Protein AF-0000000073954126 (afdb_homodimer)

Radius of gyration: 35.41 Å; Cα contacts (8 Å, |Δi|>4): 1748; chains: 2; bounding box: 82×103×88 Å

Secondary structure (DSSP, 8-state):
-------EEEEE--SSHHHHHHHHHHHHHHHHTT-EEEEEEEHHHHHTSPPPPGGGTTTEEEEEE----SS-TTS-TT--SGGGSPTT-HHHHHHHHHTTHHHHHHHHHHH--SEEEE-TT-THHHHHHHHHT--EEEEESS-HHHHHHH-SGGGTSHHHHHHHSSSGGGGSS--TT--S-------HHHHHHHGGGGS--TTSS-HHHHHHHHHHH-SEEEESB-HHHHHHHHHHHHHHHTTSEEEE-B--PPPPP--SSGGGG--THHHHHHHHHHTSPTT-EEEEE-TTTPPPPHHHHHHHHHHHHHHT--EEEEEPPPTT-SSGGGGS-HHHHHHHTTTEEEEES---HHHHHHSTTEEEEEE---HHHHHHHHHTT-EEEE---STTHHHHHHHHHHTT-EEEPP--TTS---HHHHHHHHHHHHTSGGGHHHHHHHHHHHHHHT-HHHHHHHHHHHHHHHHHTTTGGGS--THHHHHHHHHHHTSGGGHHHHHHHHHHHHHHT-HHHHHHHHHHHHHHHHS--/-------EEEEE--SSHHHHHHHHHHHHHHHHTT-EEEEEEEHHHHHTSPPPPGGGTTTEEEEEE----SS-TTS-TT--SGGGSPTT-HHHHHHHHHTTHHHHHHHHHHH--SEEEE-TT-THHHHHHHHHT--EEEEESS-HHHHHHH-SHHHHSHHHHHHHSSSGGGGSS--TT--S-------HHHHHHHGGGGS--TTSS-HHHHHHHHHHH-SEEEESB-HHHHHHHHHHHHHHHTTSEEEE-B--PPPPP--SSGGGG--THHHHHHHHHHTSPTT-EEEEE-TTTPPPPHHHHHHHHHHHHHHT--EEEEEPPPTT-SSGGGGS-HHHHHHHTTTEEEEES---HHHHHHSTTEEEEEE---HHHHHHHHHTT-EEEE---STTHHHHHHHHHHTT-EEEPP--TTS---HHHHHHHHHHHHTSGGGHHHHHHHHHHHHHHT-HHHHHHHHHHHHHHHHHTTTGGGS--THHHHHHHHHHHTSGGGHHHHHHHHHHHHHHT-HHHHHHHHHHHHHHHHS--

Sequence (1058 aa):
MERDKDIHAALVPFVGFGHLIPFYELSIALAKAGIHVSFISTRNYIQRLPQLPPHLSSLITFVPLSWSTVGSNLLPEGIEATVDIPDGNGEHLMAAFDLLKHPFKQFVIEQSPDWIISDCISYWTVDVAKECHIPLVIFSAFSAATHVFFGPPEYLSGNGQRRLRSSPEDLTSPPWWVSFRSLVHHRRYEAIGAIGIYTANASGISFAERIARTLDGCRAVAIRGCRELEGEYFDLFGKFMGNKRVIPTGVLLPEKPNKTPIAAAHNGEWSKIFEWLDEQKPKSVVFVGFGSECKLSRDQVYEIASGLESSELPFLWALRKPSWASNDLDTMSPDFGRRTSGRGKVCIGWAPQIEILAHPSIGGSLFHGGWGSAIETLQFGHCMVVLPLIFDQPLNARLLVEKGLAIEVERGEDGSFCGNNIALCLRKAMAWKEGDEMRTRVEKAAAIFNDQKLHHQYVDEFVEFLKNGKGEDGSFCGNNIALCLRKAMAWKEGAEMRTRVEKAAAIFKDQKLHHQYVDEFVEFLKNGKMERDKDIHAALVPFVGFGHLIPFYELSIALAKAGIHVSFISTRNYIQRLPQLPPHLSSLITFVPLSWSTVGSNLLPEGIEATVDIPDGNGEHLMAAFDLLKHPFKQFVIEQSPDWIISDCISYWTVDVAKECHIPLVIFSAFSAATHVFFGPPEYLSGNGQRRLRSSPEDLTSPPWWVSFRSLVHHRRYEAIGAIGIYTANASGISFAERIARTLDGCRAVAIRGCRELEGEYFDLFGKFMGNKRVIPTGVLLPEKPNKTPIAAAHNGEWSKIFEWLDEQKPKSVVFVGFGSECKLSRDQVYEIASGLESSELPFLWALRKPSWASNDLDTMSPDFGRRTSGRGKVCIGWAPQIEILAHPSIGGSLFHGGWGSAIETLQFGHCMVVLPLIFDQPLNARLLVEKGLAIEVERGEDGSFCGNNIALCLRKAMAWKEGDEMRTRVEKAAAIFNDQKLHHQYVDEFVEFLKNGKGEDGSFCGNNIALCLRKAMAWKEGAEMRTRVEKAAAIFKDQKLHHQYVDEFVEFLKNGK

Nearest PDB structures (foldseek):
  8hjh-assembly2_B  TM=9.043E-01  e=5.215E-35  Siraitia grosvenorii
  8j66-assembly1_A  TM=9.005E-01  e=1.038E-34  Siraitia grosvenorii
  8hjo-assembly1_A  TM=9.076E-01  e=2.622E-33  Siraitia grosvenorii
  9j9c-assembly7_G  TM=7.967E-01  e=1.068E-25  Nicotiana benthamiana
  7va8-assembly1_B  TM=7.973E-01  e=2.128E-23  Mangifera indica

Solvent-accessible surface area (backbone atoms only — not comparable to full-atom values): 56255 Å² total; per-residue (Å²): 129,82,72,79,72,79,45,34,33,37,35,37,46,46,74,39,67,78,33,35,51,54,48,51,40,48,48,52,54,41,32,76,71,61,29,33,32,38,42,40,42,39,54,70,54,58,70,69,48,79,81,72,59,74,92,47,51,87,32,47,40,80,44,67,50,70,48,79,61,79,84,55,83,58,56,64,88,89,55,75,43,62,73,62,48,61,90,87,45,65,40,36,50,53,39,47,58,57,46,36,47,60,61,47,43,52,49,43,71,74,64,57,45,64,30,38,39,26,25,41,67,50,33,62,54,38,56,44,23,61,77,68,71,30,56,33,32,30,42,32,63,55,46,50,57,54,47,46,58,57,44,43,50,54,40,31,32,65,69,47,10,59,40,55,57,68,49,36,75,56,36,48,45,57,48,84,82,57,80,62,94,67,62,40,35,30,51,63,55,50,11,62,62,42,52,52,38,66,41,59,44,75,57,69,52,18,60,29,38,22,33,22,48,28,65,69,58,34,60,31,38,34,30,46,31,44,58,92,80,41,38,72,32,47,53,53,42,29,58,61,45,38,79,30,53,64,41,49,40,15,73,62,74,76,82,74,82,83,67,82,62,62,28,76,76,39,69,69,72,52,20,55,49,41,50,53,45,69,71,46,58,70,44,49,25,31,39,32,44,54,63,79,79,57,82,69,49,70,70,53,48,50,24,52,50,46,6,48,60,69,41,71,49,34,32,42,33,41,38,59,76,46,88,87,31,89,44,79,70,58,65,47,63,77,60,51,59,66,75,32,56,93,43,42,47,78,42,75,44,91,67,68,57,69,60,53,58,66,35,65,22,43,28,29,34,41,29,28,27,45,59,66,58,48,54,60,42,33,49,66,35,30,32,37,36,28,53,50,78,58,77,63,11,39,33,42,38,26,47,34,39,65,71,39,41,38,46,71,51,66,57,48,80,80,59,48,67,50,19,66,44,44,14,50,46,50,36,33,52,71,69,40,74,86,18,48,64,35,50,52,45,20,43,53,49,10,52,58,67,60,32,58,69,62,38,49,48,24,41,46,53,52,52,50,45,63,66,50,59,70,57,67,62,60,71,69,58,75,60,55,58,53,48,49,44,48,59,48,39,70,37,86,80,24,59,62,56,47,53,50,49,49,48,48,50,50,50,71,64,32,70,68,53,58,52,43,50,53,46,45,48,50,43,42,70,68,41,86,118,130,80,72,79,73,81,46,33,34,36,36,38,47,46,75,40,67,79,34,34,50,54,48,50,38,46,48,52,54,41,32,76,72,60,30,32,31,38,41,41,42,39,53,72,55,58,71,69,47,80,81,72,59,75,93,48,50,87,31,48,42,80,42,67,49,70,50,78,62,82,84,56,84,58,57,66,88,87,53,75,42,63,73,63,49,61,91,87,45,65,38,36,51,53,38,47,58,58,48,36,46,59,61,49,42,52,46,43,70,75,66,56,47,64,30,37,38,28,24,43,66,51,34,61,52,39,57,44,24,61,75,66,71,30,55,33,32,31,42,33,63,53,46,51,56,53,49,45,58,58,45,43,50,54,39,30,32,66,69,47,11,57,39,55,56,68,49,36,76,55,36,48,45,57,48,86,84,55,80,62,95,68,61,38,36,33,51,64,52,51,11,61,62,42,52,51,38,65,43,60,44,76,58,70,54,18,61,29,39,23,34,22,49,28,66,69,58,34,59,32,37,34,30,46,32,46,56,92,81,41,38,70,32,47,52,52,43,30,59,62,44,39,79,30,54,64,40,50,40,15,73,60,75,76,82,74,81,84,66,80,60,62,30,77,76,39,70,70,72,54,21,54,50,40,50,54,44,69,71,46,57,72,43,51,26,31,40,32,42,51,64,78,78,56,80,67,50,70,69,53,48,51,24,52,48,46,7,49,60,68,40,72,50,34,33,40,33,42,37,59,75,45,88,88,30,89,44,80,70,59,66,48,63,78,60,51,59,69,75,32,56,91,41,43,48,78,42,76,45,90,67,68,58,69,61,54,58,66,36,65,22,43,26,28,35,41,30,28,27,44,61,67,58,49,53,60,42,34,50,66,34,31,32,35,35,28,54,50,79,55,76,63,11,40,33,42,39,26,46,34,38,66,72,39,42,38,46,70,52,67,58,47,83,80,59,50,68,50,18,66,45,43,13,49,47,51,35,34,51,71,69,42,75,85,19,47,65,34,48,52,45,20,42,55,48,11,52,60,66,62,32,60,68,62,38,49,49,25,41,48,53,51,50,50,47,63,67,50,58,68,58,66,63,59,70,70,57,75,62,55,58,51,48,49,43,47,61,48,39,71,37,86,80,28,60,62,56,48,52,50,49,52,48,49,50,50,51,71,65,34,68,67,55,58,55,46,51,54,48,46,47,54,44,40,71,68,42,88,117

InterPro domains:
  IPR002213 UDP-glucuronosyl/UDP-glucosyltransferase [PF00201] (281-411)
  IPR002213 UDP-glucuronosyl/UDP-glucosyltransferase [cd03784] (8-447)
  IPR050481 UDP-glycosyltransferase, plant-type [PTHR48049] (7-465)

Organism: Camellia sinensis var. sinensis (NCBI:txid542762)

Foldseek 3Di:
DPPLPAAEEEEAFDQAPLTLVVSVLLQLLLLVVRHAYEYEFAPVSVVVDDDDDPVSPVRYHYDHDAQPPPPDPLDPPPPQHLLPDDPPSNLSNLQSRLSSLVVVLVVCQVVVGQEYEYELQNLSVLVSCVLSVHAYEYEYSADLLLDPQCAALQCLDDPNVCVQPVALVSFCDRHPLLPDDFQQGDASLQSNFQSQQSPAGPNRGGSSNSNSSRLVRHQAYEYQADCVQCVSSQVSVCVSSPPHYYAYLYNSEDDADPDPPPLVVDDDPVVVVSVLLVPADFLQEEEEDADSNDADDLVRLAQQLLLVLLLQTAYEYEAEDHPPAPDPCRSYDVCSCVSCVNRYHYDYDDDPVLSVLQRRRHAAYEYQQSSNVVLSNLLSLHEYEHLHDHHCRSSSQRSCVVQLQYHYQDADSNSHHGSNSSSVRVCCCRPDPVNVVNSVSSVVSNCVSPPPVSSSVSNVVVSVCSSPVSPVVPPPPVCVVVVVLVVVCVPPVVVVVVVVVVVVVVVVPPPVVVVVVVVVVVVVVVVPD/DPPLPAAEEEEAFDQAPLTLVVSVLLQLLLLVVRHAYEYEFAPVSVVVDDDDDPVSPVRYHYDHDAQPPPPPPLDPPPPQHLLPDDPPSNLSNLQSRLSCLVVVLVVCQVVVGQEYEYELQNLSVLVSCVLSVHAYEYEYSADLLLDPQCAALQCLDDPNVCVQPVALVSFCDRHPLLPDDFLQGDASLQSNFQSQQSPAGPNRGGSSNSNSSRLVRHQAYEYQADCVQCVSSQVSVCVSSPPHYYAYLYNSDDDADPDPPPLVVDDDPVVVVSVLLVVADFLQEEEEDADSNDADDLQRLAQQLLLVLLLQTAYEYEAEDHPPAPDPCRSYDVCSCVSCVNRYHYDYDDDPVLSVLQRRRHAAYEYQQSSNVVLSNLLSLHEYEHLHDHHCRSSSVRSCVVQLQYHYQDADSNSHHGSNSSSVRVCCCRPDPVNVVNSVSSVVSNCVSPPPVSSSVSNVVVSVCSSPVSPVVPPDDVCVVVVVLVVVCVPPVNVVVVVVVVVVVVVVPPPVVVVVVVVVVVVVVVVPD

pLDDT: mean 83.67, std 21.3, range [23.12, 98.81]

Structure (mmCIF, N/CA/C/O backbone):
data_AF-0000000073954126-model_v1
#
loop_
_entity.id
_entity.type
_entity.pdbx_description
1 polymer UDP-glycosyltransferase
#
loop_
_atom_site.group_PDB
_atom_site.id
_atom_site.type_symbol
_atom_site.label_atom_id
_atom_site.label_alt_id
_atom_site.label_comp_id
_atom_site.label_asym_id
_atom_site.label_entity_id
_atom_site.label_seq_id
_atom_site.pdbx_PDB_ins_code
_atom_site.Cartn_x
_atom_site.Cartn_y
_atom_site.Cartn_z
_atom_site.occupancy
_atom_site.B_iso_or_equiv
_atom_site.auth_seq_id
_atom_site.auth_comp_id
_atom_site.auth_asym_id
_atom_site.auth_atom_id
_atom_site.pdbx_PDB_model_num
ATOM 1 N N . MET A 1 1 ? -42.688 17.422 6.641 1 25.86 1 MET A N 1
ATOM 2 C CA . MET A 1 1 ? -41.562 18.359 6.77 1 25.86 1 MET A CA 1
ATOM 3 C C . MET A 1 1 ? -40.438 17.75 7.602 1 25.86 1 MET A C 1
ATOM 5 O O . MET A 1 1 ? -40.625 17.469 8.789 1 25.86 1 MET A O 1
ATOM 9 N N . GLU A 1 2 ? -39.594 16.906 7.109 1 35.56 2 GLU A N 1
ATOM 10 C CA . GLU A 1 2 ? -38.656 15.977 7.734 1 35.56 2 GLU A CA 1
ATOM 11 C C . GLU A 1 2 ? -37.781 16.688 8.758 1 35.56 2 GLU A C 1
ATOM 13 O O . GLU A 1 2 ? -37.25 17.766 8.492 1 35.56 2 GLU A O 1
ATOM 18 N N . ARG A 1 3 ? -38.062 16.656 10 1 38.34 3 ARG A N 1
ATOM 19 C CA . ARG A 1 3 ? -37.469 17.312 11.164 1 38.34 3 ARG A CA 1
ATOM 20 C C . ARG A 1 3 ? -35.938 17.438 11 1 38.34 3 ARG A C 1
ATOM 22 O O . ARG A 1 3 ? -35.25 16.438 10.836 1 38.34 3 ARG A O 1
ATOM 29 N N . ASP A 1 4 ? -35.531 18.453 10.352 1 47.66 4 ASP A N 1
ATOM 30 C CA . ASP A 1 4 ? -34.125 18.781 10.258 1 47.66 4 ASP A CA 1
ATOM 31 C C . ASP A 1 4 ? -33.375 18.391 11.531 1 47.66 4 ASP A C 1
ATOM 33 O O . ASP A 1 4 ? -33.562 19.031 12.57 1 47.66 4 ASP A O 1
ATOM 37 N N . LYS A 1 5 ? -33.344 17.109 11.859 1 59.25 5 LYS A N 1
ATOM 38 C CA . LYS A 1 5 ? -32.719 16.5 13.047 1 59.25 5 LYS A CA 1
ATOM 39 C C . LYS A 1 5 ? -31.453 17.25 13.453 1 59.25 5 LYS A C 1
ATOM 41 O O . LYS A 1 5 ? -30.578 17.5 12.617 1 59.25 5 LYS A O 1
ATOM 46 N N . ASP A 1 6 ? -31.531 17.953 14.586 1 84.5 6 ASP A N 1
ATOM 47 C CA . ASP A 1 6 ? -30.469 18.656 15.297 1 84.5 6 ASP A CA 1
ATOM 48 C C . ASP A 1 6 ? -29.297 17.719 15.578 1 84.5 6 ASP A C 1
ATOM 50 O O . ASP A 1 6 ? -29.453 16.703 16.234 1 84.5 6 ASP A O 1
ATOM 54 N N . ILE A 1 7 ? -28.188 17.875 14.922 1 94.94 7 ILE A N 1
ATOM 55 C CA . ILE A 1 7 ? -27 17.047 15.062 1 94.94 7 ILE A CA 1
ATOM 56 C C . ILE A 1 7 ? -26.078 17.656 16.109 1 94.94 7 ILE A C 1
ATOM 58 O O . ILE A 1 7 ? -25.844 18.875 16.125 1 94.94 7 ILE A O 1
ATOM 62 N N . HIS A 1 8 ? -25.672 16.891 17.031 1 97.69 8 HIS A N 1
ATOM 63 C CA . HIS A 1 8 ? -24.703 17.25 18.062 1 97.69 8 HIS A CA 1
ATOM 64 C C . HIS A 1 8 ? -23.375 16.531 17.828 1 97.69 8 HIS A C 1
ATOM 66 O O . HIS A 1 8 ? -23.328 15.297 17.812 1 97.69 8 HIS A O 1
ATOM 72 N N . ALA A 1 9 ? -22.344 17.281 17.641 1 98.44 9 ALA A N 1
ATOM 73 C CA . ALA A 1 9 ? -21.016 16.703 17.422 1 98.44 9 ALA A CA 1
ATOM 74 C C . ALA A 1 9 ? -20.062 17.094 18.531 1 98.44 9 ALA A C 1
ATOM 76 O O . ALA A 1 9 ? -19.969 18.266 18.906 1 98.44 9 ALA A O 1
ATOM 77 N N . ALA A 1 10 ? -19.359 16.125 19.094 1 98.75 10 ALA A N 1
ATOM 78 C CA . ALA A 1 10 ? -18.266 16.375 20.031 1 98.75 10 ALA A CA 1
ATOM 79 C C . ALA A 1 10 ? -16.922 16.438 19.328 1 98.75 10 ALA A C 1
ATOM 81 O O . ALA A 1 10 ? -16.484 15.453 18.734 1 98.75 10 ALA A O 1
ATOM 82 N N . LEU A 1 11 ? -16.281 17.562 19.359 1 98.75 11 LEU A N 1
ATOM 83 C CA . LEU A 1 11 ? -14.984 17.75 18.719 1 98.75 11 LEU A CA 1
ATOM 84 C C . LEU A 1 11 ? -13.852 17.594 19.734 1 98.75 11 LEU A C 1
ATOM 86 O O . LEU A 1 11 ? -13.883 18.203 20.797 1 98.75 11 LEU A O 1
ATOM 90 N N . VAL A 1 12 ? -12.828 16.766 19.375 1 98.31 12 VAL A N 1
ATOM 91 C CA . VAL A 1 12 ? -11.727 16.438 20.281 1 98.31 12 VAL A CA 1
ATOM 92 C C . VAL A 1 12 ? -10.398 16.75 19.594 1 98.31 12 VAL A C 1
ATOM 94 O O . VAL A 1 12 ? -9.711 15.844 19.125 1 98.31 12 VAL A O 1
ATOM 97 N N . PRO A 1 13 ? -9.898 18 19.734 1 97.06 13 PRO A N 1
ATOM 98 C CA . PRO A 1 13 ? -8.586 18.328 19.188 1 97.06 13 PRO A CA 1
ATOM 99 C C . PRO A 1 13 ? -7.434 17.812 20.047 1 97.06 13 PRO A C 1
ATOM 101 O O . PRO A 1 13 ? -7.617 17.578 21.25 1 97.06 13 PRO A O 1
ATOM 104 N N . PHE A 1 14 ? -6.32 17.625 19.422 1 93.81 14 PHE A N 1
ATOM 105 C CA . PHE A 1 14 ? -5.074 17.422 20.141 1 93.81 14 PHE A CA 1
ATOM 106 C C . PHE A 1 14 ? -4.652 18.719 20.844 1 93.81 14 PHE A C 1
ATOM 108 O O . PHE A 1 14 ? -5.055 19.812 20.438 1 93.81 14 PHE A O 1
ATOM 115 N N . VAL A 1 15 ? -3.867 18.578 21.828 1 86.88 15 VAL A N 1
ATOM 116 C CA . VAL A 1 15 ? -3.523 19.703 22.703 1 86.88 15 VAL A CA 1
ATOM 117 C C . VAL A 1 15 ? -2.289 20.406 22.141 1 86.88 15 VAL A C 1
ATOM 119 O O . VAL A 1 15 ? -1.262 20.5 22.828 1 86.88 15 VAL A O 1
ATOM 122 N N . GLY A 1 16 ? -2.332 20.969 21.047 1 85.19 16 GLY A N 1
ATOM 123 C CA . GLY A 1 16 ? -1.416 21.859 20.344 1 85.19 16 GLY A CA 1
ATOM 124 C C . GLY A 1 16 ? -2.125 22.891 19.5 1 85.19 16 GLY A C 1
ATOM 125 O O . GLY A 1 16 ? -3.111 22.578 18.828 1 85.19 16 GLY A O 1
ATOM 126 N N . PHE A 1 17 ? -1.663 24.047 19.531 1 83.62 17 PHE A N 1
ATOM 127 C CA . PHE A 1 17 ? -2.387 25.125 18.891 1 83.62 17 PHE A CA 1
ATOM 128 C C . PHE A 1 17 ? -2.51 24.875 17.391 1 83.62 17 PHE A C 1
ATOM 130 O O . PHE A 1 17 ? -3.502 25.266 16.766 1 83.62 17 PHE A O 1
ATOM 137 N N . GLY A 1 18 ? -1.549 24.203 16.859 1 87.88 18 GLY A N 1
ATOM 138 C CA . GLY A 1 18 ? -1.642 23.859 15.445 1 87.88 18 GLY A CA 1
ATOM 139 C C . GLY A 1 18 ? -2.795 22.922 15.141 1 87.88 18 GLY A C 1
ATOM 140 O O . GLY A 1 18 ? -3.221 22.812 13.992 1 87.88 18 GLY A O 1
ATOM 141 N N . HIS A 1 19 ? -3.33 22.297 16.125 1 92.31 19 HIS A N 1
ATOM 142 C CA . HIS A 1 19 ? -4.469 21.391 15.984 1 92.31 19 HIS A CA 1
ATOM 143 C C . HIS A 1 19 ? -5.738 22.016 16.562 1 92.31 19 HIS A C 1
ATOM 145 O O . HIS A 1 19 ? -6.832 21.812 16.031 1 92.31 19 HIS A O 1
ATOM 151 N N . LEU A 1 20 ? -5.551 22.828 17.531 1 92.19 20 LEU A N 1
ATOM 152 C CA . LEU A 1 20 ? -6.688 23.406 18.25 1 92.19 20 LEU A CA 1
ATOM 153 C C . LEU A 1 20 ? -7.398 24.438 17.359 1 92.19 20 LEU A C 1
ATOM 155 O O . LEU A 1 20 ? -8.633 24.453 17.297 1 92.19 20 LEU A O 1
ATOM 159 N N . ILE A 1 21 ? -6.637 25.234 16.734 1 91.75 21 ILE A N 1
ATOM 160 C CA . ILE A 1 21 ? -7.211 26.328 15.969 1 91.75 21 ILE A CA 1
ATOM 161 C C . ILE A 1 21 ? -8 25.781 14.781 1 91.75 21 ILE A C 1
ATOM 163 O O . ILE A 1 21 ? -9.133 26.203 14.531 1 91.75 21 ILE A O 1
ATOM 167 N N . PRO A 1 22 ? -7.469 24.828 14.094 1 95.94 22 PRO A N 1
ATOM 168 C CA . PRO A 1 22 ? -8.273 24.219 13.023 1 95.94 22 PRO A CA 1
ATOM 169 C C . PRO A 1 22 ? -9.594 23.641 13.531 1 95.94 22 PRO A C 1
ATOM 171 O O . PRO A 1 22 ? -10.625 23.781 12.875 1 95.94 22 PRO A O 1
ATOM 174 N N . PHE A 1 23 ? -9.562 23.062 14.633 1 97.88 23 PHE A N 1
ATOM 175 C CA . PHE A 1 23 ? -10.789 22.516 15.211 1 97.88 23 PHE A CA 1
ATOM 176 C C . PHE A 1 23 ? -11.742 23.625 15.609 1 97.88 23 PHE A C 1
ATOM 178 O O . PHE A 1 23 ? -12.961 23.469 15.484 1 97.88 23 PHE A O 1
ATOM 185 N N . TYR A 1 24 ? -11.164 24.672 16.109 1 96.31 24 TYR A N 1
ATOM 186 C CA . TYR A 1 24 ? -11.977 25.844 16.438 1 96.31 24 TYR A CA 1
ATOM 187 C C . TYR A 1 24 ? -12.68 26.375 15.203 1 96.31 24 TYR A C 1
ATOM 189 O O . TYR A 1 24 ? -13.891 26.625 15.219 1 96.31 24 TYR A O 1
ATOM 197 N N . GLU A 1 25 ? -11.953 26.516 14.141 1 95.94 25 GLU A N 1
ATOM 198 C CA . GLU A 1 25 ? -12.516 27.016 12.891 1 95.94 25 GLU A CA 1
ATOM 199 C C . GLU A 1 25 ? -13.57 26.062 12.336 1 95.94 25 GLU A C 1
ATOM 201 O O . GLU A 1 25 ? -14.578 26.5 11.766 1 95.94 25 GLU A O 1
ATOM 206 N N . LEU A 1 26 ? -13.281 24.781 12.461 1 98 26 LEU A N 1
ATOM 207 C CA . LEU A 1 26 ? -14.273 23.797 12.039 1 98 26 LEU A CA 1
ATOM 208 C C . LEU A 1 26 ? -15.555 23.938 12.852 1 98 26 LEU A C 1
ATOM 210 O O . LEU A 1 26 ? -16.656 23.844 12.305 1 98 26 LEU A O 1
ATOM 214 N N . SER A 1 27 ? -15.422 24.141 14.156 1 97.81 27 SER A N 1
ATOM 215 C CA . SER A 1 27 ? -16.578 24.312 15.031 1 97.81 27 SER A CA 1
ATOM 216 C C . SER A 1 27 ? -17.438 25.484 14.586 1 97.81 27 SER A C 1
ATOM 218 O O . SER A 1 27 ? -18.672 25.391 14.578 1 97.81 27 SER A O 1
ATOM 220 N N . ILE A 1 28 ? -16.781 26.547 14.25 1 96.12 28 ILE A N 1
ATOM 221 C CA . ILE A 1 28 ? -17.5 27.734 13.773 1 96.12 28 ILE A CA 1
ATOM 222 C C . ILE A 1 28 ? -18.25 27.406 12.492 1 96.12 28 ILE A C 1
ATOM 224 O O . ILE A 1 28 ? -19.438 27.734 12.367 1 96.12 28 ILE A O 1
ATOM 228 N N . ALA A 1 29 ? -17.641 26.734 11.594 1 96.38 29 ALA A N 1
ATOM 229 C CA . ALA A 1 29 ? -18.25 26.375 10.312 1 96.38 29 ALA A CA 1
ATOM 230 C C . ALA A 1 29 ? -19.453 25.469 10.516 1 96.38 29 ALA A C 1
ATOM 232 O O . ALA A 1 29 ? -20.5 25.656 9.883 1 96.38 29 ALA A O 1
ATOM 233 N N . LEU A 1 30 ? -19.297 24.5 11.398 1 97.31 30 LEU A N 1
ATOM 234 C CA . LEU A 1 30 ? -20.375 23.562 11.672 1 97.31 30 LEU A CA 1
ATOM 235 C C . LEU A 1 30 ? -21.547 24.266 12.336 1 97.31 30 LEU A C 1
ATOM 237 O O . LEU A 1 30 ? -22.703 24.031 11.977 1 97.31 30 LEU A O 1
ATOM 241 N N . ALA A 1 31 ? -21.234 25.141 13.258 1 96.75 31 ALA A N 1
ATOM 242 C CA . ALA A 1 31 ? -22.281 25.891 13.945 1 96.75 31 ALA A CA 1
ATOM 243 C C . ALA A 1 31 ? -23.062 26.766 12.977 1 96.75 31 ALA A C 1
ATOM 245 O O . ALA A 1 31 ? -24.281 26.875 13.07 1 96.75 31 ALA A O 1
ATOM 246 N N . LYS A 1 32 ? -22.375 27.391 12.062 1 94.31 32 LYS A N 1
ATOM 247 C CA . LYS A 1 32 ? -23.016 28.203 11.047 1 94.31 32 LYS A CA 1
ATOM 248 C C . LYS A 1 32 ? -23.984 27.391 10.203 1 94.31 32 LYS A C 1
ATOM 250 O O . LYS A 1 32 ? -24.984 27.906 9.688 1 94.31 32 LYS A O 1
ATOM 255 N N . ALA A 1 33 ? -23.719 26.156 10.125 1 93.94 33 ALA A N 1
ATOM 256 C CA . ALA A 1 33 ? -24.562 25.266 9.344 1 93.94 33 ALA A CA 1
ATOM 257 C C . ALA A 1 33 ? -25.656 24.641 10.211 1 93.94 33 ALA A C 1
ATOM 259 O O . ALA A 1 33 ? -26.406 23.781 9.758 1 93.94 33 ALA A O 1
ATOM 260 N N . GLY A 1 34 ? -25.656 24.938 11.477 1 93.5 34 GLY A N 1
ATOM 261 C CA . GLY A 1 34 ? -26.734 24.516 12.352 1 93.5 34 GLY A CA 1
ATOM 262 C C . GLY A 1 34 ? -26.406 23.312 13.203 1 93.5 34 GLY A C 1
ATOM 263 O O . GLY A 1 34 ? -27.281 22.734 13.852 1 93.5 34 GLY A O 1
ATOM 264 N N . ILE A 1 35 ? -25.203 22.906 13.242 1 96.62 35 ILE A N 1
ATOM 265 C CA . ILE A 1 35 ? -24.781 21.766 14.039 1 96.62 35 ILE A CA 1
ATOM 266 C C . ILE A 1 35 ? -24.375 22.234 15.438 1 96.62 35 ILE A C 1
ATOM 268 O O . ILE A 1 35 ? -23.656 23.219 15.578 1 96.62 35 ILE A O 1
ATOM 272 N N . HIS A 1 36 ? -24.844 21.578 16.438 1 97.5 36 HIS A N 1
ATOM 273 C CA . HIS A 1 36 ? -24.406 21.844 17.797 1 97.5 36 HIS A CA 1
ATOM 274 C C . HIS A 1 36 ? -23.062 21.203 18.078 1 97.5 36 HIS A C 1
ATOM 276 O O . HIS A 1 36 ? -22.859 20.016 17.797 1 97.5 36 HIS A O 1
ATOM 282 N N . VAL A 1 37 ? -22.188 22.031 18.688 1 98.38 37 VAL A N 1
ATOM 283 C CA . VAL A 1 37 ? -20.828 21.547 18.859 1 98.38 37 VAL A CA 1
ATOM 284 C C . VAL A 1 37 ? -20.453 21.578 20.344 1 98.38 37 VAL A C 1
ATOM 286 O O . VAL A 1 37 ? -20.672 22.594 21.016 1 98.38 37 VAL A O 1
ATOM 289 N N . SER A 1 38 ? -20.031 20.5 20.875 1 98.5 38 SER A N 1
ATOM 290 C CA . SER A 1 38 ? -19.266 20.469 22.109 1 98.5 38 SER A CA 1
ATOM 291 C C . SER A 1 38 ? -17.781 20.406 21.844 1 98.5 38 SER A C 1
ATOM 293 O O . SER A 1 38 ? -17.266 19.406 21.328 1 98.5 38 SER A O 1
ATOM 295 N N . PHE A 1 39 ? -17.078 21.453 22.156 1 98.31 39 PHE A N 1
ATOM 296 C CA . PHE A 1 39 ? -15.633 21.531 21.953 1 98.31 39 PHE A CA 1
ATOM 297 C C . PHE A 1 39 ? -14.883 21.062 23.188 1 98.31 39 PHE A C 1
ATOM 299 O O . PHE A 1 39 ? -14.852 21.75 24.219 1 98.31 39 PHE A O 1
ATOM 306 N N . ILE A 1 40 ? -14.195 19.922 23.016 1 97.75 40 ILE A N 1
ATOM 307 C CA . ILE A 1 40 ? -13.578 19.25 24.156 1 97.75 40 ILE A CA 1
ATOM 308 C C . ILE A 1 40 ? -12.094 19.609 24.219 1 97.75 40 ILE A C 1
ATOM 310 O O . ILE A 1 40 ? -11.352 19.344 23.266 1 97.75 40 ILE A O 1
ATOM 314 N N . SER A 1 41 ? -11.602 20.172 25.328 1 94.88 41 SER A N 1
ATOM 315 C CA . SER A 1 41 ? -10.188 20.406 25.578 1 94.88 41 SER A CA 1
ATOM 316 C C . SER A 1 41 ? -9.922 20.703 27.047 1 94.88 41 SER A C 1
ATOM 318 O O . SER A 1 41 ? -10.82 20.562 27.891 1 94.88 41 SER A O 1
ATOM 320 N N . THR A 1 42 ? -8.719 20.938 27.375 1 89.81 42 THR A N 1
ATOM 321 C CA . THR A 1 42 ? -8.406 21.328 28.75 1 89.81 42 THR A CA 1
ATOM 322 C C . THR A 1 42 ? -8.758 22.797 28.984 1 89.81 42 THR A C 1
ATOM 324 O O . THR A 1 42 ? -8.906 23.562 28.047 1 89.81 42 THR A O 1
ATOM 327 N N . ARG A 1 43 ? -8.883 23.094 30.234 1 88.31 43 ARG A N 1
ATOM 328 C CA . ARG A 1 43 ? -9.273 24.453 30.625 1 88.31 43 ARG A CA 1
ATOM 329 C C . ARG A 1 43 ? -8.281 25.484 30.109 1 88.31 43 ARG A C 1
ATOM 331 O O . ARG A 1 43 ? -8.672 26.531 29.578 1 88.31 43 ARG A O 1
ATOM 338 N N . ASN A 1 44 ? -7.027 25.188 30.234 1 83.69 44 ASN A N 1
ATOM 339 C CA . ASN A 1 44 ? -5.984 26.125 29.828 1 83.69 44 ASN A CA 1
ATOM 340 C C . ASN A 1 44 ? -6.055 26.422 28.328 1 83.69 44 ASN A C 1
ATOM 342 O O . ASN A 1 44 ? -5.895 27.562 27.906 1 83.69 44 ASN A O 1
ATOM 346 N N . TYR A 1 45 ? -6.32 25.469 27.578 1 87.38 45 TYR A N 1
ATOM 347 C CA . TYR A 1 45 ? -6.383 25.656 26.141 1 87.38 45 TYR A CA 1
ATOM 348 C C . TYR A 1 45 ? -7.668 26.375 25.75 1 87.38 45 TYR A C 1
ATOM 350 O O . TYR A 1 45 ? -7.66 27.234 24.859 1 87.38 45 TYR A O 1
ATOM 358 N N . ILE A 1 46 ? -8.727 26.062 26.375 1 91.5 46 ILE A N 1
ATOM 359 C CA . ILE A 1 46 ? -10.008 26.703 26.078 1 91.5 46 ILE A CA 1
ATOM 360 C C . ILE A 1 46 ? -9.922 28.188 26.359 1 91.5 46 ILE A C 1
ATOM 362 O O . ILE A 1 46 ? -10.422 29.016 25.594 1 91.5 46 ILE A O 1
ATOM 366 N N . GLN A 1 47 ? -9.188 28.516 27.391 1 87.69 47 GLN A N 1
ATOM 367 C CA . GLN A 1 47 ? -9.062 29.906 27.781 1 87.69 47 GLN A CA 1
ATOM 368 C C . GLN A 1 47 ? -8.242 30.703 26.781 1 87.69 47 GLN A C 1
ATOM 370 O O . GLN A 1 47 ? -8.352 31.922 26.688 1 87.69 47 GLN A O 1
ATOM 375 N N . ARG A 1 48 ? -7.508 30.047 25.984 1 83.56 48 ARG A N 1
ATOM 376 C CA . ARG A 1 48 ? -6.605 30.703 25.062 1 83.56 48 ARG A CA 1
ATOM 377 C C . ARG A 1 48 ? -7.207 30.766 23.656 1 83.56 48 ARG A C 1
ATOM 379 O O . ARG A 1 48 ? -6.609 31.344 22.75 1 83.56 48 ARG A O 1
ATOM 386 N N . LEU A 1 49 ? -8.359 30.203 23.547 1 88.88 49 LEU A N 1
ATOM 387 C CA . LEU A 1 49 ? -9.047 30.266 22.266 1 88.88 49 LEU A CA 1
ATOM 388 C C . LEU A 1 49 ? -9.648 31.641 22.047 1 88.88 49 LEU A C 1
ATOM 390 O O . LEU A 1 49 ? -9.961 32.344 23 1 88.88 49 LEU A O 1
ATOM 394 N N . PRO A 1 50 ? -9.789 32 20.75 1 83.56 50 PRO A N 1
ATOM 395 C CA . PRO A 1 50 ? -10.5 33.25 20.469 1 83.56 50 PRO A CA 1
ATOM 396 C C . PRO A 1 50 ? -11.945 33.219 20.969 1 83.56 50 PRO A C 1
ATOM 398 O O . PRO A 1 50 ? -12.523 32.156 21.156 1 83.56 50 PRO A O 1
ATOM 401 N N . GLN A 1 51 ? -12.453 34.406 21.141 1 85.44 51 GLN A N 1
ATOM 402 C CA . GLN A 1 51 ? -13.844 34.5 21.562 1 85.44 51 GLN A CA 1
ATOM 403 C C . GLN A 1 51 ? -14.789 34.094 20.438 1 85.44 51 GLN A C 1
ATOM 405 O O . GLN A 1 51 ? -14.539 34.406 19.266 1 85.44 51 GLN A O 1
ATOM 410 N N . LEU A 1 52 ? -15.812 33.438 20.875 1 89.88 52 LEU A N 1
ATOM 411 C CA . LEU A 1 52 ? -16.797 33.031 19.891 1 89.88 52 LEU A CA 1
ATOM 412 C C . LEU A 1 52 ? -17.641 34.219 19.422 1 89.88 52 LEU A C 1
ATOM 414 O O . LEU A 1 52 ? -17.953 35.094 20.219 1 89.88 52 LEU A O 1
ATOM 418 N N . PRO A 1 53 ? -17.953 34.25 18.172 1 86.44 53 PRO A N 1
ATOM 419 C CA . PRO A 1 53 ? -18.984 35.188 17.781 1 86.44 53 PRO A CA 1
ATOM 420 C C . PRO A 1 53 ? -20.266 35.031 18.578 1 86.44 53 PRO A C 1
ATOM 422 O O . PRO A 1 53 ? -20.75 33.938 18.766 1 86.44 53 PRO A O 1
ATOM 425 N N . PRO A 1 54 ? -20.828 36.062 18.984 1 89.12 54 PRO A N 1
ATOM 426 C CA . PRO A 1 54 ? -21.984 36 19.875 1 89.12 54 PRO A CA 1
ATOM 427 C C . PRO A 1 54 ? -23.141 35.219 19.266 1 89.12 54 PRO A C 1
ATOM 429 O O . PRO A 1 54 ? -23.844 34.469 19.984 1 89.12 54 PRO A O 1
ATOM 432 N N . HIS A 1 55 ? -23.375 35.344 18.047 1 90.75 55 HIS A N 1
ATOM 433 C CA . HIS A 1 55 ? -24.531 34.688 17.406 1 90.75 55 HIS A CA 1
ATOM 434 C C . HIS A 1 55 ? -24.344 33.188 17.328 1 90.75 55 HIS A C 1
ATOM 436 O O . HIS A 1 55 ? -25.312 32.469 17.062 1 90.75 55 HIS A O 1
ATOM 442 N N . LEU A 1 56 ? -23.156 32.719 17.641 1 92.5 56 LEU A N 1
ATOM 443 C CA . LEU A 1 56 ? -22.891 31.281 17.562 1 92.5 56 LEU A CA 1
ATOM 444 C C . LEU A 1 56 ? -22.719 30.688 18.969 1 92.5 56 LEU A C 1
ATOM 446 O O . LEU A 1 56 ? -22.531 29.469 19.109 1 92.5 56 LEU A O 1
ATOM 450 N N . SER A 1 57 ? -22.812 31.438 19.969 1 91.81 57 SER A N 1
ATOM 451 C CA . SER A 1 57 ? -22.531 31.031 21.344 1 91.81 57 SER A CA 1
ATOM 452 C C . SER A 1 57 ? -23.531 29.984 21.828 1 91.81 57 SER A C 1
ATOM 454 O O . SER A 1 57 ? -23.219 29.188 22.719 1 91.81 57 SER A O 1
ATOM 456 N N . SER A 1 58 ? -24.688 29.984 21.219 1 93.19 58 SER A N 1
ATOM 457 C CA . SER A 1 58 ? -25.703 29.016 21.625 1 93.19 58 SER A CA 1
ATOM 458 C C . SER A 1 58 ? -25.438 27.641 21 1 93.19 58 SER A C 1
ATOM 460 O O . SER A 1 58 ? -25.953 26.625 21.484 1 93.19 58 SER A O 1
ATOM 462 N N . LEU A 1 59 ? -24.656 27.625 19.969 1 95.88 59 LEU A N 1
ATOM 463 C CA . LEU A 1 59 ? -24.469 26.375 19.234 1 95.88 59 LEU A CA 1
ATOM 464 C C . LEU A 1 59 ? -23.109 25.75 19.562 1 95.88 59 LEU A C 1
ATOM 466 O O . LEU A 1 59 ? -22.844 24.594 19.203 1 95.88 59 LEU A O 1
ATOM 470 N N . ILE A 1 60 ? -22.203 26.438 20.219 1 97.75 60 ILE A N 1
ATOM 471 C CA . ILE A 1 60 ? -20.891 25.906 20.578 1 97.75 60 ILE A CA 1
ATOM 472 C C . ILE A 1 60 ? -20.719 25.953 22.094 1 97.75 60 ILE A C 1
ATOM 474 O O . ILE A 1 60 ? -20.812 27.031 22.703 1 97.75 60 ILE A O 1
ATOM 478 N N . THR A 1 61 ? -20.5 24.859 22.656 1 96.94 61 THR A N 1
ATOM 479 C CA . THR A 1 61 ? -20.219 24.766 24.078 1 96.94 61 THR A CA 1
ATOM 480 C C . THR A 1 61 ? -18.797 24.266 24.328 1 96.94 61 THR A C 1
ATOM 482 O O . THR A 1 61 ? -18.406 23.203 23.844 1 96.94 61 THR A O 1
ATOM 485 N N . PHE A 1 62 ? -18.016 25.062 25.016 1 97.25 62 PHE A N 1
ATOM 486 C CA . PHE A 1 62 ? -16.688 24.625 25.438 1 97.25 62 PHE A CA 1
ATOM 487 C C . PHE A 1 62 ? -16.781 23.719 26.672 1 97.25 62 PHE A C 1
ATOM 489 O O . PHE A 1 62 ? -17.422 24.078 27.656 1 97.25 62 PHE A O 1
ATOM 496 N N . VAL A 1 63 ? -16.172 22.562 26.562 1 97.12 63 VAL A N 1
ATOM 497 C CA . VAL A 1 63 ? -16.219 21.578 27.625 1 97.12 63 VAL A CA 1
ATOM 498 C C . VAL A 1 63 ? -14.82 21.297 28.156 1 97.12 63 VAL A C 1
ATOM 500 O O . VAL A 1 63 ? -14.102 20.438 27.641 1 97.12 63 VAL A O 1
ATOM 503 N N . PRO A 1 64 ? -14.438 21.984 29.25 1 95 64 PRO A N 1
ATOM 504 C CA . PRO A 1 64 ? -13.117 21.734 29.844 1 95 64 PRO A CA 1
ATOM 505 C C . PRO A 1 64 ? -13.055 20.391 30.578 1 95 64 PRO A C 1
ATOM 507 O O . PRO A 1 64 ? -13.922 20.094 31.391 1 95 64 PRO A O 1
ATOM 510 N N . LEU A 1 65 ? -12.141 19.609 30.156 1 92.81 65 LEU A N 1
ATOM 511 C CA . LEU A 1 65 ? -11.852 18.359 30.859 1 92.81 65 LEU A CA 1
ATOM 512 C C . LEU A 1 65 ? -10.484 18.438 31.547 1 92.81 65 LEU A C 1
ATOM 514 O O . LEU A 1 65 ? -9.625 19.219 31.141 1 92.81 65 LEU A O 1
ATOM 518 N N . SER A 1 66 ? -10.359 17.719 32.625 1 85.75 66 SER A N 1
ATOM 519 C CA . SER A 1 66 ? -9.094 17.703 33.344 1 85.75 66 SER A CA 1
ATOM 520 C C . SER A 1 66 ? -8.484 16.312 33.344 1 85.75 66 SER A C 1
ATOM 522 O O . SER A 1 66 ? -9.203 15.312 33.469 1 85.75 66 SER A O 1
ATOM 524 N N . TRP A 1 67 ? -7.215 16.328 33.031 1 78.81 67 TRP A N 1
ATOM 525 C CA . TRP A 1 67 ? -6.527 15.062 33.219 1 78.81 67 TRP A CA 1
ATOM 526 C C . TRP A 1 67 ? -5.957 14.93 34.625 1 78.81 67 TRP A C 1
ATOM 528 O O . TRP A 1 67 ? -5.613 15.938 35.25 1 78.81 67 TRP A O 1
ATOM 538 N N . SER A 1 68 ? -6.586 13.906 35.406 1 61.22 68 SER A N 1
ATOM 539 C CA . SER A 1 68 ? -6.289 13.703 36.812 1 61.22 68 SER A CA 1
ATOM 540 C C . SER A 1 68 ? -4.789 13.781 37.094 1 61.22 68 SER A C 1
ATOM 542 O O . SER A 1 68 ? -3.998 13.109 36.406 1 61.22 68 SER A O 1
ATOM 544 N N . THR A 1 69 ? -4.266 14.891 37.375 1 54.16 69 THR A N 1
ATOM 545 C CA . THR A 1 69 ? -2.879 15.031 37.812 1 54.16 69 THR A CA 1
ATOM 546 C C . THR A 1 69 ? -2.596 14.148 39 1 54.16 69 THR A C 1
ATOM 548 O O . THR A 1 69 ? -1.49 14.164 39.562 1 54.16 69 THR A O 1
ATOM 551 N N . VAL A 1 70 ? -3.545 13.531 39.594 1 43.28 70 VAL A N 1
ATOM 552 C CA . VAL A 1 70 ? -3.27 12.82 40.844 1 43.28 70 VAL A CA 1
ATOM 553 C C . VAL A 1 70 ? -2.367 11.625 40.562 1 43.28 70 VAL A C 1
ATOM 555 O O . VAL A 1 70 ? -2.719 10.742 39.781 1 43.28 70 VAL A O 1
ATOM 558 N N . GLY A 1 71 ? -0.995 11.758 41.062 1 46.19 71 GLY A N 1
ATOM 559 C CA . GLY A 1 71 ? 0.103 10.812 41.156 1 46.19 71 GLY A CA 1
ATOM 560 C C . GLY A 1 71 ? 1.087 10.898 40 1 46.19 71 GLY A C 1
ATOM 561 O O . GLY A 1 71 ? 2.143 10.266 40.031 1 46.19 71 GLY A O 1
ATOM 562 N N . SER A 1 72 ? 0.567 11.227 38.812 1 51.28 72 SER A N 1
ATOM 563 C CA . SER A 1 72 ? 1.524 11.078 37.719 1 51.28 72 SER A CA 1
ATOM 564 C C . SER A 1 72 ? 2.389 12.328 37.562 1 51.28 72 SER A C 1
ATOM 566 O O . SER A 1 72 ? 1.869 13.438 37.438 1 51.28 72 SER A O 1
ATOM 568 N N . ASN A 1 73 ? 3.365 12.477 38.312 1 56.16 73 ASN A N 1
ATOM 569 C CA . ASN A 1 73 ? 4.48 13.414 38.219 1 56.16 73 ASN A CA 1
ATOM 570 C C . ASN A 1 73 ? 4.902 13.625 36.75 1 56.16 73 ASN A C 1
ATOM 572 O O . ASN A 1 73 ? 6.09 13.781 36.469 1 56.16 73 ASN A O 1
ATOM 576 N N . LEU A 1 74 ? 3.994 13.555 35.906 1 61.97 74 LEU A N 1
ATOM 577 C CA . LEU A 1 74 ? 4.438 13.594 34.531 1 61.97 74 LEU A CA 1
ATOM 578 C C . LEU A 1 74 ? 4.727 15.023 34.094 1 61.97 74 LEU A C 1
ATOM 580 O O . LEU A 1 74 ? 5.695 15.273 33.375 1 61.97 74 LEU A O 1
ATOM 584 N N . LEU A 1 75 ? 3.756 15.93 34.562 1 65.06 75 LEU A N 1
ATOM 585 C CA . LEU A 1 75 ? 3.949 17.328 34.156 1 65.06 75 LEU A CA 1
ATOM 586 C C . LEU A 1 75 ? 3.871 18.25 35.375 1 65.06 75 LEU A C 1
ATOM 588 O O . LEU A 1 75 ? 3.17 17.938 36.344 1 65.06 75 LEU A O 1
ATOM 592 N N . PRO A 1 76 ? 4.828 19.188 35.406 1 64.06 76 PRO A N 1
ATOM 593 C CA . PRO A 1 76 ? 4.676 20.188 36.469 1 64.06 76 PRO A CA 1
ATOM 594 C C . PRO A 1 76 ? 3.26 20.75 36.531 1 64.06 76 PRO A C 1
ATOM 596 O O . PRO A 1 76 ? 2.527 20.734 35.531 1 64.06 76 PRO A O 1
ATOM 599 N N . GLU A 1 77 ? 2.943 21.062 37.688 1 59.38 77 GLU A N 1
ATOM 600 C CA . GLU A 1 77 ? 1.622 21.641 37.938 1 59.38 77 GLU A CA 1
ATOM 601 C C . GLU A 1 77 ? 1.357 22.828 37.031 1 59.38 77 GLU A C 1
ATOM 603 O O . GLU A 1 77 ? 2.24 23.656 36.812 1 59.38 77 GLU A O 1
ATOM 608 N N . GLY A 1 78 ? 0.233 22.844 36.344 1 60.41 78 GLY A N 1
ATOM 609 C CA . GLY A 1 78 ? -0.163 23.984 35.531 1 60.41 78 GLY A CA 1
ATOM 610 C C . GLY A 1 78 ? 0.163 23.812 34.062 1 60.41 78 GLY A C 1
ATOM 611 O O . GLY A 1 78 ? -0.282 24.609 33.219 1 60.41 78 GLY A O 1
ATOM 612 N N . ILE A 1 79 ? 0.972 22.828 33.75 1 62.5 79 ILE A N 1
ATOM 613 C CA . ILE A 1 79 ? 1.355 22.656 32.344 1 62.5 79 ILE A CA 1
ATOM 614 C C . ILE A 1 79 ? 0.304 21.812 31.625 1 62.5 79 ILE A C 1
ATOM 616 O O . ILE A 1 79 ? 0.164 20.609 31.906 1 62.5 79 ILE A O 1
ATOM 620 N N . GLU A 1 80 ? -0.461 22.438 30.953 1 61.06 80 GLU A N 1
ATOM 621 C CA . GLU A 1 80 ? -1.516 21.719 30.234 1 61.06 80 GLU A CA 1
ATOM 622 C C . GLU A 1 80 ? -1.403 21.938 28.734 1 61.06 80 GLU A C 1
ATOM 624 O O . GLU A 1 80 ? -2.328 21.625 27.984 1 61.06 80 GLU A O 1
ATOM 629 N N . ALA A 1 81 ? -0.248 22.641 28.328 1 62.97 81 ALA A N 1
ATOM 630 C CA . ALA A 1 81 ? -0.092 22.906 26.906 1 62.97 81 ALA A CA 1
ATOM 631 C C . ALA A 1 81 ? 1.334 22.609 26.438 1 62.97 81 ALA A C 1
ATOM 633 O O . ALA A 1 81 ? 2.283 22.766 27.219 1 62.97 81 ALA A O 1
ATOM 634 N N . THR A 1 82 ? 1.432 22.125 25.203 1 63.38 82 THR A N 1
ATOM 635 C CA . THR A 1 82 ? 2.732 21.781 24.641 1 63.38 82 THR A CA 1
ATOM 636 C C . THR A 1 82 ? 3.682 22.969 24.719 1 63.38 82 THR A C 1
ATOM 638 O O . THR A 1 82 ? 4.879 22.812 24.953 1 63.38 82 THR A O 1
ATOM 641 N N . VAL A 1 83 ? 3.109 24.125 24.656 1 62.84 83 VAL A N 1
ATOM 642 C CA . VAL A 1 83 ? 3.904 25.359 24.578 1 62.84 83 VAL A CA 1
ATOM 643 C C . VAL A 1 83 ? 4.547 25.641 25.938 1 62.84 83 VAL A C 1
ATOM 645 O O . VAL A 1 83 ? 5.562 26.328 26.016 1 62.84 83 VAL A O 1
ATOM 648 N N . ASP A 1 84 ? 3.932 25.031 26.953 1 65.56 84 ASP A N 1
ATOM 649 C CA . ASP A 1 84 ? 4.391 25.344 28.312 1 65.56 84 ASP A CA 1
ATOM 650 C C . ASP A 1 84 ? 5.453 24.344 28.766 1 65.56 84 ASP A C 1
ATOM 652 O O . ASP A 1 84 ? 6.043 24.5 29.844 1 65.56 84 ASP A O 1
ATOM 656 N N . ILE A 1 85 ? 5.637 23.375 27.906 1 64.31 85 ILE A N 1
ATOM 657 C CA . ILE A 1 85 ? 6.516 22.297 28.328 1 64.31 85 ILE A CA 1
ATOM 658 C C . ILE A 1 85 ? 7.965 22.656 28.016 1 64.31 85 ILE A C 1
ATOM 660 O O . ILE A 1 85 ? 8.289 22.984 26.859 1 64.31 85 ILE A O 1
ATOM 664 N N . PRO A 1 86 ? 8.656 22.656 29.172 1 59.72 86 PRO A N 1
ATOM 665 C CA . PRO A 1 86 ? 10.078 22.828 28.875 1 59.72 86 PRO A CA 1
ATOM 666 C C . PRO A 1 86 ? 10.609 21.766 27.922 1 59.72 86 PRO A C 1
ATOM 668 O O . PRO A 1 86 ? 10 20.688 27.781 1 59.72 86 PRO A O 1
ATOM 671 N N . ASP A 1 87 ? 11.734 21.984 27.219 1 57.38 87 ASP A N 1
ATOM 672 C CA . ASP A 1 87 ? 12.383 21.109 26.25 1 57.38 87 ASP A CA 1
ATOM 673 C C . ASP A 1 87 ? 12.602 19.703 26.828 1 57.38 87 ASP A C 1
ATOM 675 O O . ASP A 1 87 ? 13.008 19.578 27.984 1 57.38 87 ASP A O 1
ATOM 679 N N . GLY A 1 88 ? 12.188 18.641 26.266 1 56.38 88 GLY A N 1
ATOM 680 C CA . GLY A 1 88 ? 12.469 17.266 26.656 1 56.38 88 GLY A CA 1
ATOM 681 C C . GLY A 1 88 ? 11.273 16.562 27.266 1 56.38 88 GLY A C 1
ATOM 682 O O . GLY A 1 88 ? 11.266 15.336 27.406 1 56.38 88 GLY A O 1
ATOM 683 N N . ASN A 1 89 ? 10.305 17.375 27.578 1 56.22 89 ASN A N 1
ATOM 684 C CA . ASN A 1 89 ? 9.219 16.734 28.312 1 56.22 89 ASN A CA 1
ATOM 685 C C . ASN A 1 89 ? 8.008 16.484 27.422 1 56.22 89 ASN A C 1
ATOM 687 O O . ASN A 1 89 ? 6.895 16.297 27.906 1 56.22 89 ASN A O 1
ATOM 691 N N . GLY A 1 90 ? 8.156 16.562 26.156 1 64.62 90 GLY A N 1
ATOM 692 C CA . GLY A 1 90 ? 7.066 16.344 25.203 1 64.62 90 GLY A CA 1
ATOM 693 C C . GLY A 1 90 ? 6.406 14.992 25.359 1 64.62 90 GLY A C 1
ATOM 694 O O . GLY A 1 90 ? 5.184 14.875 25.234 1 64.62 90 GLY A O 1
ATOM 695 N N . GLU A 1 91 ? 7.066 14.055 25.766 1 70.81 91 GLU A N 1
ATOM 696 C CA . GLU A 1 91 ? 6.547 12.695 25.891 1 70.81 91 GLU A CA 1
ATOM 697 C C . GLU A 1 91 ? 5.586 12.57 27.062 1 70.81 91 GLU A C 1
ATOM 699 O O . GLU A 1 91 ? 4.621 11.805 27.016 1 70.81 91 GLU A O 1
ATOM 704 N N . HIS A 1 92 ? 5.824 13.383 27.969 1 76.81 92 HIS A N 1
ATOM 705 C CA . HIS A 1 92 ? 4.949 13.336 29.141 1 76.81 92 HIS A CA 1
ATOM 706 C C . HIS A 1 92 ? 3.594 13.977 28.844 1 76.81 92 HIS A C 1
ATOM 708 O O . HIS A 1 92 ? 2.582 13.602 29.438 1 76.81 92 HIS A O 1
ATOM 714 N N . LEU A 1 93 ? 3.652 14.836 27.938 1 79.56 93 LEU A N 1
ATOM 715 C CA . LEU A 1 93 ? 2.404 15.469 27.531 1 79.56 93 LEU A CA 1
ATOM 716 C C . LEU A 1 93 ? 1.482 14.469 26.844 1 79.56 93 LEU A C 1
ATOM 718 O O . LEU A 1 93 ? 0.266 14.492 27.047 1 79.56 93 LEU A O 1
ATOM 722 N N . MET A 1 94 ? 2.041 13.578 26.141 1 85.25 94 MET A N 1
ATOM 723 C CA . MET A 1 94 ? 1.243 12.57 25.438 1 85.25 94 MET A CA 1
ATOM 724 C C . MET A 1 94 ? 0.576 11.625 26.438 1 85.25 94 MET A C 1
ATOM 726 O O . MET A 1 94 ? -0.59 11.266 26.266 1 85.25 94 MET A O 1
ATOM 730 N N . ALA A 1 95 ? 1.333 11.266 27.422 1 85.88 95 ALA A N 1
ATOM 731 C CA . ALA A 1 95 ? 0.785 10.406 28.453 1 85.88 95 ALA A CA 1
ATOM 732 C C . ALA A 1 95 ? -0.343 11.102 29.219 1 85.88 95 ALA A C 1
ATOM 734 O O . ALA A 1 95 ? -1.367 10.484 29.516 1 85.88 95 ALA A O 1
ATOM 735 N N . ALA A 1 96 ? -0.122 12.367 29.484 1 84.75 96 ALA A N 1
ATOM 736 C CA . ALA A 1 96 ? -1.151 13.148 30.156 1 84.75 96 ALA A CA 1
ATOM 737 C C . ALA A 1 96 ? -2.395 13.297 29.297 1 84.75 96 ALA A C 1
ATOM 739 O O . ALA A 1 96 ? -3.521 13.172 29.781 1 84.75 96 ALA A O 1
ATOM 740 N N . PHE A 1 97 ? -2.133 13.562 28.078 1 89.12 97 PHE A N 1
ATOM 741 C CA . PHE A 1 97 ? -3.215 13.719 27.109 1 89.12 97 PHE A CA 1
ATOM 742 C C . PHE A 1 97 ? -4.086 12.477 27.078 1 89.12 97 PHE A C 1
ATOM 744 O O . PHE A 1 97 ? -5.309 12.57 26.938 1 89.12 97 PHE A O 1
ATOM 751 N N . ASP A 1 98 ? -3.551 11.32 27.234 1 91.69 98 ASP A N 1
ATOM 752 C CA . ASP A 1 98 ? -4.273 10.055 27.141 1 91.69 98 ASP A CA 1
ATOM 753 C C . ASP A 1 98 ? -5.176 9.844 28.359 1 91.69 98 ASP A C 1
ATOM 755 O O . ASP A 1 98 ? -6.117 9.055 28.312 1 91.69 98 ASP A O 1
ATOM 759 N N . LEU A 1 99 ? -4.879 10.555 29.391 1 89.44 99 LEU A N 1
ATOM 760 C CA . LEU A 1 99 ? -5.699 10.445 30.578 1 89.44 99 LEU A CA 1
ATOM 761 C C . LEU A 1 99 ? -7.051 11.117 30.375 1 89.44 99 LEU A C 1
ATOM 763 O O . LEU A 1 99 ? -7.969 10.93 31.188 1 89.44 99 LEU A O 1
ATOM 767 N N . LEU A 1 100 ? -7.207 11.805 29.359 1 93.31 100 LEU A N 1
ATOM 768 C CA . LEU A 1 100 ? -8.484 12.438 29.047 1 93.31 100 LEU A CA 1
ATOM 769 C C . LEU A 1 100 ? -9.508 11.398 28.578 1 93.31 100 LEU A C 1
ATOM 771 O O . LEU A 1 100 ? -10.695 11.695 28.484 1 93.31 100 LEU A O 1
ATOM 775 N N . LYS A 1 101 ? -9.086 10.211 28.281 1 95.38 101 LYS A N 1
ATOM 776 C CA . LYS A 1 101 ? -9.969 9.156 27.781 1 95.38 101 LYS A CA 1
ATOM 777 C C . LYS A 1 101 ? -11.156 8.945 28.719 1 95.38 101 LYS A C 1
ATOM 779 O O . LYS A 1 101 ? -12.312 8.961 28.266 1 95.38 101 LYS A O 1
ATOM 784 N N . HIS A 1 102 ? -10.93 8.852 30 1 94.38 102 HIS A N 1
ATOM 785 C CA . HIS A 1 102 ? -11.984 8.508 30.938 1 94.38 102 HIS A CA 1
ATOM 786 C C . HIS A 1 102 ? -12.984 9.656 31.094 1 94.38 102 HIS A C 1
ATOM 788 O O . HIS A 1 102 ? -14.195 9.453 30.953 1 94.38 102 HIS A O 1
ATOM 794 N N . PRO A 1 103 ? -12.453 10.859 31.406 1 95.62 103 PRO A N 1
ATOM 795 C CA . PRO A 1 103 ? -13.43 11.945 31.5 1 95.62 103 PRO A CA 1
ATOM 796 C C . PRO A 1 103 ? -14.195 12.172 30.188 1 95.62 103 PRO A C 1
ATOM 798 O O . PRO A 1 103 ? -15.367 12.555 30.219 1 95.62 103 PRO A O 1
ATOM 801 N N . PHE A 1 104 ? -13.594 11.992 29.109 1 97.31 104 PHE A N 1
ATOM 802 C CA . PHE A 1 104 ? -14.281 12.148 27.844 1 97.31 104 PHE A CA 1
ATOM 803 C C . PHE A 1 104 ? -15.359 11.078 27.672 1 97.31 104 PHE A C 1
ATOM 805 O O . PHE A 1 104 ? -16.469 11.367 27.203 1 97.31 104 PHE A O 1
ATOM 812 N N . LYS A 1 105 ? -14.969 9.859 27.969 1 97.5 105 LYS A N 1
ATOM 813 C CA . LYS A 1 105 ? -15.953 8.781 27.922 1 97.5 105 LYS A CA 1
ATOM 814 C C . LYS A 1 105 ? -17.172 9.109 28.766 1 97.5 105 LYS A C 1
ATOM 816 O O . LYS A 1 105 ? -18.312 8.898 28.328 1 97.5 105 LYS A O 1
ATOM 821 N N . GLN A 1 106 ? -16.969 9.609 29.953 1 96.38 106 GLN A N 1
ATOM 822 C CA . GLN A 1 106 ? -18.078 10.008 30.812 1 96.38 106 GLN A CA 1
ATOM 823 C C . GLN A 1 106 ? -18.938 11.078 30.156 1 96.38 106 GLN A C 1
ATOM 825 O O . GLN A 1 106 ? -20.156 11.023 30.219 1 96.38 106 GLN A O 1
ATOM 830 N N . PHE A 1 107 ? -18.281 12.008 29.578 1 97.38 107 PHE A N 1
ATOM 831 C CA . PHE A 1 107 ? -19 13.055 28.859 1 97.38 107 PHE A CA 1
ATOM 832 C C . PHE A 1 107 ? -19.891 12.453 27.781 1 97.38 107 PHE A C 1
ATOM 834 O O . PHE A 1 107 ? -21.047 12.836 27.625 1 97.38 107 PHE A O 1
ATOM 841 N N . VAL A 1 108 ? -19.328 11.539 26.984 1 97.94 108 VAL A N 1
ATOM 842 C CA . VAL A 1 108 ? -20.031 10.945 25.859 1 97.94 108 VAL A CA 1
ATOM 843 C C . VAL A 1 108 ? -21.234 10.156 26.359 1 97.94 108 VAL A C 1
ATOM 845 O O . VAL A 1 108 ? -22.312 10.195 25.766 1 97.94 108 VAL A O 1
ATOM 848 N N . ILE A 1 109 ? -21.047 9.445 27.453 1 96.69 109 ILE A N 1
ATOM 849 C CA . ILE A 1 109 ? -22.125 8.68 28.047 1 96.69 109 ILE A CA 1
ATOM 850 C C . ILE A 1 109 ? -23.25 9.617 28.469 1 96.69 109 ILE A C 1
ATOM 852 O O . ILE A 1 109 ? -24.438 9.336 28.234 1 96.69 109 ILE A O 1
ATOM 856 N N . GLU A 1 110 ? -22.906 10.711 29.016 1 96.25 110 GLU A N 1
ATOM 857 C CA . GLU A 1 110 ? -23.875 11.648 29.578 1 96.25 110 GLU A CA 1
ATOM 858 C C . GLU A 1 110 ? -24.562 12.438 28.469 1 96.25 110 GLU A C 1
ATOM 860 O O . GLU A 1 110 ? -25.781 12.656 28.531 1 96.25 110 GLU A O 1
ATOM 865 N N . GLN A 1 111 ? -23.812 12.812 27.5 1 96.56 111 GLN A N 1
ATOM 866 C CA . GLN A 1 111 ? -24.344 13.758 26.516 1 96.56 111 GLN A CA 1
ATOM 867 C C . GLN A 1 111 ? -24.797 13.047 25.25 1 96.56 111 GLN A C 1
ATOM 869 O O . GLN A 1 111 ? -25.594 13.594 24.484 1 96.56 111 GLN A O 1
ATOM 874 N N . SER A 1 112 ? -24.297 11.922 24.984 1 95.25 112 SER A N 1
ATOM 875 C CA . SER A 1 112 ? -24.672 11.07 23.844 1 95.25 112 SER A CA 1
ATOM 876 C C . SER A 1 112 ? -24.672 11.867 22.547 1 95.25 112 SER A C 1
ATOM 878 O O . SER A 1 112 ? -25.688 11.906 21.844 1 95.25 112 SER A O 1
ATOM 880 N N . PRO A 1 113 ? -23.578 12.461 22.188 1 97.69 113 PRO A N 1
ATOM 881 C CA . PRO A 1 113 ? -23.531 13.148 20.891 1 97.69 113 PRO A CA 1
ATOM 882 C C . PRO A 1 113 ? -23.812 12.219 19.719 1 97.69 113 PRO A C 1
ATOM 884 O O . PRO A 1 113 ? -23.719 11 19.844 1 97.69 113 PRO A O 1
ATOM 887 N N . ASP A 1 114 ? -24.203 12.805 18.594 1 96.88 114 ASP A N 1
ATOM 888 C CA . ASP A 1 114 ? -24.469 12.023 17.391 1 96.88 114 ASP A CA 1
ATOM 889 C C . ASP A 1 114 ? -23.188 11.609 16.688 1 96.88 114 ASP A C 1
ATOM 891 O O . ASP A 1 114 ? -23.141 10.578 16.016 1 96.88 114 ASP A O 1
ATOM 895 N N . TRP A 1 115 ? -22.172 12.461 16.844 1 98.06 115 TRP A N 1
ATOM 896 C CA . TRP A 1 115 ? -20.875 12.219 16.219 1 98.06 115 TRP A CA 1
ATOM 897 C C . TRP A 1 115 ? -19.734 12.586 17.172 1 98.06 115 TRP A C 1
ATOM 899 O O . TRP A 1 115 ? -19.859 13.516 17.969 1 98.06 115 TRP A O 1
ATOM 909 N N . ILE A 1 116 ? -18.688 11.844 17.047 1 98.69 116 ILE A N 1
ATOM 910 C CA . ILE A 1 116 ? -17.391 12.266 17.562 1 98.69 116 ILE A CA 1
ATOM 911 C C . ILE A 1 116 ? -16.484 12.664 16.406 1 98.69 116 ILE A C 1
ATOM 913 O O . ILE A 1 116 ? -16.312 11.906 15.445 1 98.69 116 ILE A O 1
ATOM 917 N N . ILE A 1 117 ? -15.984 13.852 16.406 1 98.81 117 ILE A N 1
ATOM 918 C CA . ILE A 1 117 ? -14.992 14.336 15.461 1 98.81 117 ILE A CA 1
ATOM 919 C C . ILE A 1 117 ? -13.656 14.539 16.172 1 98.81 117 ILE A C 1
ATOM 921 O O . ILE A 1 117 ? -13.516 15.469 16.969 1 98.81 117 ILE A O 1
ATOM 925 N N . SER A 1 118 ? -12.695 13.719 15.82 1 98.69 118 SER A N 1
ATOM 926 C CA . SER A 1 118 ? -11.477 13.664 16.625 1 98.69 118 SER A CA 1
ATOM 927 C C . SER A 1 118 ? -10.242 13.945 15.766 1 98.69 118 SER A C 1
ATOM 929 O O . SER A 1 118 ? -10.234 13.664 14.562 1 98.69 118 SER A O 1
ATOM 931 N N . ASP A 1 119 ? -9.266 14.516 16.438 1 98.25 119 ASP A N 1
ATOM 932 C CA . ASP A 1 119 ? -7.93 14.617 15.859 1 98.25 119 ASP A CA 1
ATOM 933 C C . ASP A 1 119 ? -7.316 13.234 15.656 1 98.25 119 ASP A C 1
ATOM 935 O O . ASP A 1 119 ? -7.648 12.289 16.375 1 98.25 119 ASP A O 1
ATOM 939 N N . CYS A 1 120 ? -6.383 13.117 14.766 1 97.25 120 CYS A N 1
ATOM 940 C CA . CYS A 1 120 ? -5.809 11.82 14.414 1 97.25 120 CYS A CA 1
ATOM 941 C C . CYS A 1 120 ? -4.844 11.352 15.5 1 97.25 120 CYS A C 1
ATOM 943 O O . CYS A 1 120 ? -4.418 10.195 15.492 1 97.25 120 CYS A O 1
ATOM 945 N N . ILE A 1 121 ? -4.539 12.164 16.469 1 95.38 121 ILE A N 1
ATOM 946 C CA . ILE A 1 121 ? -3.58 11.812 17.516 1 95.38 121 ILE A CA 1
ATOM 947 C C . ILE A 1 121 ? -4.312 11.188 18.703 1 95.38 121 ILE A C 1
ATOM 949 O O . ILE A 1 121 ? -3.73 10.414 19.453 1 95.38 121 ILE A O 1
ATOM 953 N N . SER A 1 122 ? -5.582 11.469 18.812 1 96.19 122 SER A N 1
ATOM 954 C CA . SER A 1 122 ? -6.379 11 19.938 1 96.19 122 SER A CA 1
ATOM 955 C C . SER A 1 122 ? -6.91 9.586 19.688 1 96.19 122 SER A C 1
ATOM 957 O O . SER A 1 122 ? -8.125 9.383 19.625 1 96.19 122 SER A O 1
ATOM 959 N N . TYR A 1 123 ? -6.055 8.633 19.719 1 96.31 123 TYR A N 1
ATOM 960 C CA . TYR A 1 123 ? -6.371 7.27 19.297 1 96.31 123 TYR A CA 1
ATOM 961 C C . TYR A 1 123 ? -7.418 6.645 20.219 1 96.31 123 TYR A C 1
ATOM 963 O O . TYR A 1 123 ? -8.18 5.777 19.781 1 96.31 123 TYR A O 1
ATOM 971 N N . TRP A 1 124 ? -7.492 7.07 21.484 1 96.94 124 TRP A N 1
ATOM 972 C CA . TRP A 1 124 ? -8.398 6.488 22.469 1 96.94 124 TRP A CA 1
ATOM 973 C C . TRP A 1 124 ? -9.852 6.855 22.156 1 96.94 124 TRP A C 1
ATOM 975 O O . TRP A 1 124 ? -10.773 6.258 22.703 1 96.94 124 TRP A O 1
ATOM 985 N N . THR A 1 125 ? -10.094 7.812 21.312 1 98.44 125 THR A N 1
ATOM 986 C CA . THR A 1 125 ? -11.453 8.141 20.891 1 98.44 125 THR A CA 1
ATOM 987 C C . THR A 1 125 ? -12.078 6.977 20.125 1 98.44 125 THR A C 1
ATOM 989 O O . THR A 1 125 ? -13.305 6.836 20.094 1 98.44 125 THR A O 1
ATOM 992 N N . VAL A 1 126 ? -11.258 6.133 19.484 1 98.25 126 VAL A N 1
ATOM 993 C CA . VAL A 1 126 ? -11.734 4.961 18.75 1 98.25 126 VAL A CA 1
ATOM 994 C C . VAL A 1 126 ? -12.438 4.012 19.719 1 98.25 126 VAL A C 1
ATOM 996 O O . VAL A 1 126 ? -13.547 3.545 19.453 1 98.25 126 VAL A O 1
ATOM 999 N N . ASP A 1 127 ? -11.82 3.801 20.844 1 97.62 127 ASP A N 1
ATOM 1000 C CA . ASP A 1 127 ? -12.383 2.916 21.859 1 97.62 127 ASP A CA 1
ATOM 1001 C C . ASP A 1 127 ? -13.68 3.488 22.422 1 97.62 127 ASP A C 1
ATOM 1003 O O . ASP A 1 127 ? -14.664 2.764 22.594 1 97.62 127 ASP A O 1
ATOM 1007 N N . VAL A 1 128 ? -13.641 4.73 22.719 1 98.31 128 VAL A N 1
ATOM 1008 C CA . VAL A 1 128 ? -14.812 5.387 23.281 1 98.31 128 VAL A CA 1
ATOM 1009 C C . VAL A 1 128 ? -15.969 5.32 22.281 1 98.31 128 VAL A C 1
ATOM 1011 O O . VAL A 1 128 ? -17.109 5.004 22.656 1 98.31 128 VAL A O 1
ATOM 1014 N N . ALA A 1 129 ? -15.695 5.648 21.062 1 98.19 129 ALA A N 1
ATOM 1015 C CA . ALA A 1 129 ? -16.703 5.605 20.016 1 98.19 129 ALA A CA 1
ATOM 1016 C C . ALA A 1 129 ? -17.328 4.215 19.906 1 98.19 129 ALA A C 1
ATOM 1018 O O . ALA A 1 129 ? -18.547 4.074 19.812 1 98.19 129 ALA A O 1
ATOM 1019 N N . LYS A 1 130 ? -16.484 3.199 19.922 1 96.5 130 LYS A N 1
ATOM 1020 C CA . LYS A 1 130 ? -16.938 1.816 19.812 1 96.5 130 LYS A CA 1
ATOM 1021 C C . LYS A 1 130 ? -17.781 1.41 21.016 1 96.5 130 LYS A C 1
ATOM 1023 O O . LYS A 1 130 ? -18.875 0.851 20.859 1 96.5 130 LYS A O 1
ATOM 1028 N N . GLU A 1 131 ? -17.266 1.729 22.172 1 96.19 131 GLU A N 1
ATOM 1029 C CA . GLU A 1 131 ? -17.938 1.347 23.422 1 96.19 131 GLU A CA 1
ATOM 1030 C C . GLU A 1 131 ? -19.281 2.041 23.562 1 96.19 131 GLU A C 1
ATOM 1032 O O . GLU A 1 131 ? -20.234 1.453 24.078 1 96.19 131 GLU A O 1
ATOM 1037 N N . CYS A 1 132 ? -19.359 3.26 23.109 1 96.81 132 CYS A N 1
ATOM 1038 C CA . CYS A 1 132 ? -20.578 4.051 23.297 1 96.81 132 CYS A CA 1
ATOM 1039 C C . CYS A 1 132 ? -21.453 4.004 22.047 1 96.81 132 CYS A C 1
ATOM 1041 O O . CYS A 1 132 ? -22.516 4.625 22 1 96.81 132 CYS A O 1
ATOM 1043 N N . HIS A 1 133 ? -20.984 3.314 21.016 1 94.69 133 HIS A N 1
ATOM 1044 C CA . HIS A 1 133 ? -21.703 3.139 19.766 1 94.69 133 HIS A CA 1
ATOM 1045 C C . HIS A 1 133 ? -22.031 4.484 19.125 1 94.69 133 HIS A C 1
ATOM 1047 O O . HIS A 1 133 ? -23.172 4.738 18.734 1 94.69 133 HIS A O 1
ATOM 1053 N N . ILE A 1 134 ? -21.062 5.324 19.109 1 96.75 134 ILE A N 1
ATOM 1054 C CA . ILE A 1 134 ? -21.141 6.617 18.438 1 96.75 134 ILE A CA 1
ATOM 1055 C C . ILE A 1 134 ? -20.203 6.637 17.234 1 96.75 134 ILE A C 1
ATOM 1057 O O . ILE A 1 134 ? -19.047 6.223 17.344 1 96.75 134 ILE A O 1
ATOM 1061 N N . PRO A 1 135 ? -20.656 7.012 16.031 1 97.38 135 PRO A N 1
ATOM 1062 C CA . PRO A 1 135 ? -19.75 7.051 14.883 1 97.38 135 PRO A CA 1
ATOM 1063 C C . PRO A 1 135 ? -18.641 8.086 15.047 1 97.38 135 PRO A C 1
ATOM 1065 O O . PRO A 1 135 ? -18.859 9.141 15.641 1 97.38 135 PRO A O 1
ATOM 1068 N N . LEU A 1 136 ? -17.516 7.738 14.5 1 98.31 136 LEU A N 1
ATOM 1069 C CA . LEU A 1 136 ? -16.312 8.539 14.656 1 98.31 136 LEU A CA 1
ATOM 1070 C C . LEU A 1 136 ? -15.828 9.055 13.305 1 98.31 136 LEU A C 1
ATOM 1072 O O . LEU A 1 136 ? -15.727 8.289 12.344 1 98.31 136 LEU A O 1
ATOM 1076 N N . VAL A 1 137 ? -15.547 10.336 13.219 1 98.62 137 VAL A N 1
ATOM 1077 C CA . VAL A 1 137 ? -14.867 10.953 12.086 1 98.62 137 VAL A CA 1
ATOM 1078 C C . VAL A 1 137 ? -13.531 11.539 12.531 1 98.62 137 VAL A C 1
ATOM 1080 O O . VAL A 1 137 ? -13.438 12.125 13.609 1 98.62 137 VAL A O 1
ATOM 1083 N N . ILE A 1 138 ? -12.547 11.344 11.711 1 98.75 138 ILE A N 1
ATOM 1084 C CA . ILE A 1 138 ? -11.266 11.977 11.984 1 98.75 138 ILE A CA 1
ATOM 1085 C C . ILE A 1 138 ? -11.133 13.258 11.172 1 98.75 138 ILE A C 1
ATOM 1087 O O . ILE A 1 138 ? -11.375 13.266 9.961 1 98.75 138 ILE A O 1
ATOM 1091 N N . PHE A 1 139 ? -10.844 14.312 11.867 1 98.75 139 PHE A N 1
ATOM 1092 C CA . PHE A 1 139 ? -10.5 15.57 11.219 1 98.75 139 PHE A CA 1
ATOM 1093 C C . PHE A 1 139 ? -9 15.844 11.32 1 98.75 139 PHE A C 1
ATOM 1095 O O . PHE A 1 139 ? -8.453 15.898 12.422 1 98.75 139 PHE A O 1
ATOM 1102 N N . SER A 1 140 ? -8.398 16.016 10.164 1 98.25 140 SER A N 1
ATOM 1103 C CA . SER A 1 140 ? -6.949 16.172 10.148 1 98.25 140 SER A CA 1
ATOM 1104 C C . SER A 1 140 ? -6.555 17.625 9.922 1 98.25 140 SER A C 1
ATOM 1106 O O . SER A 1 140 ? -6.988 18.25 8.953 1 98.25 140 SER A O 1
ATOM 1108 N N . ALA A 1 141 ? -5.699 18.078 10.828 1 96.38 141 ALA A N 1
ATOM 1109 C CA . ALA A 1 141 ? -5.086 19.391 10.664 1 96.38 141 ALA A CA 1
ATOM 1110 C C . ALA A 1 141 ? -3.859 19.328 9.758 1 96.38 141 ALA A C 1
ATOM 1112 O O . ALA A 1 141 ? -3.348 20.344 9.305 1 96.38 141 ALA A O 1
ATOM 1113 N N . PHE A 1 142 ? -3.395 18.109 9.398 1 97.56 142 PHE A N 1
ATOM 1114 C CA . PHE A 1 142 ? -2.299 17.906 8.453 1 97.56 142 PHE A CA 1
ATOM 1115 C C . PHE A 1 142 ? -2.799 17.969 7.02 1 97.56 142 PHE A C 1
ATOM 1117 O O . PHE A 1 142 ? -3.963 17.672 6.746 1 97.56 142 PHE A O 1
ATOM 1124 N N . SER A 1 143 ? -1.905 18.344 6.152 1 97.94 143 SER A N 1
ATOM 1125 C CA . SER A 1 143 ? -2.246 18.359 4.734 1 97.94 143 SER A CA 1
ATOM 1126 C C . SER A 1 143 ? -2.457 16.953 4.191 1 97.94 143 SER A C 1
ATOM 1128 O O . SER A 1 143 ? -1.99 15.984 4.785 1 97.94 143 SER A O 1
ATOM 1130 N N . ALA A 1 144 ? -3.256 16.875 3.111 1 98.5 144 ALA A N 1
ATOM 1131 C CA . ALA A 1 144 ? -3.414 15.594 2.43 1 98.5 144 ALA A CA 1
ATOM 1132 C C . ALA A 1 144 ? -2.064 15.047 1.978 1 98.5 144 ALA A C 1
ATOM 1134 O O . ALA A 1 144 ? -1.826 13.836 2.047 1 98.5 144 ALA A O 1
ATOM 1135 N N . ALA A 1 145 ? -1.178 15.922 1.547 1 98.62 145 ALA A N 1
ATOM 1136 C CA . ALA A 1 145 ? 0.152 15.523 1.093 1 98.62 145 ALA A CA 1
ATOM 1137 C C . ALA A 1 145 ? 0.932 14.844 2.211 1 98.62 145 ALA A C 1
ATOM 1139 O O . ALA A 1 145 ? 1.643 13.859 1.971 1 98.62 145 ALA A O 1
ATOM 1140 N N . THR A 1 146 ? 0.8 15.367 3.398 1 98.38 146 THR A N 1
ATOM 1141 C CA . THR A 1 146 ? 1.473 14.766 4.547 1 98.38 146 THR A CA 1
ATOM 1142 C C . THR A 1 146 ? 0.959 13.352 4.793 1 98.38 146 THR A C 1
ATOM 1144 O O . THR A 1 146 ? 1.746 12.43 5.023 1 98.38 146 THR A O 1
ATOM 1147 N N . HIS A 1 147 ? -0.326 13.164 4.758 1 98.38 147 HIS A N 1
ATOM 1148 C CA . HIS A 1 147 ? -0.914 11.844 4.941 1 98.38 147 HIS A CA 1
ATOM 1149 C C . HIS A 1 147 ? -0.434 10.875 3.865 1 98.38 147 HIS A C 1
ATOM 1151 O O . HIS A 1 147 ? -0.118 9.719 4.16 1 98.38 147 HIS A O 1
ATOM 1157 N N . VAL A 1 148 ? -0.411 11.375 2.656 1 98.38 148 VAL A N 1
ATOM 1158 C CA . VAL A 1 148 ? -0 10.531 1.536 1 98.38 148 VAL A CA 1
ATOM 1159 C C . VAL A 1 148 ? 1.462 10.125 1.703 1 98.38 148 VAL A C 1
ATOM 1161 O O . VAL A 1 148 ? 1.824 8.969 1.454 1 98.38 148 VAL A O 1
ATOM 1164 N N . PHE A 1 149 ? 2.326 11.055 2.125 1 98.5 149 PHE A N 1
ATOM 1165 C CA . PHE A 1 149 ? 3.75 10.773 2.271 1 98.5 149 PHE A CA 1
ATOM 1166 C C . PHE A 1 149 ? 3.984 9.648 3.27 1 98.5 149 PHE A C 1
ATOM 1168 O O . PHE A 1 149 ? 4.77 8.734 3.008 1 98.5 149 PHE A O 1
ATOM 1175 N N . PHE A 1 150 ? 3.285 9.711 4.348 1 97.62 150 PHE A N 1
ATOM 1176 C CA . PHE A 1 150 ? 3.516 8.711 5.383 1 97.62 150 PHE A CA 1
ATOM 1177 C C . PHE A 1 150 ? 2.805 7.41 5.043 1 97.62 150 PHE A C 1
ATOM 1179 O O . PHE A 1 150 ? 3.125 6.355 5.602 1 97.62 150 PHE A O 1
ATOM 1186 N N . GLY A 1 151 ? 1.789 7.473 4.188 1 96.81 151 GLY A N 1
ATOM 1187 C CA . GLY A 1 151 ? 1.206 6.258 3.641 1 96.81 151 GLY A CA 1
ATOM 1188 C C . GLY A 1 151 ? -0.046 5.816 4.375 1 96.81 151 GLY A C 1
ATOM 1189 O O . GLY A 1 151 ? -0.538 6.523 5.258 1 96.81 151 GLY A O 1
ATOM 1190 N N . PRO A 1 152 ? -0.632 4.66 3.979 1 97 152 PRO A N 1
ATOM 1191 C CA . PRO A 1 152 ? -1.82 4.102 4.625 1 97 152 PRO A CA 1
ATOM 1192 C C . PRO A 1 152 ? -1.547 3.623 6.051 1 97 152 PRO A C 1
ATOM 1194 O O . PRO A 1 152 ? -0.39 3.562 6.473 1 97 152 PRO A O 1
ATOM 1197 N N . PRO A 1 153 ? -2.572 3.332 6.793 1 97.19 153 PRO A N 1
ATOM 1198 C CA . PRO A 1 153 ? -2.402 2.918 8.188 1 97.19 153 PRO A CA 1
ATOM 1199 C C . PRO A 1 153 ? -1.416 1.762 8.344 1 97.19 153 PRO A C 1
ATOM 1201 O O . PRO A 1 153 ? -0.672 1.71 9.328 1 97.19 153 PRO A O 1
ATOM 1204 N N . GLU A 1 154 ? -1.325 0.858 7.348 1 96.56 154 GLU A N 1
ATOM 1205 C CA . GLU A 1 154 ? -0.5 -0.344 7.406 1 96.56 154 GLU A CA 1
ATOM 1206 C C . GLU A 1 154 ? 0.985 0.003 7.379 1 96.56 154 GLU A C 1
ATOM 1208 O O . GLU A 1 154 ? 1.825 -0.809 7.773 1 96.56 154 GLU A O 1
ATOM 1213 N N . TYR A 1 155 ? 1.317 1.174 6.918 1 97.06 155 TYR A N 1
ATOM 1214 C CA . TYR A 1 155 ? 2.719 1.568 6.828 1 97.06 155 TYR A CA 1
ATOM 1215 C C . TYR A 1 155 ? 3.082 2.541 7.945 1 97.06 155 TYR A C 1
ATOM 1217 O O . TYR A 1 155 ? 4.227 2.986 8.039 1 97.06 155 TYR A O 1
ATOM 1225 N N . LEU A 1 156 ? 2.111 2.867 8.781 1 97.69 156 LEU A N 1
ATOM 1226 C CA . LEU A 1 156 ? 2.332 3.723 9.945 1 97.69 156 LEU A CA 1
ATOM 1227 C C . LEU A 1 156 ? 2.709 2.895 11.164 1 97.69 156 LEU A C 1
ATOM 1229 O O . LEU A 1 156 ? 3.371 3.393 12.078 1 97.69 156 LEU A O 1
ATOM 1233 N N . SER A 1 157 ? 2.32 1.662 11.141 1 95.12 157 SER A N 1
ATOM 1234 C CA . SER A 1 157 ? 2.619 0.776 12.258 1 95.12 157 SER A CA 1
ATOM 1235 C C . SER A 1 157 ? 2.617 -0.686 11.82 1 95.12 157 SER A C 1
ATOM 1237 O O . SER A 1 157 ? 2.156 -1.011 10.727 1 95.12 157 SER A O 1
ATOM 1239 N N . GLY A 1 158 ? 3.227 -1.542 12.648 1 93.25 158 GLY A N 1
ATOM 1240 C CA . GLY A 1 158 ? 3.195 -2.973 12.391 1 93.25 158 GLY A CA 1
ATOM 1241 C C . GLY A 1 158 ? 4.254 -3.422 11.398 1 93.25 158 GLY A C 1
ATOM 1242 O O . GLY A 1 158 ? 5.297 -2.779 11.258 1 93.25 158 GLY A O 1
ATOM 1243 N N . ASN A 1 159 ? 4.008 -4.566 10.75 1 92.69 159 ASN A N 1
ATOM 1244 C CA . ASN A 1 159 ? 4.996 -5.195 9.883 1 92.69 159 ASN A CA 1
ATOM 1245 C C . ASN A 1 159 ? 5.285 -4.344 8.648 1 92.69 159 ASN A C 1
ATOM 1247 O O . ASN A 1 159 ? 6.43 -4.258 8.203 1 92.69 159 ASN A O 1
ATOM 1251 N N . GLY A 1 160 ? 4.215 -3.74 8.172 1 94.94 160 GLY A N 1
ATOM 1252 C CA . GLY A 1 160 ? 4.406 -2.896 7.004 1 94.94 160 GLY A CA 1
ATOM 1253 C C . GLY A 1 160 ? 5.32 -1.715 7.266 1 94.94 160 GLY A C 1
ATOM 1254 O O . GLY A 1 160 ? 6.168 -1.383 6.434 1 94.94 160 GLY A O 1
ATOM 1255 N N . GLN A 1 161 ? 5.113 -1.144 8.445 1 95.75 161 GLN A N 1
ATOM 1256 C CA 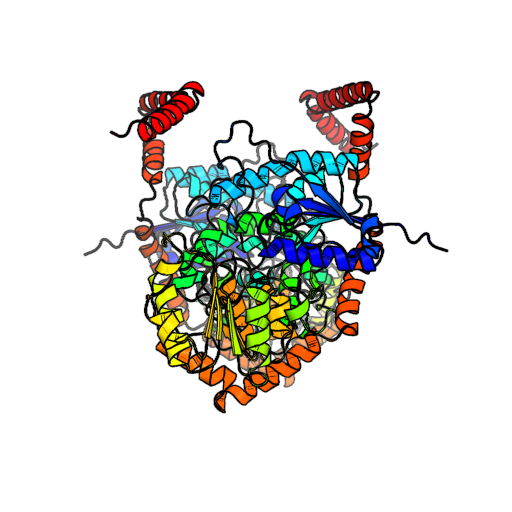. GLN A 1 161 ? 5.973 -0.032 8.836 1 95.75 161 GLN A CA 1
ATOM 1257 C C . GLN A 1 161 ? 7.422 -0.483 8.984 1 95.75 161 GLN A C 1
ATOM 1259 O O . GLN A 1 161 ? 8.336 0.166 8.469 1 95.75 161 GLN A O 1
ATOM 1264 N N . ARG A 1 162 ? 7.656 -1.571 9.625 1 93.88 162 ARG A N 1
ATOM 1265 C CA . ARG A 1 162 ? 9.008 -2.07 9.867 1 93.88 162 ARG A CA 1
ATOM 1266 C C . ARG A 1 162 ? 9.703 -2.434 8.562 1 93.88 162 ARG A C 1
ATOM 1268 O O . ARG A 1 162 ? 10.914 -2.273 8.43 1 93.88 162 ARG A O 1
ATOM 1275 N N . ARG A 1 163 ? 8.906 -2.844 7.699 1 93.94 163 ARG A N 1
ATOM 1276 C CA . ARG A 1 163 ? 9.438 -3.301 6.422 1 93.94 163 ARG A CA 1
ATOM 1277 C C . ARG A 1 163 ? 9.758 -2.121 5.508 1 93.94 163 ARG A C 1
ATOM 1279 O O . ARG A 1 163 ? 10.758 -2.137 4.793 1 93.94 163 ARG A O 1
ATOM 1286 N N . LEU A 1 164 ? 8.93 -1.059 5.566 1 95.38 164 LEU A N 1
ATOM 1287 C CA . LEU A 1 164 ? 8.992 -0.034 4.531 1 95.38 164 LEU A CA 1
ATOM 1288 C C . LEU A 1 164 ? 9.547 1.272 5.09 1 95.38 164 LEU A C 1
ATOM 1290 O O . LEU A 1 164 ? 10 2.135 4.336 1 95.38 164 LEU A O 1
ATOM 1294 N N . ARG A 1 165 ? 9.383 1.489 6.387 1 95.31 165 ARG A N 1
ATOM 1295 C CA . ARG A 1 165 ? 9.742 2.754 7.02 1 95.31 165 ARG A CA 1
ATOM 1296 C C . ARG A 1 165 ? 10.625 2.525 8.242 1 95.31 165 ARG A C 1
ATOM 1298 O O . ARG A 1 165 ? 10.344 3.057 9.32 1 95.31 165 ARG A O 1
ATOM 1305 N N . SER A 1 166 ? 11.727 1.817 8.078 1 91.5 166 SER A N 1
ATOM 1306 C CA . SER A 1 166 ? 12.531 1.356 9.203 1 91.5 166 SER A CA 1
ATOM 1307 C C . SER A 1 166 ? 13.695 2.301 9.477 1 91.5 166 SER A C 1
ATOM 1309 O O . SER A 1 166 ? 14.266 2.299 10.57 1 91.5 166 SER A O 1
ATOM 1311 N N . SER A 1 167 ? 14.047 3.148 8.477 1 94.81 167 SER A N 1
ATOM 1312 C CA . SER A 1 167 ? 15.211 4.012 8.633 1 94.81 167 SER A CA 1
ATOM 1313 C C . SER A 1 167 ? 14.945 5.402 8.07 1 94.81 167 SER A C 1
ATOM 1315 O O . SER A 1 167 ? 14.023 5.59 7.27 1 94.81 167 SER A O 1
ATOM 1317 N N . PRO A 1 168 ? 15.758 6.398 8.477 1 96 168 PRO A N 1
ATOM 1318 C CA . PRO A 1 168 ? 15.602 7.75 7.934 1 96 168 PRO A CA 1
ATOM 1319 C C . PRO A 1 168 ? 15.688 7.785 6.41 1 96 168 PRO A C 1
ATOM 1321 O O . PRO A 1 168 ? 15.008 8.594 5.77 1 96 168 PRO A O 1
ATOM 1324 N N . GLU A 1 169 ? 16.5 6.898 5.84 1 95.81 169 GLU A N 1
ATOM 1325 C CA . GLU A 1 169 ? 16.688 6.867 4.395 1 95.81 169 GLU A CA 1
ATOM 1326 C C . GLU A 1 169 ? 15.367 6.598 3.67 1 95.81 169 GLU A C 1
ATOM 1328 O O . GLU A 1 169 ? 15.156 7.078 2.557 1 95.81 169 GLU A O 1
ATOM 1333 N N . ASP A 1 170 ? 14.461 5.918 4.352 1 95.94 170 ASP A N 1
ATOM 1334 C CA . ASP A 1 170 ? 13.164 5.582 3.76 1 95.94 170 ASP A CA 1
ATOM 1335 C C . ASP A 1 170 ? 12.297 6.824 3.596 1 95.94 170 ASP A C 1
ATOM 1337 O O . ASP A 1 170 ? 11.281 6.789 2.9 1 95.94 170 ASP A O 1
ATOM 1341 N N . LEU A 1 171 ? 12.703 7.977 4.176 1 97.5 171 LEU A N 1
ATOM 1342 C CA . LEU A 1 171 ? 11.891 9.188 4.168 1 97.5 171 LEU A CA 1
ATOM 1343 C C . LEU A 1 171 ? 12.484 10.234 3.236 1 97.5 171 LEU A C 1
ATOM 1345 O O . LEU A 1 171 ? 11.953 11.344 3.127 1 97.5 171 LEU A O 1
ATOM 1349 N N . THR A 1 172 ? 13.586 9.945 2.52 1 97.44 172 THR A N 1
ATOM 1350 C CA . THR A 1 172 ? 14.359 10.969 1.831 1 97.44 172 THR A CA 1
ATOM 1351 C C . THR A 1 172 ? 14.008 11.016 0.348 1 97.44 172 THR A C 1
ATOM 1353 O O . THR A 1 172 ? 14.703 11.656 -0.445 1 97.44 172 THR A O 1
ATOM 1356 N N . SER A 1 173 ? 12.961 10.344 -0.068 1 96.44 173 SER A N 1
ATOM 1357 C CA . SER A 1 173 ? 12.422 10.391 -1.422 1 96.44 173 SER A CA 1
ATOM 1358 C C . SER A 1 173 ? 10.898 10.234 -1.416 1 96.44 173 SER A C 1
ATOM 1360 O O . SER A 1 173 ? 10.328 9.719 -0.453 1 96.44 173 SER A O 1
ATOM 1362 N N . PRO A 1 174 ? 10.289 10.812 -2.428 1 96.62 174 PRO A N 1
ATOM 1363 C CA . PRO A 1 174 ? 8.859 10.484 -2.512 1 96.62 174 PRO A CA 1
ATOM 1364 C C . PRO A 1 174 ? 8.609 8.977 -2.486 1 96.62 174 PRO A C 1
ATOM 1366 O O . PRO A 1 174 ? 9.328 8.211 -3.135 1 96.62 174 PRO A O 1
ATOM 1369 N N . PRO A 1 175 ? 7.648 8.57 -1.735 1 96.31 175 PRO A N 1
ATOM 1370 C CA . PRO A 1 175 ? 7.402 7.125 -1.639 1 96.31 175 PRO A CA 1
ATOM 1371 C C . PRO A 1 175 ? 6.953 6.512 -2.963 1 96.31 175 PRO A C 1
ATOM 1373 O O . PRO A 1 175 ? 6.41 7.219 -3.82 1 96.31 175 PRO A O 1
ATOM 1376 N N . TRP A 1 176 ? 7.109 5.152 -3.109 1 92.94 176 TRP A N 1
ATOM 1377 C CA . TRP A 1 176 ? 6.855 4.469 -4.375 1 92.94 176 TRP A CA 1
ATOM 1378 C C . TRP A 1 176 ? 5.367 4.445 -4.691 1 92.94 176 TRP A C 1
ATOM 1380 O O . TRP A 1 176 ? 4.973 4.277 -5.848 1 92.94 176 TRP A O 1
ATOM 1390 N N . TRP A 1 177 ? 4.512 4.582 -3.697 1 95.25 177 TRP A N 1
ATOM 1391 C CA . TRP A 1 177 ? 3.076 4.516 -3.947 1 95.25 177 TRP A CA 1
ATOM 1392 C C . TRP A 1 177 ? 2.564 5.824 -4.539 1 95.25 177 TRP A C 1
ATOM 1394 O O . TRP A 1 177 ? 1.397 5.922 -4.922 1 95.25 177 TRP A O 1
ATOM 1404 N N . VAL A 1 178 ? 3.389 6.84 -4.492 1 96.56 178 VAL A N 1
ATOM 1405 C CA . VAL A 1 178 ? 3.045 8.078 -5.176 1 96.56 178 VAL A CA 1
ATOM 1406 C C . VAL A 1 178 ? 3.377 7.961 -6.66 1 96.56 178 VAL A C 1
ATOM 1408 O O . VAL A 1 178 ? 4.547 7.965 -7.043 1 96.56 178 VAL A O 1
ATOM 1411 N N . SER A 1 179 ? 2.361 7.918 -7.504 1 91.5 179 SER A N 1
ATOM 1412 C CA . SER A 1 179 ? 2.539 7.59 -8.914 1 91.5 179 SER A CA 1
ATOM 1413 C C . SER A 1 179 ? 2.635 8.852 -9.766 1 91.5 179 SER A C 1
ATOM 1415 O O . SER A 1 179 ? 2.699 8.773 -10.992 1 91.5 179 SER A O 1
ATOM 1417 N N . PHE A 1 180 ? 2.549 10 -9.219 1 94.69 180 PHE A N 1
ATOM 1418 C CA . PHE A 1 180 ? 2.674 11.273 -9.922 1 94.69 180 PHE A CA 1
ATOM 1419 C C . PHE A 1 180 ? 3.928 12.016 -9.477 1 94.69 180 PHE A C 1
ATOM 1421 O O . PHE A 1 180 ? 4.594 11.609 -8.523 1 94.69 180 PHE A O 1
ATOM 1428 N N . ARG A 1 181 ? 4.297 12.992 -10.188 1 94.44 181 ARG A N 1
ATOM 1429 C CA . ARG A 1 181 ? 5.477 13.773 -9.828 1 94.44 181 ARG A CA 1
ATOM 1430 C C . ARG A 1 181 ? 5.258 14.531 -8.523 1 94.44 181 ARG A C 1
ATOM 1432 O O . ARG A 1 181 ? 4.277 15.266 -8.383 1 94.44 181 ARG A O 1
ATOM 1439 N N . SER A 1 182 ? 6.094 14.328 -7.527 1 97.44 182 SER A N 1
ATOM 1440 C CA . SER A 1 182 ? 5.969 14.961 -6.215 1 97.44 182 SER A CA 1
ATOM 1441 C C . SER A 1 182 ? 7.332 15.352 -5.66 1 97.44 182 SER A C 1
ATOM 1443 O O . SER A 1 182 ? 8.312 14.625 -5.836 1 97.44 182 SER A O 1
ATOM 1445 N N . LEU A 1 183 ? 7.418 16.469 -5.008 1 97.75 183 LEU A N 1
ATOM 1446 C CA . LEU A 1 183 ? 8.617 16.906 -4.297 1 97.75 183 LEU A CA 1
ATOM 1447 C C . LEU A 1 183 ? 8.484 16.656 -2.801 1 97.75 183 LEU A C 1
ATOM 1449 O O . LEU A 1 183 ? 9.406 16.938 -2.035 1 97.75 183 LEU A O 1
ATOM 1453 N N . VAL A 1 184 ? 7.434 16.078 -2.387 1 98.44 184 VAL A N 1
ATOM 1454 C CA . VAL A 1 184 ? 7.102 15.969 -0.968 1 98.44 184 VAL A CA 1
ATOM 1455 C C . VAL A 1 184 ? 7.875 14.812 -0.342 1 98.44 184 VAL A C 1
ATOM 1457 O O . VAL A 1 184 ? 7.5 13.648 -0.509 1 98.44 184 VAL A O 1
ATOM 1460 N N . HIS A 1 185 ? 8.922 15.125 0.332 1 98.19 185 HIS A N 1
ATOM 1461 C CA . HIS A 1 185 ? 9.734 14.195 1.107 1 98.19 185 HIS A CA 1
ATOM 1462 C C . HIS A 1 185 ? 10.688 14.945 2.039 1 98.19 185 HIS A C 1
ATOM 1464 O O . HIS A 1 185 ? 10.852 16.156 1.922 1 98.19 185 HIS A O 1
ATOM 1470 N N . HIS A 1 186 ? 11.266 14.266 2.947 1 97.81 186 HIS A N 1
ATOM 1471 C CA . HIS A 1 186 ? 12.242 14.844 3.857 1 97.81 186 HIS A CA 1
ATOM 1472 C C . HIS A 1 186 ? 13.641 14.82 3.254 1 97.81 186 HIS A C 1
ATOM 1474 O O . HIS A 1 186 ? 13.961 13.93 2.457 1 97.81 186 HIS A O 1
ATOM 1480 N N . ARG A 1 187 ? 14.383 15.797 3.582 1 96.56 187 ARG A N 1
ATOM 1481 C CA . ARG A 1 187 ? 15.828 15.672 3.414 1 96.56 187 ARG A CA 1
ATOM 1482 C C . ARG A 1 187 ? 16.438 14.812 4.52 1 96.56 187 ARG A C 1
ATOM 1484 O O . ARG A 1 187 ? 15.797 14.578 5.551 1 96.56 187 ARG A O 1
ATOM 1491 N N . ARG A 1 188 ? 17.609 14.367 4.32 1 95.44 188 ARG A N 1
ATOM 1492 C CA . ARG A 1 188 ? 18.203 13.414 5.254 1 95.44 188 ARG A CA 1
ATOM 1493 C C . ARG A 1 188 ? 18.25 13.984 6.668 1 95.44 188 ARG A C 1
ATOM 1495 O O . ARG A 1 188 ? 17.891 13.297 7.633 1 95.44 188 ARG A O 1
ATOM 1502 N N . TYR A 1 189 ? 18.703 15.242 6.832 1 94.5 189 TYR A N 1
ATOM 1503 C CA . TYR A 1 189 ? 18.812 15.844 8.156 1 94.5 189 TYR A CA 1
ATOM 1504 C C . TYR A 1 189 ? 17.438 15.992 8.797 1 94.5 189 TYR A C 1
ATOM 1506 O O . TYR A 1 189 ? 17.312 15.969 10.023 1 94.5 189 TYR A O 1
ATOM 1514 N N . GLU A 1 190 ? 16.422 16.188 8.008 1 95.88 190 GLU A N 1
ATOM 1515 C CA . GLU A 1 190 ? 15.047 16.234 8.5 1 95.88 190 GLU A CA 1
ATOM 1516 C C . GLU A 1 190 ? 14.531 14.852 8.867 1 95.88 190 GLU A C 1
ATOM 1518 O O . GLU A 1 190 ? 13.859 14.68 9.891 1 95.88 190 GLU A O 1
ATOM 1523 N N . ALA A 1 191 ? 14.883 13.875 8.047 1 96.56 191 ALA A N 1
ATOM 1524 C CA . ALA A 1 191 ? 14.422 12.5 8.195 1 96.56 191 ALA A CA 1
ATOM 1525 C C . ALA A 1 191 ? 14.922 11.898 9.508 1 96.56 191 ALA A C 1
ATOM 1527 O O . ALA A 1 191 ? 14.227 11.086 10.125 1 96.56 191 ALA A O 1
ATOM 1528 N N . ILE A 1 192 ? 16.062 12.227 9.922 1 94.69 192 ILE A N 1
ATOM 1529 C CA . ILE A 1 192 ? 16.672 11.727 11.156 1 94.69 192 ILE A CA 1
ATOM 1530 C C . ILE A 1 192 ? 15.773 12.078 12.344 1 94.69 192 ILE A C 1
ATOM 1532 O O . ILE A 1 192 ? 15.57 11.25 13.234 1 94.69 192 ILE A O 1
ATOM 1536 N N . GLY A 1 193 ? 15.219 13.305 12.32 1 91.62 193 GLY A N 1
ATOM 1537 C CA . GLY A 1 193 ? 14.273 13.688 13.359 1 91.62 193 GLY A CA 1
ATOM 1538 C C . GLY A 1 193 ? 12.898 13.078 13.164 1 91.62 193 GLY A C 1
ATOM 1539 O O . GLY A 1 193 ? 12.281 12.602 14.117 1 91.62 193 GLY A O 1
ATOM 1540 N N . ALA A 1 194 ? 12.523 13.023 11.969 1 94.62 194 ALA A N 1
ATOM 1541 C CA . ALA A 1 194 ? 11.156 12.617 11.633 1 94.62 194 ALA A CA 1
ATOM 1542 C C . ALA A 1 194 ? 10.938 11.133 11.906 1 94.62 194 ALA A C 1
ATOM 1544 O O . ALA A 1 194 ? 9.828 10.711 12.234 1 94.62 194 ALA A O 1
ATOM 1545 N N . ILE A 1 195 ? 11.961 10.297 11.805 1 95.12 195 ILE A N 1
ATOM 1546 C CA . ILE A 1 195 ? 11.828 8.852 11.945 1 95.12 195 ILE A CA 1
ATOM 1547 C C . ILE A 1 195 ? 11.344 8.508 13.352 1 95.12 195 ILE A C 1
ATOM 1549 O O . ILE A 1 195 ? 10.812 7.422 13.586 1 95.12 195 ILE A O 1
ATOM 1553 N N . GLY A 1 196 ? 11.469 9.453 14.281 1 92.75 196 GLY A N 1
ATOM 1554 C CA . GLY A 1 196 ? 11.047 9.266 15.664 1 92.75 196 GLY A CA 1
ATOM 1555 C C . GLY A 1 196 ? 9.547 9.086 15.805 1 92.75 196 GLY A C 1
ATOM 1556 O O . GLY A 1 196 ? 9.078 8.586 16.828 1 92.75 196 GLY A O 1
ATOM 1557 N N . ILE A 1 197 ? 8.812 9.375 14.82 1 94.31 197 ILE A N 1
ATOM 1558 C CA . ILE A 1 197 ? 7.359 9.273 14.914 1 94.31 197 ILE A CA 1
ATOM 1559 C C . ILE A 1 197 ? 6.949 7.812 15.039 1 94.31 197 ILE A C 1
ATOM 1561 O O . ILE A 1 197 ? 5.82 7.508 15.43 1 94.31 197 ILE A O 1
ATOM 1565 N N . TYR A 1 198 ? 7.852 6.902 14.648 1 95.88 198 TYR A N 1
ATOM 1566 C CA . TYR A 1 198 ? 7.539 5.477 14.656 1 95.88 198 TYR A CA 1
ATOM 1567 C C . TYR A 1 198 ? 7.992 4.824 15.953 1 95.88 198 TYR A C 1
ATOM 1569 O O . TYR A 1 198 ? 7.824 3.615 16.141 1 95.88 198 TYR A O 1
ATOM 1577 N N . THR A 1 199 ? 8.523 5.539 16.828 1 93.31 199 THR A N 1
ATOM 1578 C CA . THR A 1 199 ? 9.016 5.012 18.094 1 93.31 199 THR A CA 1
ATOM 1579 C C . THR A 1 199 ? 8.07 5.359 19.234 1 93.31 199 THR A C 1
ATOM 1581 O O . THR A 1 199 ? 7.617 6.5 19.344 1 93.31 199 THR A O 1
ATOM 1584 N N . ALA A 1 200 ? 7.832 4.375 20.031 1 91.5 200 ALA A N 1
ATOM 1585 C CA . ALA A 1 200 ? 6.941 4.594 21.172 1 91.5 200 ALA A CA 1
ATOM 1586 C C . ALA A 1 200 ? 7.516 5.641 22.109 1 91.5 200 ALA A C 1
ATOM 1588 O O . ALA A 1 200 ? 8.727 5.672 22.359 1 91.5 200 ALA A O 1
ATOM 1589 N N . ASN A 1 201 ? 6.668 6.48 22.594 1 86.25 201 ASN A N 1
ATOM 1590 C CA . ASN A 1 201 ? 7.066 7.473 23.594 1 86.25 201 ASN A CA 1
ATOM 1591 C C . ASN A 1 201 ? 6.629 7.066 25 1 86.25 201 ASN A C 1
ATOM 1593 O O . ASN A 1 201 ? 6.375 5.891 25.25 1 86.25 201 ASN A O 1
ATOM 1597 N N . ALA A 1 202 ? 6.609 7.977 25.906 1 80.81 202 ALA A N 1
ATOM 1598 C CA . ALA A 1 202 ? 6.324 7.688 27.312 1 80.81 202 ALA A CA 1
ATOM 1599 C C . ALA A 1 202 ? 4.922 7.109 27.469 1 80.81 202 ALA A C 1
ATOM 1601 O O . ALA A 1 202 ? 4.633 6.445 28.469 1 80.81 202 ALA A O 1
ATOM 1602 N N . SER A 1 203 ? 4.117 7.312 26.5 1 85.62 203 SER A N 1
ATOM 1603 C CA . SER A 1 203 ? 2.76 6.785 26.562 1 85.62 203 SER A CA 1
ATOM 1604 C C . SER A 1 203 ? 2.711 5.324 26.125 1 85.62 203 SER A C 1
ATOM 1606 O O . SER A 1 203 ? 1.675 4.668 26.25 1 85.62 203 SER A O 1
ATOM 1608 N N . GLY A 1 204 ? 3.818 4.852 25.594 1 90.81 204 GLY A N 1
ATOM 1609 C CA . GLY A 1 204 ? 3.896 3.457 25.188 1 90.81 204 GLY A CA 1
ATOM 1610 C C . GLY A 1 204 ? 3.439 3.229 23.75 1 90.81 204 GLY A C 1
ATOM 1611 O O . GLY A 1 204 ? 3.432 2.094 23.266 1 90.81 204 GLY A O 1
ATOM 1612 N N . ILE A 1 205 ? 2.998 4.262 23.141 1 94.56 205 ILE A N 1
ATOM 1613 C CA . ILE A 1 205 ? 2.541 4.16 21.75 1 94.56 205 ILE A CA 1
ATOM 1614 C C . ILE A 1 205 ? 3.189 5.262 20.922 1 94.56 205 ILE A C 1
ATOM 1616 O O . ILE A 1 205 ? 3.424 6.367 21.406 1 94.56 205 ILE A O 1
ATOM 1620 N N . SER A 1 206 ? 3.551 4.957 19.703 1 94.75 206 SER A N 1
ATOM 1621 C CA . SER A 1 206 ? 4.191 5.945 18.828 1 94.75 206 SER A CA 1
ATOM 1622 C C . SER A 1 206 ? 3.164 6.898 18.234 1 94.75 206 SER A C 1
ATOM 1624 O O . SER A 1 206 ? 1.969 6.602 18.219 1 94.75 206 SER A O 1
ATOM 1626 N N . PHE A 1 207 ? 3.631 8.055 17.812 1 94.38 207 PHE A N 1
ATOM 1627 C CA . PHE A 1 207 ? 2.781 9.016 17.109 1 94.38 207 PHE A CA 1
ATOM 1628 C C . PHE A 1 207 ? 2.133 8.375 15.891 1 94.38 207 PHE A C 1
ATOM 1630 O O . PHE A 1 207 ? 0.932 8.531 15.664 1 94.38 207 PHE A O 1
ATOM 1637 N N . ALA A 1 208 ? 2.875 7.652 15.109 1 97.38 208 ALA A N 1
ATOM 1638 C CA . ALA A 1 208 ? 2.398 7.016 13.891 1 97.38 208 ALA A CA 1
ATOM 1639 C C . ALA A 1 208 ? 1.348 5.953 14.195 1 97.38 208 ALA A C 1
ATOM 1641 O O . ALA A 1 208 ? 0.362 5.82 13.469 1 97.38 208 ALA A O 1
ATOM 1642 N N . GLU A 1 209 ? 1.553 5.207 15.211 1 97.69 209 GLU A N 1
ATOM 1643 C CA . GLU A 1 209 ? 0.585 4.18 15.586 1 97.69 209 GLU A CA 1
ATOM 1644 C C . GLU A 1 209 ? -0.738 4.805 16.016 1 97.69 209 GLU A C 1
ATOM 1646 O O . GLU A 1 209 ? -1.808 4.246 15.766 1 97.69 209 GLU A O 1
ATOM 1651 N N . ARG A 1 210 ? -0.678 5.938 16.734 1 97.19 210 ARG A N 1
ATOM 1652 C CA . ARG A 1 210 ? -1.894 6.664 17.078 1 97.19 210 ARG A CA 1
ATOM 1653 C C . ARG A 1 210 ? -2.719 6.984 15.844 1 97.19 210 ARG A C 1
ATOM 1655 O O . ARG A 1 210 ? -3.926 6.734 15.812 1 97.19 210 ARG A O 1
ATOM 1662 N N . ILE A 1 211 ? -2.041 7.48 14.891 1 98.12 211 ILE A N 1
ATOM 1663 C CA . ILE A 1 211 ? -2.699 7.871 13.648 1 98.12 211 ILE A CA 1
ATOM 1664 C C . ILE A 1 211 ? -3.268 6.637 12.953 1 98.12 211 ILE A C 1
ATOM 1666 O O . ILE A 1 211 ? -4.41 6.648 12.492 1 98.12 211 ILE A O 1
ATOM 1670 N N . ALA A 1 212 ? -2.486 5.59 12.875 1 98.12 212 ALA A N 1
ATOM 1671 C CA . ALA A 1 212 ? -2.941 4.348 12.25 1 98.12 212 ALA A CA 1
ATOM 1672 C C . ALA A 1 212 ? -4.234 3.855 12.891 1 98.12 212 ALA A C 1
ATOM 1674 O O . ALA A 1 212 ? -5.188 3.502 12.188 1 98.12 212 ALA A O 1
ATOM 1675 N N . ARG A 1 213 ? -4.301 3.873 14.164 1 97.5 213 ARG A N 1
ATOM 1676 C CA . ARG A 1 213 ? -5.457 3.371 14.898 1 97.5 213 ARG A CA 1
ATOM 1677 C C . ARG A 1 213 ? -6.691 4.223 14.625 1 97.5 213 ARG A C 1
ATOM 1679 O O . ARG A 1 213 ? -7.793 3.693 14.461 1 97.5 213 ARG A O 1
ATOM 1686 N N . THR A 1 214 ? -6.488 5.484 14.633 1 98.12 214 THR A N 1
ATOM 1687 C CA . THR A 1 214 ? -7.629 6.359 14.398 1 98.12 214 THR A CA 1
ATOM 1688 C C . THR A 1 214 ? -8.148 6.199 12.969 1 98.12 214 THR A C 1
ATOM 1690 O O . THR A 1 214 ? -9.359 6.164 12.742 1 98.12 214 THR A O 1
ATOM 1693 N N . LEU A 1 215 ? -7.277 6.082 12.039 1 97.88 215 LEU A N 1
ATOM 1694 C CA . LEU A 1 215 ? -7.68 5.91 10.648 1 97.88 215 LEU A CA 1
ATOM 1695 C C . LEU A 1 215 ? -8.391 4.578 10.445 1 97.88 215 LEU A C 1
ATOM 1697 O O . LEU A 1 215 ? -9.328 4.48 9.648 1 97.88 215 LEU A O 1
ATOM 1701 N N . ASP A 1 216 ? -7.945 3.594 11.148 1 96.5 216 ASP A N 1
ATOM 1702 C CA . ASP A 1 216 ? -8.57 2.277 11.055 1 96.5 216 ASP A CA 1
ATOM 1703 C C . ASP A 1 216 ? -9.961 2.281 11.68 1 96.5 216 ASP A C 1
ATOM 1705 O O . ASP A 1 216 ? -10.875 1.617 11.188 1 96.5 216 ASP A O 1
ATOM 1709 N N . GLY A 1 217 ? -10.117 3.055 12.742 1 96.5 217 GLY A N 1
ATOM 1710 C CA . GLY A 1 217 ? -11.312 2.947 13.555 1 96.5 217 GLY A CA 1
ATOM 1711 C C . GLY A 1 217 ? -12.375 3.969 13.188 1 96.5 217 GLY A C 1
ATOM 1712 O O . GLY A 1 217 ? -13.469 3.967 13.758 1 96.5 217 GLY A O 1
ATOM 1713 N N . CYS A 1 218 ? -12.141 4.785 12.219 1 97.5 218 CYS A N 1
ATOM 1714 C CA . CYS A 1 218 ? -13.078 5.859 11.906 1 97.5 218 CYS A CA 1
ATOM 1715 C C . CYS A 1 218 ? -14.016 5.457 10.773 1 97.5 218 CYS A C 1
ATOM 1717 O O . CYS A 1 218 ? -13.758 4.469 10.078 1 97.5 218 CYS A O 1
ATOM 1719 N N . ARG A 1 219 ? -15.023 6.23 10.641 1 96.31 219 ARG A N 1
ATOM 1720 C CA . ARG A 1 219 ? -15.977 6.043 9.547 1 96.31 219 ARG A CA 1
ATOM 1721 C C . ARG A 1 219 ? -15.547 6.824 8.312 1 96.31 219 ARG A C 1
ATOM 1723 O O . ARG A 1 219 ? -15.828 6.414 7.18 1 96.31 219 ARG A O 1
ATOM 1730 N N . ALA A 1 220 ? -14.992 7.949 8.547 1 97.81 220 ALA A N 1
ATOM 1731 C CA . ALA A 1 220 ? -14.547 8.852 7.488 1 97.81 220 ALA A CA 1
ATOM 1732 C C . ALA A 1 220 ? -13.422 9.75 7.973 1 97.81 220 ALA A C 1
ATOM 1734 O O . ALA A 1 220 ? -13.164 9.852 9.172 1 97.81 220 ALA A O 1
ATOM 1735 N N . VAL A 1 221 ? -12.758 10.328 7.004 1 98.69 221 VAL A N 1
ATOM 1736 C CA . VAL A 1 221 ? -11.68 11.258 7.32 1 98.69 221 VAL A CA 1
ATOM 1737 C C . VAL A 1 221 ? -11.945 12.602 6.648 1 98.69 221 VAL A C 1
ATOM 1739 O O . VAL A 1 221 ? -12.133 12.672 5.43 1 98.69 221 VAL A O 1
ATOM 1742 N N . ALA A 1 222 ? -12.023 13.602 7.445 1 98.75 222 ALA A N 1
ATOM 1743 C CA . ALA A 1 222 ? -12.055 14.977 6.941 1 98.75 222 ALA A CA 1
ATOM 1744 C C . ALA A 1 222 ? -10.68 15.625 7.035 1 98.75 222 ALA A C 1
ATOM 1746 O O . ALA A 1 222 ? -9.961 15.422 8.016 1 98.75 222 ALA A O 1
ATOM 1747 N N . ILE A 1 223 ? -10.305 16.391 6.004 1 98.62 223 ILE A N 1
ATOM 1748 C CA . ILE A 1 223 ? -8.977 16.984 5.992 1 98.62 223 ILE A CA 1
ATOM 1749 C C . ILE A 1 223 ? -9.086 18.484 5.695 1 98.62 223 ILE A C 1
ATOM 1751 O O . ILE A 1 223 ? -9.789 18.891 4.766 1 98.62 223 ILE A O 1
ATOM 1755 N N . ARG A 1 224 ? -8.414 19.25 6.512 1 98.31 224 ARG A N 1
ATOM 1756 C CA . ARG A 1 224 ? -8.336 20.672 6.234 1 98.31 224 ARG A CA 1
ATOM 1757 C C . ARG A 1 224 ? -7.512 20.953 4.98 1 98.31 224 ARG A C 1
ATOM 1759 O O . ARG A 1 224 ? -6.281 20.875 5.012 1 98.31 224 ARG A O 1
ATOM 1766 N N . GLY A 1 225 ? -8.117 21.25 3.902 1 97.38 225 GLY A N 1
ATOM 1767 C CA . GLY A 1 225 ? -7.496 21.484 2.605 1 97.38 225 GLY A CA 1
ATOM 1768 C C . GLY A 1 225 ? -8.492 21.5 1.464 1 97.38 225 GLY A C 1
ATOM 1769 O O . GLY A 1 225 ? -9.695 21.328 1.683 1 97.38 225 GLY A O 1
ATOM 1770 N N . CYS A 1 226 ? -8.094 21.766 0.314 1 97.31 226 CYS A N 1
ATOM 1771 C CA . CYS A 1 226 ? -8.984 21.828 -0.838 1 97.31 226 CYS A CA 1
ATOM 1772 C C . CYS A 1 226 ? -8.375 21.109 -2.037 1 97.31 226 CYS A C 1
ATOM 1774 O O . CYS A 1 226 ? -7.148 21.031 -2.152 1 97.31 226 CYS A O 1
ATOM 1776 N N . ARG A 1 227 ? -9.18 20.672 -2.895 1 97.56 227 ARG A N 1
ATOM 1777 C CA . ARG A 1 227 ? -8.758 19.875 -4.047 1 97.56 227 ARG A CA 1
ATOM 1778 C C . ARG A 1 227 ? -8.023 20.75 -5.07 1 97.56 227 ARG A C 1
ATOM 1780 O O . ARG A 1 227 ? -7.191 20.25 -5.828 1 97.56 227 ARG A O 1
ATOM 1787 N N . GLU A 1 228 ? -8.344 22.016 -5.098 1 96.38 228 GLU A N 1
ATOM 1788 C CA . GLU A 1 228 ? -7.727 22.938 -6.051 1 96.38 228 GLU A CA 1
ATOM 1789 C C . GLU A 1 228 ? -6.215 23.016 -5.848 1 96.38 228 GLU A C 1
ATOM 1791 O O . GLU A 1 228 ? -5.473 23.297 -6.789 1 96.38 228 GLU A O 1
ATOM 1796 N N . LEU A 1 229 ? -5.801 22.734 -4.625 1 96.44 229 LEU A N 1
ATOM 1797 C CA . LEU A 1 229 ? -4.371 22.75 -4.336 1 96.44 229 LEU A CA 1
ATOM 1798 C C . LEU A 1 229 ? -3.805 21.344 -4.27 1 96.44 229 LEU A C 1
ATOM 1800 O O . LEU A 1 229 ? -2.715 21.078 -4.781 1 96.44 229 LEU A O 1
ATOM 1804 N N . GLU A 1 230 ? -4.578 20.406 -3.629 1 97.44 230 GLU A N 1
ATOM 1805 C CA . GLU A 1 230 ? -4.035 19.094 -3.297 1 97.44 230 GLU A CA 1
ATOM 1806 C C . GLU A 1 230 ? -4.832 17.984 -3.973 1 97.44 230 GLU A C 1
ATOM 1808 O O . GLU A 1 230 ? -4.957 16.875 -3.428 1 97.44 230 GLU A O 1
ATOM 1813 N N . GLY A 1 231 ? -5.379 18.172 -5.098 1 97.38 231 GLY A N 1
ATOM 1814 C CA . GLY A 1 231 ? -6.293 17.234 -5.73 1 97.38 231 GLY A CA 1
ATOM 1815 C C . GLY A 1 231 ? -5.727 15.828 -5.844 1 97.38 231 GLY A C 1
ATOM 1816 O O . GLY A 1 231 ? -6.359 14.867 -5.41 1 97.38 231 GLY A O 1
ATOM 1817 N N . GLU A 1 232 ? -4.52 15.703 -6.418 1 97.12 232 GLU A N 1
ATOM 1818 C CA . GLU A 1 232 ? -3.914 14.391 -6.629 1 97.12 232 GLU A CA 1
ATOM 1819 C C . GLU A 1 232 ? -3.631 13.695 -5.301 1 97.12 232 GLU A C 1
ATOM 1821 O O . GLU A 1 232 ? -3.762 12.477 -5.191 1 97.12 232 GLU A O 1
ATOM 1826 N N . TYR A 1 233 ? -3.314 14.469 -4.293 1 98.44 233 TYR A N 1
ATOM 1827 C CA . TYR A 1 233 ? -3.043 13.914 -2.971 1 98.44 233 TYR A CA 1
ATOM 1828 C C . TYR A 1 233 ? -4.328 13.43 -2.309 1 98.44 233 TYR A C 1
ATOM 1830 O O . TYR A 1 233 ? -4.352 12.375 -1.677 1 98.44 233 TYR A O 1
ATOM 1838 N N . PHE A 1 234 ? -5.449 14.188 -2.455 1 98.38 234 PHE A N 1
ATOM 1839 C CA . PHE A 1 234 ? -6.746 13.742 -1.962 1 98.38 234 PHE A CA 1
ATOM 1840 C C . PHE A 1 234 ? -7.172 12.445 -2.646 1 98.38 234 PHE A C 1
ATOM 1842 O O . PHE A 1 234 ? -7.684 11.531 -1.994 1 98.38 234 PHE A O 1
ATOM 1849 N N . ASP A 1 235 ? -6.934 12.375 -3.941 1 97.44 235 ASP A N 1
ATOM 1850 C CA . ASP A 1 235 ? -7.301 11.18 -4.699 1 97.44 235 ASP A CA 1
ATOM 1851 C C . ASP A 1 235 ? -6.559 9.953 -4.18 1 97.44 235 ASP A C 1
ATOM 1853 O O . ASP A 1 235 ? -7.168 8.906 -3.93 1 97.44 235 ASP A O 1
ATOM 1857 N N . LEU A 1 236 ? -5.27 10.07 -4.059 1 97.88 236 LEU A N 1
ATOM 1858 C CA . LEU A 1 236 ? -4.461 8.945 -3.615 1 97.88 236 LEU A CA 1
ATOM 1859 C C . LEU A 1 236 ? -4.809 8.555 -2.182 1 97.88 236 LEU A C 1
ATOM 1861 O O . LEU A 1 236 ? -4.902 7.367 -1.862 1 97.88 236 LEU A O 1
ATOM 1865 N N . PHE A 1 237 ? -5.004 9.531 -1.31 1 98.25 237 PHE A N 1
ATOM 1866 C CA . PHE A 1 237 ? -5.387 9.219 0.062 1 98.25 237 PHE A CA 1
ATOM 1867 C C . PHE A 1 237 ? -6.738 8.516 0.1 1 98.25 237 PHE A C 1
ATOM 1869 O O . PHE A 1 237 ? -6.961 7.637 0.938 1 98.25 237 PHE A O 1
ATOM 1876 N N . GLY A 1 238 ? -7.66 8.977 -0.719 1 97.44 238 GLY A N 1
ATOM 1877 C CA . GLY A 1 238 ? -8.922 8.273 -0.858 1 97.44 238 GLY A CA 1
ATOM 1878 C C . GLY A 1 238 ? -8.758 6.805 -1.206 1 97.44 238 GLY A C 1
ATOM 1879 O O . GLY A 1 238 ? -9.484 5.953 -0.693 1 97.44 238 GLY A O 1
ATOM 1880 N N . LYS A 1 239 ? -7.785 6.523 -2.062 1 95.12 239 LYS A N 1
ATOM 1881 C CA . LYS A 1 239 ? -7.5 5.137 -2.422 1 95.12 239 LYS A CA 1
ATOM 1882 C C . LYS A 1 239 ? -6.969 4.359 -1.224 1 95.12 239 LYS A C 1
ATOM 1884 O O . LYS A 1 239 ? -7.324 3.195 -1.025 1 95.12 239 LYS A O 1
ATOM 1889 N N . PHE A 1 240 ? -6.066 4.992 -0.389 1 96.06 240 PHE A N 1
ATOM 1890 C CA . PHE A 1 240 ? -5.57 4.371 0.833 1 96.06 240 PHE A CA 1
ATOM 1891 C C . PHE A 1 240 ? -6.723 3.922 1.722 1 96.06 240 PHE A C 1
ATOM 1893 O O . PHE A 1 240 ? -6.668 2.85 2.326 1 96.06 240 PHE A O 1
ATOM 1900 N N . MET A 1 241 ? -7.762 4.809 1.767 1 96.12 241 MET A N 1
ATOM 1901 C CA . MET A 1 241 ? -8.82 4.633 2.756 1 96.12 241 MET A CA 1
ATOM 1902 C C . MET A 1 241 ? -9.922 3.721 2.217 1 96.12 241 MET A C 1
ATOM 1904 O O . MET A 1 241 ? -10.789 3.275 2.969 1 96.12 241 MET A O 1
ATOM 1908 N N . GLY A 1 242 ? -9.875 3.418 0.917 1 91.44 242 GLY A N 1
ATOM 1909 C CA . GLY A 1 242 ? -10.758 2.416 0.343 1 91.44 242 GLY A CA 1
ATOM 1910 C C . GLY A 1 242 ? -12.227 2.791 0.437 1 91.44 242 GLY A C 1
ATOM 1911 O O . GLY A 1 242 ? -12.648 3.791 -0.142 1 91.44 242 GLY A O 1
ATOM 1912 N N . ASN A 1 243 ? -12.906 2.062 1.311 1 88.75 243 ASN A N 1
ATOM 1913 C CA . ASN A 1 243 ? -14.352 2.23 1.411 1 88.75 243 ASN A CA 1
ATOM 1914 C C . ASN A 1 243 ? -14.719 3.355 2.375 1 88.75 243 ASN A C 1
ATOM 1916 O O . ASN A 1 243 ? -15.898 3.652 2.566 1 88.75 243 ASN A O 1
ATOM 1920 N N . LYS A 1 244 ? -13.789 4.055 2.967 1 94.06 244 LYS A N 1
ATOM 1921 C CA . LYS A 1 244 ? -14.031 5.199 3.842 1 94.06 244 LYS A CA 1
ATOM 1922 C C . LYS A 1 244 ? -13.93 6.512 3.07 1 94.06 244 LYS A C 1
ATOM 1924 O O . LYS A 1 244 ? -12.984 6.715 2.307 1 94.06 244 LYS A O 1
ATOM 1929 N N . ARG A 1 245 ? -14.828 7.367 3.338 1 95.88 245 ARG A N 1
ATOM 1930 C CA . ARG A 1 245 ? -14.859 8.633 2.617 1 95.88 245 ARG A CA 1
ATOM 1931 C C . ARG A 1 245 ? -13.758 9.57 3.113 1 95.88 245 ARG A C 1
ATOM 1933 O O . ARG A 1 245 ? -13.5 9.648 4.316 1 95.88 245 ARG A O 1
ATOM 1940 N N . VAL A 1 246 ? -13.086 10.18 2.215 1 98.12 246 VAL A N 1
ATOM 1941 C CA . VAL A 1 246 ? -12.164 11.273 2.494 1 98.12 246 VAL A CA 1
ATOM 1942 C C . VAL A 1 246 ? -12.766 12.594 2.035 1 98.12 246 VAL A C 1
ATOM 1944 O O . VAL A 1 246 ? -13.055 12.781 0.85 1 98.12 246 VAL A O 1
ATOM 1947 N N . ILE A 1 247 ? -12.961 13.523 2.973 1 98.12 247 ILE A N 1
ATOM 1948 C CA . ILE A 1 247 ? -13.742 14.719 2.689 1 98.12 247 ILE A CA 1
ATOM 1949 C C . ILE A 1 247 ? -12.891 15.961 2.928 1 98.12 247 ILE A C 1
ATOM 1951 O O . ILE A 1 247 ? -12.516 16.266 4.066 1 98.12 247 ILE A O 1
ATOM 1955 N N . PRO A 1 248 ? -12.555 16.688 1.845 1 98.38 248 PRO A N 1
ATOM 1956 C CA . PRO A 1 248 ? -11.961 18.016 2.092 1 98.38 248 PRO A CA 1
ATOM 1957 C C . PRO A 1 248 ? -12.922 18.984 2.77 1 98.38 248 PRO A C 1
ATOM 1959 O O . PRO A 1 248 ? -14.086 19.078 2.365 1 98.38 248 PRO A O 1
ATOM 1962 N N . THR A 1 249 ? -12.508 19.688 3.746 1 98.19 249 THR A N 1
ATOM 1963 C CA . THR A 1 249 ? -13.375 20.609 4.469 1 98.19 249 THR A CA 1
ATOM 1964 C C . THR A 1 249 ? -13.148 22.047 4 1 98.19 249 THR A C 1
ATOM 1966 O O . THR A 1 249 ? -13.719 22.984 4.566 1 98.19 249 THR A O 1
ATOM 1969 N N . GLY A 1 250 ? -12.312 22.203 2.984 1 97.56 250 GLY A N 1
ATOM 1970 C CA . GLY A 1 250 ? -11.828 23.547 2.701 1 97.56 250 GLY A CA 1
ATOM 1971 C C . GLY A 1 250 ? -10.742 24 3.656 1 97.56 250 GLY A C 1
ATOM 1972 O O . GLY A 1 250 ? -10.312 23.25 4.527 1 97.56 250 GLY A O 1
ATOM 1973 N N . VAL A 1 251 ? -10.328 25.203 3.471 1 96.38 251 VAL A N 1
ATOM 1974 C CA . VAL A 1 251 ? -9.156 25.672 4.207 1 96.38 251 VAL A CA 1
ATOM 1975 C C . VAL A 1 251 ? -9.586 26.297 5.531 1 96.38 251 VAL A C 1
ATOM 1977 O O . VAL A 1 251 ? -8.758 26.531 6.418 1 96.38 251 VAL A O 1
ATOM 1980 N N . LEU A 1 252 ? -10.844 26.531 5.805 1 96.25 252 LEU A N 1
ATOM 1981 C CA . LEU A 1 252 ? -11.375 27 7.074 1 96.25 252 LEU A CA 1
ATOM 1982 C C . LEU A 1 252 ? -10.625 28.25 7.559 1 96.25 252 LEU A C 1
ATOM 1984 O O . LEU A 1 252 ? -10.062 28.25 8.656 1 96.25 252 LEU A O 1
ATOM 1988 N N . LEU A 1 253 ? -10.75 29.312 6.867 1 92.62 253 LEU A N 1
ATOM 1989 C CA . LEU A 1 253 ? -10.039 30.547 7.156 1 92.62 253 LEU A CA 1
ATOM 1990 C C . LEU A 1 253 ? -10.625 31.234 8.383 1 92.62 253 LEU A C 1
ATOM 1992 O O . LEU A 1 253 ? -11.844 31.234 8.578 1 92.62 253 LEU A O 1
ATOM 1996 N N . PRO A 1 254 ? -9.727 31.766 9.18 1 84.81 254 PRO A N 1
ATOM 1997 C CA . PRO A 1 254 ? -10.234 32.594 10.266 1 84.81 254 PRO A CA 1
ATOM 1998 C C . PRO A 1 254 ? -10.938 33.844 9.758 1 84.81 254 PRO A C 1
ATOM 2000 O O . PRO A 1 254 ? -10.695 34.281 8.625 1 84.81 254 PRO A O 1
ATOM 2003 N N . GLU A 1 255 ? -11.82 34.312 10.578 1 76.88 255 GLU A N 1
ATOM 2004 C CA . GLU A 1 255 ? -12.516 35.531 10.211 1 76.88 255 GLU A CA 1
ATOM 2005 C C . GLU A 1 255 ? -11.555 36.719 10.109 1 76.88 255 GLU A C 1
ATOM 2007 O O . GLU A 1 255 ? -10.648 36.844 10.938 1 76.88 255 GLU A O 1
ATOM 2012 N N . LYS A 1 256 ? -11.703 37.469 8.992 1 76.88 256 LYS A N 1
ATOM 2013 C CA . LYS A 1 256 ? -10.891 38.688 8.82 1 76.88 256 LYS A CA 1
ATOM 2014 C C . LYS A 1 256 ? -11.258 39.75 9.844 1 76.88 256 LYS A C 1
ATOM 2016 O O . LYS A 1 256 ? -12.43 39.906 10.203 1 76.88 256 LYS A O 1
ATOM 2021 N N . PRO A 1 257 ? -10.227 40.375 10.367 1 67.25 257 PRO A N 1
ATOM 2022 C CA . PRO A 1 257 ? -10.516 41.438 11.336 1 67.25 257 PRO A CA 1
ATOM 2023 C C . PRO A 1 257 ? -11.32 42.594 10.734 1 67.25 257 PRO A C 1
ATOM 2025 O O . PRO A 1 257 ? -11.148 42.906 9.562 1 67.25 257 PRO A O 1
ATOM 2028 N N . ASN A 1 258 ? -12.633 42.938 11.234 1 60.25 258 ASN A N 1
ATOM 2029 C CA . ASN A 1 258 ? -13.5 44 10.742 1 60.25 258 ASN A CA 1
ATOM 2030 C C . ASN A 1 258 ? -12.969 45.375 11.109 1 60.25 258 ASN A C 1
ATOM 2032 O O . ASN A 1 258 ? -13.469 46.406 10.625 1 60.25 258 ASN A O 1
ATOM 2036 N N . LYS A 1 259 ? -12.102 45.625 12.133 1 60.41 259 LYS A N 1
ATOM 2037 C CA . LYS A 1 259 ? -11.898 46.969 12.656 1 60.41 259 LYS A CA 1
ATOM 2038 C C . LYS A 1 259 ? -10.828 47.719 11.852 1 60.41 259 LYS A C 1
ATOM 2040 O O . LYS A 1 259 ? -9.727 47.188 11.648 1 60.41 259 LYS A O 1
ATOM 2045 N N . THR A 1 260 ? -11.164 48.688 10.984 1 59.34 260 THR A N 1
ATOM 2046 C CA . THR A 1 260 ? -10.289 49.656 10.367 1 59.34 260 THR A CA 1
ATOM 2047 C C . THR A 1 260 ? -10.32 50.969 11.141 1 59.34 260 THR A C 1
ATOM 2049 O O . THR A 1 260 ? -11.391 51.5 11.453 1 59.34 260 THR A O 1
ATOM 2052 N N . PRO A 1 261 ? -9.07 51.562 11.461 1 58.69 261 PRO A N 1
ATOM 2053 C CA . PRO A 1 261 ? -7.695 51.094 11.305 1 58.69 261 PRO A CA 1
ATOM 2054 C C . PRO A 1 261 ? -7.301 50.062 12.352 1 58.69 261 PRO A C 1
ATOM 2056 O O . PRO A 1 261 ? -7.645 50.188 13.531 1 58.69 261 PRO A O 1
ATOM 2059 N N . ILE A 1 262 ? -6.516 49 12.086 1 66.69 262 ILE A N 1
ATOM 2060 C CA . ILE A 1 262 ? -6.109 47.938 12.969 1 66.69 262 ILE A CA 1
ATOM 2061 C C . ILE A 1 262 ? -5.375 48.5 14.18 1 66.69 262 ILE A C 1
ATOM 2063 O O . ILE A 1 262 ? -5.543 48 15.305 1 66.69 262 ILE A O 1
ATOM 2067 N N . ALA A 1 263 ? -4.668 49.625 13.938 1 66 263 ALA A N 1
ATOM 2068 C CA . ALA A 1 263 ? -3.879 50.25 14.992 1 66 263 ALA A CA 1
ATOM 2069 C C . ALA A 1 263 ? -4.766 50.688 16.156 1 66 263 ALA A C 1
ATOM 2071 O O . ALA A 1 263 ? -4.387 50.562 17.312 1 66 263 ALA A O 1
ATOM 2072 N N . ALA A 1 264 ? -5.859 51.219 15.773 1 60.06 264 ALA A N 1
ATOM 2073 C CA . ALA A 1 264 ? -6.777 51.75 16.766 1 60.06 264 ALA A CA 1
ATOM 2074 C C . ALA A 1 264 ? -7.375 50.656 17.625 1 60.06 264 ALA A C 1
ATOM 2076 O O . ALA A 1 264 ? -7.855 50.906 18.734 1 60.06 264 ALA A O 1
ATOM 2077 N N . ALA A 1 265 ? -7.277 49.531 17.156 1 69.94 265 ALA A N 1
ATOM 2078 C CA . ALA A 1 265 ? -7.875 48.406 17.859 1 69.94 265 ALA A CA 1
ATOM 2079 C C . ALA A 1 265 ? -6.902 47.812 18.891 1 69.94 265 ALA A C 1
ATOM 2081 O O . ALA A 1 265 ? -7.273 46.969 19.672 1 69.94 265 ALA A O 1
ATOM 2082 N N . HIS A 1 266 ? -5.684 48.344 18.812 1 72.81 266 HIS A N 1
ATOM 2083 C CA . HIS A 1 266 ? -4.656 47.812 19.703 1 72.81 266 HIS A CA 1
ATOM 2084 C C . HIS A 1 266 ? -4.117 48.906 20.625 1 72.81 266 HIS A C 1
ATOM 2086 O O . HIS A 1 266 ? -4.25 50.094 20.359 1 72.81 266 HIS A O 1
ATOM 2092 N N . ASN A 1 267 ? -3.748 48.5 21.797 1 70.62 267 ASN A N 1
ATOM 2093 C CA . ASN A 1 267 ? -3.131 49.406 22.75 1 70.62 267 ASN A CA 1
ATOM 2094 C C . ASN A 1 267 ? -1.668 49.062 23 1 70.62 267 ASN A C 1
ATOM 2096 O O . ASN A 1 267 ? -1.211 47.969 22.609 1 70.62 267 ASN A O 1
ATOM 2100 N N . GLY A 1 268 ? -0.985 50.094 23.297 1 80.81 268 GLY A N 1
ATOM 2101 C CA . GLY A 1 268 ? 0.379 49.875 23.734 1 80.81 268 GLY A CA 1
ATOM 2102 C C . GLY A 1 268 ? 1.35 49.625 22.594 1 80.81 268 GLY A C 1
ATOM 2103 O O . GLY A 1 268 ? 1.394 50.406 21.641 1 80.81 268 GLY A O 1
ATOM 2104 N N . GLU A 1 269 ? 2.143 48.625 22.703 1 83.69 269 GLU A N 1
ATOM 2105 C CA . GLU A 1 269 ? 3.238 48.344 21.781 1 83.69 269 GLU A CA 1
ATOM 2106 C C . GLU A 1 269 ? 2.715 48.031 20.375 1 83.69 269 GLU A C 1
ATOM 2108 O O . GLU A 1 269 ? 3.289 48.469 19.375 1 83.69 269 GLU A O 1
ATOM 2113 N N . TRP A 1 270 ? 1.604 47.438 20.25 1 88.75 270 TRP A N 1
ATOM 2114 C CA . TRP A 1 270 ? 1.09 47.031 18.953 1 88.75 270 TRP A CA 1
ATOM 2115 C C . TRP A 1 270 ? 0.472 48.188 18.203 1 88.75 270 TRP A C 1
ATOM 2117 O O . TRP A 1 270 ? 0.501 48.219 16.969 1 88.75 270 TRP A O 1
ATOM 2127 N N . SER A 1 271 ? -0.071 49.125 18.953 1 88.62 271 SER A N 1
ATOM 2128 C CA . SER A 1 271 ? -0.533 50.344 18.281 1 88.62 271 SER A CA 1
ATOM 2129 C C . SER A 1 271 ? 0.605 51.031 17.516 1 88.62 271 SER A C 1
ATOM 2131 O O . SER A 1 271 ? 0.434 51.469 16.375 1 88.62 271 SER A O 1
ATOM 2133 N N . LYS A 1 272 ? 1.711 51.094 18.141 1 89.56 272 LYS A N 1
ATOM 2134 C CA . LYS A 1 272 ? 2.879 51.719 17.531 1 89.56 272 LYS A CA 1
ATOM 2135 C C . LYS A 1 272 ? 3.371 50.938 16.328 1 89.56 272 LYS A C 1
ATOM 2137 O O . LYS A 1 272 ? 3.787 51.5 15.32 1 89.56 272 LYS A O 1
ATOM 2142 N N . ILE A 1 273 ? 3.299 49.688 16.453 1 92.31 273 ILE A N 1
ATOM 2143 C CA . ILE A 1 273 ? 3.764 48.812 15.375 1 92.31 273 ILE A CA 1
ATOM 2144 C C . ILE A 1 273 ? 2.846 48.969 14.164 1 92.31 273 ILE A C 1
ATOM 2146 O O . ILE A 1 273 ? 3.318 49.062 13.031 1 92.31 273 ILE A O 1
ATOM 2150 N N . PHE A 1 274 ? 1.573 49 14.359 1 93.12 274 PHE A N 1
ATOM 2151 C CA . PHE A 1 274 ? 0.645 49.125 13.25 1 93.12 274 PHE A CA 1
ATOM 2152 C C . PHE A 1 274 ? 0.761 50.531 12.625 1 93.12 274 PHE A C 1
ATOM 2154 O O . PHE A 1 274 ? 0.592 50.688 11.414 1 93.12 274 PHE A O 1
ATOM 2161 N N . GLU A 1 275 ? 1.052 51.5 13.5 1 91.81 275 GLU A N 1
ATOM 2162 C CA . GLU A 1 275 ? 1.332 52.812 12.953 1 91.81 275 GLU A CA 1
ATOM 2163 C C . GLU A 1 275 ? 2.557 52.812 12.047 1 91.81 275 GLU A C 1
ATOM 2165 O O . GLU A 1 275 ? 2.564 53.438 10.984 1 91.81 275 GLU A O 1
ATOM 2170 N N . TRP A 1 276 ? 3.531 52.125 12.516 1 93.38 276 TRP A N 1
ATOM 2171 C CA . TRP A 1 276 ? 4.727 51.969 11.695 1 93.38 276 TRP A CA 1
ATOM 2172 C C . TRP A 1 276 ? 4.398 51.281 10.375 1 93.38 276 TRP A C 1
ATOM 2174 O O . TRP A 1 276 ? 4.902 51.656 9.32 1 93.38 276 TRP A O 1
ATOM 2184 N N . LEU A 1 277 ? 3.596 50.25 10.391 1 95.12 277 LEU A N 1
ATOM 2185 C CA . LEU A 1 277 ? 3.174 49.562 9.188 1 95.12 277 LEU A CA 1
ATOM 2186 C C . LEU A 1 277 ? 2.434 50.469 8.234 1 95.12 277 LEU A C 1
ATOM 2188 O O . LEU A 1 277 ? 2.602 50.406 7.016 1 95.12 277 LEU A O 1
ATOM 2192 N N . ASP A 1 278 ? 1.662 51.375 8.773 1 93.44 278 ASP A N 1
ATOM 2193 C CA . ASP A 1 278 ? 0.897 52.344 7.973 1 93.44 278 ASP A CA 1
ATOM 2194 C C . ASP A 1 278 ? 1.823 53.219 7.145 1 93.44 278 ASP A C 1
ATOM 2196 O O . ASP A 1 278 ? 1.431 53.719 6.09 1 93.44 278 ASP A O 1
ATOM 2200 N N . GLU A 1 279 ? 2.979 53.375 7.613 1 94.38 279 GLU A N 1
ATOM 2201 C CA . GLU A 1 279 ? 3.926 54.281 6.961 1 94.38 279 GLU A CA 1
ATOM 2202 C C . GLU A 1 279 ? 4.707 53.562 5.867 1 94.38 279 GLU A C 1
ATOM 2204 O O . GLU A 1 279 ? 5.414 54.188 5.082 1 94.38 279 GLU A O 1
ATOM 2209 N N . GLN A 1 280 ? 4.586 52.281 5.816 1 95.56 280 GLN A N 1
ATOM 2210 C CA . GLN A 1 280 ? 5.359 51.531 4.844 1 95.56 280 GLN A CA 1
ATOM 2211 C C . GLN A 1 280 ? 4.637 51.438 3.504 1 95.56 280 GLN A C 1
ATOM 2213 O O . GLN A 1 280 ? 3.414 51.594 3.441 1 95.56 280 GLN A O 1
ATOM 2218 N N . LYS A 1 281 ? 5.391 51.219 2.398 1 95.06 281 LYS A N 1
ATOM 2219 C CA . LYS A 1 281 ? 4.805 51.031 1.076 1 95.06 281 LYS A CA 1
ATOM 2220 C C . LYS A 1 281 ? 4.016 49.719 1.013 1 95.06 281 LYS A C 1
ATOM 2222 O O . LYS A 1 281 ? 4.359 48.75 1.688 1 95.06 281 LYS A O 1
ATOM 2227 N N . PRO A 1 282 ? 3.02 49.719 0.18 1 94.88 282 PRO A N 1
ATOM 2228 C CA . PRO A 1 282 ? 2.236 48.5 0.054 1 94.88 282 PRO A CA 1
ATOM 2229 C C . PRO A 1 282 ? 3.084 47.312 -0.364 1 94.88 282 PRO A C 1
ATOM 2231 O O . PRO A 1 282 ? 3.969 47.438 -1.215 1 94.88 282 PRO A O 1
ATOM 2234 N N . LYS A 1 283 ? 2.846 46.188 0.296 1 94.56 283 LYS A N 1
ATOM 2235 C CA . LYS A 1 283 ? 3.441 44.906 -0.028 1 94.56 283 LYS A CA 1
ATOM 2236 C C . LYS A 1 283 ? 4.965 44.969 0.052 1 94.56 283 LYS A C 1
ATOM 2238 O O . LYS A 1 283 ? 5.656 44.281 -0.727 1 94.56 283 LYS A O 1
ATOM 2243 N N . SER A 1 284 ? 5.434 45.719 0.985 1 95.06 284 SER A N 1
ATOM 2244 C CA . SER A 1 284 ? 6.879 45.906 1.062 1 95.06 284 SER A CA 1
ATOM 2245 C C . SER A 1 284 ? 7.461 45.188 2.283 1 95.06 284 SER A C 1
ATOM 2247 O O . SER A 1 284 ? 8.648 44.875 2.309 1 95.06 284 SER A O 1
ATOM 2249 N N . VAL A 1 285 ? 6.668 44.938 3.254 1 97.12 285 VAL A N 1
ATOM 2250 C CA . VAL A 1 285 ? 7.152 44.438 4.539 1 97.12 285 VAL A CA 1
ATOM 2251 C C . VAL A 1 285 ? 7.109 42.906 4.562 1 97.12 285 VAL A C 1
ATOM 2253 O O . VAL A 1 285 ? 6.145 42.312 4.098 1 97.12 285 VAL A O 1
ATOM 2256 N N . VAL A 1 286 ? 8.156 42.312 5.09 1 97.38 286 VAL A N 1
ATOM 2257 C CA . VAL A 1 286 ? 8.195 40.875 5.328 1 97.38 286 VAL A CA 1
ATOM 2258 C C . VAL A 1 286 ? 7.773 40.594 6.766 1 97.38 286 VAL A C 1
ATOM 2260 O O . VAL A 1 286 ? 8.328 41.156 7.711 1 97.38 286 VAL A O 1
ATOM 2263 N N . PHE A 1 287 ? 6.805 39.75 6.922 1 97.12 287 PHE A N 1
ATOM 2264 C CA . PHE A 1 287 ? 6.438 39.281 8.25 1 97.12 287 PHE A CA 1
ATOM 2265 C C . PHE A 1 287 ? 7.188 38 8.586 1 97.12 287 PHE A C 1
ATOM 2267 O O . PHE A 1 287 ? 7.176 37.031 7.805 1 97.12 287 PHE A O 1
ATOM 2274 N N . VAL A 1 288 ? 7.84 37.938 9.711 1 96.19 288 VAL A N 1
ATOM 2275 C CA . VAL A 1 288 ? 8.648 36.812 10.141 1 96.19 288 VAL A CA 1
ATOM 2276 C C . VAL A 1 288 ? 8.055 36.219 11.414 1 96.19 288 VAL A C 1
ATOM 2278 O O . VAL A 1 288 ? 7.902 36.906 12.422 1 96.19 288 VAL A O 1
ATOM 2281 N N . GLY A 1 289 ? 7.684 34.938 11.32 1 92.69 289 GLY A N 1
ATOM 2282 C CA . GLY A 1 289 ? 7.148 34.25 12.477 1 92.69 289 GLY A CA 1
ATOM 2283 C C . GLY A 1 289 ? 7.391 32.75 12.445 1 92.69 289 GLY A C 1
ATOM 2284 O O . GLY A 1 289 ? 7.066 32.094 11.453 1 92.69 289 GLY A O 1
ATOM 2285 N N . PHE A 1 290 ? 7.898 32.156 13.469 1 88.5 290 PHE A N 1
ATOM 2286 C CA . PHE A 1 290 ? 8.211 30.719 13.5 1 88.5 290 PHE A CA 1
ATOM 2287 C C . PHE A 1 290 ? 7.355 30 14.531 1 88.5 290 PHE A C 1
ATOM 2289 O O . PHE A 1 290 ? 7.746 28.953 15.047 1 88.5 290 PHE A O 1
ATOM 2296 N N . GLY A 1 291 ? 6.207 30.516 14.781 1 75.31 291 GLY A N 1
ATOM 2297 C CA . GLY A 1 291 ? 5.191 29.844 15.578 1 75.31 291 GLY A CA 1
ATOM 2298 C C . GLY A 1 291 ? 5.586 29.672 17.031 1 75.31 291 GLY A C 1
ATOM 2299 O O . GLY A 1 291 ? 6.684 30.062 17.438 1 75.31 291 GLY A O 1
ATOM 2300 N N . SER A 1 292 ? 4.676 29.031 17.734 1 66.06 292 SER A N 1
ATOM 2301 C CA . SER A 1 292 ? 4.844 28.906 19.172 1 66.06 292 SER A CA 1
ATOM 2302 C C . SER A 1 292 ? 5.496 27.562 19.531 1 66.06 292 SER A C 1
ATOM 2304 O O . SER A 1 292 ? 6.062 27.422 20.625 1 66.06 292 SER A O 1
ATOM 2306 N N . GLU A 1 293 ? 5.512 26.672 18.594 1 67.62 293 GLU A N 1
ATOM 2307 C CA . GLU A 1 293 ? 5.949 25.328 18.938 1 67.62 293 GLU A CA 1
ATOM 2308 C C . GLU A 1 293 ? 7.441 25.156 18.672 1 67.62 293 GLU A C 1
ATOM 2310 O O . GLU A 1 293 ? 8.102 24.359 19.359 1 67.62 293 GLU A O 1
ATOM 2315 N N . CYS A 1 294 ? 7.93 25.859 17.766 1 71.12 294 CYS A N 1
ATOM 2316 C CA . CYS A 1 294 ? 9.328 25.688 17.391 1 71.12 294 CYS A CA 1
ATOM 2317 C C . CYS A 1 294 ? 10.234 26.578 18.25 1 71.12 294 CYS A C 1
ATOM 2319 O O . CYS A 1 294 ? 10.016 27.781 18.328 1 71.12 294 CYS A O 1
ATOM 2321 N N . LYS A 1 295 ? 11.172 25.953 18.875 1 77.56 295 LYS A N 1
ATOM 2322 C CA . LYS A 1 295 ? 12.18 26.672 19.641 1 77.56 295 LYS A CA 1
ATOM 2323 C C . LYS A 1 295 ? 13.461 26.844 18.828 1 77.56 295 LYS A C 1
ATOM 2325 O O . LYS A 1 295 ? 14.148 25.875 18.531 1 77.56 295 LYS A O 1
ATOM 2330 N N . LEU A 1 296 ? 13.75 28.094 18.594 1 86.94 296 LEU A N 1
ATOM 2331 C CA . LEU A 1 296 ? 14.938 28.391 17.797 1 86.94 296 LEU A CA 1
ATOM 2332 C C . LEU A 1 296 ? 16.172 28.453 18.672 1 86.94 296 LEU A C 1
ATOM 2334 O O . LEU A 1 296 ? 16.125 29 19.781 1 86.94 296 LEU A O 1
ATOM 2338 N N . SER A 1 297 ? 17.219 27.875 18.219 1 87 297 SER A N 1
ATOM 2339 C CA . SER A 1 297 ? 18.5 28.016 18.891 1 87 297 SER A CA 1
ATOM 2340 C C . SER A 1 297 ? 19.062 29.422 18.719 1 87 297 SER A C 1
ATOM 2342 O O . SER A 1 297 ? 18.594 30.188 17.875 1 87 297 SER A O 1
ATOM 2344 N N . ARG A 1 298 ? 20 29.703 19.5 1 89.56 298 ARG A N 1
ATOM 2345 C CA . ARG A 1 298 ? 20.656 31 19.406 1 89.56 298 ARG A CA 1
ATOM 2346 C C . ARG A 1 298 ? 21.234 31.234 18.016 1 89.56 298 ARG A C 1
ATOM 2348 O O . ARG A 1 298 ? 21.047 32.281 17.422 1 89.56 298 ARG A O 1
ATOM 2355 N N . ASP A 1 299 ? 21.906 30.219 17.547 1 89.81 299 ASP A N 1
ATOM 2356 C CA . ASP A 1 299 ? 22.531 30.328 16.234 1 89.81 299 ASP A CA 1
ATOM 2357 C C . ASP A 1 299 ? 21.469 30.578 15.156 1 89.81 299 ASP A C 1
ATOM 2359 O O . ASP A 1 299 ? 21.688 31.359 14.234 1 89.81 299 ASP A O 1
ATOM 2363 N N . GLN A 1 300 ? 20.391 29.969 15.234 1 91.56 300 GLN A N 1
ATOM 2364 C CA . GLN A 1 300 ? 19.312 30.125 14.258 1 91.56 300 GLN A CA 1
ATOM 2365 C C . GLN A 1 300 ? 18.719 31.531 14.297 1 91.56 300 GLN A C 1
ATOM 2367 O O . GLN A 1 300 ? 18.484 32.125 13.25 1 91.56 300 GLN A O 1
ATOM 2372 N N . VAL A 1 301 ? 18.5 32.031 15.508 1 92.12 301 VAL A N 1
ATOM 2373 C CA . VAL A 1 301 ? 17.969 33.375 15.664 1 92.12 301 VAL A CA 1
ATOM 2374 C C . VAL A 1 301 ? 18.922 34.375 15.047 1 92.12 301 VAL A C 1
ATOM 2376 O O . VAL A 1 301 ? 18.5 35.281 14.328 1 92.12 301 VAL A O 1
ATOM 2379 N N . TYR A 1 302 ? 20.188 34.188 15.25 1 92.12 302 TYR A N 1
ATOM 2380 C CA . TYR A 1 302 ? 21.203 35.125 14.75 1 92.12 302 TYR A CA 1
ATOM 2381 C C . TYR A 1 302 ? 21.281 35.062 13.234 1 92.12 302 TYR A C 1
ATOM 2383 O O . TYR A 1 302 ? 21.453 36.094 12.578 1 92.12 302 TYR A O 1
ATOM 2391 N N . GLU A 1 303 ? 21.188 33.906 12.711 1 94 303 GLU A N 1
ATOM 2392 C CA . GLU A 1 303 ? 21.234 33.781 11.258 1 94 303 GLU A CA 1
ATOM 2393 C C . GLU A 1 303 ? 20 34.406 10.617 1 94 303 GLU A C 1
ATOM 2395 O O . GLU A 1 303 ? 20.094 35.031 9.562 1 94 303 GLU A O 1
ATOM 2400 N N . ILE A 1 304 ? 18.859 34.219 11.219 1 94.69 304 ILE A N 1
ATOM 2401 C CA . ILE A 1 304 ? 17.641 34.844 10.711 1 94.69 304 ILE A CA 1
ATOM 2402 C C . ILE A 1 304 ? 17.766 36.344 10.773 1 94.69 304 ILE A C 1
ATOM 2404 O O . ILE A 1 304 ? 17.453 37.062 9.805 1 94.69 304 ILE A O 1
ATOM 2408 N N . ALA A 1 305 ? 18.312 36.844 11.891 1 94.06 305 ALA A N 1
ATOM 2409 C CA . ALA A 1 305 ? 18.531 38.281 12.039 1 94.06 305 ALA A CA 1
ATOM 2410 C C . ALA A 1 305 ? 19.469 38.812 10.961 1 94.06 305 ALA A C 1
ATOM 2412 O O . ALA A 1 305 ? 19.219 39.844 10.344 1 94.06 305 ALA A O 1
ATOM 2413 N N . SER A 1 306 ? 20.5 38.094 10.828 1 94.19 306 SER A N 1
ATOM 2414 C CA . SER A 1 306 ? 21.484 38.469 9.82 1 94.19 306 SER A CA 1
ATOM 2415 C C . SER A 1 306 ? 20.859 38.5 8.43 1 94.19 306 SER A C 1
ATOM 2417 O O . SER A 1 306 ? 21.156 39.375 7.625 1 94.19 306 SER A O 1
ATOM 2419 N N . GLY A 1 307 ? 20.047 37.531 8.109 1 96.25 307 GLY A N 1
ATOM 2420 C CA . GLY A 1 307 ? 19.375 37.469 6.828 1 96.25 307 GLY A CA 1
ATOM 2421 C C . GLY A 1 307 ? 18.406 38.625 6.617 1 96.25 307 GLY A C 1
ATOM 2422 O O . GLY A 1 307 ? 18.344 39.188 5.535 1 96.25 307 GLY A O 1
ATOM 2423 N N . LEU A 1 308 ? 17.641 38.969 7.645 1 95.69 308 LEU A N 1
ATOM 2424 C CA . LEU A 1 308 ? 16.703 40.094 7.574 1 95.69 308 LEU A CA 1
ATOM 2425 C C . LEU A 1 308 ? 17.438 41.406 7.324 1 95.69 308 LEU A C 1
ATOM 2427 O O . LEU A 1 308 ? 17.016 42.188 6.484 1 95.69 308 LEU A O 1
ATOM 2431 N N . GLU A 1 309 ? 18.516 41.531 8.031 1 94.25 309 GLU A N 1
ATOM 2432 C CA . GLU A 1 309 ? 19.312 42.75 7.863 1 94.25 309 GLU A CA 1
ATOM 2433 C C . GLU A 1 309 ? 19.891 42.812 6.453 1 94.25 309 GLU A C 1
ATOM 2435 O O . GLU A 1 309 ? 19.781 43.875 5.801 1 94.25 309 GLU A O 1
ATOM 2440 N N . SER A 1 310 ? 20.422 41.75 6.008 1 94.69 310 SER A N 1
ATOM 2441 C CA . SER A 1 310 ? 21.094 41.719 4.719 1 94.69 310 SER A CA 1
ATOM 2442 C C . SER A 1 310 ? 20.109 41.812 3.564 1 94.69 310 SER A C 1
ATOM 2444 O O . SER A 1 310 ? 20.469 42.219 2.461 1 94.69 310 SER A O 1
ATOM 2446 N N . SER A 1 311 ? 18.844 41.438 3.764 1 95.5 311 SER A N 1
ATOM 2447 C CA . SER A 1 311 ? 17.844 41.531 2.711 1 95.5 311 SER A CA 1
ATOM 2448 C C . SER A 1 311 ? 17.531 42.969 2.361 1 95.5 311 SER A C 1
ATOM 2450 O O . SER A 1 311 ? 17.047 43.281 1.263 1 95.5 311 SER A O 1
ATOM 2452 N N . GLU A 1 312 ? 17.703 43.906 3.311 1 94.38 312 GLU A N 1
ATOM 2453 C CA . GLU A 1 312 ? 17.453 45.312 3.191 1 94.38 312 GLU A CA 1
ATOM 2454 C C . GLU A 1 312 ? 15.969 45.625 2.982 1 94.38 312 GLU A C 1
ATOM 2456 O O . GLU A 1 312 ? 15.602 46.719 2.57 1 94.38 312 GLU A O 1
ATOM 2461 N N . LEU A 1 313 ? 15.148 44.625 3.186 1 95.62 313 LEU A N 1
ATOM 2462 C CA . LEU A 1 313 ? 13.703 44.812 3.127 1 95.62 313 LEU A CA 1
ATOM 2463 C C . LEU A 1 313 ? 13.148 45.188 4.496 1 95.62 313 LEU A C 1
ATOM 2465 O O . LEU A 1 313 ? 13.68 44.75 5.523 1 95.62 313 LEU A O 1
ATOM 2469 N N . PRO A 1 314 ? 12.102 45.969 4.508 1 97.06 314 PRO A N 1
ATOM 2470 C CA . PRO A 1 314 ? 11.43 46.156 5.793 1 97.06 314 PRO A CA 1
ATOM 2471 C C . PRO A 1 314 ? 10.844 44.875 6.348 1 97.06 314 PRO A C 1
ATOM 2473 O O . PRO A 1 314 ? 10.344 44.031 5.582 1 97.06 314 PRO A O 1
ATOM 2476 N N . PHE A 1 315 ? 10.953 44.75 7.68 1 97.44 315 PHE A N 1
ATOM 2477 C CA . PHE A 1 315 ? 10.461 43.5 8.234 1 97.44 315 PHE A CA 1
ATOM 2478 C C . PHE A 1 315 ? 9.82 43.719 9.594 1 97.44 315 PHE A C 1
ATOM 2480 O O . PHE A 1 315 ? 10.133 44.688 10.281 1 97.44 315 PHE A O 1
ATOM 2487 N N . LEU A 1 316 ? 8.859 42.938 9.898 1 96.5 316 LEU A N 1
ATOM 2488 C CA . LEU A 1 316 ? 8.266 42.75 11.219 1 96.5 316 LEU A CA 1
ATOM 2489 C C . LEU A 1 316 ? 8.469 41.344 11.719 1 96.5 316 LEU A C 1
ATOM 2491 O O . LEU A 1 316 ? 7.965 40.375 11.109 1 96.5 316 LEU A O 1
ATOM 2495 N N . TRP A 1 317 ? 9.234 41.188 12.812 1 94.88 317 TRP A N 1
ATOM 2496 C CA . TRP A 1 317 ? 9.594 39.875 13.328 1 94.88 317 TRP A CA 1
ATOM 2497 C C . TRP A 1 317 ? 8.938 39.625 14.68 1 94.88 317 TRP A C 1
ATOM 2499 O O . TRP A 1 317 ? 9.297 40.25 15.68 1 94.88 317 TRP A O 1
ATOM 2509 N N . ALA A 1 318 ? 7.93 38.719 14.648 1 91.81 318 ALA A N 1
ATOM 2510 C CA . ALA A 1 318 ? 7.375 38.219 15.906 1 91.81 318 ALA A CA 1
ATOM 2511 C C . ALA A 1 318 ? 8.203 37.031 16.438 1 91.81 318 ALA A C 1
ATOM 2513 O O . ALA A 1 318 ? 8.047 35.906 15.984 1 91.81 318 ALA A O 1
ATOM 2514 N N . LEU A 1 319 ? 9 37.312 17.453 1 88.06 319 LEU A N 1
ATOM 2515 C CA . LEU A 1 319 ? 9.945 36.312 17.984 1 88.06 319 LEU A CA 1
ATOM 2516 C C . LEU A 1 319 ? 9.477 35.812 19.344 1 88.06 319 LEU A C 1
ATOM 2518 O O . LEU A 1 319 ? 9.266 36.594 20.266 1 88.06 319 LEU A O 1
ATOM 2522 N N . ARG A 1 320 ? 9.273 34.562 19.391 1 81.62 320 ARG A N 1
ATOM 2523 C CA . ARG A 1 320 ? 9.023 33.969 20.703 1 81.62 320 ARG A CA 1
ATOM 2524 C C . ARG A 1 320 ? 10.242 34.094 21.609 1 81.62 320 ARG A C 1
ATOM 2526 O O . ARG A 1 320 ? 11.375 33.906 21.156 1 81.62 320 ARG A O 1
ATOM 2533 N N . LYS A 1 321 ? 9.992 34.344 22.797 1 78.25 321 LYS A N 1
ATOM 2534 C CA . LYS A 1 321 ? 11.117 34.469 23.719 1 78.25 321 LYS A CA 1
ATOM 2535 C C . LYS A 1 321 ? 11.883 33.156 23.828 1 78.25 321 LYS A C 1
ATOM 2537 O O . LYS A 1 321 ? 11.32 32.125 24.234 1 78.25 321 LYS A O 1
ATOM 2542 N N . PRO A 1 322 ? 13.078 33.188 23.469 1 79.56 322 PRO A N 1
ATOM 2543 C CA . PRO A 1 322 ? 13.852 31.969 23.562 1 79.56 322 PRO A CA 1
ATOM 2544 C C . PRO A 1 322 ? 14.195 31.578 24.984 1 79.56 322 PRO A C 1
ATOM 2546 O O . PRO A 1 322 ? 14.398 32.438 25.844 1 79.56 322 PRO A O 1
ATOM 2549 N N . SER A 1 323 ? 14.328 30.328 25.219 1 76.38 323 SER A N 1
ATOM 2550 C CA . SER A 1 323 ? 14.633 29.844 26.562 1 76.38 323 SER A CA 1
ATOM 2551 C C . SER A 1 323 ? 16.062 30.172 26.969 1 76.38 323 SER A C 1
ATOM 2553 O O . SER A 1 323 ? 16.375 30.297 28.156 1 76.38 323 SER A O 1
ATOM 2555 N N . TRP A 1 324 ? 16.906 30.344 25.984 1 80.62 324 TRP A N 1
ATOM 2556 C CA . TRP A 1 324 ? 18.328 30.578 26.266 1 80.62 324 TRP A CA 1
ATOM 2557 C C . TRP A 1 324 ? 18.578 32.031 26.578 1 80.62 324 TRP A C 1
ATOM 2559 O O . TRP A 1 324 ? 19.672 32.406 27.062 1 80.62 324 TRP A O 1
ATOM 2569 N N . ALA A 1 325 ? 17.594 32.781 26.312 1 77.69 325 ALA A N 1
ATOM 2570 C CA . ALA A 1 325 ? 17.766 34.219 26.578 1 77.69 325 ALA A CA 1
ATOM 2571 C C . ALA A 1 325 ? 17.25 34.562 27.969 1 77.69 325 ALA A C 1
ATOM 2573 O O . ALA A 1 325 ? 16.109 34.281 28.312 1 77.69 325 ALA A O 1
ATOM 2574 N N . SER A 1 326 ? 18.125 35.062 28.781 1 72.88 326 SER A N 1
ATOM 2575 C CA . SER A 1 326 ? 17.75 35.469 30.125 1 72.88 326 SER A CA 1
ATOM 2576 C C . SER A 1 326 ? 16.844 36.688 30.125 1 72.88 326 SER A C 1
ATOM 2578 O O . SER A 1 326 ? 15.891 36.781 30.891 1 72.88 326 SER A O 1
ATOM 2580 N N . ASN A 1 327 ? 17.203 37.562 29.312 1 71.19 327 ASN A N 1
ATOM 2581 C CA . ASN A 1 327 ? 16.406 38.781 29.156 1 71.19 327 ASN A CA 1
ATOM 2582 C C . ASN A 1 327 ? 16.094 39.062 27.688 1 71.19 327 ASN A C 1
ATOM 2584 O O . ASN A 1 327 ? 16.734 38.469 26.797 1 71.19 327 ASN A O 1
ATOM 2588 N N . ASP A 1 328 ? 15.117 39.812 27.484 1 69.69 328 ASP A N 1
ATOM 2589 C CA . ASP A 1 328 ? 14.688 40.156 26.125 1 69.69 328 ASP A CA 1
ATOM 2590 C C . ASP A 1 328 ? 15.836 40.75 25.312 1 69.69 328 ASP A C 1
ATOM 2592 O O . ASP A 1 328 ? 15.945 40.5 24.109 1 69.69 328 ASP A O 1
ATOM 2596 N N . LEU A 1 329 ? 16.594 41.438 26 1 65.44 329 LEU A N 1
ATOM 2597 C CA . LEU A 1 329 ? 17.688 42.156 25.312 1 65.44 329 LEU A CA 1
ATOM 2598 C C . LEU A 1 329 ? 18.734 41.156 24.828 1 65.44 329 LEU A C 1
ATOM 2600 O O . LEU A 1 329 ? 19.484 41.438 23.891 1 65.44 329 LEU A O 1
ATOM 2604 N N . ASP A 1 330 ? 18.672 40 25.438 1 72 330 ASP A N 1
ATOM 2605 C CA . ASP A 1 330 ? 19.672 38.969 25.109 1 72 330 ASP A CA 1
ATOM 2606 C C . ASP A 1 330 ? 19.234 38.125 23.922 1 72 330 ASP A C 1
ATOM 2608 O O . ASP A 1 330 ? 19.984 37.25 23.469 1 72 330 ASP A O 1
ATOM 2612 N N . THR A 1 331 ? 18.156 38.438 23.406 1 76.62 331 THR A N 1
ATOM 2613 C CA . THR A 1 331 ? 17.594 37.594 22.344 1 76.62 331 THR A CA 1
ATOM 2614 C C . THR A 1 331 ? 18.312 37.844 21.016 1 76.62 331 THR A C 1
ATOM 2616 O O . THR A 1 331 ? 18.328 36.969 20.156 1 76.62 331 THR A O 1
ATOM 2619 N N . MET A 1 332 ? 18.797 39.031 20.906 1 79.38 332 MET A N 1
ATOM 2620 C CA . MET A 1 332 ? 19.516 39.406 19.688 1 79.38 332 MET A CA 1
ATOM 2621 C C . MET A 1 332 ? 20.766 40.188 20 1 79.38 332 MET A C 1
ATOM 2623 O O . MET A 1 332 ? 20.953 40.656 21.141 1 79.38 332 MET A O 1
ATOM 2627 N N . SER A 1 333 ? 21.641 40.281 19.031 1 78 333 SER A N 1
ATOM 2628 C CA . SER A 1 333 ? 22.812 41.125 19.25 1 78 333 SER A CA 1
ATOM 2629 C C . SER A 1 333 ? 22.422 42.562 19.562 1 78 333 SER A C 1
ATOM 2631 O O . SER A 1 333 ? 21.5 43.094 18.953 1 78 333 SER A O 1
ATOM 2633 N N . PRO A 1 334 ? 22.938 43.094 20.578 1 72.44 334 PRO A N 1
ATOM 2634 C CA . PRO A 1 334 ? 22.578 44.469 21 1 72.44 334 PRO A CA 1
ATOM 2635 C C . PRO A 1 334 ? 22.562 45.469 19.859 1 72.44 334 PRO A C 1
ATOM 2637 O O . PRO A 1 334 ? 21.734 46.375 19.844 1 72.44 334 PRO A O 1
ATOM 2640 N N . ASP A 1 335 ? 23.344 45.281 18.875 1 82.94 335 ASP A N 1
ATOM 2641 C CA . ASP A 1 335 ? 23.453 46.281 17.812 1 82.94 335 ASP A CA 1
ATOM 2642 C C . ASP A 1 335 ? 22.484 46 16.688 1 82.94 335 ASP A C 1
ATOM 2644 O O . ASP A 1 335 ? 22.344 46.812 15.75 1 82.94 335 ASP A O 1
ATOM 2648 N N . PHE A 1 336 ? 21.797 44.906 16.75 1 87.25 336 PHE A N 1
ATOM 2649 C CA . PHE A 1 336 ? 20.875 44.562 15.688 1 87.25 336 PHE A CA 1
ATOM 2650 C C . PHE A 1 336 ? 19.703 45.531 15.633 1 87.25 336 PHE A C 1
ATOM 2652 O O . PHE A 1 336 ? 19.359 46.031 14.562 1 87.25 336 PHE A O 1
ATOM 2659 N N . GLY A 1 337 ? 19.125 45.812 16.797 1 82.06 337 GLY A N 1
ATOM 2660 C CA . GLY A 1 337 ? 18.031 46.75 16.875 1 82.06 337 GLY A CA 1
ATOM 2661 C C . GLY A 1 337 ? 18.391 48.125 16.359 1 82.06 337 GLY A C 1
ATOM 2662 O O . GLY A 1 337 ? 17.625 48.75 15.641 1 82.06 337 GLY A O 1
ATOM 2663 N N . ARG A 1 338 ? 19.531 48.5 16.719 1 82.44 338 ARG A N 1
ATOM 2664 C CA . ARG A 1 338 ? 20 49.844 16.297 1 82.44 338 ARG A CA 1
ATOM 2665 C C . ARG A 1 338 ? 20.25 49.875 14.797 1 82.44 338 ARG A C 1
ATOM 2667 O O . ARG A 1 338 ? 19.875 50.812 14.117 1 82.44 338 ARG A O 1
ATOM 2674 N N . ARG A 1 339 ? 20.844 48.844 14.312 1 85.75 339 ARG A N 1
ATOM 2675 C CA . ARG A 1 339 ? 21.234 48.781 12.906 1 85.75 339 ARG A CA 1
ATOM 2676 C C . ARG A 1 339 ? 20 48.656 12.008 1 85.75 339 ARG A C 1
ATOM 2678 O O . ARG A 1 339 ? 20.031 49.094 10.852 1 85.75 339 ARG A O 1
ATOM 2685 N N . THR A 1 340 ? 18.875 48.188 12.578 1 86.31 340 THR A N 1
ATOM 2686 C CA . THR A 1 340 ? 17.703 47.938 11.742 1 86.31 340 THR A CA 1
ATOM 2687 C C . THR A 1 340 ? 16.562 48.875 12.125 1 86.31 340 THR A C 1
ATOM 2689 O O . THR A 1 340 ? 15.422 48.719 11.68 1 86.31 340 THR A O 1
ATOM 2692 N N . SER A 1 341 ? 16.703 49.781 13.031 1 82.25 341 SER A N 1
ATOM 2693 C CA . SER A 1 341 ? 15.672 50.656 13.617 1 82.25 341 SER A CA 1
ATOM 2694 C C . SER A 1 341 ? 14.836 51.312 12.531 1 82.25 341 SER A C 1
ATOM 2696 O O . SER A 1 341 ? 13.617 51.469 12.68 1 82.25 341 SER A O 1
ATOM 2698 N N . GLY A 1 342 ? 15.281 51.688 11.391 1 81.69 342 GLY A N 1
ATOM 2699 C CA . GLY A 1 342 ? 14.516 52.344 10.352 1 81.69 342 GLY A CA 1
ATOM 2700 C C . GLY A 1 342 ? 13.852 51.406 9.383 1 81.69 342 GLY A C 1
ATOM 2701 O O . GLY A 1 342 ? 12.961 51.781 8.625 1 81.69 342 GLY A O 1
ATOM 2702 N N . ARG A 1 343 ? 14.055 50.188 9.633 1 92 343 ARG A N 1
ATOM 2703 C CA . ARG A 1 343 ? 13.602 49.281 8.586 1 92 343 ARG A CA 1
ATOM 2704 C C . ARG A 1 343 ? 12.867 48.062 9.18 1 92 343 ARG A C 1
ATOM 2706 O O . ARG A 1 343 ? 12.102 47.406 8.477 1 92 343 ARG A O 1
ATOM 2713 N N . GLY A 1 344 ? 13.109 47.844 10.453 1 93.25 344 GLY A N 1
ATOM 2714 C CA . GLY A 1 344 ? 12.508 46.625 10.984 1 93.25 344 GLY A CA 1
ATOM 2715 C C . GLY A 1 344 ? 12.008 46.781 12.406 1 93.25 344 GLY A C 1
ATOM 2716 O O . GLY A 1 344 ? 12.414 47.719 13.117 1 93.25 344 GLY A O 1
ATOM 2717 N N . LYS A 1 345 ? 11.047 45.969 12.789 1 92.94 345 LYS A N 1
ATOM 2718 C CA . LYS A 1 345 ? 10.516 45.844 14.148 1 92.94 345 LYS A CA 1
ATOM 2719 C C . LYS A 1 345 ? 10.555 44.406 14.633 1 92.94 345 LYS A C 1
ATOM 2721 O O . LYS A 1 345 ? 10.273 43.469 13.875 1 92.94 345 LYS A O 1
ATOM 2726 N N . VAL A 1 346 ? 11.039 44.25 15.867 1 90.38 346 VAL A N 1
ATOM 2727 C CA . VAL A 1 346 ? 11.031 42.938 16.516 1 90.38 346 VAL A CA 1
ATOM 2728 C C . VAL A 1 346 ? 10.133 42.969 17.75 1 90.38 346 VAL A C 1
ATOM 2730 O O . VAL A 1 346 ? 10.289 43.844 18.609 1 90.38 346 VAL A O 1
ATOM 2733 N N . CYS A 1 347 ? 9.188 42.094 17.703 1 88 347 CYS A N 1
ATOM 2734 C CA . CYS A 1 347 ? 8.289 41.969 18.844 1 88 347 CYS A CA 1
ATOM 2735 C C . CYS A 1 347 ? 8.469 40.625 19.516 1 88 347 CYS A C 1
ATOM 2737 O O . CYS A 1 347 ? 8.422 39.594 18.859 1 88 347 CYS A O 1
ATOM 2739 N N . ILE A 1 348 ? 8.648 40.688 20.828 1 84.12 348 ILE A N 1
ATOM 2740 C CA . ILE A 1 348 ? 8.844 39.469 21.594 1 84.12 348 ILE A CA 1
ATOM 2741 C C . ILE A 1 348 ? 7.516 39.031 22.219 1 84.12 348 ILE A C 1
ATOM 2743 O O . ILE A 1 348 ? 6.82 39.812 22.844 1 84.12 348 ILE A O 1
ATOM 2747 N N . GLY A 1 349 ? 7.164 37.75 21.953 1 76.94 349 GLY A N 1
ATOM 2748 C CA . GLY A 1 349 ? 5.953 37.219 22.547 1 76.94 349 GLY A CA 1
ATOM 2749 C C . GLY A 1 349 ? 4.816 37.062 21.547 1 76.94 349 GLY A C 1
ATOM 2750 O O . GLY A 1 349 ? 5.051 36.781 20.375 1 76.94 349 GLY A O 1
ATOM 2751 N N . TRP A 1 350 ? 3.598 37.219 22.094 1 78.38 350 TRP A N 1
ATOM 2752 C CA . TRP A 1 350 ? 2.406 36.969 21.297 1 78.38 350 TRP A CA 1
ATOM 2753 C C . TRP A 1 350 ? 2.193 38.094 20.281 1 78.38 350 TRP A C 1
ATOM 2755 O O . TRP A 1 350 ? 2.414 39.281 20.578 1 78.38 350 TRP A O 1
ATOM 2765 N N . ALA A 1 351 ? 1.785 37.781 19.062 1 86.38 351 ALA A N 1
ATOM 2766 C CA . ALA A 1 351 ? 1.497 38.719 17.984 1 86.38 351 ALA A CA 1
ATOM 2767 C C . ALA A 1 351 ? 0.151 38.438 17.328 1 86.38 351 ALA A C 1
ATOM 2769 O O . ALA A 1 351 ? -0.209 37.25 17.141 1 86.38 351 ALA A O 1
ATOM 2770 N N . PRO A 1 352 ? -0.637 39.438 17.047 1 87.75 352 PRO A N 1
ATOM 2771 C CA . PRO A 1 352 ? -1.884 39.25 16.312 1 87.75 352 PRO A CA 1
ATOM 2772 C C . PRO A 1 352 ? -1.648 38.906 14.828 1 87.75 352 PRO A C 1
ATOM 2774 O O . PRO A 1 352 ? -1.895 39.75 13.969 1 87.75 352 PRO A O 1
ATOM 2777 N N . GLN A 1 353 ? -1.345 37.75 14.531 1 88.81 353 GLN A N 1
ATOM 2778 C CA . GLN A 1 353 ? -0.823 37.312 13.242 1 88.81 353 GLN A CA 1
ATOM 2779 C C . GLN A 1 353 ? -1.795 37.625 12.109 1 88.81 353 GLN A C 1
ATOM 2781 O O . GLN A 1 353 ? -1.394 38.156 11.078 1 88.81 353 GLN A O 1
ATOM 2786 N N . ILE A 1 354 ? -3.047 37.344 12.297 1 88.75 354 ILE A N 1
ATOM 2787 C CA . ILE A 1 354 ? -4.023 37.531 11.227 1 88.75 354 ILE A CA 1
ATOM 2788 C C . ILE A 1 354 ? -4.129 39 10.875 1 88.75 354 ILE A C 1
ATOM 2790 O O . ILE A 1 354 ? -4.207 39.375 9.695 1 88.75 354 ILE A O 1
ATOM 2794 N N . GLU A 1 355 ? -4.141 39.844 11.867 1 90.5 355 GLU A N 1
ATOM 2795 C CA . GLU A 1 355 ? -4.207 41.281 11.625 1 90.5 355 GLU A CA 1
ATOM 2796 C C . GLU A 1 355 ? -2.953 41.781 10.922 1 90.5 355 GLU A C 1
ATOM 2798 O O . GLU A 1 355 ? -3.029 42.656 10.062 1 90.5 355 GLU A O 1
ATOM 2803 N N . ILE A 1 356 ? -1.861 41.25 11.328 1 93.25 356 ILE A N 1
ATOM 2804 C CA . ILE A 1 356 ? -0.603 41.625 10.695 1 93.25 356 ILE A CA 1
ATOM 2805 C C . ILE A 1 356 ? -0.627 41.219 9.219 1 93.25 356 ILE A C 1
ATOM 2807 O O . ILE A 1 356 ? -0.349 42.031 8.344 1 93.25 356 ILE A O 1
ATOM 2811 N N . LEU A 1 357 ? -0.994 40.031 8.977 1 93.31 357 LEU A N 1
ATOM 2812 C CA . LEU A 1 357 ? -1.01 39.5 7.613 1 93.31 357 LEU A CA 1
ATOM 2813 C C . LEU A 1 357 ? -2.012 40.25 6.75 1 93.31 357 LEU A C 1
ATOM 2815 O O . LEU A 1 357 ? -1.813 40.406 5.539 1 93.31 357 LEU A O 1
ATOM 2819 N N . ALA A 1 358 ? -3.025 40.781 7.367 1 92.25 358 ALA A N 1
ATOM 2820 C CA . ALA A 1 358 ? -4.082 41.469 6.645 1 92.25 358 ALA A CA 1
ATOM 2821 C C . ALA A 1 358 ? -3.654 42.906 6.289 1 92.25 358 ALA A C 1
ATOM 2823 O O . ALA A 1 358 ? -4.297 43.562 5.473 1 92.25 358 ALA A O 1
ATOM 2824 N N . HIS A 1 359 ? -2.65 43.375 6.895 1 94.06 359 HIS A N 1
ATOM 2825 C CA . HIS A 1 359 ? -2.238 44.781 6.672 1 94.06 359 HIS A CA 1
ATOM 2826 C C . HIS A 1 359 ? -1.712 44.969 5.254 1 94.06 359 HIS A C 1
ATOM 2828 O O . HIS A 1 359 ? -0.937 44.156 4.758 1 94.06 359 HIS A O 1
ATOM 2834 N N . PRO A 1 360 ? -2.004 46 4.602 1 93.5 360 PRO A N 1
ATOM 2835 C CA . PRO A 1 360 ? -1.671 46.188 3.188 1 93.5 360 PRO A CA 1
ATOM 2836 C C . PRO A 1 360 ? -0.166 46.281 2.943 1 93.5 360 PRO A C 1
ATOM 2838 O O . PRO A 1 360 ? 0.299 46.031 1.83 1 93.5 360 PRO A O 1
ATOM 2841 N N . SER A 1 361 ? 0.543 46.656 3.957 1 95.69 361 SER A N 1
ATOM 2842 C CA . SER A 1 361 ? 1.979 46.844 3.758 1 95.69 361 SER A CA 1
ATOM 2843 C C . SER A 1 361 ? 2.695 45.5 3.711 1 95.69 361 SER A C 1
ATOM 2845 O O . SER A 1 361 ? 3.842 45.406 3.266 1 95.69 361 SER A O 1
ATOM 2847 N N . ILE A 1 362 ? 2.082 44.469 4.191 1 96 362 ILE A N 1
ATOM 2848 C CA . ILE A 1 362 ? 2.719 43.156 4.211 1 96 362 ILE A CA 1
ATOM 2849 C C . ILE A 1 362 ? 2.699 42.562 2.809 1 96 362 ILE A C 1
ATOM 2851 O O . ILE A 1 362 ? 1.646 42.469 2.17 1 96 362 ILE A O 1
ATOM 2855 N N . GLY A 1 363 ? 3.857 42.094 2.348 1 94.56 363 GLY A N 1
ATOM 2856 C CA . GLY A 1 363 ? 3.951 41.5 1.013 1 94.56 363 GLY A CA 1
ATOM 2857 C C . GLY A 1 363 ? 4.484 40.094 1.006 1 94.56 363 GLY A C 1
ATOM 2858 O O . GLY A 1 363 ? 4.32 39.375 0.02 1 94.56 363 GLY A O 1
ATOM 2859 N N . GLY A 1 364 ? 5.102 39.75 2.035 1 95.75 364 GLY A N 1
ATOM 2860 C CA . GLY A 1 364 ? 5.691 38.406 2.123 1 95.75 364 GLY A CA 1
ATOM 2861 C C . GLY A 1 364 ? 5.859 37.938 3.551 1 95.75 364 GLY A C 1
ATOM 2862 O O . GLY A 1 364 ? 5.668 38.688 4.5 1 95.75 364 GLY A O 1
ATOM 2863 N N . SER A 1 365 ? 6.141 36.625 3.67 1 97.12 365 SER A N 1
ATOM 2864 C CA . SER A 1 365 ? 6.332 36.031 4.984 1 97.12 365 SER A CA 1
ATOM 2865 C C . SER A 1 365 ? 7.5 35.062 4.98 1 97.12 365 SER A C 1
ATOM 2867 O O . SER A 1 365 ? 7.715 34.344 3.992 1 97.12 365 SER A O 1
ATOM 2869 N N . LEU A 1 366 ? 8.258 35.062 6.012 1 97.5 366 LEU A N 1
ATOM 2870 C CA . LEU A 1 366 ? 9.258 34.031 6.34 1 97.5 366 LEU A CA 1
ATOM 2871 C C . LEU A 1 366 ? 8.82 33.219 7.551 1 97.5 366 LEU A C 1
ATOM 2873 O O . LEU A 1 366 ? 8.656 33.781 8.648 1 97.5 366 LEU A O 1
ATOM 2877 N N . PHE A 1 367 ? 8.602 31.953 7.348 1 94.94 367 PHE A N 1
ATOM 2878 C CA . PHE A 1 367 ? 8.086 31.141 8.445 1 94.94 367 PHE A CA 1
ATOM 2879 C C . PHE A 1 367 ? 8.453 29.672 8.258 1 94.94 367 PHE A C 1
ATOM 2881 O O . PHE A 1 367 ? 9.141 29.312 7.301 1 94.94 367 PHE A O 1
ATOM 2888 N N . HIS A 1 368 ? 8.07 28.797 9.109 1 94.12 368 HIS A N 1
ATOM 2889 C CA . HIS A 1 368 ? 8.57 27.422 9.188 1 94.12 368 HIS A CA 1
ATOM 2890 C C . HIS A 1 368 ? 7.781 26.5 8.281 1 94.12 368 HIS A C 1
ATOM 2892 O O . HIS A 1 368 ? 8.133 25.328 8.125 1 94.12 368 HIS A O 1
ATOM 2898 N N . GLY A 1 369 ? 6.73 26.891 7.781 1 93.62 369 GLY A N 1
ATOM 2899 C CA . GLY A 1 369 ? 5.996 26.062 6.844 1 93.62 369 GLY A CA 1
ATOM 2900 C C . GLY A 1 369 ? 4.898 25.234 7.5 1 93.62 369 GLY A C 1
ATOM 2901 O O . GLY A 1 369 ? 4.469 24.219 6.957 1 93.62 369 GLY A O 1
ATOM 2902 N N . GLY A 1 370 ? 4.438 25.625 8.703 1 94.44 370 GLY A N 1
ATOM 2903 C CA . GLY A 1 370 ? 3.246 25.016 9.266 1 94.44 370 GLY A CA 1
ATOM 2904 C C . GLY A 1 370 ? 2.018 25.172 8.391 1 94.44 370 GLY A C 1
ATOM 2905 O O . GLY A 1 370 ? 1.824 26.219 7.777 1 94.44 370 GLY A O 1
ATOM 2906 N N . TRP A 1 371 ? 1.236 24.188 8.375 1 95.5 371 TRP A N 1
ATOM 2907 C CA . TRP A 1 371 ? 0.115 24.172 7.441 1 95.5 371 TRP A CA 1
ATOM 2908 C C . TRP A 1 371 ? -0.886 25.266 7.77 1 95.5 371 TRP A C 1
ATOM 2910 O O . TRP A 1 371 ? -1.427 25.906 6.867 1 95.5 371 TRP A O 1
ATOM 2920 N N . GLY A 1 372 ? -1.155 25.531 9.047 1 93.31 372 GLY A N 1
ATOM 2921 C CA . GLY A 1 372 ? -2.029 26.625 9.445 1 93.31 372 GLY A CA 1
ATOM 2922 C C . GLY A 1 372 ? -1.528 27.984 8.992 1 93.31 372 GLY A C 1
ATOM 2923 O O . GLY A 1 372 ? -2.289 28.781 8.43 1 93.31 372 GLY A O 1
ATOM 2924 N N . SER A 1 373 ? -0.255 28.219 9.195 1 93.25 373 SER A N 1
ATOM 2925 C CA . SER A 1 373 ? 0.351 29.484 8.797 1 93.25 373 SER A CA 1
ATOM 2926 C C . SER A 1 373 ? 0.365 29.641 7.277 1 93.25 373 SER A C 1
ATOM 2928 O O . SER A 1 373 ? 0.182 30.734 6.754 1 93.25 373 SER A O 1
ATOM 2930 N N . ALA A 1 374 ? 0.636 28.547 6.629 1 95.56 374 ALA A N 1
ATOM 2931 C CA . ALA A 1 374 ? 0.624 28.578 5.168 1 95.56 374 ALA A CA 1
ATOM 2932 C C . ALA A 1 374 ? -0.746 29 4.641 1 95.56 374 ALA A C 1
ATOM 2934 O O . ALA A 1 374 ? -0.843 29.844 3.75 1 95.56 374 ALA A O 1
ATOM 2935 N N . ILE A 1 375 ? -1.778 28.438 5.223 1 95.31 375 ILE A N 1
ATOM 2936 C CA . ILE A 1 375 ? -3.148 28.734 4.824 1 95.31 375 ILE A CA 1
ATOM 2937 C C . ILE A 1 375 ? -3.445 30.219 5.086 1 95.31 375 ILE A C 1
ATOM 2939 O O . ILE A 1 375 ? -3.975 30.906 4.219 1 95.31 375 ILE A O 1
ATOM 2943 N N . GLU A 1 376 ? -3.053 30.703 6.227 1 93.25 376 GLU A N 1
ATOM 2944 C CA . GLU A 1 376 ? -3.303 32.094 6.598 1 93.25 376 GLU A CA 1
ATOM 2945 C C . GLU A 1 376 ? -2.553 33.062 5.68 1 93.25 376 GLU A C 1
ATOM 2947 O O . GLU A 1 376 ? -3.102 34.062 5.262 1 93.25 376 GLU A O 1
ATOM 2952 N N . THR A 1 377 ? -1.344 32.688 5.383 1 94.31 377 THR A N 1
ATOM 2953 C CA . THR A 1 377 ? -0.511 33.562 4.539 1 94.31 377 THR A CA 1
ATOM 2954 C C . THR A 1 377 ? -1.044 33.594 3.109 1 94.31 377 THR A C 1
ATOM 2956 O O . THR A 1 377 ? -1.11 34.656 2.488 1 94.31 377 THR A O 1
ATOM 2959 N N . LEU A 1 378 ? -1.471 32.469 2.625 1 93.69 378 LEU A N 1
ATOM 2960 C CA . LEU A 1 378 ? -1.952 32.344 1.253 1 93.69 378 LEU A CA 1
ATOM 2961 C C . LEU A 1 378 ? -3.252 33.125 1.064 1 93.69 378 LEU A C 1
ATOM 2963 O O . LEU A 1 378 ? -3.52 33.656 -0.021 1 93.69 378 LEU A O 1
ATOM 2967 N N . GLN A 1 379 ? -4.016 33.188 2.109 1 93.38 379 GLN A N 1
ATOM 2968 C CA . GLN A 1 379 ? -5.27 33.938 2.057 1 93.38 379 GLN A CA 1
ATOM 2969 C C . GLN A 1 379 ? -5.043 35.375 1.584 1 93.38 379 GLN A C 1
ATOM 2971 O O . GLN A 1 379 ? -5.883 35.938 0.886 1 93.38 379 GLN A O 1
ATOM 2976 N N . PHE A 1 380 ? -3.916 35.906 1.901 1 93.12 380 PHE A N 1
ATOM 2977 C CA . PHE A 1 380 ? -3.666 37.312 1.627 1 93.12 380 PHE A CA 1
ATOM 2978 C C . PHE A 1 380 ? -2.744 37.469 0.424 1 93.12 380 PHE A C 1
ATOM 2980 O O . PHE A 1 380 ? -2.336 38.594 0.094 1 93.12 380 PHE A O 1
ATOM 2987 N N . GLY A 1 381 ? -2.369 36.375 -0.149 1 93.25 381 GLY A N 1
ATOM 2988 C CA . GLY A 1 381 ? -1.571 36.406 -1.364 1 93.25 381 GLY A CA 1
ATOM 2989 C C . GLY A 1 381 ? -0.135 36.844 -1.122 1 93.25 381 GLY A C 1
ATOM 2990 O O . GLY A 1 381 ? 0.477 37.5 -1.969 1 93.25 381 GLY A O 1
ATOM 2991 N N . HIS A 1 382 ? 0.363 36.594 -0.019 1 94.56 382 HIS A N 1
ATOM 2992 C CA . HIS A 1 382 ? 1.738 36.938 0.314 1 94.56 382 HIS A CA 1
ATOM 2993 C C . HIS A 1 382 ? 2.721 35.906 -0.24 1 94.56 382 HIS A C 1
ATOM 2995 O O . HIS A 1 382 ? 2.436 34.719 -0.248 1 94.56 382 HIS A O 1
ATOM 3001 N N . CYS A 1 383 ? 3.84 36.438 -0.647 1 93 383 CYS A N 1
ATOM 3002 C CA . CYS A 1 383 ? 4.934 35.562 -1.024 1 93 383 CYS A CA 1
ATOM 3003 C C . CYS A 1 383 ? 5.445 34.781 0.18 1 93 383 CYS A C 1
ATOM 3005 O O . CYS A 1 383 ? 5.547 35.344 1.28 1 93 383 CYS A O 1
ATOM 3007 N N . MET A 1 384 ? 5.75 33.531 -0.067 1 96.81 384 MET A N 1
ATOM 3008 C CA . MET A 1 384 ? 6.148 32.719 1.073 1 96.81 384 MET A CA 1
ATOM 3009 C C . MET A 1 384 ? 7.598 32.25 0.939 1 96.81 384 MET A C 1
ATOM 3011 O O . MET A 1 384 ? 7.977 31.672 -0.073 1 96.81 384 MET A O 1
ATOM 3015 N N . VAL A 1 385 ? 8.375 32.594 1.853 1 97.81 385 VAL A N 1
ATOM 3016 C CA . VAL A 1 385 ? 9.695 32 2.066 1 97.81 385 VAL A CA 1
ATOM 3017 C C . VAL A 1 385 ? 9.656 31.062 3.264 1 97.81 385 VAL A C 1
ATOM 3019 O O . VAL A 1 385 ? 9.336 31.469 4.379 1 97.81 385 VAL A O 1
ATOM 3022 N N . VAL A 1 386 ? 9.984 29.812 2.982 1 97.5 386 VAL A N 1
ATOM 3023 C CA . VAL A 1 386 ? 9.781 28.812 4.023 1 97.5 386 VAL A CA 1
ATOM 3024 C C . VAL A 1 386 ? 11.125 28.281 4.504 1 97.5 386 VAL A C 1
ATOM 3026 O O . VAL A 1 386 ? 12.047 28.109 3.711 1 97.5 386 VAL A O 1
ATOM 3029 N N . LEU A 1 387 ? 11.219 28.109 5.789 1 96.81 387 LEU A N 1
ATOM 3030 C CA . LEU A 1 387 ? 12.352 27.531 6.512 1 96.81 387 LEU A CA 1
ATOM 3031 C C . LEU A 1 387 ? 11.883 26.484 7.512 1 96.81 387 LEU A C 1
ATOM 3033 O O . LEU A 1 387 ? 11.844 26.75 8.719 1 96.81 387 LEU A O 1
ATOM 3037 N N . PRO A 1 388 ? 11.562 25.297 6.957 1 95.19 388 PRO A N 1
ATOM 3038 C CA . PRO A 1 388 ? 10.977 24.281 7.824 1 95.19 388 PRO A CA 1
ATOM 3039 C C . PRO A 1 388 ? 11.977 23.719 8.844 1 95.19 388 PRO A C 1
ATOM 3041 O O . PRO A 1 388 ? 13.164 23.594 8.539 1 95.19 388 PRO A O 1
ATOM 3044 N N . LEU A 1 389 ? 11.406 23.312 9.984 1 88.81 389 LEU A N 1
ATOM 3045 C CA . LEU A 1 389 ? 12.297 22.875 11.055 1 88.81 389 LEU A CA 1
ATOM 3046 C C . LEU A 1 389 ? 11.922 21.484 11.539 1 88.81 389 LEU A C 1
ATOM 3048 O O . LEU A 1 389 ? 12.797 20.641 11.75 1 88.81 389 LEU A O 1
ATOM 3052 N N . ILE A 1 390 ? 10.578 21.219 11.695 1 84.25 390 ILE A N 1
ATOM 3053 C CA . ILE A 1 390 ? 10.281 19.953 12.359 1 84.25 390 ILE A CA 1
ATOM 3054 C C . ILE A 1 390 ? 9.062 19.297 11.703 1 84.25 390 ILE A C 1
ATOM 3056 O O . ILE A 1 390 ? 8.227 19.969 11.102 1 84.25 390 ILE A O 1
ATOM 3060 N N . PHE A 1 391 ? 9.023 17.891 11.797 1 86.69 391 PHE A N 1
ATOM 3061 C CA . PHE A 1 391 ? 7.898 16.984 11.578 1 86.69 391 PHE A CA 1
ATOM 3062 C C . PHE A 1 391 ? 7.312 17.188 10.18 1 86.69 391 PHE A C 1
ATOM 3064 O O . PHE A 1 391 ? 7.953 16.859 9.18 1 86.69 391 PHE A O 1
ATOM 3071 N N . ASP A 1 392 ? 6.031 17.875 10.109 1 93.56 392 ASP A N 1
ATOM 3072 C CA . ASP A 1 392 ? 5.352 17.922 8.82 1 93.56 392 ASP A CA 1
ATOM 3073 C C . ASP A 1 392 ? 5.684 19.203 8.062 1 93.56 392 ASP A C 1
ATOM 3075 O O . ASP A 1 392 ? 5.363 19.344 6.883 1 93.56 392 ASP A O 1
ATOM 3079 N N . GLN A 1 393 ? 6.445 20.141 8.711 1 95.88 393 GLN A N 1
ATOM 3080 C CA . GLN A 1 393 ? 6.758 21.422 8.109 1 95.88 393 GLN A CA 1
ATOM 3081 C C . GLN A 1 393 ? 7.535 21.25 6.809 1 95.88 393 GLN A C 1
ATOM 3083 O O . GLN A 1 393 ? 7.211 21.875 5.797 1 95.88 393 GLN A O 1
ATOM 3088 N N . PRO A 1 394 ? 8.547 20.375 6.816 1 97.38 394 PRO A N 1
ATOM 3089 C CA . PRO A 1 394 ? 9.266 20.172 5.555 1 97.38 394 PRO A CA 1
ATOM 3090 C C . PRO A 1 394 ? 8.359 19.656 4.438 1 97.38 394 PRO A C 1
ATOM 3092 O O . PRO A 1 394 ? 8.523 20.031 3.277 1 97.38 394 PRO A O 1
ATOM 3095 N N . LEU A 1 395 ? 7.473 18.75 4.789 1 98.5 395 LEU A N 1
ATOM 3096 C CA . LEU A 1 395 ? 6.562 18.203 3.795 1 98.5 395 LEU A CA 1
ATOM 3097 C C . LEU A 1 395 ? 5.645 19.281 3.236 1 98.5 395 LEU A C 1
ATOM 3099 O O . LEU A 1 395 ? 5.434 19.359 2.023 1 98.5 395 LEU A O 1
ATOM 3103 N N . ASN A 1 396 ? 5.16 20.141 4.109 1 98.19 396 ASN A N 1
ATOM 3104 C CA . ASN A 1 396 ? 4.367 21.281 3.674 1 98.19 396 ASN A CA 1
ATOM 3105 C C . ASN A 1 396 ? 5.172 22.219 2.773 1 98.19 396 ASN A C 1
ATOM 3107 O O . ASN A 1 396 ? 4.664 22.703 1.758 1 98.19 396 ASN A O 1
ATOM 3111 N N . ALA A 1 397 ? 6.387 22.469 3.186 1 97.88 397 ALA A N 1
ATOM 3112 C CA . ALA A 1 397 ? 7.262 23.344 2.406 1 97.88 397 ALA A CA 1
ATOM 3113 C C . ALA A 1 397 ? 7.445 22.812 0.987 1 97.88 397 ALA A C 1
ATOM 3115 O O . ALA A 1 397 ? 7.312 23.562 0.016 1 97.88 397 ALA A O 1
ATOM 3116 N N . ARG A 1 398 ? 7.695 21.547 0.898 1 98.38 398 ARG A N 1
ATOM 3117 C CA . ARG A 1 398 ? 7.906 20.938 -0.411 1 98.38 398 ARG A CA 1
ATOM 3118 C C . ARG A 1 398 ? 6.625 20.969 -1.241 1 98.38 398 ARG A C 1
ATOM 3120 O O . ARG A 1 398 ? 6.676 21.094 -2.465 1 98.38 398 ARG A O 1
ATOM 3127 N N . LEU A 1 399 ? 5.5 20.719 -0.6 1 98.31 399 LEU A N 1
ATOM 3128 C CA . LEU A 1 399 ? 4.227 20.828 -1.305 1 98.31 399 LEU A CA 1
ATOM 3129 C C . LEU A 1 399 ? 4.047 22.234 -1.888 1 98.31 399 LEU A C 1
ATOM 3131 O O . LEU A 1 399 ? 3.67 22.375 -3.053 1 98.31 399 LEU A O 1
ATOM 3135 N N . LEU A 1 400 ? 4.34 23.266 -1.125 1 98.06 400 LEU A N 1
ATOM 3136 C CA . LEU A 1 400 ? 4.176 24.656 -1.562 1 98.06 400 LEU A CA 1
ATOM 3137 C C . LEU A 1 400 ? 5.129 24.969 -2.709 1 98.06 400 LEU A C 1
ATOM 3139 O O . LEU A 1 400 ? 4.75 25.656 -3.662 1 98.06 400 LEU A O 1
ATOM 3143 N N . VAL A 1 401 ? 6.355 24.484 -2.605 1 97.56 401 VAL A N 1
ATOM 3144 C CA . VAL A 1 401 ? 7.32 24.688 -3.678 1 97.56 401 VAL A CA 1
ATOM 3145 C C . VAL A 1 401 ? 6.863 23.938 -4.934 1 97.56 401 VAL A C 1
ATOM 3147 O O . VAL A 1 401 ? 6.938 24.484 -6.039 1 97.56 401 VAL A O 1
ATOM 3150 N N . GLU A 1 402 ? 6.398 2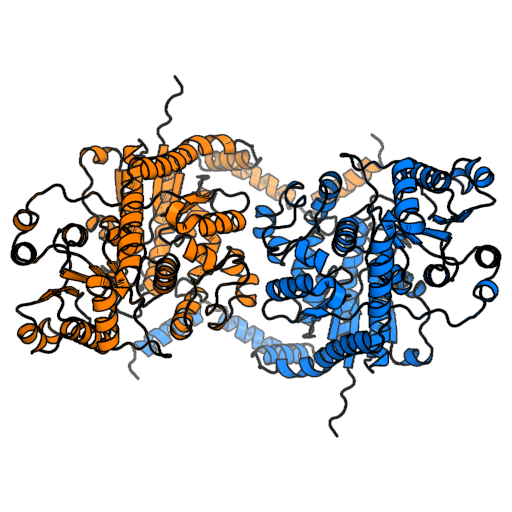2.703 -4.719 1 97.12 402 GLU A N 1
ATOM 3151 C CA . GLU A 1 402 ? 5.875 21.891 -5.82 1 97.12 402 GLU A CA 1
ATOM 3152 C C . GLU A 1 402 ? 4.797 22.656 -6.59 1 97.12 402 GLU A C 1
ATOM 3154 O O . GLU A 1 402 ? 4.742 22.594 -7.82 1 97.12 402 GLU A O 1
ATOM 3159 N N . LYS A 1 403 ? 3.98 23.391 -5.879 1 96.88 403 LYS A N 1
ATOM 3160 C CA . LYS A 1 403 ? 2.859 24.109 -6.484 1 96.88 403 LYS A CA 1
ATOM 3161 C C . LYS A 1 403 ? 3.279 25.5 -6.938 1 96.88 403 LYS A C 1
ATOM 3163 O O . LYS A 1 403 ? 2.459 26.266 -7.457 1 96.88 403 LYS A O 1
ATOM 3168 N N . GLY A 1 404 ? 4.555 25.891 -6.727 1 95.56 404 GLY A N 1
ATOM 3169 C CA . GLY A 1 404 ? 5.098 27.172 -7.152 1 95.56 404 GLY A CA 1
ATOM 3170 C C . GLY A 1 404 ? 4.66 28.312 -6.273 1 95.56 404 GLY A C 1
ATOM 3171 O O . GLY A 1 404 ? 4.562 29.453 -6.734 1 95.56 404 GLY A O 1
ATOM 3172 N N . LEU A 1 405 ? 4.43 28.062 -4.992 1 96.81 405 LEU A N 1
ATOM 3173 C CA . LEU A 1 405 ? 3.83 29.062 -4.117 1 96.81 405 LEU A CA 1
ATOM 3174 C C . LEU A 1 405 ? 4.84 29.562 -3.088 1 96.81 405 LEU A C 1
ATOM 3176 O O . LEU A 1 405 ? 4.559 30.516 -2.342 1 96.81 405 LEU A O 1
ATOM 3180 N N . ALA A 1 406 ? 6.023 28.953 -3.043 1 97.69 406 ALA A N 1
ATOM 3181 C CA . ALA A 1 406 ? 6.996 29.328 -2.02 1 97.69 406 ALA A CA 1
ATOM 3182 C C . ALA A 1 406 ? 8.422 29.094 -2.51 1 97.69 406 ALA A C 1
ATOM 3184 O O . ALA A 1 406 ? 8.641 28.375 -3.484 1 97.69 406 ALA A O 1
ATOM 3185 N N . ILE A 1 407 ? 9.297 29.75 -1.883 1 97.44 407 ILE A N 1
ATOM 3186 C CA . ILE A 1 407 ? 10.727 29.516 -2.01 1 97.44 407 ILE A CA 1
ATOM 3187 C C . ILE A 1 407 ? 11.273 28.953 -0.695 1 97.44 407 ILE A C 1
ATOM 3189 O O . ILE A 1 407 ? 11.008 29.516 0.375 1 97.44 407 ILE A O 1
ATOM 3193 N N . GLU A 1 408 ? 11.938 27.891 -0.774 1 97.69 408 GLU A N 1
ATOM 3194 C CA . GLU A 1 408 ? 12.531 27.281 0.421 1 97.69 408 GLU A CA 1
ATOM 3195 C C . GLU A 1 408 ? 13.984 27.719 0.594 1 97.69 408 GLU A C 1
ATOM 3197 O O . GLU A 1 408 ? 14.75 27.719 -0.369 1 97.69 408 GLU A O 1
ATOM 3202 N N . VAL A 1 409 ? 14.336 28.078 1.778 1 97.69 409 VAL A N 1
ATOM 3203 C CA . VAL A 1 409 ? 15.703 28.484 2.074 1 97.69 409 VAL A CA 1
ATOM 3204 C C . VAL A 1 409 ? 16.641 27.281 1.943 1 97.69 409 VAL A C 1
ATOM 3206 O O . VAL A 1 409 ? 16.375 26.219 2.516 1 97.69 409 VAL A O 1
ATOM 3209 N N . GLU A 1 410 ? 17.641 27.469 1.226 1 94.56 410 GLU A N 1
ATOM 3210 C CA . GLU A 1 410 ? 18.625 26.406 1.036 1 94.56 410 GLU A CA 1
ATOM 3211 C C . GLU A 1 410 ? 19.391 26.125 2.324 1 94.56 410 GLU A C 1
ATOM 3213 O O . GLU A 1 410 ? 19.797 27.047 3.02 1 94.56 410 GLU A O 1
ATOM 3218 N N . ARG A 1 411 ? 19.547 24.922 2.572 1 95.31 411 ARG A N 1
ATOM 3219 C CA . ARG A 1 411 ? 20.25 24.516 3.785 1 95.31 411 ARG A CA 1
ATOM 3220 C C . ARG A 1 411 ? 21.422 23.594 3.451 1 95.31 411 ARG A C 1
ATOM 3222 O O . ARG A 1 411 ? 21.5 23.062 2.344 1 95.31 411 ARG A O 1
ATOM 3229 N N . GLY A 1 412 ? 22.328 23.469 4.465 1 91.88 412 GLY A N 1
ATOM 3230 C CA . GLY A 1 412 ? 23.422 22.516 4.328 1 91.88 412 GLY A CA 1
ATOM 3231 C C . GLY A 1 412 ? 23 21.078 4.582 1 91.88 412 GLY A C 1
ATOM 3232 O O . GLY A 1 412 ? 21.891 20.828 5.039 1 91.88 412 GLY A O 1
ATOM 3233 N N . GLU A 1 413 ? 23.906 20.125 4.406 1 90.75 413 GLU A N 1
ATOM 3234 C CA . GLU A 1 413 ? 23.641 18.703 4.586 1 90.75 413 GLU A CA 1
ATOM 3235 C C . GLU A 1 413 ? 23.266 18.391 6.035 1 90.75 413 GLU A C 1
ATOM 3237 O O . GLU A 1 413 ? 22.516 17.453 6.301 1 90.75 413 GLU A O 1
ATOM 3242 N N . ASP A 1 414 ? 23.781 19.219 6.816 1 91.69 414 ASP A N 1
ATOM 3243 C CA . ASP A 1 414 ? 23.531 19 8.234 1 91.69 414 ASP A CA 1
ATOM 3244 C C . ASP A 1 414 ? 22.281 19.75 8.695 1 91.69 414 ASP A C 1
ATOM 3246 O O . ASP A 1 414 ? 21.969 19.766 9.883 1 91.69 414 ASP A O 1
ATOM 3250 N N . GLY A 1 415 ? 21.672 20.469 7.793 1 92.81 415 GLY A N 1
ATOM 3251 C CA . GLY A 1 415 ? 20.453 21.188 8.125 1 92.81 415 GLY A CA 1
ATOM 3252 C C . GLY A 1 415 ? 20.688 22.625 8.516 1 92.81 415 GLY A C 1
ATOM 3253 O O . GLY A 1 415 ? 19.734 23.375 8.781 1 92.81 415 GLY A O 1
ATOM 3254 N N . SER A 1 416 ? 21.922 23.062 8.547 1 93.88 416 SER A N 1
ATOM 3255 C CA . SER A 1 416 ? 22.25 24.438 8.891 1 93.88 416 SER A CA 1
ATOM 3256 C C . SER A 1 416 ? 21.859 25.391 7.77 1 93.88 416 SER A C 1
ATOM 3258 O O . SER A 1 416 ? 21.75 24.984 6.609 1 93.88 416 SER A O 1
ATOM 3260 N N . PHE A 1 417 ? 21.547 26.641 8.164 1 94.75 417 PHE A N 1
ATOM 3261 C CA . PHE A 1 417 ? 21.281 27.688 7.184 1 94.75 417 PHE A CA 1
ATOM 3262 C C . PHE A 1 417 ? 22.016 28.969 7.555 1 94.75 417 PHE A C 1
ATOM 3264 O O . PHE A 1 417 ? 22.469 29.125 8.688 1 94.75 417 PHE A O 1
ATOM 3271 N N . CYS A 1 418 ? 22.172 29.828 6.578 1 94.56 418 CYS A N 1
ATOM 3272 C CA . CYS A 1 418 ? 22.875 31.078 6.816 1 94.56 418 CYS A CA 1
ATOM 3273 C C . CYS A 1 418 ? 22.031 32.281 6.414 1 94.56 418 CYS A C 1
ATOM 3275 O O . CYS A 1 418 ? 21.109 32.156 5.602 1 94.56 418 CYS A O 1
ATOM 3277 N N . GLY A 1 419 ? 22.422 33.375 6.969 1 96.5 419 GLY A N 1
ATOM 3278 C CA . GLY A 1 419 ? 21.703 34.594 6.723 1 96.5 419 GLY A CA 1
ATOM 3279 C C . GLY A 1 419 ? 21.688 35 5.262 1 96.5 419 GLY A C 1
ATOM 3280 O O . GLY A 1 419 ? 20.688 35.5 4.758 1 96.5 419 GLY A O 1
ATOM 3281 N N . ASN A 1 420 ? 22.719 34.781 4.559 1 95.88 420 ASN A N 1
ATOM 3282 C CA . ASN A 1 420 ? 22.812 35.156 3.154 1 95.88 420 ASN A CA 1
ATOM 3283 C C . ASN A 1 420 ? 21.766 34.438 2.311 1 95.88 420 ASN A C 1
ATOM 3285 O O . ASN A 1 420 ? 21.188 35.031 1.405 1 95.88 420 ASN A O 1
ATOM 3289 N N . ASN A 1 421 ? 21.625 33.188 2.568 1 96.69 421 ASN A N 1
ATOM 3290 C CA . ASN A 1 421 ? 20.609 32.438 1.837 1 96.69 421 ASN A CA 1
ATOM 3291 C C . ASN A 1 421 ? 19.203 32.938 2.141 1 96.69 421 ASN A C 1
ATOM 3293 O O . ASN A 1 421 ? 18.344 32.969 1.257 1 96.69 421 ASN A O 1
ATOM 3297 N N . ILE A 1 422 ? 18.984 33.281 3.383 1 97.44 422 ILE A N 1
ATOM 3298 C CA . ILE A 1 422 ? 17.688 33.844 3.77 1 97.44 422 ILE A CA 1
ATOM 3299 C C . ILE A 1 422 ? 17.453 35.156 3.021 1 97.44 422 ILE A C 1
ATOM 3301 O O . ILE A 1 422 ? 16.391 35.344 2.436 1 97.44 422 ILE A O 1
ATOM 3305 N N . ALA A 1 423 ? 18.469 36 3.027 1 97.5 423 ALA A N 1
ATOM 3306 C CA . ALA A 1 423 ? 18.359 37.281 2.352 1 97.5 423 ALA A CA 1
ATOM 3307 C C . ALA A 1 423 ? 18.078 37.094 0.865 1 97.5 423 ALA A C 1
ATOM 3309 O O . ALA A 1 423 ? 17.234 37.812 0.3 1 97.5 423 ALA A O 1
ATOM 3310 N N . LEU A 1 424 ? 18.797 36.188 0.297 1 95.94 424 LEU A N 1
ATOM 3311 C CA . LEU A 1 424 ? 18.625 35.906 -1.126 1 95.94 424 LEU A CA 1
ATOM 3312 C C . LEU A 1 424 ? 17.203 35.469 -1.429 1 95.94 424 LEU A C 1
ATOM 3314 O O . LEU A 1 424 ? 16.578 35.969 -2.381 1 95.94 424 LEU A O 1
ATOM 3318 N N . CYS A 1 425 ? 16.656 34.562 -0.632 1 97.12 425 CYS A N 1
ATOM 3319 C CA . CYS A 1 425 ? 15.297 34.062 -0.837 1 97.12 425 CYS A CA 1
ATOM 3320 C C . CYS A 1 425 ? 14.273 35.156 -0.67 1 97.12 425 CYS A C 1
ATOM 3322 O O . CYS A 1 425 ? 13.305 35.25 -1.431 1 97.12 425 CYS A O 1
ATOM 3324 N N . LEU A 1 426 ? 14.484 36.031 0.294 1 97.25 426 LEU A N 1
ATOM 3325 C CA . LEU A 1 426 ? 13.555 37.125 0.547 1 97.25 426 LEU A CA 1
ATOM 3326 C C . LEU A 1 426 ? 13.547 38.094 -0.618 1 97.25 426 LEU A C 1
ATOM 3328 O O . LEU A 1 426 ? 12.484 38.531 -1.063 1 97.25 426 LEU A O 1
ATOM 3332 N N . ARG A 1 427 ? 14.68 38.406 -1.12 1 96.38 427 ARG A N 1
ATOM 3333 C CA . ARG A 1 427 ? 14.766 39.344 -2.248 1 96.38 427 ARG A CA 1
ATOM 3334 C C . ARG A 1 427 ? 14.141 38.719 -3.498 1 96.38 427 ARG A C 1
ATOM 3336 O O . ARG A 1 427 ? 13.414 39.406 -4.234 1 96.38 427 ARG A O 1
ATOM 3343 N N . LYS A 1 428 ? 14.461 37.469 -3.709 1 95.12 428 LYS A N 1
ATOM 3344 C CA . LYS A 1 428 ? 13.875 36.781 -4.852 1 95.12 428 LYS A CA 1
ATOM 3345 C C . LYS A 1 428 ? 12.352 36.781 -4.773 1 95.12 428 LYS A C 1
ATOM 3347 O O . LYS A 1 428 ? 11.672 37 -5.773 1 95.12 428 LYS A O 1
ATOM 3352 N N . ALA A 1 429 ? 11.828 36.531 -3.609 1 95.88 429 ALA A N 1
ATOM 3353 C CA . ALA A 1 429 ? 10.383 36.406 -3.42 1 95.88 429 ALA A CA 1
ATOM 3354 C C . ALA A 1 429 ? 9.688 37.781 -3.533 1 95.88 429 ALA A C 1
ATOM 3356 O O . ALA A 1 429 ? 8.617 37.875 -4.133 1 95.88 429 ALA A O 1
ATOM 3357 N N . MET A 1 430 ? 10.328 38.875 -3.043 1 94.44 430 MET A N 1
ATOM 3358 C CA . MET A 1 430 ? 9.609 40.125 -2.801 1 94.44 430 MET A CA 1
ATOM 3359 C C . MET A 1 430 ? 10 41.188 -3.826 1 94.44 430 MET A C 1
ATOM 3361 O O . MET A 1 430 ? 9.234 42.094 -4.094 1 94.44 430 MET A O 1
ATOM 3365 N N . ALA A 1 431 ? 11.172 41.031 -4.406 1 89.81 431 ALA A N 1
ATOM 3366 C CA . ALA A 1 431 ? 11.656 42.188 -5.109 1 89.81 431 ALA A CA 1
ATOM 3367 C C . ALA A 1 431 ? 12.109 41.844 -6.527 1 89.81 431 ALA A C 1
ATOM 3369 O O . ALA A 1 431 ? 11.828 42.594 -7.473 1 89.81 431 ALA A O 1
ATOM 3370 N N . TRP A 1 432 ? 12.75 40.719 -6.723 1 89.12 432 TRP A N 1
ATOM 3371 C CA . TRP A 1 432 ? 13.43 40.438 -7.984 1 89.12 432 TRP A CA 1
ATOM 3372 C C . TRP A 1 432 ? 12.453 39.875 -9.016 1 89.12 432 TRP A C 1
ATOM 3374 O O . TRP A 1 432 ? 11.406 39.344 -8.648 1 89.12 432 TRP A O 1
ATOM 3384 N N . LYS A 1 433 ? 12.82 39.938 -10.211 1 91.12 433 LYS A N 1
ATOM 3385 C CA . LYS A 1 433 ? 12.008 39.5 -11.336 1 91.12 433 LYS A CA 1
ATOM 3386 C C . LYS A 1 433 ? 11.852 37.969 -11.328 1 91.12 433 LYS A C 1
ATOM 3388 O O . LYS A 1 433 ? 10.836 37.438 -11.781 1 91.12 433 LYS A O 1
ATOM 3393 N N . GLU A 1 434 ? 12.781 37.344 -10.805 1 89.06 434 GLU A N 1
ATOM 3394 C CA . GLU A 1 434 ? 12.766 35.875 -10.727 1 89.06 434 GLU A CA 1
ATOM 3395 C C . GLU A 1 434 ? 11.562 35.375 -9.938 1 89.06 434 GLU A C 1
ATOM 3397 O O . GLU A 1 434 ? 11.125 34.25 -10.117 1 89.06 434 GLU A O 1
ATOM 3402 N N . GLY A 1 435 ? 11.031 36.25 -9.102 1 92.44 435 GLY A N 1
ATOM 3403 C CA . GLY A 1 435 ? 9.914 35.844 -8.258 1 92.44 435 GLY A CA 1
ATOM 3404 C C . GLY A 1 435 ? 8.562 36.188 -8.867 1 92.44 435 GLY A C 1
ATOM 3405 O O . GLY A 1 435 ? 7.523 35.906 -8.266 1 92.44 435 GLY A O 1
ATOM 3406 N N . ASP A 1 436 ? 8.531 36.688 -10.094 1 93.5 436 ASP A N 1
ATOM 3407 C CA . ASP A 1 436 ? 7.297 37.156 -10.695 1 93.5 436 ASP A CA 1
ATOM 3408 C C . ASP A 1 436 ? 6.297 36.031 -10.891 1 93.5 436 ASP A C 1
ATOM 3410 O O . ASP A 1 436 ? 5.105 36.188 -10.625 1 93.5 436 ASP A O 1
ATOM 3414 N N . GLU A 1 437 ? 6.797 35 -11.391 1 93.19 437 GLU A N 1
ATOM 3415 C CA . GLU A 1 437 ? 5.914 33.844 -11.617 1 93.19 437 GLU A CA 1
ATOM 3416 C C . GLU A 1 437 ? 5.285 33.375 -10.312 1 93.19 437 GLU A C 1
ATOM 3418 O O . GLU A 1 437 ? 4.094 33.062 -10.266 1 93.19 437 GLU A O 1
ATOM 3423 N N . MET A 1 438 ? 6.082 33.219 -9.312 1 94.75 438 MET A N 1
ATOM 3424 C CA . MET A 1 438 ? 5.578 32.812 -8.008 1 94.75 438 MET A CA 1
ATOM 3425 C C . MET A 1 438 ? 4.535 33.781 -7.484 1 94.75 438 MET A C 1
ATOM 3427 O O . MET A 1 438 ? 3.5 33.375 -6.957 1 94.75 438 MET A O 1
ATOM 3431 N N . ARG A 1 439 ? 4.793 35.062 -7.609 1 94.88 439 ARG A N 1
ATOM 3432 C CA . ARG A 1 439 ? 3.861 36.094 -7.145 1 94.88 439 ARG A CA 1
ATOM 3433 C C . ARG A 1 439 ? 2.525 35.969 -7.871 1 94.88 439 ARG A C 1
ATOM 3435 O O . ARG A 1 439 ? 1.466 36.156 -7.266 1 94.88 439 ARG A O 1
ATOM 3442 N N . THR A 1 440 ? 2.578 35.656 -9.141 1 94.69 440 THR A N 1
ATOM 3443 C CA . THR A 1 440 ? 1.356 35.469 -9.914 1 94.69 440 THR A CA 1
ATOM 3444 C C . THR A 1 440 ? 0.592 34.25 -9.422 1 94.69 440 THR A C 1
ATOM 3446 O O . THR A 1 440 ? -0.631 34.281 -9.273 1 94.69 440 THR A O 1
ATOM 3449 N N . ARG A 1 441 ? 1.286 33.188 -9.156 1 94.88 441 ARG A N 1
ATOM 3450 C CA . ARG A 1 441 ? 0.66 31.969 -8.688 1 94.88 441 ARG A CA 1
ATOM 3451 C C . ARG A 1 441 ? 0.048 32.156 -7.305 1 94.88 441 ARG A C 1
ATOM 3453 O O . ARG A 1 441 ? -1.015 31.594 -7.008 1 94.88 441 ARG A O 1
ATOM 3460 N N . VAL A 1 442 ? 0.763 32.875 -6.496 1 95.75 442 VAL A N 1
ATOM 3461 C CA . VAL A 1 442 ? 0.278 33.125 -5.145 1 95.75 442 VAL A CA 1
ATOM 3462 C C . VAL A 1 442 ? -1.01 33.938 -5.207 1 95.75 442 VAL A C 1
ATOM 3464 O O . VAL A 1 442 ? -1.935 33.719 -4.422 1 95.75 442 VAL A O 1
ATOM 3467 N N . GLU A 1 443 ? -1.053 34.844 -6.094 1 94 443 GLU A N 1
ATOM 3468 C CA . GLU A 1 443 ? -2.264 35.656 -6.273 1 94 443 GLU A CA 1
ATOM 3469 C C . GLU A 1 443 ? -3.438 34.781 -6.707 1 94 443 GLU A C 1
ATOM 3471 O O . GLU A 1 443 ? -4.559 34.938 -6.219 1 94 443 GLU A O 1
ATOM 3476 N N . LYS A 1 444 ? -3.166 33.938 -7.605 1 94.88 444 LYS A N 1
ATOM 3477 C CA . LYS A 1 444 ? -4.203 33 -8.047 1 94.88 444 LYS A CA 1
ATOM 3478 C C . LYS A 1 444 ? -4.66 32.094 -6.906 1 94.88 444 LYS A C 1
ATOM 3480 O O . LYS A 1 444 ? -5.855 31.828 -6.758 1 94.88 444 LYS A O 1
ATOM 3485 N N . ALA A 1 445 ? -3.707 31.641 -6.152 1 95.81 445 ALA A N 1
ATOM 3486 C CA . ALA A 1 445 ? -4.035 30.797 -5.008 1 95.81 445 ALA A CA 1
ATOM 3487 C C . ALA A 1 445 ? -4.859 31.562 -3.977 1 95.81 445 ALA A C 1
ATOM 3489 O O . ALA A 1 445 ? -5.777 31 -3.367 1 95.81 445 ALA A O 1
ATOM 3490 N N . ALA A 1 446 ? -4.504 32.781 -3.76 1 95.69 446 ALA A N 1
ATOM 3491 C CA . ALA A 1 446 ? -5.254 33.625 -2.838 1 95.69 446 ALA A CA 1
ATOM 3492 C C . ALA A 1 446 ? -6.711 33.781 -3.275 1 95.69 446 ALA A C 1
ATOM 3494 O O . ALA A 1 446 ? -7.621 33.75 -2.443 1 95.69 446 ALA A O 1
ATOM 3495 N N . ALA A 1 447 ? -6.906 33.875 -4.539 1 96.12 447 ALA A N 1
ATOM 3496 C CA . ALA A 1 447 ? -8.266 33.969 -5.07 1 96.12 447 ALA A CA 1
ATOM 3497 C C . ALA A 1 447 ? -9.055 32.688 -4.777 1 96.12 447 ALA A C 1
ATOM 3499 O O . ALA A 1 447 ? -10.234 32.75 -4.426 1 96.12 447 ALA A O 1
ATOM 3500 N N . ILE A 1 448 ? -8.43 31.594 -4.891 1 96.31 448 ILE A N 1
ATOM 3501 C CA . ILE A 1 448 ? -9.055 30.312 -4.609 1 96.31 448 ILE A CA 1
ATOM 3502 C C . ILE A 1 448 ? -9.383 30.203 -3.119 1 96.31 448 ILE A C 1
ATOM 3504 O O . ILE A 1 448 ? -10.484 29.812 -2.742 1 96.31 448 ILE A O 1
ATOM 3508 N N . PHE A 1 449 ? -8.453 30.625 -2.301 1 95.94 449 PHE A N 1
ATOM 3509 C CA . PHE A 1 449 ? -8.617 30.516 -0.856 1 95.94 449 PHE A CA 1
ATOM 3510 C C . PHE A 1 449 ? -9.711 31.453 -0.363 1 95.94 449 PHE A C 1
ATOM 3512 O O . PHE A 1 449 ? -10.406 31.156 0.607 1 95.94 449 PHE A O 1
ATOM 3519 N N . ASN A 1 450 ? -9.891 32.531 -1.076 1 94.88 450 ASN A N 1
ATOM 3520 C CA . ASN A 1 450 ? -10.875 33.5 -0.651 1 94.88 450 ASN A CA 1
ATOM 3521 C C . ASN A 1 450 ? -12.227 33.281 -1.323 1 94.88 450 ASN A C 1
ATOM 3523 O O . ASN A 1 450 ? -13.156 34.062 -1.111 1 94.88 450 ASN A O 1
ATOM 3527 N N . ASP A 1 451 ? -12.32 32.281 -2.152 1 95.62 451 ASP A N 1
ATOM 3528 C CA . ASP A 1 451 ? -13.594 31.969 -2.787 1 95.62 451 ASP A CA 1
ATOM 3529 C C . ASP A 1 451 ? -14.586 31.406 -1.77 1 95.62 451 ASP A C 1
ATOM 3531 O O . ASP A 1 451 ? -14.617 30.203 -1.526 1 95.62 451 ASP A O 1
ATOM 3535 N N . GLN A 1 452 ? -15.422 32.219 -1.276 1 93.31 452 GLN A N 1
ATOM 3536 C CA . GLN A 1 452 ? -16.344 31.859 -0.204 1 93.31 452 GLN A CA 1
ATOM 3537 C C . GLN A 1 452 ? -17.312 30.781 -0.659 1 93.31 452 GLN A C 1
ATOM 3539 O O . GLN A 1 452 ? -17.641 29.875 0.104 1 93.31 452 GLN A O 1
ATOM 3544 N N . LYS A 1 453 ? -17.766 30.938 -1.84 1 95.19 453 LYS A N 1
ATOM 3545 C CA . LYS A 1 453 ? -18.703 29.953 -2.361 1 95.19 453 LYS A CA 1
ATOM 3546 C C . LYS A 1 453 ? -18.078 28.562 -2.402 1 95.19 453 LYS A C 1
ATOM 3548 O O . LYS A 1 453 ? -18.703 27.578 -1.998 1 95.19 453 LYS A O 1
ATOM 3553 N N . LEU A 1 454 ? -16.891 28.5 -2.875 1 96.56 454 LEU A N 1
ATOM 3554 C CA . LEU A 1 454 ? -16.156 27.25 -2.971 1 96.56 454 LEU A CA 1
ATOM 3555 C C . LEU A 1 454 ? -15.992 26.609 -1.596 1 96.56 454 LEU A C 1
ATOM 3557 O O . LEU A 1 454 ? -16.297 25.422 -1.415 1 96.56 454 LEU A O 1
ATOM 3561 N N . HIS A 1 455 ? -15.57 27.312 -0.657 1 96.19 455 HIS A N 1
ATOM 3562 C CA . HIS A 1 455 ? -15.258 26.766 0.66 1 96.19 455 HIS A CA 1
ATOM 3563 C C . HIS A 1 455 ? -16.531 26.5 1.46 1 96.19 455 HIS A C 1
ATOM 3565 O O . HIS A 1 455 ? -16.562 25.594 2.295 1 96.19 455 HIS A O 1
ATOM 3571 N N . HI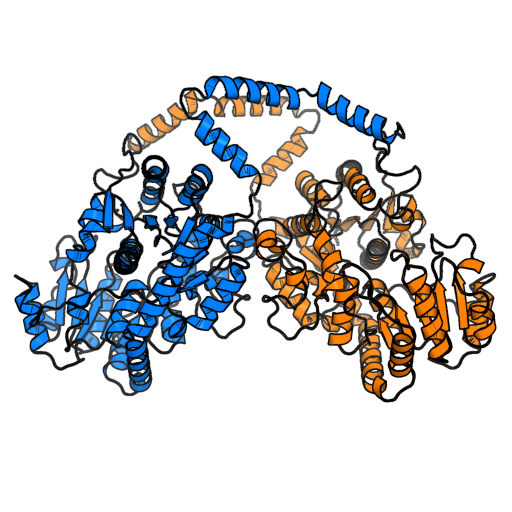S A 1 456 ? -17.594 27.234 1.184 1 94.81 456 HIS A N 1
ATOM 3572 C CA . HIS A 1 456 ? -18.891 26.875 1.746 1 94.81 456 HIS A CA 1
ATOM 3573 C C . HIS A 1 456 ? -19.359 25.516 1.229 1 94.81 456 HIS A C 1
ATOM 3575 O O . HIS A 1 456 ? -19.969 24.734 1.968 1 94.81 456 HIS A O 1
ATOM 3581 N N . GLN A 1 457 ? -19.094 25.328 -0.004 1 96.69 457 GLN A N 1
ATOM 3582 C CA . GLN A 1 457 ? -19.469 24.047 -0.592 1 96.69 457 GLN A CA 1
ATOM 3583 C C . GLN A 1 457 ? -18.719 22.891 0.072 1 96.69 457 GLN A C 1
ATOM 3585 O O . GLN A 1 457 ? -19.297 21.812 0.295 1 96.69 457 GLN A O 1
ATOM 3590 N N . TYR A 1 458 ? -17.469 23.047 0.349 1 97.56 458 TYR A N 1
ATOM 3591 C CA . TYR A 1 458 ? -16.719 22.016 1.049 1 97.56 458 TYR A CA 1
ATOM 3592 C C . TYR A 1 458 ? -17.328 21.703 2.406 1 97.56 458 TYR A C 1
ATOM 3594 O O . TYR A 1 458 ? -17.5 20.547 2.766 1 97.56 458 TYR A O 1
ATOM 3602 N N . VAL A 1 459 ? -17.672 22.734 3.166 1 97.44 459 VAL A N 1
ATOM 3603 C CA . VAL A 1 459 ? -18.281 22.562 4.48 1 97.44 459 VAL A CA 1
ATOM 3604 C C . VAL A 1 459 ? -19.641 21.891 4.34 1 97.44 459 VAL A C 1
ATOM 3606 O O . VAL A 1 459 ? -19.984 21 5.113 1 97.44 459 VAL A O 1
ATOM 3609 N N . ASP A 1 460 ? -20.359 22.281 3.334 1 96.5 460 ASP A N 1
ATOM 3610 C CA . ASP A 1 460 ? -21.688 21.719 3.096 1 96.5 460 ASP A CA 1
ATOM 3611 C C . ASP A 1 460 ? -21.609 20.219 2.826 1 96.5 460 ASP A C 1
ATOM 3613 O O . ASP A 1 460 ? -22.453 19.453 3.299 1 96.5 460 ASP A O 1
ATOM 3617 N N . GLU A 1 461 ? -20.688 19.875 2.076 1 96.44 461 GLU A N 1
ATOM 3618 C CA . GLU A 1 461 ? -20.516 18.469 1.779 1 96.44 461 GLU A CA 1
ATOM 3619 C C . GLU A 1 461 ? -20.234 17.672 3.049 1 96.44 461 GLU A C 1
ATOM 3621 O O . GLU A 1 461 ? -20.734 16.547 3.215 1 96.44 461 GLU A O 1
ATOM 3626 N N . PHE A 1 462 ? -19.438 18.156 3.865 1 97.56 462 PHE A N 1
ATOM 3627 C CA . PHE A 1 462 ? -19.125 17.5 5.125 1 97.56 462 PHE A CA 1
ATOM 3628 C C . PHE A 1 462 ? -20.359 17.422 6.016 1 97.56 462 PHE A C 1
ATOM 3630 O O . PHE A 1 462 ? -20.656 16.391 6.609 1 97.56 462 PHE A O 1
ATOM 3637 N N . VAL A 1 463 ? -21.078 18.516 6.078 1 97 463 VAL A N 1
ATOM 3638 C CA . VAL A 1 463 ? -22.281 18.594 6.883 1 97 463 VAL A CA 1
ATOM 3639 C C . VAL A 1 463 ? -23.328 17.609 6.348 1 97 463 VAL A C 1
ATOM 3641 O O . VAL A 1 463 ? -24.016 16.938 7.121 1 97 463 VAL A O 1
ATOM 3644 N N . GLU A 1 464 ? -23.438 17.531 5.043 1 95.38 464 GLU A N 1
ATOM 3645 C CA . GLU A 1 464 ? -24.359 16.562 4.43 1 95.38 464 GLU A CA 1
ATOM 3646 C C . GLU A 1 464 ? -23.984 15.133 4.797 1 95.38 464 GLU A C 1
ATOM 3648 O O . GLU A 1 464 ? -24.859 14.305 5.047 1 95.38 464 GLU A O 1
ATOM 3653 N N . PHE A 1 465 ? -22.781 14.844 4.836 1 96 465 PHE A N 1
ATOM 3654 C CA . PHE A 1 465 ? -22.312 13.531 5.266 1 96 465 PHE A CA 1
ATOM 3655 C C . PHE A 1 465 ? -22.75 13.242 6.695 1 96 465 PHE A C 1
ATOM 3657 O O . PHE A 1 465 ? -23.234 12.141 6.996 1 96 465 PHE A O 1
ATOM 3664 N N . LEU A 1 466 ? -22.5 14.227 7.605 1 95.56 466 LEU A N 1
ATOM 3665 C CA . LEU A 1 466 ? -22.875 14.062 9.008 1 95.56 466 LEU A CA 1
ATOM 3666 C C . LEU A 1 466 ? -24.375 13.859 9.148 1 95.56 466 LEU A C 1
ATOM 3668 O O . LEU A 1 466 ? -24.828 13.062 9.977 1 95.56 466 LEU A O 1
ATOM 3672 N N . LYS A 1 467 ? -25.125 14.508 8.359 1 92.69 467 LYS A N 1
ATOM 3673 C CA . LYS A 1 467 ? -26.594 14.422 8.43 1 92.69 467 LYS A CA 1
ATOM 3674 C C . LYS A 1 467 ? -27.094 13.094 7.883 1 92.69 467 LYS A C 1
ATOM 3676 O O . LYS A 1 467 ? -28.031 12.516 8.422 1 92.69 467 LYS A O 1
ATOM 3681 N N . ASN A 1 468 ? -26.406 12.586 6.805 1 85.94 468 ASN A N 1
ATOM 3682 C CA . ASN A 1 468 ? -26.844 11.352 6.148 1 85.94 468 ASN A CA 1
ATOM 3683 C C . ASN A 1 468 ? -26.297 10.117 6.859 1 85.94 468 ASN A C 1
ATOM 3685 O O . ASN A 1 468 ? -26.844 9.023 6.707 1 85.94 468 ASN A O 1
ATOM 3689 N N . GLY A 1 469 ? -25.094 10.125 7.223 1 72.25 469 GLY A N 1
ATOM 3690 C CA . GLY A 1 469 ? -24.406 8.977 7.797 1 72.25 469 GLY A CA 1
ATOM 3691 C C . GLY A 1 469 ? -25.062 8.461 9.062 1 72.25 469 GLY A C 1
ATOM 3692 O O . GLY A 1 469 ? -24.75 7.363 9.523 1 72.25 469 GLY A O 1
ATOM 3693 N N . LYS A 1 470 ? -25.891 9.297 9.609 1 55.06 470 LYS A N 1
ATOM 3694 C CA . LYS A 1 470 ? -26.641 8.781 10.75 1 55.06 470 LYS A CA 1
ATOM 3695 C C . LYS A 1 470 ? -27.5 7.586 10.344 1 55.06 470 LYS A C 1
ATOM 3697 O O . LYS A 1 470 ? -27.719 6.668 11.133 1 55.06 470 LYS A O 1
ATOM 3702 N N . GLY A 1 471 ? -28 7.578 9.18 1 44.78 471 GLY A N 1
ATOM 3703 C CA . GLY A 1 471 ? -29.016 6.617 8.766 1 44.78 471 GLY A CA 1
ATOM 3704 C C . GLY A 1 471 ? -28.422 5.309 8.273 1 44.78 471 GLY A C 1
ATOM 3705 O O . GLY A 1 471 ? -29.078 4.27 8.32 1 44.78 471 GLY A O 1
ATOM 3706 N N . GLU A 1 472 ? -27.391 5.391 7.438 1 40.62 472 GLU A N 1
ATOM 3707 C CA . GLU A 1 472 ? -27.078 4.18 6.68 1 40.62 472 GLU A CA 1
ATOM 3708 C C . GLU A 1 472 ? -26.516 3.09 7.582 1 40.62 472 GLU A C 1
ATOM 3710 O O . GLU A 1 472 ? -26.156 2.012 7.113 1 40.62 472 GLU A O 1
ATOM 3715 N N . ASP A 1 473 ? -26.156 3.484 8.672 1 37.16 473 ASP A N 1
ATOM 3716 C CA . ASP A 1 473 ? -25.734 2.326 9.453 1 37.16 473 ASP A CA 1
ATOM 3717 C C . ASP A 1 473 ? -26.891 1.375 9.703 1 37.16 473 ASP A C 1
ATOM 3719 O O . ASP A 1 473 ? -26.828 0.513 10.578 1 37.16 473 ASP A O 1
ATOM 3723 N N . GLY A 1 474 ? -28.062 1.624 9.102 1 31.86 474 GLY A N 1
ATOM 3724 C CA . GLY A 1 474 ? -29.062 0.612 9.414 1 31.86 474 GLY A CA 1
ATOM 3725 C C . GLY A 1 474 ? -28.672 -0.777 8.945 1 31.86 474 GLY A C 1
ATOM 3726 O O . GLY A 1 474 ? -29.516 -1.673 8.867 1 31.86 474 GLY A O 1
ATOM 3727 N N . SER A 1 475 ? -27.812 -0.924 8.078 1 29.39 475 SER A N 1
ATOM 3728 C CA . SER A 1 475 ? -27.625 -2.371 8.031 1 29.39 475 SER A CA 1
ATOM 3729 C C . SER A 1 475 ? -27.281 -2.932 9.406 1 29.39 475 SER A C 1
ATOM 3731 O O . SER A 1 475 ? -26.328 -2.482 10.039 1 29.39 475 SER A O 1
ATOM 3733 N N . PHE A 1 476 ? -28.312 -3.363 10.164 1 25.95 476 PHE A N 1
ATOM 3734 C CA . PHE A 1 476 ? -28.531 -4.066 11.422 1 25.95 476 PHE A CA 1
ATOM 3735 C C . PHE A 1 476 ? -27.438 -5.09 11.664 1 25.95 476 PHE A C 1
ATOM 3737 O O . PHE A 1 476 ? -27.469 -6.188 11.102 1 25.95 476 PHE A O 1
ATOM 3744 N N . CYS A 1 477 ? -26.266 -4.832 11.508 1 26.53 477 CYS A N 1
ATOM 3745 C CA . CYS A 1 477 ? -25.594 -5.969 12.141 1 26.53 477 CYS A CA 1
ATOM 3746 C C . CYS A 1 477 ? -26.172 -6.23 13.531 1 26.53 477 CYS A C 1
ATOM 3748 O O . CYS A 1 477 ? -26.641 -5.305 14.195 1 26.53 477 CYS A O 1
ATOM 3750 N N . GLY A 1 478 ? -26.516 -7.512 13.844 1 27.08 478 GLY A N 1
ATOM 3751 C CA . GLY A 1 478 ? -27.016 -8.133 15.055 1 27.08 478 GLY A CA 1
ATOM 3752 C C . GLY A 1 478 ? -26.469 -7.516 16.328 1 27.08 478 GLY A C 1
ATOM 3753 O O . GLY A 1 478 ? -26.906 -7.859 17.422 1 27.08 478 GLY A O 1
ATOM 3754 N N . ASN A 1 479 ? -25.391 -6.789 16.125 1 27.45 479 ASN A N 1
ATOM 3755 C CA . ASN A 1 479 ? -24.906 -6.441 17.453 1 27.45 479 ASN A CA 1
ATOM 3756 C C . ASN A 1 479 ? -25.688 -5.281 18.047 1 27.45 479 ASN A C 1
ATOM 3758 O O . ASN A 1 479 ? -25.328 -4.766 19.109 1 27.45 479 ASN A O 1
ATOM 3762 N N . ASN A 1 480 ? -26.641 -4.754 17.344 1 28.34 480 ASN A N 1
ATOM 3763 C CA . ASN A 1 480 ? -27.484 -3.773 18 1 28.34 480 ASN A CA 1
ATOM 3764 C C . ASN A 1 480 ? -28.203 -4.367 19.203 1 28.34 480 ASN A C 1
ATOM 3766 O O . ASN A 1 480 ? -28.609 -3.639 20.109 1 28.34 480 ASN A O 1
ATOM 3770 N N . ILE A 1 481 ? -28.484 -5.68 19.047 1 28.42 481 ILE A N 1
ATOM 3771 C CA . ILE A 1 481 ? -29.203 -6.301 20.172 1 28.42 481 ILE A CA 1
ATOM 3772 C C . ILE A 1 481 ? -28.328 -6.258 21.422 1 28.42 481 ILE A C 1
ATOM 3774 O O . ILE A 1 481 ? -28.797 -5.926 22.5 1 28.42 481 ILE A O 1
ATOM 3778 N N . ALA A 1 482 ? -27.031 -6.438 21.109 1 27.89 482 ALA A N 1
ATOM 3779 C CA . ALA A 1 482 ? -26.203 -6.527 22.312 1 27.89 482 ALA A CA 1
ATOM 3780 C C . ALA A 1 482 ? -26.031 -5.16 22.969 1 27.89 482 ALA A C 1
ATOM 3782 O O . ALA A 1 482 ? -26.047 -5.047 24.188 1 27.89 482 ALA A O 1
ATOM 3783 N N . LEU A 1 483 ? -26.031 -4.195 22.062 1 28.78 483 LEU A N 1
ATOM 3784 C CA . LEU A 1 483 ? -25.875 -2.859 22.625 1 28.78 483 LEU A CA 1
ATOM 3785 C C . LEU A 1 483 ? -27.141 -2.422 23.359 1 28.78 483 LEU A C 1
ATOM 3787 O O . LEU A 1 483 ? -27.062 -1.864 24.453 1 28.78 483 LEU A O 1
ATOM 3791 N N . CYS A 1 484 ? -28.234 -2.795 22.688 1 29.08 484 CYS A N 1
ATOM 3792 C CA . CYS A 1 484 ? -29.469 -2.5 23.438 1 29.08 484 CYS A CA 1
ATOM 3793 C C . CYS A 1 484 ? -29.484 -3.223 24.781 1 29.08 484 CYS A C 1
ATOM 3795 O O . CYS A 1 484 ? -29.859 -2.646 25.797 1 29.08 484 CYS A O 1
ATOM 3797 N N . LEU A 1 485 ? -28.938 -4.469 24.625 1 29.98 485 LEU A N 1
ATOM 3798 C CA . LEU A 1 485 ? -28.953 -5.242 25.859 1 29.98 485 LEU A CA 1
ATOM 3799 C C . LEU A 1 485 ? -28 -4.641 26.891 1 29.98 485 LEU A C 1
ATOM 3801 O O . LEU A 1 485 ? -28.344 -4.543 28.078 1 29.98 485 LEU A O 1
ATOM 3805 N N . ARG A 1 486 ? -26.891 -4.145 26.359 1 28.66 486 ARG A N 1
ATOM 3806 C CA . ARG A 1 486 ? -25.953 -3.607 27.344 1 28.66 486 ARG A CA 1
ATOM 3807 C C . ARG A 1 486 ? -26.422 -2.258 27.875 1 28.66 486 ARG A C 1
ATOM 3809 O O . ARG A 1 486 ? -26.281 -1.965 29.062 1 28.66 486 ARG A O 1
ATOM 3816 N N . LYS A 1 487 ? -27.031 -1.443 26.953 1 30.05 487 LYS A N 1
ATOM 3817 C CA . LYS A 1 487 ? -27.672 -0.253 27.516 1 30.05 487 LYS A CA 1
ATOM 3818 C C . LYS A 1 487 ? -28.75 -0.629 28.516 1 30.05 487 LYS A C 1
ATOM 3820 O O . LYS A 1 487 ? -28.859 -0.006 29.578 1 30.05 487 LYS A O 1
ATOM 3825 N N . ALA A 1 488 ? -29.531 -1.643 28.031 1 29.95 488 ALA A N 1
ATOM 3826 C CA . ALA A 1 488 ? -30.578 -2.092 28.953 1 29.95 488 ALA A CA 1
ATOM 3827 C C . ALA A 1 488 ? -29.969 -2.67 30.219 1 29.95 488 ALA A C 1
ATOM 3829 O O . ALA A 1 488 ? -30.516 -2.48 31.312 1 29.95 488 ALA A O 1
ATOM 3830 N N . MET A 1 489 ? -28.891 -3.43 30 1 32.47 489 MET A N 1
ATOM 3831 C CA . MET A 1 489 ? -28.375 -4.102 31.188 1 32.47 489 MET A CA 1
ATOM 3832 C C . MET A 1 489 ? -27.703 -3.107 32.125 1 32.47 489 MET A C 1
ATOM 3834 O O . MET A 1 489 ? -27.5 -3.406 33.312 1 32.47 489 MET A O 1
ATOM 3838 N N . ALA A 1 490 ? -27.141 -2.037 31.688 1 30.88 490 ALA A N 1
ATOM 3839 C CA . ALA A 1 490 ? -26.578 -1.052 32.625 1 30.88 490 ALA A CA 1
ATOM 3840 C C . ALA A 1 490 ? -27.688 -0.279 33.312 1 30.88 490 ALA A C 1
ATOM 3842 O O . ALA A 1 490 ? -27.422 0.587 34.156 1 30.88 490 ALA A O 1
ATOM 3843 N N . TRP A 1 491 ? -28.906 -0.466 32.75 1 29.44 491 TRP A N 1
ATOM 3844 C CA . TRP A 1 491 ? -29.938 0.066 33.625 1 29.44 491 TRP A CA 1
ATOM 3845 C C . TRP A 1 491 ? -30.016 -0.736 34.938 1 29.44 491 TRP A C 1
ATOM 3847 O O . TRP A 1 491 ? -29.641 -1.912 34.969 1 29.44 491 TRP A O 1
ATOM 3857 N N . LYS A 1 492 ? -30.391 -0.253 36.156 1 33.97 492 LYS A N 1
ATOM 3858 C CA . LYS A 1 492 ? -30.531 -0.826 37.5 1 33.97 492 LYS A CA 1
ATOM 3859 C C . LYS A 1 492 ? -31.188 -2.205 37.438 1 33.97 492 LYS A C 1
ATOM 3861 O O . LYS A 1 492 ? -30.781 -3.117 38.156 1 33.97 492 LYS A O 1
ATOM 3866 N N . GLU A 1 493 ? -32.312 -2.391 36.75 1 32.19 493 GLU A N 1
ATOM 3867 C CA . GLU A 1 493 ? -33.125 -3.615 36.844 1 32.19 493 GLU A CA 1
ATOM 3868 C C . GLU A 1 493 ? -32.5 -4.719 35.969 1 32.19 493 GLU A C 1
ATOM 3870 O O . GLU A 1 493 ? -33.031 -5.832 35.906 1 32.19 493 GLU A O 1
ATOM 3875 N N . GLY A 1 494 ? -31.547 -4.473 35.219 1 30.86 494 GLY A N 1
ATOM 3876 C CA . GLY A 1 494 ? -30.953 -5.438 34.281 1 30.86 494 GLY A CA 1
ATOM 3877 C C . GLY A 1 494 ? -30.062 -6.457 35 1 30.86 494 GLY A C 1
ATOM 3878 O O . GLY A 1 494 ? -29.281 -7.156 34.344 1 30.86 494 GLY A O 1
ATOM 3879 N N . ALA A 1 495 ? -30.062 -6.59 36.281 1 35.09 495 ALA A N 1
ATOM 3880 C CA . ALA A 1 495 ? -29.406 -7.598 37.125 1 35.09 495 ALA A CA 1
ATOM 3881 C C . ALA A 1 495 ? -29.797 -9.008 36.688 1 35.09 495 ALA A C 1
ATOM 3883 O O . ALA A 1 495 ? -28.953 -9.906 36.625 1 35.09 495 ALA A O 1
ATOM 3884 N N . GLU A 1 496 ? -31.172 -9.086 36.531 1 35.34 496 GLU A N 1
ATOM 3885 C CA . GLU A 1 496 ? -31.703 -10.422 36.312 1 35.34 496 GLU A CA 1
ATOM 3886 C C . GLU A 1 496 ? -31.203 -11.016 35 1 35.34 496 GLU A C 1
ATOM 3888 O O . GLU A 1 496 ? -30.875 -12.195 34.938 1 35.34 496 GLU A O 1
ATOM 3893 N N . MET A 1 497 ? -31.203 -10.094 34.094 1 33.09 497 MET A N 1
ATOM 3894 C CA . MET A 1 497 ? -30.891 -10.617 32.75 1 33.09 497 MET A CA 1
ATOM 3895 C C . MET A 1 497 ? -29.406 -10.977 32.656 1 33.09 497 MET A C 1
ATOM 3897 O O . MET A 1 497 ? -29.047 -11.93 31.953 1 33.09 497 MET A O 1
ATOM 3901 N N . ARG A 1 498 ? -28.578 -10.352 33.438 1 37.19 498 ARG A N 1
ATOM 3902 C CA . ARG A 1 498 ? -27.172 -10.727 33.5 1 37.19 498 ARG A CA 1
ATOM 3903 C C . ARG A 1 498 ? -27.016 -12.164 33.969 1 37.19 498 ARG A C 1
ATOM 3905 O O . ARG A 1 498 ? -26.203 -12.922 33.438 1 37.19 498 ARG A O 1
ATOM 3912 N N . THR A 1 499 ? -27.859 -12.43 34.906 1 38.62 499 THR A N 1
ATOM 3913 C CA . THR A 1 499 ? -27.781 -13.781 35.438 1 38.62 499 THR A CA 1
ATOM 3914 C C . THR A 1 499 ? -28.078 -14.812 34.375 1 38.62 499 THR A C 1
ATOM 3916 O O . THR A 1 499 ? -27.391 -15.836 34.281 1 38.62 499 THR A O 1
ATOM 3919 N N . ARG A 1 500 ? -29.047 -14.391 33.5 1 36.06 500 ARG A N 1
ATOM 3920 C CA . ARG A 1 500 ? -29.438 -15.375 32.5 1 36.06 500 ARG A CA 1
ATOM 3921 C C . ARG A 1 500 ? -28.375 -15.547 31.438 1 36.06 500 ARG A C 1
ATOM 3923 O O . ARG A 1 500 ? -28.078 -16.656 31 1 36.06 500 ARG A O 1
ATOM 3930 N N . VAL A 1 501 ? -27.781 -14.422 31.109 1 36.06 501 VAL A N 1
ATOM 3931 C CA . VAL A 1 501 ? -26.781 -14.5 30.047 1 36.06 501 VAL A CA 1
ATOM 3932 C C . VAL A 1 501 ? -25.516 -15.164 30.594 1 36.06 501 VAL A C 1
ATOM 3934 O O . VAL A 1 501 ? -24.891 -15.992 29.922 1 36.06 501 VAL A O 1
ATOM 3937 N N . GLU A 1 502 ? -25.188 -14.828 31.766 1 39.03 502 GLU A N 1
ATOM 3938 C CA . GLU A 1 502 ? -24.094 -15.547 32.406 1 39.03 502 GLU A CA 1
ATOM 3939 C C . GLU A 1 502 ? -24.359 -17.047 32.469 1 39.03 502 GLU A C 1
ATOM 3941 O O . GLU A 1 502 ? -23.469 -17.859 32.219 1 39.03 502 GLU A O 1
ATOM 3946 N N . LYS A 1 503 ? -25.641 -17.25 32.75 1 37.44 503 LYS A N 1
ATOM 3947 C CA . LYS A 1 503 ? -26.016 -18.672 32.75 1 37.44 503 LYS A CA 1
ATOM 3948 C C . LYS A 1 503 ? -25.875 -19.281 31.375 1 37.44 503 LYS A C 1
ATOM 3950 O O . LYS A 1 503 ? -25.391 -20.406 31.234 1 37.44 503 LYS A O 1
ATOM 3955 N N . ALA A 1 504 ? -26.312 -18.438 30.438 1 33.94 504 ALA A N 1
ATOM 3956 C CA . ALA A 1 504 ? -26.219 -18.984 29.094 1 33.94 504 ALA A CA 1
ATOM 3957 C C . ALA A 1 504 ? -24.766 -19.094 28.641 1 33.94 504 ALA A C 1
ATOM 3959 O O . ALA A 1 504 ? -24.375 -20.094 28.031 1 33.94 504 ALA A O 1
ATOM 3960 N N . ALA A 1 505 ? -24.016 -18.078 29.016 1 33.38 505 ALA A N 1
ATOM 3961 C CA . ALA A 1 505 ? -22.594 -18.141 28.688 1 33.38 505 ALA A CA 1
ATOM 3962 C C . ALA A 1 505 ? -21.922 -19.312 29.406 1 33.38 505 ALA A C 1
ATOM 3964 O O . ALA A 1 505 ? -21.031 -19.953 28.859 1 33.38 505 ALA A O 1
ATOM 3965 N N . ALA A 1 506 ? -22.375 -19.531 30.594 1 34.62 506 ALA A N 1
ATOM 3966 C CA . ALA A 1 506 ? -21.891 -20.703 31.328 1 34.62 506 ALA A CA 1
ATOM 3967 C C . ALA A 1 506 ? -22.203 -21.984 30.562 1 34.62 506 ALA A C 1
ATOM 3969 O O . ALA A 1 506 ? -21.406 -22.938 30.578 1 34.62 506 ALA A O 1
ATOM 3970 N N . ILE A 1 507 ? -23.391 -22 30.016 1 34.34 507 ILE A N 1
ATOM 3971 C CA . ILE A 1 507 ? -23.766 -23.203 29.281 1 34.34 507 ILE A CA 1
ATOM 3972 C C . ILE A 1 507 ? -22.891 -23.344 28.031 1 34.34 507 ILE A C 1
ATOM 3974 O O . ILE A 1 507 ? -22.438 -24.438 27.703 1 34.34 507 ILE A O 1
ATOM 3978 N N . PHE A 1 508 ? -22.641 -22.172 27.406 1 31.44 508 PHE A N 1
ATOM 3979 C CA . PHE A 1 508 ? -21.891 -22.297 26.172 1 31.44 508 PHE A CA 1
ATOM 3980 C C . PHE A 1 508 ? -20.438 -22.672 26.453 1 31.44 508 PHE A C 1
ATOM 3982 O O . PHE A 1 508 ? -19.734 -23.172 25.578 1 31.44 508 PHE A O 1
ATOM 3989 N N . LYS A 1 509 ? -19.891 -22.297 27.672 1 34.12 509 LYS A N 1
ATOM 3990 C CA . LYS A 1 509 ? -18.562 -22.703 28.109 1 34.12 509 LYS A CA 1
ATOM 3991 C C . LYS A 1 509 ? -18.562 -24.172 28.531 1 34.12 509 LYS A C 1
ATOM 3993 O O . LYS A 1 509 ? -17.5 -24.719 28.859 1 34.12 509 LYS A O 1
ATOM 3998 N N . ASP A 1 510 ? -19.688 -24.609 28.875 1 29.52 510 ASP A N 1
ATOM 3999 C CA . ASP A 1 510 ? -19.688 -26.016 29.266 1 29.52 510 ASP A CA 1
ATOM 4000 C C . ASP A 1 510 ? -19.297 -26.906 28.094 1 29.52 510 ASP A C 1
ATOM 4002 O O . ASP A 1 510 ? -19.953 -26.891 27.047 1 29.52 510 ASP A O 1
ATOM 4006 N N . GLN A 1 511 ? -18.078 -27.344 28.188 1 32.25 511 GLN A N 1
ATOM 4007 C CA . GLN A 1 511 ? -17.328 -28.219 27.297 1 32.25 511 GLN A CA 1
ATOM 4008 C C . GLN A 1 511 ? -18.203 -29.375 26.812 1 32.25 511 GLN A C 1
ATOM 4010 O O . GLN A 1 511 ? -17.891 -30.047 25.828 1 32.25 511 GLN A O 1
ATOM 4015 N N . LYS A 1 512 ? -19.016 -29.828 27.797 1 35.34 512 LYS A N 1
ATOM 4016 C CA . LYS A 1 512 ? -19.781 -31.047 27.562 1 35.34 512 LYS A CA 1
ATOM 4017 C C . LYS A 1 512 ? -20.875 -30.828 26.516 1 35.34 512 LYS A C 1
ATOM 4019 O O . LYS A 1 512 ? -21.203 -31.734 25.75 1 35.34 512 LYS A O 1
ATOM 4024 N N . LEU A 1 513 ? -21.484 -29.625 26.5 1 31.78 513 LEU A N 1
ATOM 4025 C CA . LEU A 1 513 ? -22.641 -29.438 25.625 1 31.78 513 LEU A CA 1
ATOM 4026 C C . LEU A 1 513 ? -22.188 -29.172 24.203 1 31.78 513 LEU A C 1
ATOM 4028 O O . LEU A 1 513 ? -22.922 -29.469 23.25 1 31.78 513 LEU A O 1
ATOM 4032 N N . HIS A 1 514 ? -21.047 -28.641 23.984 1 30.42 514 HIS A N 1
ATOM 4033 C CA . HIS A 1 514 ? -20.531 -28.453 22.625 1 30.42 514 HIS A CA 1
ATOM 4034 C C . HIS A 1 514 ? -20.297 -29.797 21.938 1 30.42 514 HIS A C 1
ATOM 4036 O O . HIS A 1 514 ? -20.484 -29.922 20.719 1 30.42 514 HIS A O 1
ATOM 4042 N N . HIS A 1 515 ? -19.844 -30.703 22.703 1 33.16 515 HIS A N 1
ATOM 4043 C CA . HIS A 1 515 ? -19.688 -32.062 22.188 1 33.16 515 HIS A CA 1
ATOM 4044 C C . HIS A 1 515 ? -21.031 -32.656 21.781 1 33.16 515 HIS A C 1
ATOM 4046 O O . HIS A 1 515 ? -21.125 -33.375 20.797 1 33.16 515 HIS A O 1
ATOM 4052 N N . GLN A 1 516 ? -21.984 -32.281 22.609 1 32.91 516 GLN A N 1
ATOM 4053 C CA . GLN A 1 516 ? -23.281 -32.875 22.328 1 32.91 516 GLN A CA 1
ATOM 4054 C C . GLN A 1 516 ? -23.875 -32.312 21.031 1 32.91 516 GLN A C 1
ATOM 4056 O O . GLN A 1 516 ? -24.438 -33.062 20.234 1 32.91 516 GLN A O 1
ATOM 4061 N N . TYR A 1 517 ? -23.797 -31.062 20.797 1 33.47 517 TYR A N 1
ATOM 4062 C CA . TYR A 1 517 ? -24.469 -30.562 19.594 1 33.47 517 TYR A CA 1
ATOM 4063 C C . TYR A 1 517 ? -23.703 -30.984 18.344 1 33.47 517 TYR A C 1
ATOM 4065 O O . TYR A 1 517 ? -24.312 -31.25 17.297 1 33.47 517 TYR A O 1
ATOM 4073 N N . VAL A 1 518 ? -22.375 -31.062 18.438 1 34.25 518 VAL A N 1
ATOM 4074 C CA . VAL A 1 518 ? -21.656 -31.672 17.328 1 34.25 518 VAL A CA 1
ATOM 4075 C C . VAL A 1 518 ? -22.094 -33.125 17.156 1 34.25 518 VAL A C 1
ATOM 4077 O O . VAL A 1 518 ? -22.344 -33.562 16.031 1 34.25 518 VAL A O 1
ATOM 4080 N N . ASP A 1 519 ? -22.266 -33.719 18.25 1 36.5 519 ASP A N 1
ATOM 4081 C CA . ASP A 1 519 ? -22.766 -35.094 18.172 1 36.5 519 ASP A CA 1
ATOM 4082 C C . ASP A 1 519 ? -24.203 -35.125 17.625 1 36.5 519 ASP A C 1
ATOM 4084 O O . ASP A 1 519 ? -24.531 -35.969 16.781 1 36.5 519 ASP A O 1
ATOM 4088 N N . GLU A 1 520 ? -25 -34.188 18.109 1 37.12 520 GLU A N 1
ATOM 4089 C CA . GLU A 1 520 ? -26.375 -34.188 17.625 1 37.12 520 GLU A CA 1
ATOM 4090 C C . GLU A 1 520 ? -26.438 -33.75 16.156 1 37.12 520 GLU A C 1
ATOM 4092 O O . GLU A 1 520 ? -27.203 -34.312 15.367 1 37.12 520 GLU A O 1
ATOM 4097 N N . PHE A 1 521 ? -25.625 -32.844 15.82 1 35.88 521 PHE A N 1
ATOM 4098 C CA . PHE A 1 521 ? -25.594 -32.469 14.414 1 35.88 521 PHE A CA 1
ATOM 4099 C C . PHE A 1 521 ? -25.031 -33.594 13.562 1 35.88 521 PHE A C 1
ATOM 4101 O O . PHE A 1 521 ? -25.578 -33.938 12.516 1 35.88 521 PHE A O 1
ATOM 4108 N N . VAL A 1 522 ? -23.984 -34.219 14.047 1 33.97 522 VAL A N 1
ATOM 4109 C CA . VAL A 1 522 ? -23.516 -35.438 13.391 1 33.97 522 VAL A CA 1
ATOM 4110 C C . VAL A 1 522 ? -24.609 -36.5 13.406 1 33.97 522 VAL A C 1
ATOM 4112 O O . VAL A 1 522 ? -24.859 -37.156 12.398 1 33.97 522 VAL A O 1
ATOM 4115 N N . GLU A 1 523 ? -25.25 -36.562 14.531 1 35.97 523 GLU A N 1
ATOM 4116 C CA . GLU A 1 523 ? -26.375 -37.5 14.594 1 35.97 523 GLU A CA 1
ATOM 4117 C C . GLU A 1 523 ? -27.531 -37.031 13.703 1 35.97 523 GLU A C 1
ATOM 4119 O O . GLU A 1 523 ? -28.172 -37.844 13.047 1 35.97 523 GLU A O 1
ATOM 4124 N N . PHE A 1 524 ? -27.781 -35.688 13.727 1 35 524 PHE A N 1
ATOM 4125 C CA . PHE A 1 524 ? -28.812 -35.219 12.805 1 35 524 PHE A CA 1
ATOM 4126 C C . PHE A 1 524 ? -28.422 -35.531 11.359 1 35 524 PHE A C 1
ATOM 4128 O O . PHE A 1 524 ? -29.25 -36 10.586 1 35 524 PHE A O 1
ATOM 4135 N N . LEU A 1 525 ? -27.156 -35.188 10.977 1 27.14 525 LEU A N 1
ATOM 4136 C CA . LEU A 1 525 ? -26.75 -35.5 9.617 1 27.14 525 LEU A CA 1
ATOM 4137 C C . LEU A 1 525 ? -26.797 -37.031 9.398 1 27.14 525 LEU A C 1
ATOM 4139 O O . LEU A 1 525 ? -27.062 -37.469 8.281 1 27.14 525 LEU A O 1
ATOM 4143 N N . LYS A 1 526 ? -26.422 -37.75 10.375 1 31.39 526 LYS A N 1
ATOM 4144 C CA . LYS A 1 526 ? -26.562 -39.188 10.227 1 31.39 526 LYS A CA 1
ATOM 4145 C C . LYS A 1 526 ? -28.047 -39.594 10.164 1 31.39 526 LYS A C 1
ATOM 4147 O O . LYS A 1 526 ? -28.391 -40.594 9.516 1 31.39 526 LYS A O 1
ATOM 4152 N N . ASN A 1 527 ? -28.734 -38.812 11.188 1 31.12 527 ASN A N 1
ATOM 4153 C CA . ASN A 1 527 ? -30.109 -39.281 11.117 1 31.12 527 ASN A CA 1
ATOM 4154 C C . ASN A 1 527 ? -30.891 -38.531 10.016 1 31.12 527 ASN A C 1
ATOM 4156 O O . ASN A 1 527 ? -30.703 -37.344 9.82 1 31.12 527 ASN A O 1
ATOM 4160 N N . GLY A 1 528 ? -31.016 -39 8.789 1 27.62 528 GLY A N 1
ATOM 4161 C CA . GLY A 1 528 ? -31.812 -38.75 7.59 1 27.62 528 GLY A CA 1
ATOM 4162 C C . GLY A 1 528 ? -32.938 -37.75 7.793 1 27.62 528 GLY A C 1
ATOM 4163 O O . GLY A 1 528 ? -33.5 -37.25 6.824 1 27.62 528 GLY A O 1
ATOM 4164 N N . LYS A 1 529 ? -33.625 -37.781 8.969 1 24.05 529 LYS A N 1
ATOM 4165 C CA . LYS A 1 529 ? -34.875 -37.062 9.055 1 24.05 529 LYS A CA 1
ATOM 4166 C C . LYS A 1 529 ? -34.688 -35.656 9.633 1 24.05 529 LYS A C 1
ATOM 4168 O O . LYS A 1 529 ? -33.969 -35.5 10.633 1 24.05 529 LYS A O 1
ATOM 4173 N N . MET B 1 1 ? 41.469 -21.625 1.269 1 25.72 1 MET B N 1
ATOM 4174 C CA . MET B 1 1 ? 40.5 -22.188 0.348 1 25.72 1 MET B CA 1
ATOM 4175 C C . MET B 1 1 ? 39.125 -22.328 1.019 1 25.72 1 MET B C 1
ATOM 4177 O O . MET B 1 1 ? 38.969 -23.094 1.965 1 25.72 1 MET B O 1
ATOM 4181 N N . GLU B 1 2 ? 38.344 -21.297 1.187 1 35.69 2 GLU B N 1
ATOM 4182 C CA . GLU B 1 2 ? 37.156 -21.094 2.023 1 35.69 2 GLU B CA 1
ATOM 4183 C C . GLU B 1 2 ? 36.156 -22.219 1.817 1 35.69 2 GLU B C 1
ATOM 4185 O O . GLU B 1 2 ? 35.844 -22.594 0.681 1 35.69 2 GLU B O 1
ATOM 4190 N N . ARG B 1 3 ? 36.062 -23.203 2.633 1 38.72 3 ARG B N 1
ATOM 4191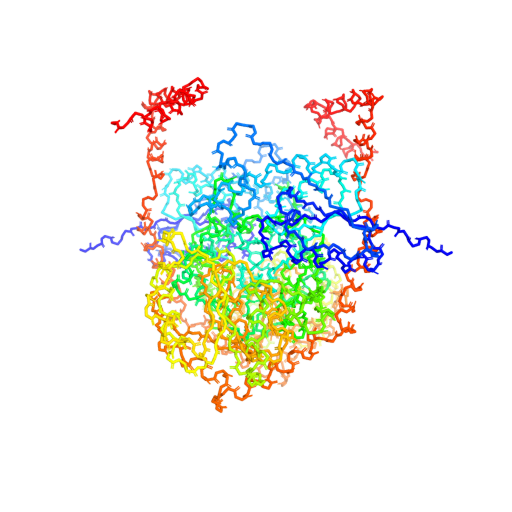 C CA . ARG B 1 3 ? 35.281 -24.438 2.631 1 38.72 3 ARG B CA 1
ATOM 4192 C C . ARG B 1 3 ? 33.906 -24.219 2.027 1 38.72 3 ARG B C 1
ATOM 4194 O O . ARG B 1 3 ? 33.125 -23.391 2.523 1 38.72 3 ARG B O 1
ATOM 4201 N N . ASP B 1 4 ? 33.812 -24.281 0.754 1 47.97 4 ASP B N 1
ATOM 4202 C CA . ASP B 1 4 ? 32.531 -24.234 0.066 1 47.97 4 ASP B CA 1
ATOM 4203 C C . ASP B 1 4 ? 31.438 -24.891 0.893 1 47.97 4 ASP B C 1
ATOM 4205 O O . ASP B 1 4 ? 31.422 -26.125 1.032 1 47.97 4 ASP B O 1
ATOM 4209 N N . LYS B 1 5 ? 31.094 -24.359 2.064 1 59.78 5 LYS B N 1
ATOM 4210 C CA . LYS B 1 5 ? 30.125 -24.828 3.041 1 59.78 5 LYS B CA 1
ATOM 4211 C C . LYS B 1 5 ? 28.906 -25.453 2.35 1 59.78 5 LYS B C 1
ATOM 4213 O O . LYS B 1 5 ? 28.328 -24.844 1.45 1 59.78 5 LYS B O 1
ATOM 4218 N N . ASP B 1 6 ? 28.781 -26.781 2.469 1 84.38 6 ASP B N 1
ATOM 4219 C CA . ASP B 1 6 ? 27.672 -27.641 2.047 1 84.38 6 ASP B CA 1
ATOM 4220 C C . ASP B 1 6 ? 26.359 -27.141 2.623 1 84.38 6 ASP B C 1
ATOM 4222 O O . ASP B 1 6 ? 26.188 -27.047 3.842 1 84.38 6 ASP B O 1
ATOM 4226 N N . ILE B 1 7 ? 25.516 -26.562 1.837 1 94.88 7 ILE B N 1
ATOM 4227 C CA . ILE B 1 7 ? 24.219 -26.016 2.238 1 94.88 7 ILE B CA 1
ATOM 4228 C C . ILE B 1 7 ? 23.141 -27.078 2.092 1 94.88 7 ILE B C 1
ATOM 4230 O O . ILE B 1 7 ? 23.078 -27.797 1.084 1 94.88 7 ILE B O 1
ATOM 4234 N N . HIS B 1 8 ? 22.406 -27.281 3.109 1 97.69 8 HIS B N 1
ATOM 4235 C CA . HIS B 1 8 ? 21.25 -28.172 3.137 1 97.69 8 HIS B CA 1
ATOM 4236 C C . HIS B 1 8 ? 19.938 -27.375 3.217 1 97.69 8 HIS B C 1
ATOM 4238 O O . HIS B 1 8 ? 19.734 -26.625 4.164 1 97.69 8 HIS B O 1
ATOM 4244 N N . ALA B 1 9 ? 19.125 -27.547 2.24 1 98.44 9 ALA B N 1
ATOM 4245 C CA . ALA B 1 9 ? 17.844 -26.844 2.201 1 98.44 9 ALA B CA 1
ATOM 4246 C C . ALA B 1 9 ? 16.672 -27.828 2.256 1 98.44 9 ALA B C 1
ATOM 4248 O O . ALA B 1 9 ? 16.656 -28.812 1.521 1 98.44 9 ALA B O 1
ATOM 4249 N N . ALA B 1 10 ? 15.727 -27.578 3.131 1 98.75 10 ALA B N 1
ATOM 4250 C CA . ALA B 1 10 ? 14.477 -28.328 3.174 1 98.75 10 ALA B CA 1
ATOM 4251 C C . ALA B 1 10 ? 13.391 -27.625 2.365 1 98.75 10 ALA B C 1
ATOM 4253 O O . ALA B 1 10 ? 12.984 -26.5 2.697 1 98.75 10 ALA B O 1
ATOM 4254 N N . LEU B 1 11 ? 12.914 -28.234 1.329 1 98.75 11 LEU B N 1
ATOM 4255 C CA . LEU B 1 11 ? 11.875 -27.672 0.48 1 98.75 11 LEU B CA 1
ATOM 4256 C C . LEU B 1 11 ? 10.5 -28.219 0.862 1 98.75 11 LEU B C 1
ATOM 4258 O O . LEU B 1 11 ? 10.32 -29.422 0.98 1 98.75 11 LEU B O 1
ATOM 4262 N N . VAL B 1 12 ? 9.516 -27.281 1.031 1 98.31 12 VAL B N 1
ATOM 4263 C CA . VAL B 1 12 ? 8.18 -27.656 1.49 1 98.31 12 VAL B CA 1
ATOM 4264 C C . VAL B 1 12 ? 7.133 -27.125 0.512 1 98.31 12 VAL B C 1
ATOM 4266 O O . VAL B 1 12 ? 6.496 -26.109 0.768 1 98.31 12 VAL B O 1
ATOM 4269 N N . PRO B 1 13 ? 6.793 -27.922 -0.527 1 97.06 13 PRO B N 1
ATOM 4270 C CA . PRO B 1 13 ? 5.73 -27.516 -1.451 1 97.06 13 PRO B CA 1
ATOM 4271 C C . PRO B 1 13 ? 4.336 -27.719 -0.873 1 97.06 13 PRO B C 1
ATOM 4273 O O . PRO B 1 13 ? 4.152 -28.531 0.034 1 97.06 13 PRO B O 1
ATOM 4276 N N . PHE B 1 14 ? 3.418 -26.953 -1.379 1 93.88 14 PHE B N 1
ATOM 4277 C CA . PHE B 1 14 ? 2.008 -27.234 -1.154 1 93.88 14 PHE B CA 1
ATOM 4278 C C . PHE B 1 14 ? 1.59 -28.5 -1.892 1 93.88 14 PHE B C 1
ATOM 4280 O O . PHE B 1 14 ? 2.229 -28.891 -2.869 1 93.88 14 PHE B O 1
ATOM 4287 N N . VAL B 1 15 ? 0.552 -29.094 -1.439 1 86.81 15 VAL B N 1
ATOM 4288 C CA . VAL B 1 15 ? 0.139 -30.406 -1.935 1 86.81 15 VAL B CA 1
ATOM 4289 C C . VAL B 1 15 ? -0.79 -30.234 -3.135 1 86.81 15 VAL B C 1
ATOM 4291 O O . VAL B 1 15 ? -1.946 -30.656 -3.098 1 86.81 15 VAL B O 1
ATOM 4294 N N . GLY B 1 16 ? -0.373 -29.719 -4.18 1 85.19 16 GLY B N 1
ATOM 4295 C CA . GLY B 1 16 ? -0.934 -29.578 -5.516 1 85.19 16 GLY B CA 1
ATOM 4296 C C . GLY B 1 16 ? 0.115 -29.625 -6.609 1 85.19 16 GLY B C 1
ATOM 4297 O O . GLY B 1 16 ? 1.192 -29.047 -6.469 1 85.19 16 GLY B O 1
ATOM 4298 N N . PHE B 1 17 ? -0.174 -30.281 -7.617 1 83.56 17 PHE B N 1
ATOM 4299 C CA . PHE B 1 17 ? 0.84 -30.516 -8.633 1 83.56 17 PHE B CA 1
ATOM 4300 C C . PHE B 1 17 ? 1.326 -29.219 -9.242 1 83.56 17 PHE B C 1
ATOM 4302 O O . PHE B 1 17 ? 2.492 -29.094 -9.625 1 83.56 17 PHE B O 1
ATOM 4309 N N . GLY B 1 18 ? 0.464 -28.266 -9.266 1 87.94 18 GLY B N 1
ATOM 4310 C CA . GLY B 1 18 ? 0.885 -26.953 -9.75 1 87.94 18 GLY B CA 1
ATOM 4311 C C . GLY B 1 18 ? 1.941 -26.312 -8.875 1 87.94 18 GLY B C 1
ATOM 4312 O O . GLY B 1 18 ? 2.637 -25.391 -9.305 1 87.94 18 GLY B O 1
ATOM 4313 N N . HIS B 1 19 ? 2.102 -26.781 -7.684 1 92.38 19 HIS B N 1
ATOM 4314 C CA . HIS B 1 19 ? 3.104 -26.281 -6.75 1 92.38 19 HIS B CA 1
ATOM 4315 C C . HIS B 1 19 ? 4.242 -27.281 -6.578 1 92.38 19 HIS B C 1
ATOM 4317 O O . HIS B 1 19 ? 5.398 -26.891 -6.418 1 92.38 19 HIS B O 1
ATOM 4323 N N . LEU B 1 20 ? 3.91 -28.516 -6.723 1 92.12 20 LEU B N 1
ATOM 4324 C CA . LEU B 1 20 ? 4.883 -29.578 -6.484 1 92.12 20 LEU B CA 1
ATOM 4325 C C . LEU B 1 20 ? 5.938 -29.609 -7.59 1 92.12 20 LEU B C 1
ATOM 4327 O O . LEU B 1 20 ? 7.129 -29.734 -7.309 1 92.12 20 LEU B O 1
ATOM 4331 N N . ILE B 1 21 ? 5.488 -29.484 -8.766 1 91.69 21 ILE B N 1
ATOM 4332 C CA . ILE B 1 21 ? 6.395 -29.625 -9.906 1 91.69 21 ILE B CA 1
ATOM 4333 C C . ILE B 1 21 ? 7.395 -28.469 -9.914 1 91.69 21 ILE B C 1
ATOM 4335 O O . ILE B 1 21 ? 8.594 -28.688 -10.07 1 91.69 21 ILE B O 1
ATOM 4339 N N . PRO B 1 22 ? 6.945 -27.281 -9.688 1 95.88 22 PRO B N 1
ATOM 4340 C CA . PRO B 1 22 ? 7.922 -26.188 -9.594 1 95.88 22 PRO B CA 1
ATOM 4341 C C . PRO B 1 22 ? 8.961 -26.422 -8.492 1 95.88 22 PRO B C 1
ATOM 4343 O O . PRO B 1 22 ? 10.141 -26.125 -8.688 1 95.88 22 PRO B O 1
ATOM 4346 N N . PHE B 1 23 ? 8.547 -26.938 -7.43 1 97.81 23 PHE B N 1
ATOM 4347 C CA . PHE B 1 23 ? 9.484 -27.219 -6.348 1 97.81 23 PHE B CA 1
ATOM 4348 C C . PHE B 1 23 ? 10.445 -28.344 -6.742 1 97.81 23 PHE B C 1
ATOM 4350 O O . PHE B 1 23 ? 11.617 -28.312 -6.367 1 97.81 23 PHE B O 1
ATOM 4357 N N . TYR B 1 24 ? 9.891 -29.281 -7.445 1 96.25 24 TYR B N 1
ATOM 4358 C CA . TYR B 1 24 ? 10.734 -30.359 -7.961 1 96.25 24 TYR B CA 1
ATOM 4359 C C . TYR B 1 24 ? 11.812 -29.797 -8.883 1 96.25 24 TYR B C 1
ATOM 4361 O O . TYR B 1 24 ? 12.992 -30.125 -8.734 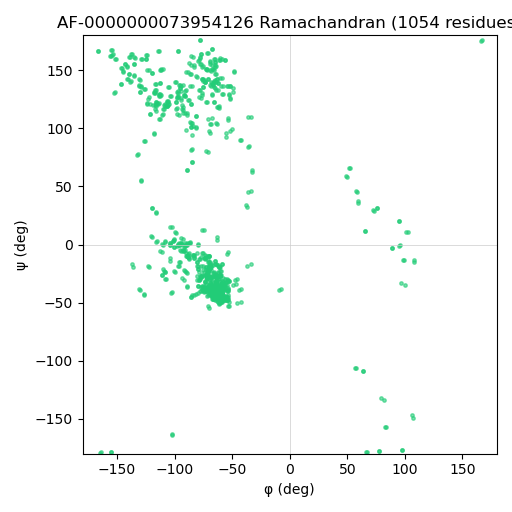1 96.25 24 TYR B O 1
ATOM 4369 N N . GLU B 1 25 ? 11.43 -28.953 -9.766 1 95.94 25 GLU B N 1
ATOM 4370 C CA . GLU B 1 25 ? 12.375 -28.344 -10.703 1 95.94 25 GLU B CA 1
ATOM 4371 C C . GLU B 1 25 ? 13.398 -27.484 -9.977 1 95.94 25 GLU B C 1
ATOM 4373 O O . GLU B 1 25 ? 14.57 -27.438 -10.359 1 95.94 25 GLU B O 1
ATOM 4378 N N . LEU B 1 26 ? 12.914 -26.766 -8.984 1 98 26 LEU B N 1
ATOM 4379 C CA . LEU B 1 26 ? 13.836 -25.984 -8.172 1 98 26 LEU B CA 1
ATOM 4380 C C . LEU B 1 26 ? 14.859 -26.875 -7.484 1 98 26 LEU B C 1
ATOM 4382 O O . LEU B 1 26 ? 16.047 -26.547 -7.418 1 98 26 LEU B O 1
ATOM 4386 N N . SER B 1 27 ? 14.406 -28.016 -6.965 1 97.81 27 SER B N 1
ATOM 4387 C CA . SER B 1 27 ? 15.297 -28.969 -6.297 1 97.81 27 SER B CA 1
ATOM 4388 C C . SER B 1 27 ? 16.406 -29.438 -7.234 1 97.81 27 SER B C 1
ATOM 4390 O O . SER B 1 27 ? 17.562 -29.547 -6.832 1 97.81 27 SER B O 1
ATOM 4392 N N . ILE B 1 28 ? 16 -29.719 -8.438 1 96.06 28 ILE B N 1
ATOM 4393 C CA . ILE B 1 28 ? 16.969 -30.156 -9.438 1 96.06 28 ILE B CA 1
ATOM 4394 C C . ILE B 1 28 ? 18 -29.062 -9.68 1 96.06 28 ILE B C 1
ATOM 4396 O O . ILE B 1 28 ? 19.203 -29.312 -9.688 1 96.06 28 ILE B O 1
ATOM 4400 N N . ALA B 1 29 ? 17.578 -27.859 -9.828 1 96.38 29 ALA B N 1
ATOM 4401 C CA . ALA B 1 29 ? 18.453 -26.734 -10.094 1 96.38 29 ALA B CA 1
ATOM 4402 C C . ALA B 1 29 ? 19.422 -26.5 -8.938 1 96.38 29 ALA B C 1
ATOM 4404 O O . ALA B 1 29 ? 20.609 -26.266 -9.148 1 96.38 29 ALA B O 1
ATOM 4405 N N . LEU B 1 30 ? 18.891 -26.578 -7.727 1 97.31 30 LEU B N 1
ATOM 4406 C CA . LEU B 1 30 ? 19.719 -26.375 -6.543 1 97.31 30 LEU B CA 1
ATOM 4407 C C . LEU B 1 30 ? 20.766 -27.484 -6.418 1 97.31 30 LEU B C 1
ATOM 4409 O O . LEU B 1 30 ? 21.922 -27.219 -6.121 1 97.31 30 LEU B O 1
ATOM 4413 N N . ALA B 1 31 ? 20.312 -28.703 -6.672 1 96.69 31 ALA B N 1
ATOM 4414 C CA . ALA B 1 31 ? 21.234 -29.844 -6.594 1 96.69 31 ALA B CA 1
ATOM 4415 C C . ALA B 1 31 ? 22.359 -29.719 -7.617 1 96.69 31 ALA B C 1
ATOM 4417 O O . ALA B 1 31 ? 23.516 -30.016 -7.32 1 96.69 31 ALA B O 1
ATOM 4418 N N . LYS B 1 32 ? 22.031 -29.281 -8.797 1 94.31 32 LYS B N 1
ATOM 4419 C CA . LYS B 1 32 ? 23.031 -29.078 -9.836 1 94.31 32 LYS B CA 1
ATOM 4420 C C . LYS B 1 32 ? 24.078 -28.047 -9.398 1 94.31 32 LYS B C 1
ATOM 4422 O O . LYS B 1 32 ? 25.234 -28.094 -9.828 1 94.31 32 LYS B O 1
ATOM 4427 N N . ALA B 1 33 ? 23.672 -27.203 -8.555 1 94.06 33 ALA B N 1
ATOM 4428 C CA . ALA B 1 33 ? 24.562 -26.156 -8.055 1 94.06 33 ALA B CA 1
ATOM 4429 C C . ALA B 1 33 ? 25.297 -26.625 -6.793 1 94.06 33 ALA B C 1
ATOM 4431 O O . ALA B 1 33 ? 26.016 -25.844 -6.16 1 94.06 33 ALA B O 1
ATOM 4432 N N . GLY B 1 34 ? 24.984 -27.781 -6.309 1 93.5 34 GLY B N 1
ATOM 4433 C CA . GLY B 1 34 ? 25.734 -28.375 -5.207 1 93.5 34 GLY B CA 1
ATOM 4434 C C . GLY B 1 34 ? 25.016 -28.266 -3.873 1 93.5 34 GLY B C 1
ATOM 4435 O O . GLY B 1 34 ? 25.594 -28.547 -2.824 1 93.5 34 GLY B O 1
ATOM 4436 N N . ILE B 1 35 ? 23.797 -27.891 -3.861 1 96.62 35 ILE B N 1
ATOM 4437 C CA . ILE B 1 35 ? 23.031 -27.766 -2.631 1 96.62 35 ILE B CA 1
ATOM 4438 C C . ILE B 1 35 ? 22.328 -29.078 -2.326 1 96.62 35 ILE B C 1
ATOM 4440 O O . ILE B 1 35 ? 21.734 -29.703 -3.217 1 96.62 35 ILE B O 1
ATOM 4444 N N . HIS B 1 36 ? 22.422 -29.531 -1.127 1 97.44 36 HIS B N 1
ATOM 4445 C CA . HIS B 1 36 ? 21.672 -30.703 -0.687 1 97.44 36 HIS B CA 1
ATOM 4446 C C . HIS B 1 36 ? 20.219 -30.359 -0.396 1 97.44 36 HIS B C 1
ATOM 4448 O O . HIS B 1 36 ? 19.938 -29.391 0.317 1 97.44 36 HIS B O 1
ATOM 4454 N N . VAL B 1 37 ? 19.344 -31.219 -0.95 1 98.38 37 VAL B N 1
ATOM 4455 C CA . VAL B 1 37 ? 17.938 -30.875 -0.833 1 98.38 37 VAL B CA 1
ATOM 4456 C C . VAL B 1 37 ? 17.188 -32 -0.136 1 98.38 37 VAL B C 1
ATOM 4458 O O . VAL B 1 37 ? 17.344 -33.188 -0.49 1 98.38 37 VAL B O 1
ATOM 4461 N N . SER B 1 38 ? 16.484 -31.703 0.887 1 98.5 38 SER B N 1
ATOM 4462 C CA . SER B 1 38 ? 15.414 -32.562 1.397 1 98.5 38 SER B CA 1
ATOM 4463 C C . SER B 1 38 ? 14.047 -32.094 0.891 1 98.5 38 SER B C 1
ATOM 4465 O O . SER B 1 38 ? 13.578 -31.016 1.246 1 98.5 38 SER B O 1
ATOM 4467 N N . PHE B 1 39 ? 13.438 -32.906 0.057 1 98.31 39 PHE B N 1
ATOM 4468 C CA . PHE B 1 39 ? 12.133 -32.594 -0.517 1 98.31 39 PHE B CA 1
ATOM 4469 C C . PHE B 1 39 ? 11.016 -33.188 0.338 1 98.31 39 PHE B C 1
ATOM 4471 O O . PHE B 1 39 ? 10.812 -34.406 0.352 1 98.31 39 PHE B O 1
ATOM 4478 N N . ILE B 1 40 ? 10.258 -32.25 0.95 1 97.69 40 ILE B N 1
ATOM 4479 C CA . ILE B 1 40 ? 9.273 -32.656 1.941 1 97.69 40 ILE B CA 1
ATOM 4480 C C . ILE B 1 40 ? 7.887 -32.719 1.297 1 97.69 40 ILE B C 1
ATOM 4482 O O . ILE B 1 40 ? 7.402 -31.719 0.764 1 97.69 40 ILE B O 1
ATOM 4486 N N . SER B 1 41 ? 7.195 -33.875 1.334 1 94.81 41 SER B N 1
ATOM 4487 C CA . SER B 1 41 ? 5.805 -34 0.91 1 94.81 41 SER B CA 1
ATOM 4488 C C . SER B 1 41 ? 5.199 -35.312 1.428 1 94.81 41 SER B C 1
ATOM 4490 O O . SER B 1 41 ? 5.805 -36 2.252 1 94.81 41 SER B O 1
ATOM 4492 N N . THR B 1 42 ? 3.994 -35.531 1.088 1 89.75 42 THR B N 1
ATOM 4493 C CA . THR B 1 42 ? 3.379 -36.812 1.468 1 89.75 42 THR B CA 1
ATOM 4494 C C . THR B 1 42 ? 3.846 -37.938 0.549 1 89.75 42 THR B C 1
ATOM 4496 O O . THR B 1 42 ? 4.348 -37.656 -0.548 1 89.75 42 THR B O 1
ATOM 4499 N N . ARG B 1 43 ? 3.674 -39.125 1.029 1 88.19 43 ARG B N 1
ATOM 4500 C CA . ARG B 1 43 ? 4.133 -40.281 0.29 1 88.19 43 ARG B CA 1
ATOM 4501 C C . ARG B 1 43 ? 3.459 -40.375 -1.076 1 88.19 43 ARG B C 1
ATOM 4503 O O . ARG B 1 43 ? 4.117 -40.656 -2.082 1 88.19 43 ARG B O 1
ATOM 4510 N N . ASN B 1 44 ? 2.191 -40.125 -1.108 1 83.69 44 ASN B N 1
ATOM 4511 C CA . ASN B 1 44 ? 1.433 -40.219 -2.352 1 83.69 44 ASN B CA 1
ATOM 4512 C C . ASN B 1 44 ? 1.939 -39.25 -3.402 1 83.69 44 ASN B C 1
ATOM 4514 O O . ASN B 1 44 ? 2.051 -39.594 -4.578 1 83.69 44 ASN B O 1
ATOM 4518 N N . TYR B 1 45 ? 2.275 -38.125 -2.994 1 87.38 45 TYR B N 1
ATOM 4519 C CA . TYR B 1 45 ? 2.752 -37.094 -3.938 1 87.38 45 TYR B CA 1
ATOM 4520 C C . TYR B 1 45 ? 4.18 -37.406 -4.375 1 87.38 45 TYR B C 1
ATOM 4522 O O . TYR B 1 45 ? 4.527 -37.219 -5.547 1 87.38 45 TYR B O 1
ATOM 4530 N N . ILE B 1 46 ? 4.969 -37.844 -3.484 1 91.44 46 ILE B N 1
ATOM 4531 C CA . ILE B 1 46 ? 6.355 -38.188 -3.803 1 91.44 46 ILE B CA 1
ATOM 4532 C C . ILE B 1 46 ? 6.395 -39.281 -4.844 1 91.44 46 ILE B C 1
ATOM 4534 O O . ILE B 1 46 ? 7.195 -39.25 -5.781 1 91.44 46 ILE B O 1
ATOM 4538 N N . GLN B 1 47 ? 5.469 -40.188 -4.719 1 87.56 47 GLN B N 1
ATOM 4539 C CA . GLN B 1 47 ? 5.43 -41.344 -5.629 1 87.56 47 GLN B CA 1
ATOM 4540 C C . GLN B 1 47 ? 5.023 -40.906 -7.035 1 87.56 47 GLN B C 1
ATOM 4542 O O . GLN B 1 47 ? 5.32 -41.594 -8.008 1 87.56 47 GLN B O 1
ATOM 4547 N N . ARG B 1 48 ? 4.453 -39.781 -7.156 1 83.44 48 ARG B N 1
ATOM 4548 C CA . ARG B 1 48 ? 3.934 -39.344 -8.445 1 83.44 48 ARG B CA 1
ATOM 4549 C C . ARG B 1 48 ? 4.898 -38.375 -9.109 1 83.44 48 ARG B C 1
ATOM 4551 O O . ARG B 1 48 ? 4.656 -37.906 -10.227 1 83.44 48 ARG B O 1
ATOM 4558 N N . LEU B 1 49 ? 5.945 -38.094 -8.406 1 88.75 49 LEU B N 1
ATOM 4559 C CA . LEU B 1 49 ? 6.949 -37.219 -8.984 1 88.75 49 LEU B CA 1
ATOM 4560 C C . LEU B 1 49 ? 7.781 -37.938 -10.031 1 88.75 49 LEU B C 1
ATOM 4562 O O . LEU B 1 49 ? 7.918 -39.156 -9.969 1 88.75 49 LEU B O 1
ATOM 4566 N N . PRO B 1 50 ? 8.32 -37.156 -10.984 1 83.5 50 PRO B N 1
ATOM 4567 C CA . PRO B 1 50 ? 9.25 -37.781 -11.93 1 83.5 50 PRO B CA 1
ATOM 4568 C C . PRO B 1 50 ? 10.484 -38.375 -11.234 1 83.5 50 PRO B C 1
ATOM 4570 O O . PRO B 1 50 ? 10.836 -37.938 -10.133 1 83.5 50 PRO B O 1
ATOM 4573 N N . GLN B 1 51 ? 11.086 -39.281 -11.922 1 85.25 51 GLN B N 1
ATOM 4574 C CA . GLN B 1 51 ? 12.312 -39.875 -11.391 1 85.25 51 GLN B CA 1
ATOM 4575 C C . GLN B 1 51 ? 13.461 -38.875 -11.445 1 85.25 51 GLN B C 1
ATOM 4577 O O . GLN B 1 51 ? 13.586 -38.125 -12.406 1 85.25 51 GLN B O 1
ATOM 4582 N N . LEU B 1 52 ? 14.227 -38.969 -10.406 1 89.81 52 LEU B N 1
ATOM 4583 C CA . LEU B 1 52 ? 15.383 -38.062 -10.359 1 89.81 52 LEU B CA 1
ATOM 4584 C C . LEU B 1 52 ? 16.469 -38.562 -11.328 1 89.81 52 LEU B C 1
ATOM 4586 O O . LEU B 1 52 ? 16.672 -39.75 -11.484 1 89.81 52 LEU B O 1
ATOM 4590 N N . PRO B 1 53 ? 17.109 -37.625 -11.961 1 86.38 53 PRO B N 1
ATOM 4591 C CA . PRO B 1 53 ? 18.328 -38.031 -12.648 1 86.38 53 PRO B CA 1
ATOM 4592 C C . PRO B 1 53 ? 19.328 -38.75 -11.727 1 86.38 53 PRO B C 1
ATOM 4594 O O . PRO B 1 53 ? 19.578 -38.281 -10.617 1 86.38 53 PRO B O 1
ATOM 4597 N N . PRO B 1 54 ? 19.875 -39.75 -12.156 1 89.06 54 PRO B N 1
ATOM 4598 C CA . PRO B 1 54 ? 20.734 -40.562 -11.289 1 89.06 54 PRO B CA 1
ATOM 4599 C C . PRO B 1 54 ? 21.906 -39.781 -10.703 1 89.06 54 PRO B C 1
ATOM 4601 O O . PRO B 1 54 ? 22.266 -40 -9.547 1 89.06 54 PRO B O 1
ATOM 4604 N N . HIS B 1 55 ? 22.469 -38.938 -11.414 1 90.75 55 HIS B N 1
ATOM 4605 C CA . HIS B 1 55 ? 23.641 -38.188 -10.953 1 90.75 55 HIS B CA 1
ATOM 4606 C C . HIS B 1 55 ? 23.281 -37.188 -9.867 1 90.75 55 HIS B C 1
ATOM 4608 O O . HIS B 1 55 ? 24.172 -36.688 -9.18 1 90.75 55 HIS B O 1
ATOM 4614 N N . LEU B 1 56 ? 22 -37 -9.648 1 92.44 56 LEU B N 1
ATOM 4615 C CA . LEU B 1 56 ? 21.562 -36.031 -8.641 1 92.44 56 LEU B CA 1
ATOM 4616 C C . LEU B 1 56 ? 20.938 -36.75 -7.441 1 92.44 56 LEU B C 1
ATOM 4618 O O . LEU B 1 56 ? 20.562 -36.094 -6.461 1 92.44 56 LEU B O 1
ATOM 4622 N N . SER B 1 57 ? 20.875 -38 -7.438 1 91.75 57 SER B N 1
ATOM 4623 C CA . SER B 1 57 ? 20.172 -38.781 -6.426 1 91.75 57 SER B CA 1
ATOM 4624 C C . SER B 1 57 ? 20.859 -38.656 -5.066 1 91.75 57 SER B C 1
ATOM 4626 O O . SER B 1 57 ? 20.219 -38.844 -4.027 1 91.75 57 SER B O 1
ATOM 4628 N N . SER B 1 58 ? 22.125 -38.344 -5.09 1 93 58 SER B N 1
ATOM 4629 C CA . SER B 1 58 ? 22.844 -38.219 -3.832 1 93 58 SER B CA 1
ATOM 4630 C C . SER B 1 58 ? 22.578 -36.875 -3.176 1 93 58 SER B C 1
ATOM 4632 O O . SER B 1 58 ? 22.797 -36.688 -1.973 1 93 58 SER B O 1
ATOM 4634 N N . LEU B 1 59 ? 22.094 -35.938 -3.949 1 95.81 59 LEU B N 1
ATOM 4635 C CA . LEU B 1 59 ? 21.938 -34.562 -3.436 1 95.81 59 LEU B CA 1
ATOM 4636 C C . LEU B 1 59 ? 20.484 -34.281 -3.129 1 95.81 59 LEU B C 1
ATOM 4638 O O . LEU B 1 59 ? 20.172 -33.25 -2.488 1 95.81 59 LEU B O 1
ATOM 4642 N N . ILE B 1 60 ? 19.531 -35.062 -3.559 1 97.75 60 ILE B N 1
ATOM 4643 C CA . ILE B 1 60 ? 18.109 -34.875 -3.297 1 97.75 60 ILE B CA 1
ATOM 4644 C C . ILE B 1 60 ? 17.547 -36.062 -2.539 1 97.75 60 ILE B C 1
ATOM 4646 O O . ILE B 1 60 ? 17.625 -37.188 -3.01 1 97.75 60 ILE B O 1
ATOM 4650 N N . THR B 1 61 ? 17.047 -35.812 -1.422 1 96.88 61 THR B N 1
ATOM 4651 C CA . THR B 1 61 ? 16.375 -36.844 -0.628 1 96.88 61 THR B CA 1
ATOM 4652 C C . THR B 1 61 ? 14.883 -36.531 -0.499 1 96.88 61 THR B C 1
ATOM 4654 O O . THR B 1 61 ? 14.5 -35.438 -0.029 1 96.88 61 THR B O 1
ATOM 4657 N N . PHE B 1 62 ? 14.047 -37.438 -0.944 1 97.19 62 PHE B N 1
ATOM 4658 C CA . PHE B 1 62 ? 12.609 -37.344 -0.721 1 97.19 62 PHE B CA 1
ATOM 4659 C C . PHE B 1 62 ? 12.25 -37.75 0.695 1 97.19 62 PHE B C 1
ATOM 4661 O O . PHE B 1 62 ? 12.641 -38.844 1.144 1 97.19 62 PHE B O 1
ATOM 4668 N N . VAL B 1 63 ? 11.531 -36.875 1.39 1 97.06 63 VAL B N 1
ATOM 4669 C CA . VAL B 1 63 ? 11.164 -37.125 2.779 1 97.06 63 VAL B CA 1
ATOM 4670 C C . VAL B 1 63 ? 9.641 -37.188 2.906 1 97.06 63 VAL B C 1
ATOM 4672 O O . VAL B 1 63 ? 8.984 -36.156 3.088 1 97.06 63 VAL B O 1
ATOM 4675 N N . PRO B 1 64 ? 9.086 -38.406 2.857 1 94.94 64 PRO B N 1
ATOM 4676 C CA . PRO B 1 64 ? 7.633 -38.562 3.029 1 94.94 64 PRO B CA 1
ATOM 4677 C C . PRO B 1 64 ? 7.188 -38.312 4.473 1 94.94 64 PRO B C 1
ATOM 4679 O O . PRO B 1 64 ? 7.758 -38.906 5.398 1 94.94 64 PRO B O 1
ATOM 4682 N N . LEU B 1 65 ? 6.309 -37.375 4.613 1 92.69 65 LEU B N 1
ATOM 4683 C CA . LEU B 1 65 ? 5.676 -37.156 5.906 1 92.69 65 LEU B CA 1
ATOM 4684 C C . LEU B 1 65 ? 4.199 -37.531 5.867 1 92.69 65 LEU B C 1
ATOM 4686 O O . LEU B 1 65 ? 3.594 -37.594 4.793 1 92.69 65 LEU B O 1
ATOM 4690 N N . SER B 1 66 ? 3.699 -37.938 6.973 1 85.56 66 SER B N 1
ATOM 4691 C CA . SER B 1 66 ? 2.293 -38.312 7.047 1 85.56 66 SER B CA 1
ATOM 4692 C C . SER B 1 66 ? 1.521 -37.406 7.984 1 85.56 66 SER B C 1
ATOM 4694 O O . SER B 1 66 ? 2.039 -37 9.031 1 85.56 66 SER B O 1
ATOM 4696 N N . TRP B 1 67 ? 0.393 -37 7.449 1 78.62 67 TRP B N 1
ATOM 4697 C CA . TRP B 1 67 ? -0.483 -36.281 8.359 1 78.62 67 TRP B CA 1
ATOM 4698 C C . TRP B 1 67 ? -1.427 -37.219 9.086 1 78.62 67 TRP B C 1
ATOM 4700 O O . TRP B 1 67 ? -1.796 -38.281 8.555 1 78.62 67 TRP B O 1
ATOM 4710 N N . SER B 1 68 ? -1.154 -37.344 10.5 1 61.09 68 SER B N 1
ATOM 4711 C CA . SER B 1 68 ? -1.85 -38.281 11.359 1 61.09 68 SER B CA 1
ATOM 4712 C C . SER B 1 68 ? -3.342 -38.312 11.055 1 61.09 68 SER B C 1
ATOM 4714 O O . SER B 1 68 ? -4 -37.281 11.016 1 61.09 68 SER B O 1
ATOM 4716 N N . THR B 1 69 ? -3.773 -39.125 10.188 1 53.44 69 THR B N 1
ATOM 4717 C CA . THR B 1 69 ? -5.195 -39.375 9.945 1 53.44 69 THR B CA 1
ATOM 4718 C C . THR B 1 69 ? -5.906 -39.75 11.242 1 53.44 69 THR B C 1
ATOM 4720 O O . THR B 1 69 ? -7.105 -40.031 11.234 1 53.44 69 THR B O 1
ATOM 4723 N N . VAL B 1 70 ? -5.25 -39.938 12.312 1 43 70 VAL B N 1
ATOM 4724 C CA . VAL B 1 70 ? -5.945 -40.469 13.484 1 43 70 VAL B CA 1
ATOM 4725 C C . VAL B 1 70 ? -6.887 -39.406 14.047 1 43 70 VAL B C 1
ATOM 4727 O O . VAL B 1 70 ? -6.453 -38.312 14.398 1 43 70 VAL B O 1
ATOM 4730 N N . GLY B 1 71 ? -8.32 -39.656 13.828 1 46.09 71 GLY B N 1
ATOM 4731 C CA . GLY B 1 71 ? -9.523 -39.031 14.336 1 46.09 71 GLY B CA 1
ATOM 4732 C C . GLY B 1 71 ? -10.148 -38.062 13.359 1 46.09 71 GLY B C 1
ATOM 4733 O O . GLY B 1 71 ? -11.25 -37.562 13.594 1 46.09 71 GLY B O 1
ATOM 4734 N N . SER B 1 72 ? -9.289 -37.344 12.57 1 51.28 72 SER B N 1
ATOM 4735 C CA . SER B 1 72 ? -9.938 -36.281 11.836 1 51.28 72 SER B CA 1
ATOM 4736 C C . SER B 1 72 ? -10.547 -36.781 10.531 1 51.28 72 SER B C 1
ATOM 4738 O O . SER B 1 72 ? -9.859 -37.406 9.719 1 51.28 72 SER B O 1
ATOM 4740 N N . ASN B 1 73 ? -11.656 -37.312 10.562 1 56.47 73 ASN B N 1
ATOM 4741 C CA . ASN B 1 73 ? -12.57 -37.656 9.477 1 56.47 73 ASN B CA 1
ATOM 4742 C C . ASN B 1 73 ? -12.539 -36.562 8.383 1 56.47 73 ASN B C 1
ATOM 4744 O O . ASN B 1 73 ? -13.562 -36.281 7.754 1 56.47 73 ASN B O 1
ATOM 4748 N N . LEU B 1 74 ? -11.461 -36.031 8.227 1 61.81 74 LEU B N 1
ATOM 4749 C CA . LEU B 1 74 ? -11.492 -34.875 7.301 1 61.81 74 LEU B CA 1
ATOM 4750 C C . LEU B 1 74 ? -11.445 -35.375 5.852 1 61.81 74 LEU B C 1
ATOM 4752 O O . LEU B 1 74 ? -12.133 -34.812 4.992 1 61.81 74 LEU B O 1
ATOM 4756 N N . LEU B 1 75 ? -10.516 -36.438 5.652 1 64.75 75 LEU B N 1
ATOM 4757 C CA . LEU B 1 75 ? -10.406 -36.938 4.289 1 64.75 75 LEU B CA 1
ATOM 4758 C C . LEU B 1 75 ? -10.539 -38.469 4.266 1 64.75 75 LEU B C 1
ATOM 4760 O O . LEU B 1 75 ? -10.18 -39.125 5.234 1 64.75 75 LEU B O 1
ATOM 4764 N N . PRO B 1 76 ? -11.32 -38.906 3.281 1 63.59 76 PRO B N 1
ATOM 4765 C CA . PRO B 1 76 ? -11.328 -40.375 3.137 1 63.59 76 PRO B CA 1
ATOM 4766 C C . PRO B 1 76 ? -9.922 -40.969 3.121 1 63.59 76 PRO B C 1
ATOM 4768 O O . PRO B 1 76 ? -8.953 -40.281 2.775 1 63.59 76 PRO B O 1
ATOM 4771 N N . GLU B 1 77 ? -9.883 -42.125 3.609 1 59.34 77 GLU B N 1
ATOM 4772 C CA . GLU B 1 77 ? -8.609 -42.844 3.658 1 59.34 77 GLU B CA 1
ATOM 4773 C C . GLU B 1 77 ? -7.953 -42.875 2.283 1 59.34 77 GLU B C 1
ATOM 4775 O O . GLU B 1 77 ? -8.625 -43.094 1.272 1 59.34 77 GLU B O 1
ATOM 4780 N N . GLY B 1 78 ? -6.699 -42.5 2.189 1 60.28 78 GLY B N 1
ATOM 4781 C CA . GLY B 1 78 ? -5.953 -42.625 0.949 1 60.28 78 GLY B CA 1
ATOM 4782 C C . GLY B 1 78 ? -5.883 -41.312 0.168 1 60.28 78 GLY B C 1
ATOM 4783 O O . GLY B 1 78 ? -5.125 -41.188 -0.798 1 60.28 78 GLY B O 1
ATOM 4784 N N . ILE B 1 79 ? -6.691 -40.375 0.565 1 62.31 79 ILE B N 1
ATOM 4785 C CA . ILE B 1 79 ? -6.703 -39.094 -0.181 1 62.31 79 ILE B CA 1
ATOM 4786 C C . ILE B 1 79 ? -5.625 -38.188 0.364 1 62.31 79 ILE B C 1
ATOM 4788 O O . ILE B 1 79 ? -5.73 -37.688 1.489 1 62.31 79 ILE B O 1
ATOM 4792 N N . GLU B 1 80 ? -4.613 -38.125 -0.297 1 60.75 80 GLU B N 1
ATOM 4793 C CA . GLU B 1 80 ? -3.516 -37.281 0.15 1 60.75 80 GLU B CA 1
ATOM 4794 C C . GLU B 1 80 ? -3.18 -36.219 -0.895 1 60.75 80 GLU B C 1
ATOM 4796 O O . GLU B 1 80 ? -2.131 -35.562 -0.815 1 60.75 80 GLU B O 1
ATOM 4801 N N . ALA B 1 81 ? -4.082 -36.156 -1.988 1 63 81 ALA B N 1
ATOM 4802 C CA . ALA B 1 81 ? -3.811 -35.188 -3.037 1 63 81 ALA B CA 1
ATOM 4803 C C . ALA B 1 81 ? -5.086 -34.438 -3.449 1 63 81 ALA B C 1
ATOM 4805 O O . ALA B 1 81 ? -6.18 -35.031 -3.393 1 63 81 ALA B O 1
ATOM 4806 N N . THR B 1 82 ? -4.922 -33.156 -3.779 1 63.19 82 THR B N 1
ATOM 4807 C CA . THR B 1 82 ? -6.055 -32.344 -4.18 1 63.19 82 THR B CA 1
ATOM 4808 C C . THR B 1 82 ? -6.82 -33 -5.328 1 63.19 82 THR B C 1
ATOM 4810 O O . THR B 1 82 ? -8.047 -32.906 -5.391 1 63.19 82 THR B O 1
ATOM 4813 N N . VAL B 1 83 ? -6.098 -33.719 -6.113 1 62.88 83 VAL B N 1
ATOM 4814 C CA . VAL B 1 83 ? -6.672 -34.312 -7.328 1 62.88 83 VAL B CA 1
ATOM 4815 C C . VAL B 1 83 ? -7.621 -35.438 -6.965 1 62.88 83 VAL B C 1
ATOM 4817 O O . VAL B 1 83 ? -8.516 -35.781 -7.742 1 62.88 83 VAL B O 1
ATOM 4820 N N . ASP B 1 84 ? -7.395 -35.969 -5.762 1 65.38 84 ASP B N 1
ATOM 4821 C CA . ASP B 1 84 ? -8.164 -37.156 -5.367 1 65.38 84 ASP B CA 1
ATOM 4822 C C . ASP B 1 84 ? -9.422 -36.75 -4.602 1 65.38 84 ASP B C 1
ATOM 4824 O O . ASP B 1 84 ? -10.242 -37.594 -4.273 1 65.38 84 ASP B O 1
ATOM 4828 N N . ILE B 1 85 ? -9.492 -35.469 -4.379 1 64.31 85 ILE B N 1
ATOM 4829 C CA . ILE B 1 85 ? -10.586 -35.031 -3.525 1 64.31 85 ILE B CA 1
ATOM 4830 C C . ILE B 1 85 ? -11.844 -34.812 -4.367 1 64.31 85 ILE B C 1
ATOM 4832 O O . ILE B 1 85 ? -11.805 -34.062 -5.355 1 64.31 85 ILE B O 1
ATOM 4836 N N . PRO B 1 86 ? -12.805 -35.625 -3.896 1 59.75 86 PRO B N 1
ATOM 4837 C CA . PRO B 1 86 ? -14.062 -35.281 -4.57 1 59.75 86 PRO B CA 1
ATOM 4838 C C . PRO B 1 86 ? -14.461 -33.812 -4.418 1 59.75 86 PRO B C 1
ATOM 4840 O O . PRO B 1 86 ? -13.992 -33.156 -3.496 1 59.75 86 PRO B O 1
ATOM 4843 N N . ASP B 1 87 ? -15.312 -33.281 -5.293 1 57.41 87 ASP B N 1
ATOM 4844 C CA . ASP B 1 87 ? -15.789 -31.891 -5.324 1 57.41 87 ASP B CA 1
ATOM 4845 C C . ASP B 1 87 ? -16.344 -31.469 -3.963 1 57.41 87 ASP B C 1
ATOM 4847 O O . ASP B 1 87 ? -17.047 -32.25 -3.311 1 57.41 87 ASP B O 1
ATOM 4851 N N . GLY B 1 88 ? -15.922 -30.406 -3.336 1 56.38 88 GLY B N 1
ATOM 4852 C CA . GLY B 1 88 ? -16.484 -29.844 -2.115 1 56.38 88 GLY B CA 1
ATOM 4853 C C . GLY B 1 88 ? -15.602 -30.062 -0.902 1 56.38 88 GLY B C 1
ATOM 4854 O O . GLY B 1 88 ? -15.797 -29.438 0.136 1 56.38 88 GLY B O 1
ATOM 4855 N N . ASN B 1 89 ? -14.68 -30.953 -1.096 1 55.75 89 ASN B N 1
ATOM 4856 C CA . ASN B 1 89 ? -13.922 -31.281 0.11 1 55.75 89 ASN B CA 1
ATOM 4857 C C . ASN B 1 89 ? -12.562 -30.594 0.127 1 55.75 89 ASN B C 1
ATOM 4859 O O . ASN B 1 89 ? -11.656 -31.016 0.846 1 55.75 89 ASN B O 1
ATOM 4863 N N . GLY B 1 90 ? -12.352 -29.625 -0.686 1 64.44 90 GLY B N 1
ATOM 4864 C CA . GLY B 1 90 ? -11.086 -28.922 -0.757 1 64.44 90 GLY B CA 1
ATOM 4865 C C . GLY B 1 90 ? -10.68 -28.297 0.565 1 64.44 90 GLY B C 1
ATOM 4866 O O . GLY B 1 90 ? -9.492 -28.297 0.914 1 64.44 90 GLY B O 1
ATOM 4867 N N . GLU B 1 91 ? -11.555 -27.953 1.35 1 71.06 91 GLU B N 1
ATOM 4868 C CA . GLU B 1 91 ? -11.266 -27.297 2.621 1 71.06 91 GLU B CA 1
ATOM 4869 C C . GLU B 1 91 ? -10.688 -28.266 3.635 1 71.06 91 GLU B C 1
ATOM 4871 O O . GLU B 1 91 ? -9.852 -27.906 4.461 1 71.06 91 GLU B O 1
ATOM 4876 N N . HIS B 1 92 ? -11.039 -29.453 3.436 1 76.88 92 HIS B N 1
ATOM 4877 C CA . HIS B 1 92 ? -10.531 -30.453 4.363 1 76.88 92 HIS B CA 1
ATOM 4878 C C . HIS B 1 92 ? -9.078 -30.781 4.062 1 76.88 92 HIS B C 1
ATOM 4880 O O . HIS B 1 92 ? -8.32 -31.172 4.961 1 76.88 92 HIS B O 1
ATOM 4886 N N . LEU B 1 93 ? -8.758 -30.594 2.863 1 79.38 93 LEU B N 1
ATOM 4887 C CA . LEU B 1 93 ? -7.371 -30.828 2.477 1 79.38 93 LEU B CA 1
ATOM 4888 C C . LEU B 1 93 ? -6.441 -29.812 3.135 1 79.38 93 LEU B C 1
ATOM 4890 O O . LEU B 1 93 ? -5.336 -30.156 3.557 1 79.38 93 LEU B O 1
ATOM 4894 N N . MET B 1 94 ? -6.914 -28.641 3.291 1 85.19 94 MET B N 1
ATOM 4895 C CA . MET B 1 94 ? -6.102 -27.609 3.908 1 85.19 94 MET B CA 1
ATOM 4896 C C . MET B 1 94 ? -5.863 -27.906 5.387 1 85.19 94 MET B C 1
ATOM 4898 O O . MET B 1 94 ? -4.754 -27.719 5.891 1 85.19 94 MET B O 1
ATOM 4902 N N . ALA B 1 95 ? -6.898 -28.344 6.004 1 85.94 95 ALA B N 1
ATOM 4903 C CA . ALA B 1 95 ? -6.777 -28.719 7.41 1 85.94 95 ALA B CA 1
ATOM 4904 C C . ALA B 1 95 ? -5.812 -29.891 7.59 1 85.94 95 ALA B C 1
ATOM 4906 O O . ALA B 1 95 ? -5.004 -29.891 8.516 1 85.94 95 ALA B O 1
ATOM 4907 N N . ALA B 1 96 ? -5.918 -30.828 6.688 1 84.69 96 ALA B N 1
ATOM 4908 C CA . ALA B 1 96 ? -5.02 -31.969 6.73 1 84.69 96 ALA B CA 1
ATOM 4909 C C . ALA B 1 96 ? -3.576 -31.547 6.465 1 84.69 96 ALA B C 1
ATOM 4911 O O . ALA B 1 96 ? -2.652 -32 7.141 1 84.69 96 ALA B O 1
ATOM 4912 N N . PHE B 1 97 ? -3.465 -30.719 5.512 1 89.06 97 PHE B N 1
ATOM 4913 C CA . PHE B 1 97 ? -2.15 -30.219 5.145 1 89.06 97 PHE B CA 1
ATOM 4914 C C . PHE B 1 97 ? -1.478 -29.547 6.34 1 89.06 97 PHE B C 1
ATOM 4916 O O . PHE B 1 97 ? -0.265 -29.672 6.523 1 89.06 97 PHE B O 1
ATOM 4923 N N . ASP B 1 98 ? -2.193 -28.906 7.188 1 91.69 98 ASP B N 1
ATOM 4924 C CA . ASP B 1 98 ? -1.65 -28.156 8.328 1 91.69 98 ASP B CA 1
ATOM 4925 C C . ASP B 1 98 ? -1.148 -29.109 9.406 1 91.69 98 ASP B C 1
ATOM 4927 O O . ASP B 1 98 ? -0.347 -28.734 10.258 1 91.69 98 ASP B O 1
ATOM 4931 N N . LEU B 1 99 ? -1.608 -30.312 9.336 1 89.31 99 LEU B N 1
ATOM 4932 C CA . LEU B 1 99 ? -1.166 -31.297 10.312 1 89.31 99 LEU B CA 1
ATOM 4933 C C . LEU B 1 99 ? 0.271 -31.734 10.031 1 89.31 99 LEU B C 1
ATOM 4935 O O . LEU B 1 99 ? 0.904 -32.375 10.875 1 89.31 99 LEU B O 1
ATOM 4939 N N . LEU B 1 100 ? 0.792 -31.359 8.969 1 93.25 100 LEU B N 1
ATOM 4940 C CA . LEU B 1 100 ? 2.18 -31.688 8.648 1 93.25 100 LEU B CA 1
ATOM 4941 C C . LEU B 1 100 ? 3.137 -30.828 9.477 1 93.25 100 LEU B C 1
ATOM 4943 O O . LEU B 1 100 ? 4.34 -31.094 9.5 1 93.25 100 LEU B O 1
ATOM 4947 N N . LYS B 1 101 ? 2.652 -29.812 10.141 1 95.38 101 LYS B N 1
ATOM 4948 C CA . LYS B 1 101 ? 3.484 -28.906 10.922 1 95.38 101 LYS B CA 1
ATOM 4949 C C . LYS B 1 101 ? 4.344 -29.688 11.922 1 95.38 101 LYS B C 1
ATOM 4951 O O . LYS B 1 101 ? 5.562 -29.5 11.977 1 95.38 101 LYS B O 1
ATOM 4956 N N . HIS B 1 102 ? 3.775 -30.594 12.648 1 94.38 102 HIS B N 1
ATOM 4957 C CA . HIS B 1 102 ? 4.48 -31.281 13.727 1 94.38 102 HIS B CA 1
ATOM 4958 C C . HIS B 1 102 ? 5.543 -32.219 13.172 1 94.38 102 HIS B C 1
ATOM 4960 O O . HIS B 1 102 ? 6.703 -32.156 13.586 1 94.38 102 HIS B O 1
ATOM 4966 N N . PRO B 1 103 ? 5.113 -33.125 12.266 1 95.56 103 PRO B N 1
ATOM 4967 C CA . PRO B 1 103 ? 6.164 -34 11.727 1 95.56 103 PRO B CA 1
ATOM 4968 C C . PRO B 1 103 ? 7.273 -33.219 11.031 1 95.56 103 PRO B C 1
ATOM 4970 O O . PRO B 1 103 ? 8.438 -33.625 11.062 1 95.56 103 PRO B O 1
ATOM 4973 N N . PHE B 1 104 ? 6.977 -32.156 10.422 1 97.25 104 PHE B N 1
ATOM 4974 C CA . PHE B 1 104 ? 8 -31.344 9.773 1 97.25 104 PHE B CA 1
ATOM 4975 C C . PHE B 1 104 ? 8.922 -30.719 10.812 1 97.25 104 PHE B C 1
ATOM 4977 O O . PHE B 1 104 ? 10.141 -30.688 10.625 1 97.25 104 PHE B O 1
ATOM 4984 N N . LYS B 1 105 ? 8.289 -30.156 11.828 1 97.5 105 LYS B N 1
ATOM 4985 C CA . LYS B 1 105 ? 9.102 -29.609 12.906 1 97.5 105 LYS B CA 1
ATOM 4986 C C . LYS B 1 105 ? 10.078 -30.641 13.453 1 97.5 105 LYS B C 1
ATOM 4988 O O . LYS B 1 105 ? 11.25 -30.328 13.68 1 97.5 105 LYS B O 1
ATOM 4993 N N . GLN B 1 106 ? 9.633 -31.844 13.656 1 96.44 106 GLN B N 1
ATOM 4994 C CA . GLN B 1 106 ? 10.5 -32.906 14.133 1 96.44 106 GLN B CA 1
ATOM 4995 C C . GLN B 1 106 ? 11.648 -33.156 13.156 1 96.44 106 GLN B C 1
ATOM 4997 O O . GLN B 1 106 ? 12.797 -33.344 13.57 1 96.44 106 GLN B O 1
ATOM 5002 N N . PHE B 1 107 ? 11.32 -33.188 11.922 1 97.38 107 PHE B N 1
ATOM 5003 C CA . PHE B 1 107 ? 12.344 -33.344 10.891 1 97.38 107 PHE B CA 1
ATOM 5004 C C . PHE B 1 107 ? 13.391 -32.25 11 1 97.38 107 PHE B C 1
ATOM 5006 O O . PHE B 1 107 ? 14.594 -32.531 10.922 1 97.38 107 PHE B O 1
ATOM 5013 N N . VAL B 1 108 ? 12.961 -31 11.125 1 98 108 VAL B N 1
ATOM 5014 C CA . VAL B 1 108 ? 13.859 -29.844 11.164 1 98 108 VAL B CA 1
ATOM 5015 C C . VAL B 1 108 ? 14.758 -29.938 12.398 1 98 108 VAL B C 1
ATOM 5017 O O . VAL B 1 108 ? 15.953 -29.641 12.32 1 98 108 VAL B O 1
ATOM 5020 N N . ILE B 1 109 ? 14.172 -30.344 13.5 1 96.75 109 ILE B N 1
ATOM 5021 C CA . ILE B 1 109 ? 14.945 -30.5 14.727 1 96.75 109 ILE B CA 1
ATOM 5022 C C . ILE B 1 109 ? 16.016 -31.562 14.539 1 96.75 109 ILE B C 1
ATOM 5024 O O . ILE B 1 109 ? 17.172 -31.359 14.945 1 96.75 109 ILE B O 1
ATOM 5028 N N . GLU B 1 110 ? 15.695 -32.594 13.875 1 96.25 110 GLU B N 1
ATOM 5029 C CA . GLU B 1 110 ? 16.594 -33.75 13.719 1 96.25 110 GLU B CA 1
ATOM 5030 C C . GLU B 1 110 ? 17.672 -33.438 12.672 1 96.25 110 GLU B C 1
ATOM 5032 O O . GLU B 1 110 ? 18.828 -33.781 12.859 1 96.25 110 GLU B O 1
ATOM 5037 N N . GLN B 1 111 ? 17.25 -32.781 11.617 1 96.5 111 GLN B N 1
ATOM 5038 C CA . GLN B 1 111 ? 18.156 -32.688 10.469 1 96.5 111 GLN B CA 1
ATOM 5039 C C . GLN B 1 111 ? 18.844 -31.312 10.445 1 96.5 111 GLN B C 1
ATOM 5041 O O . GLN B 1 111 ? 19.875 -31.141 9.797 1 96.5 111 GLN B O 1
ATOM 5046 N N . SER B 1 112 ? 18.281 -30.344 11.055 1 95.31 112 SER B N 1
ATOM 5047 C CA . SER B 1 112 ? 18.812 -28.984 11.188 1 95.31 112 SER B CA 1
ATOM 5048 C C . SER B 1 112 ? 19.281 -28.438 9.844 1 95.31 112 SER B C 1
ATOM 5050 O O . SER B 1 112 ? 20.453 -28.062 9.695 1 95.31 112 SER B O 1
ATOM 5052 N N . PRO B 1 113 ? 18.422 -28.359 8.883 1 97.69 113 PRO B N 1
ATOM 5053 C CA . PRO B 1 113 ? 18.828 -27.766 7.605 1 97.69 113 PRO B CA 1
ATOM 5054 C C . PRO B 1 113 ? 19.281 -26.312 7.758 1 97.69 113 PRO B C 1
ATOM 5056 O O . PRO B 1 113 ? 18.984 -25.672 8.773 1 97.69 113 PRO B O 1
ATOM 5059 N N . ASP B 1 114 ? 20.016 -25.828 6.777 1 96.88 114 ASP B N 1
ATOM 5060 C CA . ASP B 1 114 ? 20.5 -24.453 6.789 1 96.88 114 ASP B CA 1
ATOM 5061 C C . ASP B 1 114 ? 19.406 -23.484 6.383 1 96.88 114 ASP B C 1
ATOM 5063 O O . ASP B 1 114 ? 19.406 -22.328 6.797 1 96.88 114 ASP B O 1
ATOM 5067 N N . TRP B 1 115 ? 18.516 -23.984 5.523 1 98.12 115 TRP B N 1
ATOM 5068 C CA . TRP B 1 115 ? 17.422 -23.172 5.02 1 98.12 115 TRP B CA 1
ATOM 5069 C C . TRP B 1 115 ? 16.125 -23.984 4.957 1 98.12 115 TRP B C 1
ATOM 5071 O O . TRP B 1 115 ? 16.156 -25.188 4.699 1 98.12 115 TRP B O 1
ATOM 5081 N N . ILE B 1 116 ? 15.062 -23.297 5.195 1 98.69 116 ILE B N 1
ATOM 5082 C CA . ILE B 1 116 ? 13.742 -23.781 4.797 1 98.69 116 ILE B CA 1
ATOM 5083 C C . ILE B 1 116 ? 13.25 -22.984 3.592 1 98.69 116 ILE B C 1
ATOM 5085 O O . ILE B 1 116 ? 13.242 -21.75 3.609 1 98.69 116 ILE B O 1
ATOM 5089 N N . ILE B 1 117 ? 12.93 -23.656 2.518 1 98.81 117 ILE B N 1
ATOM 5090 C CA . ILE B 1 117 ? 12.305 -23.062 1.342 1 98.81 117 ILE B CA 1
ATOM 5091 C C . ILE B 1 117 ? 10.867 -23.562 1.214 1 98.81 117 ILE B C 1
ATOM 5093 O O . ILE B 1 117 ? 10.641 -24.719 0.887 1 98.81 117 ILE B O 1
ATOM 5097 N N . SER B 1 118 ? 9.945 -22.641 1.418 1 98.69 118 SER B N 1
ATOM 5098 C CA . SER B 1 118 ? 8.555 -23.062 1.576 1 98.69 118 SER B CA 1
ATOM 5099 C C . SER B 1 118 ? 7.652 -22.406 0.545 1 98.69 118 SER B C 1
ATOM 5101 O O . SER B 1 118 ? 7.934 -21.281 0.095 1 98.69 118 SER B O 1
ATOM 5103 N N . ASP B 1 119 ? 6.609 -23.156 0.215 1 98.19 119 ASP B N 1
ATOM 5104 C CA . ASP B 1 119 ? 5.512 -22.562 -0.55 1 98.19 119 ASP B CA 1
ATOM 5105 C C . ASP B 1 119 ? 4.793 -21.484 0.254 1 98.19 119 ASP B C 1
ATOM 5107 O O . ASP B 1 119 ? 4.785 -21.531 1.486 1 98.19 119 ASP B O 1
ATOM 5111 N N . CYS B 1 120 ? 4.133 -20.578 -0.399 1 97.25 120 CYS B N 1
ATOM 5112 C CA . CYS B 1 120 ? 3.5 -19.453 0.267 1 97.25 120 CYS B CA 1
ATOM 5113 C C . CYS B 1 120 ? 2.223 -19.875 0.979 1 97.25 120 CYS B C 1
ATOM 5115 O O . CYS B 1 120 ? 1.66 -19.125 1.769 1 97.25 120 CYS B O 1
ATOM 5117 N N . ILE B 1 121 ? 1.779 -21.094 0.792 1 95.38 121 ILE B N 1
ATOM 5118 C CA . ILE B 1 121 ? 0.537 -21.578 1.395 1 95.38 121 ILE B CA 1
ATOM 5119 C C . ILE B 1 121 ? 0.832 -22.219 2.742 1 95.38 121 ILE B C 1
ATOM 5121 O O . ILE B 1 121 ? -0.038 -22.281 3.615 1 95.38 121 ILE B O 1
ATOM 5125 N N . SER B 1 122 ? 2.047 -22.656 2.938 1 96.06 122 SER B N 1
ATOM 5126 C CA . SER B 1 122 ? 2.439 -23.359 4.148 1 96.06 122 SER B CA 1
ATOM 5127 C C . SER B 1 122 ? 2.824 -22.391 5.262 1 96.06 122 SER B C 1
ATOM 5129 O O . SER B 1 122 ? 3.969 -22.391 5.719 1 96.06 122 SER B O 1
ATOM 5131 N N . TYR B 1 123 ? 1.863 -21.719 5.789 1 96.38 123 TYR B N 1
ATOM 5132 C CA . TYR B 1 123 ? 2.094 -20.609 6.707 1 96.38 123 TYR B CA 1
ATOM 5133 C C . TYR B 1 123 ? 2.762 -21.109 7.988 1 96.38 123 TYR B C 1
ATOM 5135 O O . TYR B 1 123 ? 3.488 -20.344 8.641 1 96.38 123 TYR B O 1
ATOM 5143 N N . TRP B 1 124 ? 2.555 -22.359 8.383 1 96.88 124 TRP B N 1
ATOM 5144 C CA . TRP B 1 124 ? 3.074 -22.906 9.633 1 96.88 124 TRP B CA 1
ATOM 5145 C C . TRP B 1 124 ? 4.586 -23.094 9.562 1 96.88 124 TRP B C 1
ATOM 5147 O O . TRP B 1 124 ? 5.242 -23.281 10.586 1 96.88 124 TRP B O 1
ATOM 5157 N N . THR B 1 125 ? 5.184 -23.031 8.406 1 98.44 125 THR B N 1
ATOM 5158 C CA . THR B 1 125 ? 6.637 -23.094 8.281 1 98.44 125 THR B CA 1
ATOM 5159 C C . THR B 1 125 ? 7.281 -21.875 8.938 1 98.44 125 THR B C 1
ATOM 5161 O O . THR B 1 125 ? 8.438 -21.938 9.359 1 98.44 125 THR B O 1
ATOM 5164 N N . VAL B 1 126 ? 6.547 -20.75 9.023 1 98.31 126 VAL B N 1
ATOM 5165 C CA . VAL B 1 126 ? 7.039 -19.531 9.672 1 98.31 126 VAL B CA 1
ATOM 5166 C C . VAL B 1 126 ? 7.324 -19.812 11.141 1 98.31 126 VAL B C 1
ATOM 5168 O O . VAL B 1 126 ? 8.391 -19.469 11.656 1 98.31 126 VAL B O 1
ATOM 5171 N N . ASP B 1 127 ? 6.402 -20.484 11.758 1 97.56 127 ASP B N 1
ATOM 5172 C CA . ASP B 1 127 ? 6.547 -20.828 13.172 1 97.56 127 ASP B CA 1
ATOM 5173 C C . ASP B 1 127 ? 7.711 -21.797 13.391 1 97.56 127 ASP B C 1
ATOM 5175 O O . ASP B 1 127 ? 8.5 -21.625 14.32 1 97.56 127 ASP B O 1
ATOM 5179 N N . VAL B 1 128 ? 7.766 -22.766 12.57 1 98.31 128 VAL B N 1
ATOM 5180 C CA . VAL B 1 128 ? 8.828 -23.766 12.688 1 98.31 128 VAL B CA 1
ATOM 5181 C C . VAL B 1 128 ? 10.188 -23.094 12.492 1 98.31 128 VAL B C 1
ATOM 5183 O O . VAL B 1 128 ? 11.125 -23.359 13.258 1 98.31 128 VAL B O 1
ATOM 5186 N N . ALA B 1 129 ? 10.297 -22.281 11.484 1 98.25 129 ALA B N 1
ATOM 5187 C CA . ALA B 1 129 ? 11.539 -21.578 11.211 1 98.25 129 ALA B CA 1
ATOM 5188 C C . ALA B 1 129 ? 11.969 -20.734 12.398 1 98.25 129 ALA B C 1
ATOM 5190 O O . ALA B 1 129 ? 13.133 -20.734 12.797 1 98.25 129 ALA B O 1
ATOM 5191 N N . LYS B 1 130 ? 11.023 -20.031 12.984 1 96.56 130 LYS B N 1
ATOM 5192 C CA . LYS B 1 130 ? 11.297 -19.156 14.125 1 96.56 130 LYS B CA 1
ATOM 5193 C C . LYS B 1 130 ? 11.719 -19.984 15.344 1 96.56 130 LYS B C 1
ATOM 5195 O O . LYS B 1 130 ? 12.727 -19.672 15.984 1 96.56 130 LYS B O 1
ATOM 5200 N N . GLU B 1 131 ? 10.969 -21.016 15.602 1 96.31 131 GLU B N 1
ATOM 5201 C CA . GLU B 1 131 ? 11.211 -21.844 16.781 1 96.31 131 GLU B CA 1
ATOM 5202 C C . GLU B 1 131 ? 12.555 -22.562 16.672 1 96.31 131 GLU B C 1
ATOM 5204 O O . GLU B 1 131 ? 13.25 -22.75 17.672 1 96.31 131 GLU B O 1
ATOM 5209 N N . CYS B 1 132 ? 12.914 -22.969 15.492 1 96.88 132 CYS B N 1
ATOM 5210 C CA . CYS B 1 132 ? 14.133 -23.75 15.297 1 96.88 132 CYS B CA 1
ATOM 5211 C C . CYS B 1 132 ? 15.289 -22.859 14.867 1 96.88 132 CYS B C 1
ATOM 5213 O O . CYS B 1 132 ? 16.391 -23.344 14.641 1 96.88 132 CYS B O 1
ATOM 5215 N N . HIS B 1 133 ? 15.031 -21.578 14.727 1 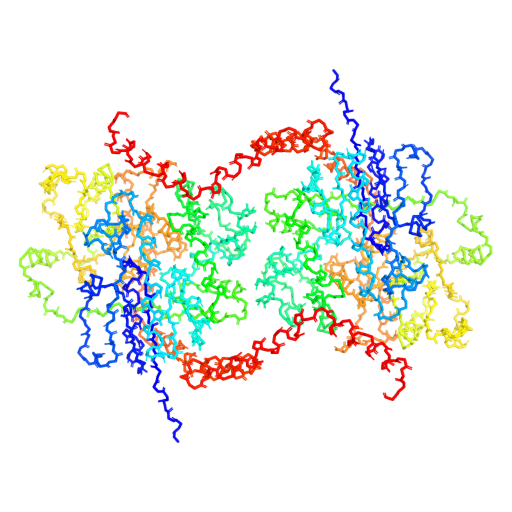94.81 133 HIS B N 1
ATOM 5216 C CA . HIS B 1 133 ? 16.031 -20.578 14.359 1 94.81 133 HIS B CA 1
ATOM 5217 C C . HIS B 1 133 ? 16.688 -20.938 13.031 1 94.81 133 HIS B C 1
ATOM 5219 O O . HIS B 1 133 ? 17.922 -20.938 12.93 1 94.81 133 HIS B O 1
ATOM 5225 N N . ILE B 1 134 ? 15.891 -21.297 12.094 1 96.81 134 ILE B N 1
ATOM 5226 C CA . ILE B 1 134 ? 16.328 -21.562 10.727 1 96.81 134 ILE B CA 1
ATOM 5227 C C . ILE B 1 134 ? 15.758 -20.5 9.789 1 96.81 134 ILE B C 1
ATOM 5229 O O . ILE B 1 134 ? 14.57 -20.172 9.867 1 96.81 134 ILE B O 1
ATOM 5233 N N . PRO B 1 135 ? 16.562 -19.859 8.945 1 97.44 135 PRO B N 1
ATOM 5234 C CA . PRO B 1 135 ? 16.016 -18.859 8.031 1 97.44 135 PRO B CA 1
ATOM 5235 C C . PRO B 1 135 ? 15.055 -19.453 7.012 1 97.44 135 PRO B C 1
ATOM 5237 O O . PRO B 1 135 ? 15.242 -20.578 6.57 1 97.44 135 PRO B O 1
ATOM 5240 N N . LEU B 1 136 ? 14.086 -18.656 6.672 1 98.31 136 LEU B N 1
ATOM 5241 C CA . LEU B 1 136 ? 13 -19.094 5.801 1 98.31 136 LEU B CA 1
ATOM 5242 C C . LEU B 1 136 ? 12.977 -18.281 4.516 1 98.31 136 LEU B C 1
ATOM 5244 O O . LEU B 1 136 ? 13.039 -17.047 4.551 1 98.31 136 LEU B O 1
ATOM 5248 N N . VAL B 1 137 ? 12.906 -18.953 3.385 1 98.62 137 VAL B N 1
ATOM 5249 C CA . VAL B 1 137 ? 12.656 -18.344 2.086 1 98.62 137 VAL B CA 1
ATOM 5250 C C . VAL B 1 137 ? 11.336 -18.859 1.513 1 98.62 137 VAL B C 1
ATOM 5252 O O . VAL B 1 137 ? 11.039 -20.062 1.627 1 98.62 137 VAL B O 1
ATOM 5255 N N . ILE B 1 138 ? 10.594 -17.953 0.946 1 98.81 138 ILE B N 1
ATOM 5256 C CA . ILE B 1 138 ? 9.375 -18.375 0.26 1 98.81 138 ILE B CA 1
ATOM 5257 C C . ILE B 1 138 ? 9.641 -18.5 -1.238 1 98.81 138 ILE B C 1
ATOM 5259 O O . ILE B 1 138 ? 10.211 -17.594 -1.85 1 98.81 138 ILE B O 1
ATOM 5263 N N . PHE B 1 139 ? 9.32 -19.641 -1.758 1 98.75 139 PHE B N 1
ATOM 5264 C CA . PHE B 1 139 ? 9.336 -19.844 -3.201 1 98.75 139 PHE B CA 1
ATOM 5265 C C . PHE B 1 139 ? 7.922 -19.891 -3.764 1 98.75 139 PHE B C 1
ATOM 5267 O O . PHE B 1 139 ? 7.113 -20.719 -3.352 1 98.75 139 PHE B O 1
ATOM 5274 N N . SER B 1 140 ? 7.691 -19 -4.695 1 98.31 140 SER B N 1
ATOM 5275 C CA . SER B 1 140 ? 6.336 -18.875 -5.223 1 98.31 140 SER B CA 1
ATOM 5276 C C . SER B 1 140 ? 6.219 -19.531 -6.594 1 98.31 140 SER B C 1
ATOM 5278 O O . SER B 1 140 ? 6.977 -19.203 -7.512 1 98.31 140 SER B O 1
ATOM 5280 N N . ALA B 1 141 ? 5.219 -20.406 -6.68 1 96.38 141 ALA B N 1
ATOM 5281 C CA . ALA B 1 141 ? 4.859 -20.984 -7.973 1 96.38 141 ALA B CA 1
ATOM 5282 C C . ALA B 1 141 ? 3.924 -20.062 -8.75 1 96.38 141 ALA B C 1
ATOM 5284 O O . ALA B 1 141 ? 3.699 -20.25 -9.945 1 96.38 141 ALA B O 1
ATOM 5285 N N . PHE B 1 142 ? 3.412 -18.969 -8.117 1 97.56 142 PHE B N 1
ATOM 5286 C CA . PHE B 1 142 ? 2.594 -17.969 -8.781 1 97.56 142 PHE B CA 1
ATOM 5287 C C . PHE B 1 142 ? 3.469 -16.953 -9.5 1 97.56 142 PHE B C 1
ATOM 5289 O O . PHE B 1 142 ? 4.609 -16.703 -9.102 1 97.56 142 PHE B O 1
ATOM 5296 N N . SER B 1 143 ? 2.893 -16.359 -10.508 1 97.94 143 SER B N 1
ATOM 5297 C CA . SER B 1 143 ? 3.604 -15.305 -11.227 1 97.94 143 SER B CA 1
ATOM 5298 C C . SER B 1 143 ? 3.76 -14.062 -10.367 1 97.94 143 SER B C 1
ATOM 5300 O O . SER B 1 143 ? 3.025 -13.875 -9.391 1 97.94 143 SER B O 1
ATOM 5302 N N . ALA B 1 144 ? 4.805 -13.273 -10.695 1 98.5 144 ALA B N 1
ATOM 5303 C CA . ALA B 1 144 ? 4.965 -11.984 -10.023 1 98.5 144 ALA B CA 1
ATOM 5304 C C . ALA B 1 144 ? 3.729 -11.117 -10.211 1 98.5 144 ALA B C 1
ATOM 5306 O O . ALA B 1 144 ? 3.32 -10.406 -9.289 1 98.5 144 ALA B O 1
ATOM 5307 N N . ALA B 1 145 ? 3.119 -11.18 -11.375 1 98.62 145 ALA B N 1
ATOM 5308 C CA . ALA B 1 145 ? 1.92 -10.406 -11.672 1 98.62 145 ALA B CA 1
ATOM 5309 C C . ALA B 1 145 ? 0.781 -10.758 -10.727 1 98.62 145 ALA B C 1
ATOM 5311 O O . ALA B 1 145 ? 0.036 -9.883 -10.281 1 98.62 145 ALA B O 1
ATOM 5312 N N . THR B 1 146 ? 0.66 -12.031 -10.438 1 98.44 146 THR B N 1
ATOM 5313 C CA . THR B 1 146 ? -0.374 -12.477 -9.508 1 98.44 146 THR B CA 1
ATOM 5314 C C . THR B 1 146 ? -0.142 -11.883 -8.125 1 98.44 146 THR B C 1
ATOM 5316 O O . THR B 1 146 ? -1.078 -11.391 -7.488 1 98.44 146 THR B O 1
ATOM 5319 N N . HIS B 1 147 ? 1.069 -11.922 -7.652 1 98.38 147 HIS B N 1
ATOM 5320 C CA . HIS B 1 147 ? 1.403 -11.344 -6.355 1 98.38 147 HIS B CA 1
ATOM 5321 C C . HIS B 1 147 ? 1.104 -9.852 -6.32 1 98.38 147 HIS B C 1
ATOM 5323 O O . HIS B 1 147 ? 0.563 -9.344 -5.336 1 98.38 147 HIS B O 1
ATOM 5329 N N . VAL B 1 148 ? 1.477 -9.203 -7.391 1 98.38 148 VAL B N 1
ATOM 5330 C CA . VAL B 1 148 ? 1.275 -7.758 -7.465 1 98.38 148 VAL B CA 1
ATOM 5331 C C . VAL B 1 148 ? -0.218 -7.441 -7.449 1 98.38 148 VAL B C 1
ATOM 5333 O O . VAL B 1 148 ? -0.653 -6.5 -6.781 1 98.38 148 VAL B O 1
ATOM 5336 N N . PHE B 1 149 ? -1.031 -8.211 -8.172 1 98.5 149 PHE B N 1
ATOM 5337 C CA . PHE B 1 149 ? -2.467 -7.965 -8.258 1 98.5 149 PHE B CA 1
ATOM 5338 C C . PHE B 1 149 ? -3.113 -8.039 -6.879 1 98.5 149 PHE B C 1
ATOM 5340 O O . PHE B 1 149 ? -3.918 -7.172 -6.52 1 98.5 149 PHE B O 1
ATOM 5347 N N . PHE B 1 150 ? -2.732 -9.023 -6.145 1 97.69 150 PHE B N 1
ATOM 5348 C CA . PHE B 1 150 ? -3.369 -9.203 -4.844 1 97.69 150 PHE B CA 1
ATOM 5349 C C . PHE B 1 150 ? -2.775 -8.242 -3.816 1 97.69 150 PHE B C 1
ATOM 5351 O O . PHE B 1 150 ? -3.375 -8 -2.766 1 97.69 150 PHE B O 1
ATOM 5358 N N . GLY B 1 151 ? -1.568 -7.742 -4.066 1 96.88 151 GLY B N 1
ATOM 5359 C CA . GLY B 1 151 ? -1.029 -6.66 -3.26 1 96.88 151 GLY B CA 1
ATOM 5360 C C . GLY B 1 151 ? -0.095 -7.137 -2.164 1 96.88 151 GLY B C 1
ATOM 5361 O O . GLY B 1 151 ? 0.229 -8.328 -2.094 1 96.88 151 GLY B O 1
ATOM 5362 N N . PRO B 1 152 ? 0.415 -6.219 -1.323 1 97.06 152 PRO B N 1
ATOM 5363 C CA . PRO B 1 152 ? 1.296 -6.551 -0.202 1 97.06 152 PRO B CA 1
ATOM 5364 C C . PRO B 1 152 ? 0.585 -7.344 0.892 1 97.06 152 PRO B C 1
ATOM 5366 O O . PRO B 1 152 ? -0.64 -7.48 0.864 1 97.06 152 PRO B O 1
ATOM 5369 N N . PRO B 1 153 ? 1.323 -7.887 1.82 1 97.25 153 PRO B N 1
ATOM 5370 C CA . PRO B 1 153 ? 0.728 -8.711 2.875 1 97.25 153 PRO B CA 1
ATOM 5371 C C . PRO B 1 153 ? -0.414 -8 3.602 1 97.25 153 PRO B C 1
ATOM 5373 O O . PRO B 1 153 ? -1.396 -8.641 3.986 1 97.25 153 PRO B O 1
ATOM 5376 N N . GLU B 1 154 ? -0.352 -6.66 3.725 1 96.56 154 GLU B N 1
ATOM 5377 C CA . GLU B 1 154 ? -1.319 -5.871 4.48 1 96.56 154 GLU B CA 1
ATOM 5378 C C . GLU B 1 154 ? -2.68 -5.852 3.789 1 96.56 154 GLU B C 1
ATOM 5380 O O . GLU B 1 154 ? -3.699 -5.559 4.418 1 96.56 154 GLU B O 1
ATOM 5385 N N . TYR B 1 155 ? -2.703 -6.148 2.525 1 97 155 TYR B N 1
ATOM 5386 C CA . TYR B 1 155 ? -3.961 -6.125 1.788 1 97 155 TYR B CA 1
ATOM 5387 C C . TYR B 1 155 ? -4.477 -7.539 1.546 1 97 155 TYR B C 1
ATOM 5389 O O . TYR B 1 155 ? -5.535 -7.727 0.943 1 97 155 TYR B O 1
ATOM 5397 N N . LEU B 1 156 ? -3.74 -8.531 2.006 1 97.69 156 LEU B N 1
ATOM 5398 C CA . LEU B 1 156 ? -4.152 -9.93 1.921 1 97.69 156 LEU B CA 1
ATOM 5399 C C . LEU B 1 156 ? -4.957 -10.336 3.15 1 97.69 156 LEU B C 1
ATOM 5401 O O . LEU B 1 156 ? -5.781 -11.25 3.086 1 97.69 156 LEU B O 1
ATOM 5405 N N . SER B 1 157 ? -4.727 -9.641 4.211 1 95.25 157 SER B N 1
ATOM 5406 C CA . SER B 1 157 ? -5.438 -9.938 5.449 1 95.25 157 SER B CA 1
ATOM 5407 C C . SER B 1 157 ? -5.512 -8.711 6.359 1 95.25 157 SER B C 1
ATOM 5409 O O . SER B 1 157 ? -4.805 -7.727 6.133 1 95.25 157 SER B O 1
ATOM 5411 N N . GLY B 1 158 ? -6.441 -8.758 7.324 1 93.38 158 GLY B N 1
ATOM 5412 C CA . GLY B 1 158 ? -6.535 -7.691 8.305 1 93.38 158 GLY B CA 1
ATOM 5413 C C . GLY B 1 158 ? -7.344 -6.5 7.828 1 93.38 158 GLY B C 1
ATOM 5414 O O . GLY B 1 158 ? -8.211 -6.641 6.965 1 93.38 158 GLY B O 1
ATOM 5415 N N . ASN B 1 159 ? -7.094 -5.34 8.43 1 92.69 159 ASN B N 1
ATOM 5416 C CA . ASN B 1 159 ? -7.895 -4.148 8.172 1 92.69 159 ASN B CA 1
ATOM 5417 C C . ASN B 1 159 ? -7.723 -3.65 6.742 1 92.69 159 ASN B C 1
ATOM 5419 O O . ASN B 1 159 ? -8.68 -3.195 6.117 1 92.69 159 ASN B O 1
ATOM 5423 N N . GLY B 1 160 ? -6.48 -3.771 6.293 1 94.88 160 GLY B N 1
ATOM 5424 C CA . GLY B 1 160 ? -6.234 -3.336 4.926 1 94.88 160 GLY B CA 1
ATOM 5425 C C . GLY B 1 160 ? -7.016 -4.133 3.896 1 94.88 160 GLY B C 1
ATOM 5426 O O . GLY B 1 160 ? -7.551 -3.564 2.943 1 94.88 160 GLY B O 1
ATOM 5427 N N . GLN B 1 161 ? -7.059 -5.434 4.16 1 95.75 161 GLN B N 1
ATOM 5428 C CA . GLN B 1 161 ? -7.832 -6.301 3.273 1 95.75 161 GLN B CA 1
ATOM 5429 C C . GLN B 1 161 ? -9.312 -5.945 3.316 1 95.75 161 GLN B C 1
ATOM 5431 O O . GLN B 1 161 ? -9.961 -5.812 2.271 1 95.75 161 GLN B O 1
ATOM 5436 N N . ARG B 1 162 ? -9.867 -5.758 4.465 1 93.75 162 ARG B N 1
ATOM 5437 C CA . ARG B 1 162 ? -11.289 -5.461 4.625 1 93.75 162 ARG B CA 1
ATOM 5438 C C . ARG B 1 162 ? -11.641 -4.121 3.992 1 93.75 162 ARG B C 1
ATOM 5440 O O . ARG B 1 162 ? -12.742 -3.953 3.465 1 93.75 162 ARG B O 1
ATOM 5447 N N . ARG B 1 163 ? -10.711 -3.301 4.062 1 93.88 163 ARG B N 1
ATOM 5448 C CA . ARG B 1 163 ? -10.938 -1.949 3.564 1 93.88 163 ARG B CA 1
ATOM 5449 C C . ARG B 1 163 ? -10.828 -1.902 2.043 1 93.88 163 ARG B C 1
ATOM 5451 O O . ARG B 1 163 ? -11.594 -1.196 1.385 1 93.88 163 ARG B O 1
ATOM 5458 N N . LEU B 1 164 ? -9.914 -2.699 1.467 1 95.31 164 LEU B N 1
ATOM 5459 C CA . LEU B 1 164 ? -9.555 -2.498 0.068 1 95.31 164 LEU B CA 1
ATOM 5460 C C . LEU B 1 164 ? -10.055 -3.652 -0.794 1 95.31 164 LEU B C 1
ATOM 5462 O O . LEU B 1 164 ? -10.164 -3.52 -2.016 1 95.31 164 LEU B O 1
ATOM 5466 N N . ARG B 1 165 ? -10.219 -4.824 -0.197 1 95.25 165 ARG B N 1
ATOM 5467 C CA . ARG B 1 165 ? -10.562 -6.035 -0.935 1 95.25 165 ARG B CA 1
ATOM 5468 C C . ARG B 1 165 ? -11.758 -6.738 -0.309 1 95.25 165 ARG B C 1
ATOM 5470 O O . ARG B 1 165 ? -11.719 -7.945 -0.053 1 95.25 165 ARG B O 1
ATOM 5477 N N . SER B 1 166 ? -12.859 -6.039 -0.149 1 91.44 166 SER B N 1
ATOM 5478 C CA . SER B 1 166 ? -13.992 -6.543 0.622 1 91.44 166 SER B CA 1
ATOM 5479 C C . SER B 1 166 ? -15.047 -7.16 -0.287 1 91.44 166 SER B C 1
ATOM 5481 O O . SER B 1 166 ? -15.883 -7.945 0.168 1 91.44 166 SER B O 1
ATOM 5483 N N . SER B 1 167 ? -15 -6.816 -1.593 1 94.62 167 SER B N 1
ATOM 5484 C CA . SER B 1 167 ? -16.031 -7.297 -2.504 1 94.62 167 SER B CA 1
ATOM 5485 C C . SER B 1 167 ? -15.438 -7.73 -3.84 1 94.62 167 SER B C 1
ATOM 5487 O O . SER B 1 167 ? -14.32 -7.34 -4.18 1 94.62 167 SER B O 1
ATOM 5489 N N . PRO B 1 168 ? -16.188 -8.547 -4.617 1 95.94 168 PRO B N 1
ATOM 5490 C CA . PRO B 1 168 ? -15.711 -8.961 -5.938 1 95.94 168 PRO B CA 1
ATOM 5491 C C . PRO B 1 168 ? -15.375 -7.77 -6.836 1 95.94 168 PRO B C 1
ATOM 5493 O O . PRO B 1 168 ? -14.445 -7.844 -7.645 1 95.94 168 PRO B O 1
ATOM 5496 N N . GLU B 1 169 ? -16.109 -6.68 -6.668 1 95.81 169 GLU B N 1
ATOM 5497 C CA . GLU B 1 169 ? -15.906 -5.496 -7.5 1 95.81 169 GLU B CA 1
ATOM 5498 C C . GLU B 1 169 ? -14.492 -4.945 -7.336 1 95.81 169 GLU B C 1
ATOM 5500 O O . GLU B 1 169 ? -13.922 -4.391 -8.281 1 95.81 169 GLU B O 1
ATOM 5505 N N . ASP B 1 170 ? -13.891 -5.199 -6.188 1 95.88 170 ASP B N 1
ATOM 5506 C CA . ASP B 1 170 ? -12.547 -4.707 -5.902 1 95.88 170 ASP B CA 1
ATOM 5507 C C . ASP B 1 170 ? -11.5 -5.449 -6.738 1 95.88 170 ASP B C 1
ATOM 5509 O O . ASP B 1 170 ? -10.352 -5.02 -6.824 1 95.88 170 ASP B O 1
ATOM 5513 N N . LEU B 1 171 ? -11.898 -6.539 -7.422 1 97.5 171 LEU B N 1
ATOM 5514 C CA . LEU B 1 171 ? -10.953 -7.375 -8.156 1 97.5 171 LEU B CA 1
ATOM 5515 C C . LEU B 1 171 ? -11.125 -7.199 -9.656 1 97.5 171 LEU B C 1
ATOM 5517 O O . LEU B 1 171 ? -10.438 -7.859 -10.445 1 97.5 171 LEU B O 1
ATOM 5521 N N . THR B 1 172 ? -12.023 -6.309 -10.117 1 97.44 172 THR B N 1
ATOM 5522 C CA . THR B 1 172 ? -12.438 -6.281 -11.516 1 97.44 172 THR B CA 1
ATOM 5523 C C . THR B 1 172 ? -11.688 -5.195 -12.281 1 97.44 172 THR B C 1
ATOM 5525 O O . THR B 1 172 ? -12.047 -4.863 -13.414 1 97.44 172 THR B O 1
ATOM 5528 N N . SER B 1 173 ? -10.68 -4.598 -11.703 1 96.5 173 SER B N 1
ATOM 5529 C CA . SER B 1 173 ? -9.789 -3.635 -12.344 1 96.5 173 SER B CA 1
ATOM 5530 C C . SER B 1 173 ? -8.367 -3.758 -11.812 1 96.5 173 SER B C 1
ATOM 5532 O O . SER B 1 173 ? -8.148 -4.285 -10.719 1 96.5 173 SER B O 1
ATOM 5534 N N . PRO B 1 174 ? -7.426 -3.4 -12.664 1 96.62 174 PRO B N 1
ATOM 5535 C CA . PRO B 1 174 ? -6.094 -3.332 -12.062 1 96.62 174 PRO B CA 1
ATOM 5536 C C . PRO B 1 174 ? -6.059 -2.482 -10.797 1 96.62 174 PRO B C 1
ATOM 5538 O O . PRO B 1 174 ? -6.668 -1.412 -10.75 1 96.62 174 PRO B O 1
ATOM 5541 N N . PRO B 1 175 ? -5.398 -2.955 -9.805 1 96.31 175 PRO B N 1
ATOM 5542 C CA . PRO B 1 175 ? -5.387 -2.195 -8.555 1 96.31 175 PRO B CA 1
ATOM 5543 C C . PRO B 1 175 ? -4.68 -0.848 -8.688 1 96.31 175 PRO B C 1
ATOM 5545 O O . PRO B 1 175 ? -3.836 -0.675 -9.578 1 96.31 175 PRO B O 1
ATOM 5548 N N . TRP B 1 176 ? -4.973 0.114 -7.742 1 92.94 176 TRP B N 1
ATOM 5549 C CA . TRP B 1 176 ? -4.484 1.484 -7.844 1 92.94 176 TRP B CA 1
ATOM 5550 C C . TRP B 1 176 ? -2.979 1.545 -7.598 1 92.94 176 TRP B C 1
ATOM 5552 O O . TRP B 1 176 ? -2.314 2.5 -8.008 1 92.94 176 TRP B O 1
ATOM 5562 N N . TRP B 1 177 ? -2.416 0.56 -6.93 1 95.31 177 TRP B N 1
ATOM 5563 C CA . TRP B 1 177 ? -0.989 0.604 -6.629 1 95.31 177 TRP B CA 1
ATOM 5564 C C . TRP B 1 177 ? -0.163 0.21 -7.848 1 95.31 177 TRP B C 1
ATOM 5566 O O . TRP B 1 177 ? 1.067 0.293 -7.828 1 95.31 177 TRP B O 1
ATOM 5576 N N . VAL B 1 178 ? -0.824 -0.324 -8.836 1 96.56 178 VAL B N 1
ATOM 5577 C CA . VAL B 1 178 ? -0.142 -0.58 -10.102 1 96.56 178 VAL B CA 1
ATOM 5578 C C . VAL B 1 178 ? -0.075 0.707 -10.922 1 96.56 178 VAL B C 1
ATOM 5580 O O . VAL B 1 178 ? -1.091 1.169 -11.445 1 96.56 178 VAL B O 1
ATOM 5583 N N . SER B 1 179 ? 1.116 1.25 -11.078 1 91.5 179 SER B N 1
ATOM 5584 C CA . SER B 1 179 ? 1.28 2.582 -11.656 1 91.5 179 SER B CA 1
ATOM 5585 C C . SER B 1 179 ? 1.597 2.506 -13.141 1 91.5 179 SER B C 1
ATOM 5587 O O . SER B 1 179 ? 1.874 3.525 -13.773 1 91.5 179 SER B O 1
ATOM 5589 N N . PHE B 1 180 ? 1.673 1.361 -13.734 1 94.69 180 PHE B N 1
ATOM 5590 C CA . PHE B 1 180 ? 1.916 1.165 -15.156 1 94.69 180 PHE B CA 1
ATOM 5591 C C . PHE B 1 180 ? 0.704 0.533 -15.836 1 94.69 180 PHE B C 1
ATOM 5593 O O . PHE B 1 180 ? -0.243 0.123 -15.156 1 94.69 180 PHE B O 1
ATOM 5600 N N . ARG B 1 181 ? 0.672 0.554 -17.094 1 94.38 181 ARG B N 1
ATOM 5601 C CA . ARG B 1 181 ? -0.442 -0.037 -17.828 1 94.38 181 ARG B CA 1
ATOM 5602 C C . ARG B 1 181 ? -0.483 -1.55 -17.641 1 94.38 181 ARG B C 1
ATOM 5604 O O . ARG B 1 181 ? 0.511 -2.238 -17.875 1 94.38 181 ARG B O 1
ATOM 5611 N N . SER B 1 182 ? -1.579 -2.094 -17.141 1 97.5 182 SER B N 1
ATOM 5612 C CA . SER B 1 182 ? -1.729 -3.521 -16.875 1 97.5 182 SER B CA 1
ATOM 5613 C C . SER B 1 182 ? -3.127 -4.008 -17.25 1 97.5 182 SER B C 1
ATOM 5615 O O . SER B 1 182 ? -4.113 -3.299 -17.031 1 97.5 182 SER B O 1
ATOM 5617 N N . LEU B 1 183 ? -3.223 -5.188 -17.781 1 97.75 183 LEU B N 1
ATOM 5618 C CA . LEU B 1 183 ? -4.496 -5.844 -18.062 1 97.75 183 LEU B CA 1
ATOM 5619 C C . LEU B 1 183 ? -4.812 -6.887 -16.984 1 97.75 183 LEU B C 1
ATOM 5621 O O . LEU B 1 183 ? -5.863 -7.527 -17.031 1 97.75 183 LEU B O 1
ATOM 5625 N N . VAL B 1 184 ? -4.008 -7 -16.016 1 98.5 184 VAL B N 1
ATOM 5626 C CA . VAL B 1 184 ? -4.094 -8.094 -15.055 1 98.5 184 VAL B CA 1
ATOM 5627 C C . VAL B 1 184 ? -5.16 -7.773 -14.008 1 98.5 184 VAL B C 1
ATOM 5629 O O . VAL B 1 184 ? -4.922 -6.977 -13.102 1 98.5 184 VAL B O 1
ATOM 5632 N N . HIS B 1 185 ? -6.293 -8.352 -14.156 1 98.19 185 HIS B N 1
ATOM 5633 C CA . HIS B 1 185 ? -7.406 -8.289 -13.219 1 98.19 185 HIS B CA 1
ATOM 5634 C C . HIS B 1 185 ? -8.461 -9.344 -13.539 1 98.19 185 HIS B C 1
ATOM 5636 O O . HIS B 1 185 ? -8.422 -9.961 -14.609 1 98.19 185 HIS B O 1
ATOM 5642 N N . HIS B 1 186 ? -9.344 -9.57 -12.664 1 97.81 186 HIS B N 1
ATOM 5643 C CA . HIS B 1 186 ? -10.445 -10.508 -12.875 1 97.81 186 HIS B CA 1
ATOM 5644 C C . HIS B 1 186 ? -11.617 -9.82 -13.57 1 97.81 186 HIS B C 1
ATOM 5646 O O . HIS B 1 186 ? -11.828 -8.617 -13.406 1 97.81 186 HIS B O 1
ATOM 5652 N N . ARG B 1 187 ? -12.273 -10.578 -14.352 1 96.56 187 ARG B N 1
ATOM 5653 C CA . ARG B 1 187 ? -13.625 -10.172 -14.734 1 96.56 187 ARG B CA 1
ATOM 5654 C C . ARG B 1 187 ? -14.617 -10.438 -13.602 1 96.56 187 ARG B C 1
ATOM 5656 O O . ARG B 1 187 ? -14.32 -11.195 -12.672 1 96.56 187 ARG B O 1
ATOM 5663 N N . ARG B 1 188 ? -15.758 -9.852 -13.672 1 95.44 188 ARG B N 1
ATOM 5664 C CA . ARG B 1 188 ? -16.703 -9.93 -12.57 1 95.44 188 ARG B CA 1
ATOM 5665 C C . ARG B 1 188 ? -17.047 -11.375 -12.234 1 95.44 188 ARG B C 1
ATOM 5667 O O . ARG B 1 188 ? -17.062 -11.766 -11.062 1 95.44 188 ARG B O 1
ATOM 5674 N N . TYR B 1 189 ? -17.344 -12.195 -13.258 1 94.38 189 TYR B N 1
ATOM 5675 C CA . TYR B 1 189 ? -17.719 -13.586 -13.023 1 94.38 189 TYR B CA 1
ATOM 5676 C C . TYR B 1 189 ? -16.562 -14.367 -12.406 1 94.38 189 TYR B C 1
ATOM 5678 O O . TYR B 1 189 ? -16.781 -15.328 -11.664 1 94.38 189 TYR B O 1
ATOM 5686 N N . GLU B 1 190 ? -15.367 -14.008 -12.719 1 95.94 190 GLU B N 1
ATOM 5687 C CA . GLU B 1 190 ? -14.18 -14.617 -12.117 1 95.94 190 GLU B CA 1
ATOM 5688 C C . GLU B 1 190 ? -13.984 -14.133 -10.688 1 95.94 190 GLU B C 1
ATOM 5690 O O . GLU B 1 190 ? -13.641 -14.922 -9.805 1 95.94 190 GLU B O 1
ATOM 5695 N N . ALA B 1 191 ? -14.219 -12.836 -10.477 1 96.56 191 ALA B N 1
ATOM 5696 C CA . ALA B 1 191 ? -14.016 -12.188 -9.188 1 96.56 191 ALA B CA 1
ATOM 5697 C C . ALA B 1 191 ? -14.922 -12.781 -8.117 1 96.56 191 ALA B C 1
ATOM 5699 O O . ALA B 1 191 ? -14.547 -12.875 -6.945 1 96.56 191 ALA B O 1
ATOM 5700 N N . ILE B 1 192 ? -16.094 -13.156 -8.469 1 94.62 192 ILE B N 1
ATOM 5701 C CA . ILE B 1 192 ? -17.062 -13.734 -7.547 1 94.62 192 ILE B CA 1
ATOM 5702 C C . ILE B 1 192 ? -16.484 -15.008 -6.922 1 94.62 192 ILE B C 1
ATOM 5704 O O . ILE B 1 192 ? -16.641 -15.242 -5.719 1 94.62 192 ILE B O 1
ATOM 5708 N N . GLY B 1 193 ? -15.781 -15.812 -7.746 1 91.44 193 GLY B N 1
ATOM 5709 C CA . GLY B 1 193 ? -15.117 -16.984 -7.211 1 91.44 193 GLY B CA 1
ATOM 5710 C C . GLY B 1 193 ? -13.828 -16.656 -6.473 1 91.44 193 GLY B C 1
ATOM 5711 O O . GLY B 1 193 ? -13.57 -17.203 -5.398 1 91.44 193 GLY B O 1
ATOM 5712 N N . ALA B 1 194 ? -13.164 -15.727 -6.98 1 94.62 194 ALA B N 1
ATOM 5713 C CA . ALA B 1 194 ? -11.82 -15.414 -6.488 1 94.62 194 ALA B CA 1
ATOM 5714 C C . ALA B 1 194 ? -11.891 -14.758 -5.109 1 94.62 194 ALA B C 1
ATOM 5716 O O . ALA B 1 194 ? -10.977 -14.922 -4.297 1 94.62 194 ALA B O 1
ATOM 5717 N N . ILE B 1 195 ? -12.945 -14.039 -4.785 1 95.06 195 ILE B N 1
ATOM 5718 C CA . ILE B 1 195 ? -13.055 -13.297 -3.535 1 95.06 195 ILE B CA 1
ATOM 5719 C C . ILE B 1 195 ? -13.016 -14.266 -2.355 1 95.06 195 ILE B C 1
ATOM 5721 O O . ILE B 1 195 ? -12.719 -13.859 -1.227 1 95.06 195 ILE B O 1
ATOM 5725 N N . GLY B 1 196 ? -13.258 -15.547 -2.611 1 92.69 196 GLY B N 1
ATOM 5726 C CA . GLY B 1 196 ? -13.25 -16.578 -1.583 1 92.69 196 GLY B CA 1
ATOM 5727 C C . GLY B 1 196 ? -11.883 -16.781 -0.958 1 92.69 196 GLY B C 1
ATOM 5728 O O . GLY B 1 196 ? -11.773 -17.359 0.129 1 92.69 196 GLY B O 1
ATOM 5729 N N . ILE B 1 197 ? -10.883 -16.281 -1.542 1 94.31 197 ILE B N 1
ATOM 5730 C CA . ILE B 1 197 ? -9.531 -16.5 -1.024 1 94.31 197 ILE B CA 1
ATOM 5731 C C . ILE B 1 197 ? -9.367 -15.766 0.304 1 94.31 197 ILE B C 1
ATOM 5733 O O . ILE B 1 197 ? -8.438 -16.047 1.065 1 94.31 197 ILE B O 1
ATOM 5737 N N . TYR B 1 198 ? -10.25 -14.797 0.56 1 95.81 198 TYR B N 1
ATOM 5738 C CA . TYR B 1 198 ? -10.148 -13.977 1.765 1 95.81 198 TYR B CA 1
ATOM 5739 C C . TYR B 1 198 ? -11.016 -14.539 2.883 1 95.81 198 TYR B C 1
ATOM 5741 O O . TYR B 1 198 ? -11.07 -13.977 3.979 1 95.81 198 TYR B O 1
ATOM 5749 N N . THR B 1 199 ? -11.656 -15.594 2.658 1 93.19 199 THR B N 1
ATOM 5750 C CA . THR B 1 199 ? -12.547 -16.188 3.645 1 93.19 199 THR B CA 1
ATOM 5751 C C . THR B 1 199 ? -11.906 -17.438 4.258 1 93.19 199 THR B C 1
ATOM 5753 O O . THR B 1 199 ? -11.352 -18.266 3.545 1 93.19 199 THR B O 1
ATOM 5756 N N . ALA B 1 200 ? -12.031 -17.5 5.531 1 91.44 200 ALA B N 1
ATOM 5757 C CA . ALA B 1 200 ? -11.461 -18.656 6.23 1 91.44 200 ALA B CA 1
ATOM 5758 C C . ALA B 1 200 ? -12.125 -19.953 5.781 1 91.44 200 ALA B C 1
ATOM 5760 O O . ALA B 1 200 ? -13.336 -20 5.562 1 91.44 200 ALA B O 1
ATOM 5761 N N . ASN B 1 201 ? -11.328 -20.938 5.621 1 86 201 ASN B N 1
ATOM 5762 C CA . ASN B 1 201 ? -11.836 -22.266 5.285 1 86 201 ASN B CA 1
ATOM 5763 C C . ASN B 1 201 ? -11.859 -23.188 6.504 1 86 201 ASN B C 1
ATOM 5765 O O . ASN B 1 201 ? -11.859 -22.703 7.645 1 86 201 ASN B O 1
ATOM 5769 N N . ALA B 1 202 ? -11.969 -24.453 6.316 1 80.56 202 ALA B N 1
ATOM 5770 C CA . ALA B 1 202 ? -12.117 -25.422 7.402 1 80.56 202 ALA B CA 1
ATOM 5771 C C . ALA B 1 202 ? -10.914 -25.391 8.328 1 80.56 202 ALA B C 1
ATOM 5773 O O . ALA B 1 202 ? -11 -25.812 9.484 1 80.56 202 ALA B O 1
ATOM 5774 N N . SER B 1 203 ? -9.844 -24.859 7.836 1 85.56 203 SER B N 1
ATOM 5775 C CA . SER B 1 203 ? -8.641 -24.781 8.656 1 85.56 203 SER B CA 1
ATOM 5776 C C . SER B 1 203 ? -8.68 -23.562 9.578 1 85.56 203 SER B C 1
ATOM 5778 O O . SER B 1 203 ? -7.816 -23.406 10.445 1 85.56 203 SER B O 1
ATOM 5780 N N . GLY B 1 204 ? -9.648 -22.703 9.352 1 90.75 204 GLY B N 1
ATOM 5781 C CA . GLY B 1 204 ? -9.805 -21.531 10.195 1 90.75 204 GLY B CA 1
ATOM 5782 C C . GLY B 1 204 ? -9.008 -20.328 9.703 1 90.75 204 GLY B C 1
ATOM 5783 O O . GLY B 1 204 ? -9.023 -19.281 10.336 1 90.75 204 GLY B O 1
ATOM 5784 N N . ILE B 1 205 ? -8.289 -20.531 8.672 1 94.62 205 ILE B N 1
ATOM 5785 C CA . ILE B 1 205 ? -7.488 -19.453 8.102 1 94.62 205 ILE B CA 1
ATOM 5786 C C . ILE B 1 205 ? -7.73 -19.359 6.598 1 94.62 205 ILE B C 1
ATOM 5788 O O . ILE B 1 205 ? -7.938 -20.391 5.938 1 94.62 205 ILE B O 1
ATOM 5792 N N . SER B 1 206 ? -7.785 -18.172 6.051 1 94.75 206 SER B N 1
ATOM 5793 C CA . SER B 1 206 ? -8.023 -18 4.621 1 94.75 206 SER B CA 1
ATOM 5794 C C . SER B 1 206 ? -6.75 -18.234 3.816 1 94.75 206 SER B C 1
ATOM 5796 O O . SER B 1 206 ? -5.648 -18.203 4.367 1 94.75 206 SER B O 1
ATOM 5798 N N . PHE B 1 207 ? -6.906 -18.547 2.553 1 94.38 207 PHE B N 1
ATOM 5799 C CA . PHE B 1 207 ? -5.773 -18.688 1.647 1 94.38 207 PHE B CA 1
ATOM 5800 C C . PHE B 1 207 ? -4.918 -17.438 1.647 1 94.38 207 PHE B C 1
ATOM 5802 O O . PHE B 1 207 ? -3.689 -17.516 1.729 1 94.38 207 PHE B O 1
ATOM 5809 N N . ALA B 1 208 ? -5.523 -16.281 1.578 1 97.31 208 ALA B N 1
ATOM 5810 C CA . ALA B 1 208 ? -4.828 -15 1.528 1 97.31 208 ALA B CA 1
ATOM 5811 C C . ALA B 1 208 ? -4.055 -14.742 2.818 1 97.31 208 ALA B C 1
ATOM 5813 O O . ALA B 1 208 ? -2.939 -14.219 2.789 1 97.31 208 ALA B O 1
ATOM 5814 N N . GLU B 1 209 ? -4.625 -15.07 3.92 1 97.69 209 GLU B N 1
ATOM 5815 C CA . GLU B 1 209 ? -3.947 -14.883 5.199 1 97.69 209 GLU B CA 1
ATOM 5816 C C . GLU B 1 209 ? -2.717 -15.781 5.305 1 97.69 209 GLU B C 1
ATOM 5818 O O . GLU B 1 209 ? -1.706 -15.383 5.891 1 97.69 209 GLU B O 1
ATOM 5823 N N . ARG B 1 210 ? -2.811 -17.016 4.785 1 97.19 210 ARG B N 1
ATOM 5824 C CA . ARG B 1 210 ? -1.648 -17.891 4.738 1 97.19 210 ARG B CA 1
ATOM 5825 C C . ARG B 1 210 ? -0.484 -17.219 4.016 1 97.19 210 ARG B C 1
ATOM 5827 O O . ARG B 1 210 ? 0.64 -17.203 4.523 1 97.19 210 ARG B O 1
ATOM 5834 N N . ILE B 1 211 ? -0.807 -16.688 2.918 1 98.12 211 ILE B N 1
ATOM 5835 C CA . ILE B 1 211 ? 0.208 -16.031 2.096 1 98.12 211 ILE B CA 1
ATOM 5836 C C . ILE B 1 211 ? 0.77 -14.82 2.832 1 98.12 211 ILE B C 1
ATOM 5838 O O . ILE B 1 211 ? 1.985 -14.617 2.871 1 98.12 211 ILE B O 1
ATOM 5842 N N . ALA B 1 212 ? -0.093 -14.016 3.408 1 98.12 212 ALA B N 1
ATOM 5843 C CA . ALA B 1 212 ? 0.342 -12.836 4.16 1 98.12 212 ALA B CA 1
ATOM 5844 C C . ALA B 1 212 ? 1.336 -13.227 5.254 1 98.12 212 ALA B C 1
ATOM 5846 O O . ALA B 1 212 ? 2.385 -12.594 5.398 1 98.12 212 ALA B O 1
ATOM 5847 N N . ARG B 1 213 ? 1.059 -14.25 5.961 1 97.56 213 ARG B N 1
ATOM 5848 C CA . ARG B 1 213 ? 1.894 -14.688 7.074 1 97.56 213 ARG B CA 1
ATOM 5849 C C . ARG B 1 213 ? 3.262 -15.148 6.586 1 97.56 213 ARG B C 1
ATOM 5851 O O . ARG B 1 213 ? 4.285 -14.852 7.207 1 97.56 213 ARG B O 1
ATOM 5858 N N . THR B 1 214 ? 3.236 -15.883 5.551 1 98.12 214 THR B N 1
ATOM 5859 C CA . THR B 1 214 ? 4.508 -16.391 5.035 1 98.12 214 THR B CA 1
ATOM 5860 C C . THR B 1 214 ? 5.363 -15.242 4.508 1 98.12 214 THR B C 1
ATOM 5862 O O . THR B 1 214 ? 6.574 -15.203 4.742 1 98.12 214 THR B O 1
ATOM 5865 N N . LEU B 1 215 ? 4.77 -14.312 3.842 1 97.88 215 LEU B N 1
ATOM 5866 C CA . LEU B 1 215 ? 5.508 -13.172 3.309 1 97.88 215 LEU B CA 1
ATOM 5867 C C . LEU B 1 215 ? 6.059 -12.305 4.438 1 97.88 215 LEU B C 1
ATOM 5869 O O . LEU B 1 215 ? 7.156 -11.758 4.324 1 97.88 215 LEU B O 1
ATOM 5873 N N . ASP B 1 216 ? 5.312 -12.203 5.477 1 96.56 216 ASP B N 1
ATOM 5874 C CA . ASP B 1 216 ? 5.754 -11.422 6.629 1 96.56 216 ASP B CA 1
ATOM 5875 C C . ASP B 1 216 ? 6.91 -12.109 7.352 1 96.56 216 ASP B C 1
ATOM 5877 O O . ASP B 1 216 ? 7.824 -11.445 7.848 1 96.56 216 ASP B O 1
ATOM 5881 N N . GLY B 1 217 ? 6.875 -13.43 7.379 1 96.56 217 GLY B N 1
ATOM 5882 C CA . GLY B 1 217 ? 7.785 -14.172 8.234 1 96.56 217 GLY B CA 1
ATOM 5883 C C . GLY B 1 217 ? 9.039 -14.641 7.52 1 96.56 217 GLY B C 1
ATOM 5884 O O . GLY B 1 217 ? 9.922 -15.234 8.133 1 96.56 217 GLY B O 1
ATOM 5885 N N . CYS B 1 218 ? 9.188 -14.344 6.273 1 97.5 218 CYS B N 1
ATOM 5886 C CA . CYS B 1 218 ? 10.312 -14.875 5.512 1 97.5 218 CYS B CA 1
ATOM 5887 C C . CYS B 1 218 ? 11.453 -13.867 5.445 1 97.5 218 CYS B C 1
ATOM 5889 O O . CYS B 1 218 ? 11.266 -12.688 5.766 1 97.5 218 CYS B O 1
ATOM 5891 N N . ARG B 1 219 ? 12.555 -14.367 5.031 1 96.38 219 ARG B N 1
ATOM 5892 C CA . ARG B 1 219 ? 13.727 -13.523 4.824 1 96.38 219 ARG B CA 1
ATOM 5893 C C . ARG B 1 219 ? 13.758 -12.969 3.406 1 96.38 219 ARG B C 1
ATOM 5895 O O . ARG B 1 219 ? 14.273 -11.867 3.178 1 96.38 219 ARG B O 1
ATOM 5902 N N . ALA B 1 220 ? 13.328 -13.766 2.508 1 97.88 220 ALA B N 1
ATOM 5903 C CA . ALA B 1 220 ? 13.312 -13.414 1.09 1 97.88 220 ALA B CA 1
ATOM 5904 C C . ALA B 1 220 ? 12.219 -14.188 0.345 1 97.88 220 ALA B C 1
ATOM 5906 O O . ALA B 1 220 ? 11.672 -15.156 0.868 1 97.88 220 ALA B O 1
ATOM 5907 N N . VAL B 1 221 ? 11.938 -13.68 -0.819 1 98.69 221 VAL B N 1
ATOM 5908 C CA . VAL B 1 221 ? 10.945 -14.344 -1.662 1 98.69 221 VAL B CA 1
ATOM 5909 C C . VAL B 1 221 ? 11.562 -14.664 -3.023 1 98.69 221 VAL B C 1
ATOM 5911 O O . VAL B 1 221 ? 12.07 -13.773 -3.705 1 98.69 221 VAL B O 1
ATOM 5914 N N . ALA B 1 222 ? 11.562 -15.914 -3.34 1 98.75 222 ALA B N 1
ATOM 5915 C CA . ALA B 1 222 ? 11.914 -16.359 -4.688 1 98.75 222 ALA B CA 1
ATOM 5916 C C . ALA B 1 222 ? 10.664 -16.625 -5.52 1 98.75 222 ALA B C 1
ATOM 5918 O O . ALA B 1 222 ? 9.68 -17.172 -5.008 1 98.75 222 ALA B O 1
ATOM 5919 N N . ILE B 1 223 ? 10.688 -16.234 -6.801 1 98.62 223 ILE B N 1
ATOM 5920 C CA . ILE B 1 223 ? 9.508 -16.391 -7.633 1 98.62 223 ILE B CA 1
ATOM 5921 C C . ILE B 1 223 ? 9.891 -17.078 -8.945 1 98.62 223 ILE B C 1
ATOM 5923 O O . ILE B 1 223 ? 10.867 -16.688 -9.586 1 98.62 223 ILE B O 1
ATOM 5927 N N . ARG B 1 224 ? 9.125 -18.078 -9.273 1 98.31 224 ARG B N 1
ATOM 5928 C CA . ARG B 1 224 ? 9.32 -18.719 -10.57 1 98.31 224 ARG B CA 1
ATOM 5929 C C . ARG B 1 224 ? 8.906 -17.781 -11.703 1 98.31 224 ARG B C 1
ATOM 5931 O O . ARG B 1 224 ? 7.719 -17.594 -11.953 1 98.31 224 ARG B O 1
ATOM 5938 N N . GLY B 1 225 ? 9.812 -17.203 -12.375 1 97.31 225 GLY B N 1
ATOM 5939 C CA . GLY B 1 225 ? 9.609 -16.234 -13.438 1 97.31 225 GLY B CA 1
ATOM 5940 C C . GLY B 1 225 ? 10.867 -15.484 -13.812 1 97.31 225 GLY B C 1
ATOM 5941 O O . GLY B 1 225 ? 11.93 -15.719 -13.234 1 97.31 225 GLY B O 1
ATOM 5942 N N . CYS B 1 226 ? 10.836 -14.695 -14.781 1 97.31 226 CYS B N 1
ATOM 5943 C CA . CYS B 1 226 ? 12.008 -13.945 -15.227 1 97.31 226 CYS B CA 1
ATOM 5944 C C . CYS B 1 226 ? 11.648 -12.492 -15.508 1 97.31 226 CYS B C 1
ATOM 5946 O O . CYS B 1 226 ? 10.508 -12.18 -15.836 1 97.31 226 CYS B O 1
ATOM 5948 N N . ARG B 1 227 ? 12.594 -11.672 -15.422 1 97.56 227 ARG B N 1
ATOM 5949 C CA . ARG B 1 227 ? 12.398 -10.227 -15.555 1 97.56 227 ARG B CA 1
ATOM 5950 C C . ARG B 1 227 ? 12.102 -9.852 -17 1 97.56 227 ARG B C 1
ATOM 5952 O O . ARG B 1 227 ? 11.445 -8.836 -17.266 1 97.56 227 ARG B O 1
ATOM 5959 N N . GLU B 1 228 ? 12.578 -10.641 -17.922 1 96.31 228 GLU B N 1
ATOM 5960 C CA . GLU B 1 228 ? 12.375 -10.359 -19.344 1 96.31 228 GLU B CA 1
ATOM 5961 C C . GLU B 1 228 ? 10.891 -10.367 -19.703 1 96.31 228 GLU B C 1
ATOM 5963 O O . GLU B 1 228 ? 10.477 -9.695 -20.656 1 96.31 228 GLU B O 1
ATOM 5968 N N . LEU B 1 229 ? 10.125 -11.086 -18.906 1 96.38 229 LEU B N 1
ATOM 5969 C CA . LEU B 1 229 ? 8.688 -11.133 -19.141 1 96.38 229 LEU B CA 1
ATOM 5970 C C . LEU B 1 229 ? 7.941 -10.25 -18.156 1 96.38 229 LEU B C 1
ATOM 5972 O O . LEU B 1 229 ? 7.012 -9.539 -18.531 1 96.38 229 LEU B O 1
ATOM 5976 N N . GLU B 1 230 ? 8.375 -10.289 -16.859 1 97.44 230 GLU B N 1
ATOM 5977 C CA . GLU B 1 230 ? 7.59 -9.68 -15.781 1 97.44 230 GLU B CA 1
ATOM 5978 C C . GLU B 1 230 ? 8.383 -8.586 -15.07 1 97.44 230 GLU B C 1
ATOM 5980 O O . GLU B 1 230 ? 8.203 -8.375 -13.867 1 97.44 230 GLU B O 1
ATOM 5985 N N . GLY B 1 231 ? 9.234 -7.902 -15.703 1 97.38 231 GLY B N 1
ATOM 5986 C CA . GLY B 1 231 ? 10.148 -6.965 -15.078 1 97.38 231 GLY B CA 1
ATOM 5987 C C . GLY B 1 231 ? 9.453 -5.949 -14.195 1 97.38 231 GLY B C 1
ATOM 5988 O O . GLY B 1 231 ? 9.805 -5.785 -13.023 1 97.38 231 GLY B O 1
ATOM 5989 N N . GLU B 1 232 ? 8.438 -5.254 -14.734 1 97.12 232 GLU B N 1
ATOM 5990 C CA . GLU B 1 232 ? 7.742 -4.211 -13.992 1 97.12 232 GLU B CA 1
ATOM 5991 C C . GLU B 1 232 ? 7.02 -4.793 -12.773 1 97.12 232 GLU B C 1
ATOM 5993 O O . GLU B 1 232 ? 6.949 -4.156 -11.727 1 97.12 232 GLU B O 1
ATOM 5998 N N . TYR B 1 233 ? 6.547 -6.008 -12.906 1 98.44 233 TYR B N 1
ATOM 5999 C CA . TYR B 1 233 ? 5.859 -6.668 -11.805 1 98.44 233 TYR B CA 1
ATOM 6000 C C . TYR B 1 233 ? 6.84 -7.074 -10.711 1 98.44 233 TYR B C 1
ATOM 6002 O O . TYR B 1 233 ? 6.547 -6.93 -9.523 1 98.44 233 TYR B O 1
ATOM 6010 N N . PHE B 1 234 ? 8.055 -7.562 -11.086 1 98.38 234 PHE B N 1
ATOM 6011 C CA . PHE B 1 234 ? 9.094 -7.859 -10.117 1 98.38 234 PHE B CA 1
ATOM 6012 C C . PHE B 1 234 ? 9.516 -6.598 -9.367 1 98.38 234 PHE B C 1
ATOM 6014 O O . PHE B 1 234 ? 9.703 -6.625 -8.148 1 98.38 234 PHE B O 1
ATOM 6021 N N . ASP B 1 235 ? 9.625 -5.504 -10.094 1 97.5 235 ASP B N 1
ATOM 6022 C CA . ASP B 1 235 ? 10.008 -4.238 -9.477 1 97.5 235 ASP B CA 1
ATOM 6023 C C . ASP B 1 235 ? 9 -3.805 -8.422 1 97.5 235 ASP B C 1
ATOM 6025 O O . ASP B 1 235 ? 9.367 -3.455 -7.305 1 97.5 235 ASP B O 1
ATOM 6029 N N . LEU B 1 236 ? 7.754 -3.803 -8.797 1 97.88 236 LEU B N 1
ATOM 6030 C CA . LEU B 1 236 ? 6.711 -3.357 -7.883 1 97.88 236 LEU B CA 1
ATOM 6031 C C . LEU B 1 236 ? 6.602 -4.297 -6.688 1 97.88 236 LEU B C 1
ATOM 6033 O O . LEU B 1 236 ? 6.441 -3.844 -5.551 1 97.88 236 LEU B O 1
ATOM 6037 N N . PHE B 1 237 ? 6.688 -5.605 -6.914 1 98.25 237 PHE B N 1
ATOM 6038 C CA . PHE B 1 237 ? 6.641 -6.543 -5.801 1 98.25 237 PHE B CA 1
ATOM 6039 C C . PHE B 1 237 ? 7.82 -6.328 -4.859 1 98.25 237 PHE B C 1
ATOM 6041 O O . PHE B 1 237 ? 7.688 -6.488 -3.643 1 98.25 237 PHE B O 1
ATOM 6048 N N . GLY B 1 238 ? 8.977 -6.078 -5.438 1 97.5 238 GLY B N 1
ATOM 6049 C CA . GLY B 1 238 ? 10.125 -5.711 -4.621 1 97.5 238 GLY B CA 1
ATOM 6050 C C . GLY B 1 238 ? 9.859 -4.531 -3.709 1 97.5 238 GLY B C 1
ATOM 6051 O O . GLY B 1 238 ? 10.297 -4.516 -2.559 1 97.5 238 GLY B O 1
ATOM 6052 N N . LYS B 1 239 ? 9.125 -3.561 -4.227 1 95.19 239 LYS B N 1
ATOM 6053 C CA . LYS B 1 239 ? 8.758 -2.404 -3.416 1 95.19 239 LYS B CA 1
ATOM 6054 C C . LYS B 1 239 ? 7.824 -2.805 -2.281 1 95.19 239 LYS B C 1
ATOM 6056 O O . LYS B 1 239 ? 7.949 -2.305 -1.16 1 95.19 239 LYS B O 1
ATOM 6061 N N . PHE B 1 240 ? 6.832 -3.729 -2.551 1 96.06 240 PHE B N 1
ATOM 6062 C CA . PHE B 1 240 ? 5.941 -4.25 -1.519 1 96.06 240 PHE B CA 1
ATOM 6063 C C . PHE B 1 240 ? 6.742 -4.836 -0.36 1 96.06 240 PHE B C 1
ATOM 6065 O O . PHE B 1 240 ? 6.375 -4.656 0.805 1 96.06 240 PHE B O 1
ATOM 6072 N N . MET B 1 241 ? 7.84 -5.535 -0.751 1 96.19 241 MET B N 1
ATOM 6073 C CA . MET B 1 241 ? 8.555 -6.348 0.227 1 96.19 241 MET B CA 1
ATOM 6074 C C . MET B 1 241 ? 9.625 -5.527 0.938 1 96.19 241 MET B C 1
ATOM 6076 O O . MET B 1 241 ? 10.188 -5.969 1.941 1 96.19 241 MET B O 1
ATOM 6080 N N . GLY B 1 242 ? 9.898 -4.32 0.439 1 91.56 242 GLY B N 1
ATOM 6081 C CA . GLY B 1 242 ? 10.758 -3.385 1.145 1 91.56 242 GLY B CA 1
ATOM 6082 C C . GLY B 1 242 ? 12.18 -3.885 1.302 1 91.56 242 GLY B C 1
ATOM 6083 O O . GLY B 1 242 ? 12.883 -4.094 0.311 1 91.56 242 GLY B O 1
ATOM 6084 N N . ASN B 1 243 ? 12.492 -4.227 2.553 1 88.94 243 ASN B N 1
ATOM 6085 C CA . ASN B 1 243 ? 13.867 -4.602 2.871 1 88.94 243 ASN B CA 1
ATOM 6086 C C . ASN B 1 243 ? 14.109 -6.09 2.627 1 88.94 243 ASN B C 1
ATOM 6088 O O . ASN B 1 243 ? 15.219 -6.582 2.826 1 88.94 243 ASN B O 1
ATOM 6092 N N . LYS B 1 244 ? 13.156 -6.855 2.141 1 94.06 244 LYS B N 1
ATOM 6093 C CA . LYS B 1 244 ? 13.305 -8.266 1.795 1 94.06 244 LYS B CA 1
ATOM 6094 C C . LYS B 1 244 ? 13.594 -8.445 0.307 1 94.06 244 LYS B C 1
ATOM 6096 O O . LYS B 1 244 ? 12.93 -7.84 -0.536 1 94.06 244 LYS B O 1
ATOM 6101 N N . ARG B 1 245 ? 14.492 -9.297 0.039 1 95.88 245 ARG B N 1
ATOM 6102 C CA . ARG B 1 245 ? 14.891 -9.5 -1.352 1 95.88 245 ARG B CA 1
ATOM 6103 C C . ARG B 1 245 ? 13.836 -10.305 -2.105 1 95.88 245 ARG B C 1
ATOM 6105 O O . ARG B 1 245 ? 13.273 -11.258 -1.568 1 95.88 245 ARG B O 1
ATOM 6112 N N . VAL B 1 246 ? 13.523 -9.867 -3.279 1 98.12 246 VAL B N 1
ATOM 6113 C CA . VAL B 1 246 ? 12.711 -10.617 -4.234 1 98.12 246 VAL B CA 1
ATOM 6114 C C . VAL B 1 246 ? 13.594 -11.141 -5.363 1 98.12 246 VAL B C 1
ATOM 6116 O O . VAL B 1 246 ? 14.211 -10.359 -6.09 1 98.12 246 VAL B O 1
ATOM 6119 N N . ILE B 1 247 ? 13.648 -12.477 -5.504 1 98.19 247 ILE B N 1
ATOM 6120 C CA . ILE B 1 247 ? 14.633 -13.078 -6.391 1 98.19 247 ILE B CA 1
ATOM 6121 C C . ILE B 1 247 ? 13.922 -13.906 -7.465 1 98.19 247 ILE B C 1
ATOM 6123 O O . ILE B 1 247 ? 13.297 -14.922 -7.16 1 98.19 247 ILE B O 1
ATOM 6127 N N . PRO B 1 248 ? 14 -13.445 -8.742 1 98.38 248 PRO B N 1
ATOM 6128 C CA . PRO B 1 248 ? 13.531 -14.352 -9.797 1 98.38 248 PRO B CA 1
ATOM 6129 C C . PRO B 1 248 ? 14.398 -15.602 -9.922 1 98.38 248 PRO B C 1
ATOM 6131 O O . PRO B 1 248 ? 15.633 -15.508 -9.914 1 98.38 248 PRO B O 1
ATOM 6134 N N . THR B 1 249 ? 13.836 -16.734 -10.047 1 98.25 249 THR B N 1
ATOM 6135 C CA . THR B 1 249 ? 14.586 -17.984 -10.133 1 98.25 249 THR B CA 1
ATOM 6136 C C . THR B 1 249 ? 14.695 -18.453 -11.586 1 98.25 249 THR B C 1
ATOM 6138 O O . THR B 1 249 ? 15.211 -19.531 -11.852 1 98.25 249 THR B O 1
ATOM 6141 N N . GLY B 1 250 ? 14.188 -17.656 -12.5 1 97.5 250 GLY B N 1
ATOM 6142 C CA . GLY B 1 250 ? 13.984 -18.172 -13.844 1 97.5 250 GLY B CA 1
ATOM 6143 C C . GLY B 1 250 ? 12.758 -19.047 -13.961 1 97.5 250 GLY B C 1
ATOM 6144 O O . GLY B 1 250 ? 12.016 -19.234 -12.992 1 97.5 250 GLY B O 1
ATOM 6145 N N . VAL B 1 251 ? 12.578 -19.562 -15.133 1 96.25 251 VAL B N 1
ATOM 6146 C CA . VAL B 1 251 ? 11.32 -20.266 -15.391 1 96.25 251 VAL B CA 1
ATOM 6147 C C . VAL B 1 251 ? 11.461 -21.734 -15.023 1 96.25 251 VAL B C 1
ATOM 6149 O O . VAL B 1 251 ? 10.461 -22.453 -14.938 1 96.25 251 VAL B O 1
ATOM 6152 N N . LEU B 1 252 ? 12.617 -22.266 -14.734 1 96.19 252 LEU B N 1
ATOM 6153 C CA . LEU B 1 252 ? 12.844 -23.625 -14.25 1 96.19 252 LEU B CA 1
ATOM 6154 C C . LEU B 1 252 ? 12.172 -24.656 -15.156 1 96.19 252 LEU B C 1
ATOM 6156 O O . LEU B 1 252 ? 11.344 -25.438 -14.703 1 96.19 252 LEU B O 1
ATOM 6160 N N . LEU B 1 253 ? 12.633 -24.766 -16.344 1 92.5 253 LEU B N 1
ATOM 6161 C CA . LEU B 1 253 ? 12.047 -25.641 -17.344 1 92.5 253 LEU B CA 1
ATOM 6162 C C . LEU B 1 253 ? 12.359 -27.109 -17.047 1 92.5 253 LEU B C 1
ATOM 6164 O O . LEU B 1 253 ? 13.469 -27.422 -16.609 1 92.5 253 LEU B O 1
ATOM 6168 N N . PRO B 1 254 ? 11.352 -27.922 -17.266 1 84.5 254 PRO B N 1
ATOM 6169 C CA . PRO B 1 254 ? 11.656 -29.344 -17.188 1 84.5 254 PRO B CA 1
ATOM 6170 C C . PRO B 1 254 ? 12.641 -29.797 -18.266 1 84.5 254 PRO B C 1
ATOM 6172 O O . PRO B 1 254 ? 12.766 -29.156 -19.297 1 84.5 254 PRO B O 1
ATOM 6175 N N . GLU B 1 255 ? 13.32 -30.828 -17.922 1 76.44 255 GLU B N 1
ATOM 6176 C CA . GLU B 1 255 ? 14.25 -31.391 -18.906 1 76.44 255 GLU B CA 1
ATOM 6177 C C . GLU B 1 255 ? 13.516 -31.891 -20.141 1 76.44 255 GLU B C 1
ATOM 6179 O O . GLU B 1 255 ? 12.445 -32.5 -20.031 1 76.44 255 GLU B O 1
ATOM 6184 N N . LYS B 1 256 ? 14.055 -31.5 -21.328 1 76.38 256 LYS B N 1
ATOM 6185 C CA . LYS B 1 256 ? 13.492 -31.984 -22.594 1 76.38 256 LYS B CA 1
ATOM 6186 C C . LYS B 1 256 ? 13.703 -33.5 -22.75 1 76.38 256 LYS B C 1
ATOM 6188 O O . LYS B 1 256 ? 14.742 -34.031 -22.344 1 76.38 256 LYS B O 1
ATOM 6193 N N . PRO B 1 257 ? 12.664 -34.156 -23.219 1 66.75 257 PRO B N 1
ATOM 6194 C CA . PRO B 1 257 ? 12.82 -35.594 -23.422 1 66.75 257 PRO B CA 1
ATOM 6195 C C . PRO B 1 257 ? 13.898 -35.938 -24.438 1 66.75 257 PRO B C 1
ATOM 6197 O O . PRO B 1 257 ? 14.086 -35.188 -25.422 1 66.75 257 PRO B O 1
ATOM 6200 N N . ASN B 1 258 ? 15.086 -36.688 -24.094 1 59.59 258 ASN B N 1
ATOM 6201 C CA . ASN B 1 258 ? 16.188 -37.062 -24.984 1 59.59 258 ASN B CA 1
ATOM 6202 C C . ASN B 1 258 ? 15.742 -38.125 -26 1 59.59 258 ASN B C 1
ATOM 6204 O O . ASN B 1 258 ? 16.484 -38.438 -26.938 1 59.59 258 ASN B O 1
ATOM 6208 N N . LYS B 1 259 ? 14.656 -38.969 -25.859 1 59.75 259 LYS B N 1
ATOM 6209 C CA . LYS B 1 259 ? 14.5 -40.156 -26.672 1 59.75 259 LYS B CA 1
ATOM 6210 C C . LYS B 1 259 ? 13.812 -39.844 -28 1 59.75 259 LYS B C 1
ATOM 6212 O O . LYS B 1 259 ? 12.742 -39.219 -28.016 1 59.75 259 LYS B O 1
ATOM 6217 N N . THR B 1 260 ? 14.5 -39.781 -29.156 1 58.34 260 THR B N 1
ATOM 6218 C CA . THR B 1 260 ? 13.977 -39.781 -30.516 1 58.34 260 THR B CA 1
ATOM 6219 C C . THR B 1 260 ? 13.969 -41.188 -31.094 1 58.34 260 THR B C 1
ATOM 6221 O O . THR B 1 260 ? 14.969 -41.875 -31.031 1 58.34 260 THR B O 1
ATOM 6224 N N . PRO B 1 261 ? 12.781 -41.594 -31.719 1 57.56 261 PRO B N 1
ATOM 6225 C CA . PRO B 1 261 ? 11.445 -41 -31.812 1 57.56 261 PRO B CA 1
ATOM 6226 C C . PRO B 1 261 ? 10.641 -41.156 -30.531 1 57.56 261 PRO B C 1
ATOM 6228 O O . PRO B 1 261 ? 10.664 -42.219 -29.906 1 57.56 261 PRO B O 1
ATOM 6231 N N . ILE B 1 262 ? 9.82 -40.188 -30.062 1 64.88 262 ILE B N 1
ATOM 6232 C CA . ILE B 1 262 ? 9.047 -40.188 -28.828 1 64.88 262 ILE B CA 1
ATOM 6233 C C . ILE B 1 262 ? 8.094 -41.375 -28.812 1 64.88 262 ILE B C 1
ATOM 6235 O O . ILE B 1 262 ? 7.891 -42 -27.766 1 64.88 262 ILE B O 1
ATOM 6239 N N . ALA B 1 263 ? 7.637 -41.781 -30.016 1 64.44 263 ALA B N 1
ATOM 6240 C CA . ALA B 1 263 ? 6.68 -42.875 -30.125 1 64.44 263 ALA B CA 1
ATOM 6241 C C . ALA B 1 263 ? 7.273 -44.188 -29.609 1 64.44 263 ALA B C 1
ATOM 6243 O O . ALA B 1 263 ? 6.582 -44.969 -28.953 1 64.44 263 ALA B O 1
ATOM 6244 N N . ALA B 1 264 ? 8.492 -44.344 -29.938 1 58.28 264 ALA B N 1
ATOM 6245 C CA . ALA B 1 264 ? 9.164 -45.594 -29.578 1 58.28 264 ALA B CA 1
ATOM 6246 C C . ALA B 1 264 ? 9.359 -45.688 -28.062 1 58.28 264 ALA B C 1
ATOM 6248 O O . ALA B 1 264 ? 9.547 -46.75 -27.516 1 58.28 264 ALA B O 1
ATOM 6249 N N . ALA B 1 265 ? 9.242 -44.656 -27.453 1 69.56 265 ALA B N 1
ATOM 6250 C CA . ALA B 1 265 ? 9.477 -44.594 -26.016 1 69.56 265 ALA B CA 1
ATOM 6251 C C . ALA B 1 265 ? 8.203 -44.906 -25.25 1 69.56 265 ALA B C 1
ATOM 6253 O O . ALA B 1 265 ? 8.234 -45.062 -24.016 1 69.56 265 ALA B O 1
ATOM 6254 N N . HIS B 1 266 ? 7.125 -45 -26.016 1 72.31 266 HIS B N 1
ATOM 6255 C CA . HIS B 1 266 ? 5.84 -45.219 -25.375 1 72.31 266 HIS B CA 1
ATOM 6256 C C . HIS B 1 266 ? 5.215 -46.531 -25.844 1 72.31 266 HIS B C 1
ATOM 6258 O O . HIS B 1 266 ? 5.574 -47.031 -26.906 1 72.31 266 HIS B O 1
ATOM 6264 N N . ASN B 1 267 ? 4.496 -47.156 -24.969 1 70.06 267 ASN B N 1
ATOM 6265 C CA . ASN B 1 267 ? 3.768 -48.375 -25.328 1 70.06 267 ASN B CA 1
ATOM 6266 C C . ASN B 1 267 ? 2.258 -48.156 -25.297 1 70.06 267 ASN B C 1
ATOM 6268 O O . ASN B 1 267 ? 1.785 -47.125 -24.781 1 70.06 267 ASN B O 1
ATOM 6272 N N . GLY B 1 268 ? 1.659 -48.906 -26.141 1 80.5 268 GLY B N 1
ATOM 6273 C CA . GLY B 1 268 ? 0.207 -48.906 -26.078 1 80.5 268 GLY B CA 1
ATOM 6274 C C . GLY B 1 268 ? -0.439 -47.75 -26.797 1 80.5 268 GLY B C 1
ATOM 6275 O O . GLY B 1 268 ? -0.119 -47.469 -27.953 1 80.5 268 GLY B O 1
ATOM 6276 N N . GLU B 1 269 ? -1.367 -47.125 -26.172 1 83.69 269 GLU B N 1
ATOM 6277 C CA . GLU B 1 269 ? -2.199 -46.062 -26.766 1 83.69 269 GLU B CA 1
ATOM 6278 C C . GLU B 1 269 ? -1.363 -44.844 -27.156 1 83.69 269 GLU B C 1
ATOM 6280 O O . GLU B 1 269 ? -1.575 -44.25 -28.219 1 83.69 269 GLU B O 1
ATOM 6285 N N . TRP B 1 270 ? -0.347 -44.562 -26.469 1 88.75 270 TRP B N 1
ATOM 6286 C CA . TRP B 1 270 ? 0.439 -43.344 -26.719 1 88.75 270 TRP B CA 1
ATOM 6287 C C . TRP B 1 270 ? 1.391 -43.562 -27.891 1 88.75 270 TRP B C 1
ATOM 6289 O O . TRP B 1 270 ? 1.71 -42.594 -28.609 1 88.75 270 TRP B O 1
ATOM 6299 N N . SER B 1 271 ? 1.829 -44.781 -28.078 1 88.56 271 SER B N 1
ATOM 6300 C CA . SER B 1 271 ? 2.613 -45.031 -29.281 1 88.56 271 SER B CA 1
ATOM 6301 C C . SER B 1 271 ? 1.823 -44.719 -30.547 1 88.56 271 SER B C 1
ATOM 6303 O O . SER B 1 271 ? 2.354 -44.094 -31.469 1 88.56 271 SER B O 1
ATOM 6305 N N . LYS B 1 272 ? 0.606 -45.062 -30.547 1 89.5 272 LYS B N 1
ATOM 6306 C CA . LYS B 1 272 ? -0.259 -44.812 -31.703 1 89.5 272 LYS B CA 1
ATOM 6307 C C . LYS B 1 272 ? -0.505 -43.312 -31.875 1 89.5 272 LYS B C 1
ATOM 6309 O O . LYS B 1 272 ? -0.548 -42.812 -33 1 89.5 272 LYS B O 1
ATOM 6314 N N . ILE B 1 273 ? -0.628 -42.688 -30.812 1 92.31 273 ILE B N 1
ATOM 6315 C CA . ILE B 1 273 ? -0.896 -41.25 -30.859 1 92.31 273 ILE B CA 1
ATOM 6316 C C . ILE B 1 273 ? 0.327 -40.5 -31.391 1 92.31 273 ILE B C 1
ATOM 6318 O O . ILE B 1 273 ? 0.2 -39.625 -32.219 1 92.31 273 ILE B O 1
ATOM 6322 N N . PHE B 1 274 ? 1.494 -40.875 -30.953 1 93.12 274 PHE B N 1
ATOM 6323 C CA . PHE B 1 274 ? 2.701 -40.188 -31.453 1 93.12 274 PHE B CA 1
ATOM 6324 C C . PHE B 1 274 ? 2.943 -40.531 -32.906 1 93.12 274 PHE B C 1
ATOM 6326 O O . PHE B 1 274 ? 3.455 -39.688 -33.656 1 93.12 274 PHE B O 1
ATOM 6333 N N . GLU B 1 275 ? 2.555 -41.781 -33.281 1 91.88 275 GLU B N 1
ATOM 6334 C CA . GLU B 1 275 ? 2.611 -42.094 -34.688 1 91.88 275 GLU B CA 1
ATOM 6335 C C . GLU B 1 275 ? 1.688 -41.188 -35.5 1 91.88 275 GLU B C 1
ATOM 6337 O O . GLU B 1 275 ? 2.051 -40.75 -36.594 1 91.88 275 GLU B O 1
ATOM 6342 N N . TRP B 1 276 ? 0.547 -41.031 -34.969 1 93.44 276 TRP B N 1
ATOM 6343 C CA . TRP B 1 276 ? -0.393 -40.125 -35.625 1 93.44 276 TRP B CA 1
ATOM 6344 C C . TRP B 1 276 ? 0.183 -38.719 -35.719 1 93.44 276 TRP B C 1
ATOM 6346 O O . TRP B 1 276 ? 0.043 -38.031 -36.75 1 93.44 276 TRP B O 1
ATOM 6356 N N . LEU B 1 277 ? 0.812 -38.219 -34.719 1 95.12 277 LEU B N 1
ATOM 6357 C CA . LEU B 1 277 ? 1.443 -36.906 -34.719 1 95.12 277 LEU B CA 1
ATOM 6358 C C . LEU B 1 277 ? 2.531 -36.812 -35.781 1 95.12 277 LEU B C 1
ATOM 6360 O O . LEU B 1 277 ? 2.688 -35.781 -36.438 1 95.12 277 LEU B O 1
ATOM 6364 N N . ASP B 1 278 ? 3.248 -37.906 -35.969 1 93.5 278 ASP B N 1
ATOM 6365 C CA . ASP B 1 278 ? 4.32 -37.938 -36.969 1 93.5 278 ASP B CA 1
ATOM 6366 C C . ASP B 1 278 ? 3.783 -37.719 -38.375 1 93.5 278 ASP B C 1
ATOM 6368 O O . ASP B 1 278 ? 4.508 -37.219 -39.25 1 93.5 278 ASP B O 1
ATOM 6372 N N . GLU B 1 279 ? 2.578 -38 -38.531 1 94.38 279 GLU B N 1
ATOM 6373 C CA . GLU B 1 279 ? 1.973 -37.906 -39.875 1 94.38 279 GLU B CA 1
ATOM 6374 C C . GLU B 1 279 ? 1.424 -36.5 -40.125 1 94.38 279 GLU B C 1
ATOM 6376 O O . GLU B 1 279 ? 1.044 -36.188 -41.25 1 94.38 279 GLU B O 1
ATOM 6381 N N . GLN B 1 280 ? 1.385 -35.719 -39.125 1 95.56 280 GLN B N 1
ATOM 6382 C CA . GLN B 1 280 ? 0.807 -34.375 -39.25 1 95.56 280 GLN B CA 1
ATOM 6383 C C . GLN B 1 280 ? 1.848 -33.375 -39.75 1 95.56 280 GLN B C 1
ATOM 6385 O O . GLN B 1 280 ? 3.049 -33.594 -39.594 1 95.56 280 GLN B O 1
ATOM 6390 N N . LYS B 1 281 ? 1.395 -32.281 -40.406 1 95.19 281 LYS B N 1
ATOM 6391 C CA . LYS B 1 281 ? 2.285 -31.203 -40.844 1 95.19 281 LYS B CA 1
ATOM 6392 C C . LYS B 1 281 ? 2.879 -30.484 -39.656 1 95.19 281 LYS B C 1
ATOM 6394 O O . LYS B 1 281 ? 2.24 -30.375 -38.594 1 95.19 281 LYS B O 1
ATOM 6399 N N . PRO B 1 282 ? 4.047 -29.953 -39.844 1 94.94 282 PRO B N 1
ATOM 6400 C CA . PRO B 1 282 ? 4.664 -29.219 -38.719 1 94.94 282 PRO B CA 1
ATOM 6401 C C . PRO B 1 282 ? 3.807 -28.047 -38.25 1 94.94 282 PRO B C 1
ATOM 6403 O O . PRO B 1 282 ? 3.207 -27.344 -39.062 1 94.94 282 PRO B O 1
ATOM 6406 N N . LYS B 1 283 ? 3.713 -27.938 -36.938 1 94.56 283 LYS B N 1
ATOM 6407 C CA . LYS B 1 283 ? 3.062 -26.812 -36.25 1 94.56 283 LYS B CA 1
ATOM 6408 C C . LYS B 1 283 ? 1.597 -26.703 -36.688 1 94.56 283 LYS B C 1
ATOM 6410 O O . LYS B 1 283 ? 1.061 -25.594 -36.781 1 94.56 283 LYS B O 1
ATOM 6415 N N . SER B 1 284 ? 0.989 -27.844 -36.875 1 95.12 284 SER B N 1
ATOM 6416 C CA . SER B 1 284 ? -0.386 -27.812 -37.375 1 95.12 284 SER B CA 1
ATOM 6417 C C . SER B 1 284 ? -1.365 -28.266 -36.281 1 95.12 284 SER B C 1
ATOM 6419 O O . SER B 1 284 ? -2.549 -27.922 -36.344 1 95.12 284 SER B O 1
ATOM 6421 N N . VAL B 1 285 ? -0.906 -28.969 -35.312 1 97.12 285 VAL B N 1
ATOM 6422 C CA . VAL B 1 285 ? -1.783 -29.625 -34.344 1 97.12 285 VAL B CA 1
ATOM 6423 C C . VAL B 1 285 ? -1.954 -28.734 -33.125 1 97.12 285 VAL B C 1
ATOM 6425 O O . VAL B 1 285 ? -0.988 -28.125 -32.656 1 97.12 285 VAL B O 1
ATOM 6428 N N . VAL B 1 286 ? -3.174 -28.641 -32.656 1 97.31 286 VAL B N 1
ATOM 6429 C CA . VAL B 1 286 ? -3.473 -27.953 -31.406 1 97.31 286 VAL B CA 1
ATOM 6430 C C . VAL B 1 286 ? -3.502 -28.953 -30.25 1 97.31 286 VAL B C 1
ATOM 6432 O O . VAL B 1 286 ? -4.215 -29.969 -30.312 1 97.31 286 VAL B O 1
ATOM 6435 N N . PHE B 1 287 ? -2.723 -28.719 -29.25 1 97.19 287 PHE B N 1
ATOM 6436 C CA . PHE B 1 287 ? -2.801 -29.516 -28.047 1 97.19 287 PHE B CA 1
ATOM 6437 C C . PHE B 1 287 ? -3.779 -28.906 -27.047 1 97.19 287 PHE B C 1
ATOM 6439 O O . PHE B 1 287 ? -3.689 -27.719 -26.734 1 97.19 287 PHE B O 1
ATOM 6446 N N . VAL B 1 288 ? -4.719 -29.672 -26.562 1 96.12 288 VAL B N 1
ATOM 6447 C CA . VAL B 1 288 ? -5.758 -29.219 -25.641 1 96.12 288 VAL B CA 1
ATOM 6448 C C . VAL B 1 288 ? -5.625 -29.938 -24.297 1 96.12 288 VAL B C 1
ATOM 6450 O O . VAL B 1 288 ? -5.648 -31.172 -24.25 1 96.12 288 VAL B O 1
ATOM 6453 N N . GLY B 1 289 ? -5.41 -29.141 -23.266 1 92.62 289 GLY B N 1
ATOM 6454 C CA . GLY B 1 289 ? -5.316 -29.703 -21.922 1 92.62 289 GLY B CA 1
ATOM 6455 C C . GLY B 1 289 ? -5.742 -28.734 -20.844 1 92.62 289 GLY B C 1
ATOM 6456 O O . GLY B 1 289 ? -5.273 -27.594 -20.797 1 92.62 289 GLY B O 1
ATOM 6457 N N . PHE B 1 290 ? -6.582 -29.109 -19.922 1 88.38 290 PHE B N 1
ATOM 6458 C CA . PHE B 1 290 ? -7.086 -28.234 -18.859 1 88.38 290 PHE B CA 1
ATOM 6459 C C . PHE B 1 290 ? -6.641 -28.719 -17.5 1 88.38 290 PHE B C 1
ATOM 6461 O O . PHE B 1 290 ? -7.305 -28.453 -16.484 1 88.38 290 PHE B O 1
ATOM 6468 N N . GLY B 1 291 ? -5.535 -29.391 -17.453 1 75.06 291 GLY B N 1
ATOM 6469 C CA . GLY B 1 291 ? -4.871 -29.75 -16.203 1 75.06 291 GLY B CA 1
ATOM 6470 C C . GLY B 1 291 ? -5.668 -30.734 -15.375 1 75.06 291 GLY B C 1
ATOM 6471 O O . GLY B 1 291 ? -6.766 -31.141 -15.758 1 75.06 291 GLY B O 1
ATOM 6472 N N . SER B 1 292 ? -5.078 -31.031 -14.234 1 65.88 292 SER B N 1
ATOM 6473 C CA . SER B 1 292 ? -5.652 -32.062 -13.367 1 65.88 292 SER B CA 1
ATOM 6474 C C . SER B 1 292 ? -6.551 -31.438 -12.305 1 65.88 292 SER B C 1
ATOM 6476 O O . SER B 1 292 ? -7.406 -32.125 -11.734 1 65.88 292 SER B O 1
ATOM 6478 N N . GLU B 1 293 ? -6.426 -30.156 -12.133 1 67.06 293 GLU B N 1
ATOM 6479 C CA . GLU B 1 293 ? -7.113 -29.531 -11 1 67.06 293 GLU B CA 1
ATOM 6480 C C . GLU B 1 293 ? -8.492 -29.031 -11.406 1 67.06 293 GLU B C 1
ATOM 6482 O O . GLU B 1 293 ? -9.414 -28.984 -10.586 1 67.06 293 GLU B O 1
ATOM 6487 N N . CYS B 1 294 ? -8.633 -28.656 -12.609 1 71 294 CYS B N 1
ATOM 6488 C CA . CYS B 1 294 ? -9.891 -28.078 -13.055 1 71 294 CYS B CA 1
ATOM 6489 C C . CYS B 1 294 ? -10.859 -29.156 -13.523 1 71 294 CYS B C 1
ATOM 6491 O O . CYS B 1 294 ? -10.516 -29.984 -14.367 1 71 294 CYS B O 1
ATOM 6493 N N . LYS B 1 295 ? -12.008 -29.141 -12.93 1 77.38 295 LYS B N 1
ATOM 6494 C CA . LYS B 1 295 ? -13.078 -30.047 -13.352 1 77.38 295 LYS B CA 1
ATOM 6495 C C . LYS B 1 295 ? -14.062 -29.344 -14.273 1 77.38 295 LYS B C 1
ATOM 6497 O O . LYS B 1 295 ? -14.773 -28.422 -13.859 1 77.38 295 LYS B O 1
ATOM 6502 N N . LEU B 1 296 ? -14.102 -29.859 -15.477 1 86.81 296 LEU B N 1
ATOM 6503 C CA . LEU B 1 296 ? -14.977 -29.266 -16.469 1 86.81 296 LEU B CA 1
ATOM 6504 C C . LEU B 1 296 ? -16.391 -29.828 -16.359 1 86.81 296 LEU B C 1
ATOM 6506 O O . LEU B 1 296 ? -16.562 -31.031 -16.156 1 86.81 296 LEU B O 1
ATOM 6510 N N . SER B 1 297 ? -17.328 -28.953 -16.453 1 86.88 297 SER B N 1
ATOM 6511 C CA . SER B 1 297 ? -18.719 -29.391 -16.531 1 86.88 297 SER B CA 1
ATOM 6512 C C . SER B 1 297 ? -19.016 -30.031 -17.875 1 86.88 297 SER B C 1
ATOM 6514 O O . SER B 1 297 ? -18.219 -29.891 -18.828 1 86.88 297 SER B O 1
ATOM 6516 N N . ARG B 1 298 ? -20.078 -30.703 -17.922 1 89.5 298 ARG B N 1
ATOM 6517 C CA . ARG B 1 298 ? -20.5 -31.328 -19.172 1 89.5 298 ARG B CA 1
ATOM 6518 C C . ARG B 1 298 ? -20.656 -30.281 -20.281 1 89.5 298 ARG B C 1
ATOM 6520 O O . ARG B 1 298 ? -20.172 -30.484 -21.391 1 89.5 298 ARG B O 1
ATOM 6527 N N . ASP B 1 299 ? -21.297 -29.219 -19.938 1 89.75 299 ASP B N 1
ATOM 6528 C CA . ASP B 1 299 ? -21.516 -28.156 -20.922 1 89.75 299 ASP B CA 1
ATOM 6529 C C . ASP B 1 299 ? -20.188 -27.609 -21.422 1 89.75 299 ASP B C 1
ATOM 6531 O O . ASP B 1 299 ? -20.031 -27.344 -22.625 1 89.75 299 ASP B O 1
ATOM 6535 N N . GLN B 1 300 ? -19.25 -27.469 -20.609 1 91.5 300 GLN B N 1
ATOM 6536 C CA . GLN B 1 300 ? -17.938 -26.938 -20.984 1 91.5 300 GLN B CA 1
ATOM 6537 C C . GLN B 1 300 ? -17.203 -27.891 -21.906 1 91.5 300 GLN B C 1
ATOM 6539 O O . GLN B 1 300 ? -16.609 -27.484 -22.891 1 91.5 300 GLN B O 1
ATOM 6544 N N . VAL B 1 301 ? -17.25 -29.172 -21.547 1 92.12 301 VAL B N 1
ATOM 6545 C CA . VAL B 1 301 ? -16.609 -30.172 -22.375 1 92.12 301 VAL B CA 1
ATOM 6546 C C . VAL B 1 301 ? -17.219 -30.172 -23.781 1 92.12 301 VAL B C 1
ATOM 6548 O O . VAL B 1 301 ? -16.5 -30.219 -24.781 1 92.12 301 VAL B O 1
ATOM 6551 N N . TYR B 1 302 ? -18.5 -30.047 -23.859 1 92.19 302 TYR B N 1
ATOM 6552 C CA . TYR B 1 302 ? -19.203 -30.078 -25.141 1 92.19 302 TYR B CA 1
ATOM 6553 C C . TYR B 1 302 ? -18.875 -28.844 -25.969 1 92.19 302 TYR B C 1
ATOM 6555 O O . TYR B 1 302 ? -18.719 -28.922 -27.188 1 92.19 302 TYR B O 1
ATOM 6563 N N . GLU B 1 303 ? -18.797 -27.75 -25.312 1 93.94 303 GLU B N 1
ATOM 6564 C CA . GLU B 1 303 ? -18.453 -26.516 -26.031 1 93.94 303 GLU B CA 1
ATOM 6565 C C . GLU B 1 303 ? -17.016 -26.562 -26.562 1 93.94 303 GLU B C 1
ATOM 6567 O O . GLU B 1 303 ? -16.75 -26.125 -27.672 1 93.94 303 GLU B O 1
ATOM 6572 N N . ILE B 1 304 ? -16.125 -27.078 -25.766 1 94.69 304 ILE B N 1
ATOM 6573 C CA . ILE B 1 304 ? -14.742 -27.234 -26.203 1 94.69 304 ILE B CA 1
ATOM 6574 C C . ILE B 1 304 ? -14.68 -28.172 -27.406 1 94.69 304 ILE B C 1
ATOM 6576 O O . ILE B 1 304 ? -14.031 -27.875 -28.406 1 94.69 304 ILE B O 1
ATOM 6580 N N . ALA B 1 305 ? -15.438 -29.266 -27.312 1 94 305 ALA B N 1
ATOM 6581 C CA . ALA B 1 305 ? -15.5 -30.219 -28.422 1 94 305 ALA B CA 1
ATOM 6582 C C . ALA B 1 305 ? -16.031 -29.562 -29.688 1 94 305 ALA B C 1
ATOM 6584 O O . ALA B 1 305 ? -15.469 -29.734 -30.766 1 94 305 ALA B O 1
ATOM 6585 N N . SER B 1 306 ? -17.062 -28.875 -29.469 1 94.12 306 SER B N 1
ATOM 6586 C CA . SER B 1 306 ? -17.672 -28.172 -30.594 1 94.12 306 SER B CA 1
ATOM 6587 C C . SER B 1 306 ? -16.703 -27.188 -31.219 1 94.12 306 SER B C 1
ATOM 6589 O O . SER B 1 306 ? -16.641 -27.062 -32.438 1 94.12 306 SER B O 1
ATOM 6591 N N . GLY B 1 307 ? -15.977 -26.469 -30.422 1 96.25 307 GLY B N 1
ATOM 6592 C CA . GLY B 1 307 ? -14.984 -25.531 -30.906 1 96.25 307 GLY B CA 1
ATOM 6593 C C . GLY B 1 307 ? -13.844 -26.188 -31.656 1 96.25 307 GLY B C 1
ATOM 6594 O O . GLY B 1 307 ? -13.422 -25.703 -32.719 1 96.25 307 GLY B O 1
ATOM 6595 N N . LEU B 1 308 ? -13.359 -27.312 -31.172 1 95.69 308 LEU B N 1
ATOM 6596 C CA . LEU B 1 308 ? -12.297 -28.047 -31.828 1 95.69 308 LEU B CA 1
ATOM 6597 C C . LEU B 1 308 ? -12.75 -28.547 -33.188 1 95.69 308 LEU B C 1
ATOM 6599 O O . LEU B 1 308 ? -12.016 -28.422 -34.188 1 95.69 308 LEU B O 1
ATOM 6603 N N . GLU B 1 309 ? -13.945 -29.031 -33.188 1 94.19 309 GLU B N 1
ATOM 6604 C CA . GLU B 1 309 ? -14.5 -29.516 -34.469 1 94.19 309 GLU B CA 1
ATOM 6605 C C . GLU B 1 309 ? -14.656 -28.391 -35.469 1 94.19 309 GLU B C 1
ATOM 6607 O O . GLU B 1 309 ? -14.25 -28.516 -36.625 1 94.19 309 GLU B O 1
ATOM 6612 N N . SER B 1 310 ? -15.18 -27.312 -35.031 1 94.62 310 SER B N 1
ATOM 6613 C CA . SER B 1 310 ? -15.484 -26.188 -35.875 1 94.62 310 SER B CA 1
ATOM 6614 C C . SER B 1 310 ? -14.211 -25.484 -36.344 1 94.62 310 SER B C 1
ATOM 6616 O O . SER B 1 310 ? -14.211 -24.812 -37.375 1 94.62 310 SER B O 1
ATOM 6618 N N . SER B 1 311 ? -13.117 -25.578 -35.594 1 95.44 311 SER B N 1
ATOM 6619 C CA . SER B 1 311 ? -11.852 -24.953 -35.969 1 95.44 311 SER B CA 1
ATOM 6620 C C . SER B 1 311 ? -11.266 -25.594 -37.219 1 95.44 311 SER B C 1
ATOM 6622 O O . SER B 1 311 ? -10.469 -24.969 -37.938 1 95.44 311 SER B O 1
ATOM 6624 N N . GLU B 1 312 ? -11.57 -26.875 -37.469 1 94.31 312 GLU B N 1
ATOM 6625 C CA . GLU B 1 312 ? -11.102 -27.672 -38.594 1 94.31 312 GLU B CA 1
ATOM 6626 C C . GLU B 1 312 ? -9.594 -27.891 -38.531 1 94.31 312 GLU B C 1
ATOM 6628 O O . GLU B 1 312 ? -8.977 -28.266 -39.531 1 94.31 312 GLU B O 1
ATOM 6633 N N . LEU B 1 313 ? -9 -27.562 -37.406 1 95.56 313 LEU B N 1
ATOM 6634 C CA . LEU B 1 313 ? -7.586 -27.828 -37.188 1 95.56 313 LEU B CA 1
ATOM 6635 C C . LEU B 1 313 ? -7.375 -29.219 -36.594 1 95.56 313 LEU B C 1
ATOM 6637 O O . LEU B 1 313 ? -8.219 -29.688 -35.812 1 95.56 313 LEU B O 1
ATOM 6641 N N . PRO B 1 314 ? -6.277 -29.844 -36.906 1 97.06 314 PRO B N 1
ATOM 6642 C CA . PRO B 1 314 ? -5.957 -31.062 -36.156 1 97.06 314 PRO B CA 1
ATOM 6643 C C . PRO B 1 314 ? -5.723 -30.797 -34.688 1 97.06 314 PRO B C 1
ATOM 6645 O O . PRO B 1 314 ? -5.156 -29.766 -34.312 1 97.06 314 PRO B O 1
ATOM 6648 N N . PHE B 1 315 ? -6.211 -31.766 -33.875 1 97.44 315 PHE B N 1
ATOM 6649 C CA . PHE B 1 315 ? -6.059 -31.5 -32.469 1 97.44 315 PHE B CA 1
ATOM 6650 C C . PHE B 1 315 ? -5.793 -32.812 -31.703 1 97.44 315 PHE B C 1
ATOM 6652 O O . PHE B 1 315 ? -6.141 -33.875 -32.156 1 97.44 315 PHE B O 1
ATOM 6659 N N . LEU B 1 316 ? -5.059 -32.688 -30.656 1 96.5 316 LEU B N 1
ATOM 6660 C CA . LEU B 1 316 ? -4.879 -33.688 -29.625 1 96.5 316 LEU B CA 1
ATOM 6661 C C . LEU B 1 316 ? -5.398 -33.188 -28.281 1 96.5 316 LEU B C 1
ATOM 6663 O O . LEU B 1 316 ? -4.887 -32.219 -27.734 1 96.5 316 LEU B O 1
ATOM 6667 N N . TRP B 1 317 ? -6.453 -33.875 -27.75 1 94.94 317 TRP B N 1
ATOM 6668 C CA . TRP B 1 317 ? -7.113 -33.438 -26.531 1 94.94 317 TRP B CA 1
ATOM 6669 C C . TRP B 1 317 ? -6.895 -34.438 -25.391 1 94.94 317 TRP B C 1
ATOM 6671 O O . TRP B 1 317 ? -7.426 -35.531 -25.438 1 94.94 317 TRP B O 1
ATOM 6681 N N . ALA B 1 318 ? -6.043 -34 -24.422 1 91.88 318 ALA B N 1
ATOM 6682 C CA . ALA B 1 318 ? -5.922 -34.75 -23.188 1 91.88 318 ALA B CA 1
ATOM 6683 C C . ALA B 1 318 ? -7.012 -34.375 -22.188 1 91.88 318 ALA B C 1
ATOM 6685 O O . ALA B 1 318 ? -6.898 -33.344 -21.516 1 91.88 318 ALA B O 1
ATOM 6686 N N . LEU B 1 319 ? -8.023 -35.188 -22.047 1 88.12 319 LEU B N 1
ATOM 6687 C CA . LEU B 1 319 ? -9.195 -34.906 -21.234 1 88.12 319 LEU B CA 1
ATOM 6688 C C . LEU B 1 319 ? -9.188 -35.719 -19.953 1 88.12 319 LEU B C 1
ATOM 6690 O O . LEU B 1 319 ? -9.117 -36.938 -20 1 88.12 319 LEU B O 1
ATOM 6694 N N . ARG B 1 320 ? -9.172 -35.031 -18.875 1 81.56 320 ARG B N 1
ATOM 6695 C CA . ARG B 1 320 ? -9.367 -35.719 -17.609 1 81.56 320 ARG B CA 1
ATOM 6696 C C . ARG B 1 320 ? -10.766 -36.344 -17.531 1 81.56 320 ARG B C 1
ATOM 6698 O O . ARG B 1 320 ? -11.742 -35.719 -17.953 1 81.56 320 ARG B O 1
ATOM 6705 N N . LYS B 1 321 ? -10.812 -37.469 -17.016 1 78.06 321 LYS B N 1
ATOM 6706 C CA . LYS B 1 321 ? -12.125 -38.094 -16.891 1 78.06 321 LYS B CA 1
ATOM 6707 C C . LYS B 1 321 ? -13.055 -37.281 -16 1 78.06 321 LYS B C 1
ATOM 6709 O O . LYS B 1 321 ? -12.773 -37.062 -14.828 1 78.06 321 LYS B O 1
ATOM 6714 N N . PRO B 1 322 ? -14.094 -36.875 -16.562 1 79.5 322 PRO B N 1
ATOM 6715 C CA . PRO B 1 322 ? -15.023 -36.094 -15.758 1 79.5 322 PRO B CA 1
ATOM 6716 C C . PRO B 1 322 ? -15.789 -36.938 -14.75 1 79.5 322 PRO B C 1
ATOM 6718 O O . PRO B 1 322 ? -16.094 -38.094 -15.016 1 79.5 322 PRO B O 1
ATOM 6721 N N . SER B 1 323 ? -16.156 -36.344 -13.688 1 76.19 323 SER B N 1
ATOM 6722 C CA . SER B 1 323 ? -16.875 -37.062 -12.633 1 76.19 323 SER B CA 1
ATOM 6723 C C . SER B 1 323 ? -18.297 -37.375 -13.062 1 76.19 323 SER B C 1
ATOM 6725 O O . SER B 1 323 ? -18.891 -38.344 -12.57 1 76.19 323 SER B O 1
ATOM 6727 N N . TRP B 1 324 ? -18.812 -36.594 -13.969 1 80.38 324 TRP B N 1
ATOM 6728 C CA . TRP B 1 324 ? -20.203 -36.75 -14.375 1 80.38 324 TRP B CA 1
ATOM 6729 C C . TRP B 1 324 ? -20.344 -37.844 -15.422 1 80.38 324 TRP B C 1
ATOM 6731 O O . TRP B 1 324 ? -21.453 -38.281 -15.727 1 80.38 324 TRP B O 1
ATOM 6741 N N . ALA B 1 325 ? -19.234 -38.219 -15.898 1 77.19 325 ALA B N 1
ATOM 6742 C CA . ALA B 1 325 ? -19.266 -39.281 -16.922 1 77.19 325 ALA B CA 1
ATOM 6743 C C . ALA B 1 325 ? -19.109 -40.656 -16.281 1 77.19 325 ALA B C 1
ATOM 6745 O O . ALA B 1 325 ? -18.141 -40.906 -15.562 1 77.19 325 ALA B O 1
ATOM 6746 N N . SER B 1 326 ? -20.094 -41.469 -16.438 1 72.5 326 SER B N 1
ATOM 6747 C CA . SER B 1 326 ? -20.047 -42.812 -15.883 1 72.5 326 SER B CA 1
ATOM 6748 C C . SER B 1 326 ? -19.031 -43.688 -16.609 1 72.5 326 SER B C 1
ATOM 6750 O O . SER B 1 326 ? -18.297 -44.469 -16 1 72.5 326 SER B O 1
ATOM 6752 N N . ASN B 1 327 ? -19.062 -43.531 -17.875 1 71.06 327 ASN B N 1
ATOM 6753 C CA . ASN B 1 327 ? -18.094 -44.25 -18.703 1 71.06 327 ASN B CA 1
ATOM 6754 C C . ASN B 1 327 ? -17.359 -43.312 -19.656 1 71.06 327 ASN B C 1
ATOM 6756 O O . ASN B 1 327 ? -17.797 -42.156 -19.859 1 71.06 327 ASN B O 1
ATOM 6760 N N . ASP B 1 328 ? -16.281 -43.75 -20.094 1 69.81 328 ASP B N 1
ATOM 6761 C CA . ASP B 1 328 ? -15.453 -42.938 -20.984 1 69.81 328 ASP B CA 1
ATOM 6762 C C . ASP B 1 328 ? -16.234 -42.5 -22.219 1 69.81 328 ASP B C 1
ATOM 6764 O O . ASP B 1 328 ? -16.047 -41.406 -22.719 1 69.81 328 ASP B O 1
ATOM 6768 N N . LEU B 1 329 ? -17.062 -43.375 -22.609 1 65.31 329 LEU B N 1
ATOM 6769 C CA . LEU B 1 329 ? -17.812 -43.094 -23.828 1 65.31 329 LEU B CA 1
ATOM 6770 C C . LEU B 1 329 ? -18.812 -41.969 -23.609 1 65.31 329 LEU B C 1
ATOM 6772 O O . LEU B 1 329 ? -19.25 -41.312 -24.562 1 65.31 329 LEU B O 1
ATOM 6776 N N . ASP B 1 330 ? -19.078 -41.719 -22.344 1 72.06 330 ASP B N 1
ATOM 6777 C CA . ASP B 1 330 ? -20.078 -40.719 -22 1 72.06 330 ASP B CA 1
ATOM 6778 C C . ASP B 1 330 ? -19.453 -39.344 -21.875 1 72.06 330 ASP B C 1
ATOM 6780 O O . ASP B 1 330 ? -20.156 -38.344 -21.656 1 72.06 330 ASP B O 1
ATOM 6784 N N . THR B 1 331 ? -18.219 -39.281 -22.109 1 76.56 331 THR B N 1
ATOM 6785 C CA . THR B 1 331 ? -17.516 -38.031 -21.875 1 76.56 331 THR B CA 1
ATOM 6786 C C . THR B 1 331 ? -17.797 -37.031 -23 1 76.56 331 THR B C 1
ATOM 6788 O O . THR B 1 331 ? -17.688 -35.812 -22.812 1 76.56 331 THR B O 1
ATOM 6791 N N . MET B 1 332 ? -18.078 -37.594 -24.141 1 79.44 332 MET B N 1
ATOM 6792 C CA . MET B 1 332 ? -18.375 -36.75 -25.297 1 79.44 332 MET B CA 1
ATOM 6793 C C . MET B 1 332 ? -19.547 -37.312 -26.094 1 79.44 332 MET B C 1
ATOM 6795 O O . MET B 1 332 ? -19.969 -38.469 -25.859 1 79.44 332 MET B O 1
ATOM 6799 N N . SER B 1 333 ? -20.109 -36.5 -26.938 1 78.06 333 SER B N 1
ATOM 6800 C CA . SER B 1 333 ? -21.172 -37 -27.797 1 78.06 333 SER B CA 1
ATOM 6801 C C . SER B 1 333 ? -20.688 -38.188 -28.641 1 78.06 333 SER B C 1
ATOM 6803 O O . SER B 1 333 ? -19.562 -38.156 -29.156 1 78.06 333 SER B O 1
ATOM 6805 N N . PRO B 1 334 ? -21.375 -39.219 -28.656 1 72.62 334 PRO B N 1
ATOM 6806 C CA . PRO B 1 334 ? -20.953 -40.438 -29.375 1 72.62 334 PRO B CA 1
ATOM 6807 C C . PRO B 1 334 ? -20.484 -40.125 -30.797 1 72.62 334 PRO B C 1
ATOM 6809 O O . PRO B 1 334 ? -19.562 -40.781 -31.297 1 72.62 334 PRO B O 1
ATOM 6812 N N . ASP B 1 335 ? -20.984 -39.156 -31.438 1 82.94 335 ASP B N 1
ATOM 6813 C CA . ASP B 1 335 ? -20.672 -38.906 -32.844 1 82.94 335 ASP B CA 1
ATOM 6814 C C . ASP B 1 335 ? -19.469 -38 -32.969 1 82.94 335 ASP B C 1
ATOM 6816 O O . ASP B 1 335 ? -18.984 -37.75 -34.094 1 82.94 335 ASP B O 1
ATOM 6820 N N . PHE B 1 336 ? -18.984 -37.469 -31.875 1 87.31 336 PHE B N 1
ATOM 6821 C CA . PHE B 1 336 ? -17.859 -36.562 -31.953 1 87.31 336 PHE B CA 1
ATOM 6822 C C . PHE B 1 336 ? -16.609 -37.25 -32.438 1 87.31 336 PHE B C 1
ATOM 6824 O O . PHE B 1 336 ? -15.922 -36.781 -33.344 1 87.31 336 PHE B O 1
ATOM 6831 N N . GLY B 1 337 ? -16.344 -38.406 -31.859 1 82.19 337 GLY B N 1
ATOM 6832 C CA . GLY B 1 337 ? -15.188 -39.188 -32.25 1 82.19 337 GLY B CA 1
ATOM 6833 C C . GLY B 1 337 ? -15.219 -39.594 -33.719 1 82.19 337 GLY B C 1
ATOM 6834 O O . GLY B 1 337 ? -14.195 -39.5 -34.406 1 82.19 337 GLY B O 1
ATOM 6835 N N . ARG B 1 338 ? -16.328 -39.938 -34.125 1 82.5 338 ARG B N 1
ATOM 6836 C CA . ARG B 1 338 ? -16.5 -40.312 -35.531 1 82.5 338 ARG B CA 1
ATOM 6837 C C . ARG B 1 338 ? -16.328 -39.125 -36.469 1 82.5 338 ARG B C 1
ATOM 6839 O O . ARG B 1 338 ? -15.656 -39.219 -37.5 1 82.5 338 ARG B O 1
ATOM 6846 N N . ARG B 1 339 ? -16.891 -38.031 -36.094 1 85.94 339 ARG B N 1
ATOM 6847 C CA . ARG B 1 339 ? -16.875 -36.844 -36.906 1 85.94 339 ARG B CA 1
ATOM 6848 C C . ARG B 1 339 ? -15.469 -36.25 -37 1 85.94 339 ARG B C 1
ATOM 6850 O O . ARG B 1 339 ? -15.125 -35.594 -37.969 1 85.94 339 ARG B O 1
ATOM 6857 N N . THR B 1 340 ? -14.609 -36.594 -36 1 86.69 340 THR B N 1
ATOM 6858 C CA . THR B 1 340 ? -13.297 -35.938 -35.969 1 86.69 340 THR B CA 1
ATOM 6859 C C . THR B 1 340 ? -12.195 -36.969 -36.188 1 86.69 340 THR B C 1
ATOM 6861 O O . THR B 1 340 ? -11.016 -36.688 -36 1 86.69 340 THR B O 1
ATOM 6864 N N . SER B 1 341 ? -12.445 -38.219 -36.406 1 82.19 341 SER B N 1
ATOM 6865 C CA . SER B 1 341 ? -11.516 -39.344 -36.5 1 82.19 341 SER B CA 1
ATOM 6866 C C . SER B 1 341 ? -10.328 -39 -37.406 1 82.19 341 SER B C 1
ATOM 6868 O O . SER B 1 341 ? -9.195 -39.406 -37.094 1 82.19 341 SER B O 1
ATOM 6870 N N . GLY B 1 342 ? -10.398 -38.25 -38.438 1 81.69 342 GLY B N 1
ATOM 6871 C CA . GLY B 1 342 ? -9.297 -37.938 -39.312 1 81.69 342 GLY B CA 1
ATOM 6872 C C . GLY B 1 342 ? -8.523 -36.688 -38.938 1 81.69 342 GLY B C 1
ATOM 6873 O O . GLY B 1 342 ? -7.418 -36.469 -39.438 1 81.69 342 GLY B O 1
ATOM 6874 N N . ARG B 1 343 ? -8.961 -36.125 -37.875 1 92 343 ARG B N 1
ATOM 6875 C CA . ARG B 1 343 ? -8.367 -34.844 -37.656 1 92 343 ARG B CA 1
ATOM 6876 C C . ARG B 1 343 ? -7.996 -34.656 -36.156 1 92 343 ARG B C 1
ATOM 6878 O O . ARG B 1 343 ? -7.18 -33.812 -35.812 1 92 343 ARG B O 1
ATOM 6885 N N . GLY B 1 344 ? -8.594 -35.5 -35.344 1 93.38 344 GLY B N 1
ATOM 6886 C CA . GLY B 1 344 ? -8.336 -35.281 -33.938 1 93.38 344 GLY B CA 1
ATOM 6887 C C . GLY B 1 344 ? -8.219 -36.562 -33.125 1 93.38 344 GLY B C 1
ATOM 6888 O O . GLY B 1 344 ? -8.68 -37.625 -33.562 1 93.38 344 GLY B O 1
ATOM 6889 N N . LYS B 1 345 ? -7.516 -36.5 -32 1 93 345 LYS B N 1
ATOM 6890 C CA . LYS B 1 345 ? -7.391 -37.562 -31.016 1 93 345 LYS B CA 1
ATOM 6891 C C . LYS B 1 345 ? -7.758 -37.062 -29.625 1 93 345 LYS B C 1
ATOM 6893 O O . LYS B 1 345 ? -7.406 -35.938 -29.234 1 93 345 LYS B O 1
ATOM 6898 N N . VAL B 1 346 ? -8.578 -37.875 -28.938 1 90.5 346 VAL B N 1
ATOM 6899 C CA . VAL B 1 346 ? -8.922 -37.594 -27.547 1 90.5 346 VAL B CA 1
ATOM 6900 C C . VAL B 1 346 ? -8.391 -38.688 -26.656 1 90.5 346 VAL B C 1
ATOM 6902 O O . VAL B 1 346 ? -8.656 -39.875 -26.891 1 90.5 346 VAL B O 1
ATOM 6905 N N . CYS B 1 347 ? -7.594 -38.281 -25.734 1 87.88 347 CYS B N 1
ATOM 6906 C CA . CYS B 1 347 ? -7.074 -39.219 -24.75 1 87.88 347 CYS B CA 1
ATOM 6907 C C . CYS B 1 347 ? -7.609 -38.906 -23.359 1 87.88 347 CYS B C 1
ATOM 6909 O O . CYS B 1 347 ? -7.527 -37.75 -22.891 1 87.88 347 CYS B O 1
ATOM 6911 N N . ILE B 1 348 ? -8.141 -39.938 -22.719 1 84.12 348 ILE B N 1
ATOM 6912 C CA . ILE B 1 348 ? -8.695 -39.75 -21.391 1 84.12 348 ILE B CA 1
ATOM 6913 C C . ILE B 1 348 ? -7.664 -40.156 -20.328 1 84.12 348 ILE B C 1
ATOM 6915 O O . ILE B 1 348 ? -7.066 -41.25 -20.438 1 84.12 348 ILE B O 1
ATOM 6919 N N . GLY B 1 349 ? -7.426 -39.25 -19.391 1 76.75 349 GLY B N 1
ATOM 6920 C CA . GLY B 1 349 ? -6.504 -39.562 -18.312 1 76.75 349 GLY B CA 1
ATOM 6921 C C . GLY B 1 349 ? -5.172 -38.844 -18.438 1 76.75 349 GLY B C 1
ATOM 6922 O O . GLY B 1 349 ? -5.113 -37.719 -18.938 1 76.75 349 GLY B O 1
ATOM 6923 N N . TRP B 1 350 ? -4.129 -39.562 -17.969 1 78.44 350 TRP B N 1
ATOM 6924 C CA . TRP B 1 350 ? -2.805 -38.938 -17.891 1 78.44 350 TRP B CA 1
ATOM 6925 C C . TRP B 1 350 ? -2.178 -38.844 -19.281 1 78.44 350 TRP B C 1
ATOM 6927 O O . TRP B 1 350 ? -2.309 -39.75 -20.094 1 78.44 350 TRP B O 1
ATOM 6937 N N . ALA B 1 351 ? -1.501 -37.75 -19.594 1 86.38 351 ALA B N 1
ATOM 6938 C CA . ALA B 1 351 ? -0.807 -37.5 -20.859 1 86.38 351 ALA B CA 1
ATOM 6939 C C . ALA B 1 351 ? 0.612 -37 -20.625 1 86.38 351 ALA B C 1
ATOM 6941 O O . ALA B 1 351 ? 0.847 -36.219 -19.719 1 86.38 351 ALA B O 1
ATOM 6942 N N . PRO B 1 352 ? 1.576 -37.5 -21.375 1 87.62 352 PRO B N 1
ATOM 6943 C CA . PRO B 1 352 ? 2.938 -36.969 -21.281 1 87.62 352 PRO B CA 1
ATOM 6944 C C . PRO B 1 352 ? 3.07 -35.594 -21.906 1 87.62 352 PRO B C 1
ATOM 6946 O O . PRO B 1 352 ? 3.652 -35.438 -23 1 87.62 352 PRO B O 1
ATOM 6949 N N . GLN B 1 353 ? 2.699 -34.594 -21.25 1 88.69 353 GLN B N 1
ATOM 6950 C CA . GLN B 1 353 ? 2.488 -33.25 -21.75 1 88.69 353 GLN B CA 1
ATOM 6951 C C . GLN B 1 353 ? 3.766 -32.688 -22.375 1 88.69 353 GLN B C 1
ATOM 6953 O O . GLN B 1 353 ? 3.738 -32.156 -23.469 1 88.69 353 GLN B O 1
ATOM 6958 N N . ILE B 1 354 ? 4.871 -32.844 -21.703 1 88.62 354 ILE B N 1
ATOM 6959 C CA . ILE B 1 354 ? 6.117 -32.25 -22.188 1 88.62 354 ILE B CA 1
ATOM 6960 C C . ILE B 1 354 ? 6.512 -32.875 -23.516 1 88.62 354 ILE B C 1
ATOM 6962 O O . ILE B 1 354 ? 6.953 -32.188 -24.438 1 88.62 354 ILE B O 1
ATOM 6966 N N . GLU B 1 355 ? 6.367 -34.156 -23.609 1 90.44 355 GLU B N 1
ATOM 6967 C CA . GLU B 1 355 ? 6.691 -34.844 -24.859 1 90.44 355 GLU B CA 1
ATOM 6968 C C . GLU B 1 355 ? 5.758 -34.406 -25.984 1 90.44 355 GLU B C 1
ATOM 6970 O O . GLU B 1 355 ? 6.184 -34.281 -27.141 1 90.44 355 GLU B O 1
ATOM 6975 N N . ILE B 1 356 ? 4.543 -34.25 -25.641 1 93.25 356 ILE B N 1
ATOM 6976 C CA . ILE B 1 356 ? 3.566 -33.812 -26.625 1 93.25 356 ILE B CA 1
ATOM 6977 C C . ILE B 1 356 ? 3.936 -32.438 -27.125 1 93.25 356 ILE B C 1
ATOM 6979 O O . ILE B 1 356 ? 4.02 -32.188 -28.328 1 93.25 356 ILE B O 1
ATOM 6983 N N . LEU B 1 357 ? 4.191 -31.562 -26.219 1 93.31 357 LEU B N 1
ATOM 6984 C CA . LEU B 1 357 ? 4.504 -30.172 -26.562 1 93.31 357 LEU B CA 1
ATOM 6985 C C . LEU B 1 357 ? 5.797 -30.094 -27.359 1 93.31 357 LEU B C 1
ATOM 6987 O O . LEU B 1 357 ? 5.953 -29.203 -28.203 1 93.31 357 LEU B O 1
ATOM 6991 N N . ALA B 1 358 ? 6.664 -31.031 -27.156 1 92.19 358 ALA B N 1
ATOM 6992 C CA . ALA B 1 358 ? 7.965 -31.031 -27.828 1 92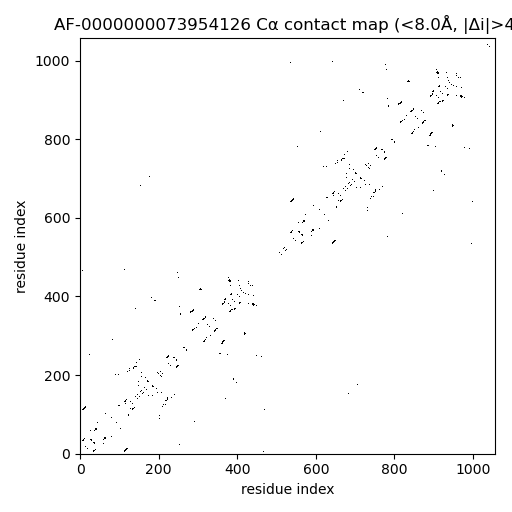.19 358 ALA B CA 1
ATOM 6993 C C . ALA B 1 358 ? 7.844 -31.562 -29.25 1 92.19 358 ALA B C 1
ATOM 6995 O O . ALA B 1 358 ? 8.773 -31.406 -30.047 1 92.19 358 ALA B O 1
ATOM 6996 N N . HIS B 1 359 ? 6.793 -32.188 -29.562 1 94.06 359 HIS B N 1
ATOM 6997 C CA . HIS B 1 359 ? 6.648 -32.781 -30.891 1 94.06 359 HIS B CA 1
ATOM 6998 C C . HIS B 1 359 ? 6.559 -31.719 -31.969 1 94.06 359 HIS B C 1
ATOM 7000 O O . HIS B 1 359 ? 5.844 -30.719 -31.812 1 94.06 359 HIS B O 1
ATOM 7006 N N . PRO B 1 360 ? 7.152 -31.859 -33.062 1 93.5 360 PRO B N 1
ATOM 7007 C CA . PRO B 1 360 ? 7.242 -30.828 -34.125 1 93.5 360 PRO B CA 1
ATOM 7008 C C . PRO B 1 360 ? 5.887 -30.484 -34.719 1 93.5 360 PRO B C 1
ATOM 7010 O O . PRO B 1 360 ? 5.711 -29.391 -35.281 1 93.5 360 PRO B O 1
ATOM 7013 N N . SER B 1 361 ? 4.98 -31.406 -34.656 1 95.69 361 SER B N 1
ATOM 7014 C CA . SER B 1 361 ? 3.689 -31.156 -35.281 1 95.69 361 SER B CA 1
ATOM 7015 C C . SER B 1 361 ? 2.84 -30.203 -34.438 1 95.69 361 SER B C 1
ATOM 7017 O O . SER B 1 361 ? 1.853 -29.656 -34.938 1 95.69 361 SER B O 1
ATOM 7019 N N . ILE B 1 362 ? 3.158 -30.062 -33.219 1 96.06 362 ILE B N 1
ATOM 7020 C CA . ILE B 1 362 ? 2.365 -29.188 -32.344 1 96.06 362 ILE B CA 1
ATOM 7021 C C . ILE B 1 362 ? 2.682 -27.734 -32.625 1 96.06 362 ILE B C 1
ATOM 7023 O O . ILE B 1 362 ? 3.848 -27.328 -32.656 1 96.06 362 ILE B O 1
ATOM 7027 N N . GLY B 1 363 ? 1.636 -26.922 -32.844 1 94.62 363 GLY B N 1
ATOM 7028 C CA . GLY B 1 363 ? 1.826 -25.516 -33.156 1 94.62 363 GLY B CA 1
ATOM 7029 C C . GLY B 1 363 ? 1.132 -24.578 -32.188 1 94.62 363 GLY B C 1
ATOM 7030 O O . GLY B 1 363 ? 1.457 -23.391 -32.125 1 94.62 363 GLY B O 1
ATOM 7031 N N . GLY B 1 364 ? 0.213 -25.109 -31.516 1 95.75 364 GLY B N 1
ATOM 7032 C CA . GLY B 1 364 ? -0.553 -24.297 -30.578 1 95.75 364 GLY B CA 1
ATOM 7033 C C . GLY B 1 364 ? -1.159 -25.094 -29.438 1 95.75 364 GLY B C 1
ATOM 7034 O O . GLY B 1 364 ? -1.128 -26.328 -29.469 1 95.75 364 GLY B O 1
ATOM 7035 N N . SER B 1 365 ? -1.633 -24.375 -28.438 1 97.12 365 SER B N 1
ATOM 7036 C CA . SER B 1 365 ? -2.252 -25.016 -27.281 1 97.12 365 SER B CA 1
ATOM 7037 C C . SER B 1 365 ? -3.494 -24.25 -26.828 1 97.12 365 SER B C 1
ATOM 7039 O O . SER B 1 365 ? -3.527 -23.016 -26.875 1 97.12 365 SER B O 1
ATOM 7041 N N . LEU B 1 366 ? -4.504 -24.969 -26.469 1 97.5 366 LEU B N 1
ATOM 7042 C CA . LEU B 1 366 ? -5.68 -24.469 -25.75 1 97.5 366 LEU B CA 1
ATOM 7043 C C . LEU B 1 366 ? -5.699 -24.984 -24.312 1 97.5 366 LEU B C 1
ATOM 7045 O O . LEU B 1 366 ? -5.773 -26.188 -24.078 1 97.5 366 LEU B O 1
ATOM 7049 N N . PHE B 1 367 ? -5.613 -24.078 -23.359 1 94.88 367 PHE B N 1
ATOM 7050 C CA . PHE B 1 367 ? -5.527 -24.516 -21.984 1 94.88 367 PHE B CA 1
ATOM 7051 C C . PHE B 1 367 ? -6.031 -23.438 -21.031 1 94.88 367 PHE B C 1
ATOM 7053 O O . PHE B 1 367 ? -6.477 -22.375 -21.469 1 94.88 367 PHE B O 1
ATOM 7060 N N . HIS B 1 368 ? -6.016 -23.625 -19.75 1 94.12 368 HIS B N 1
ATOM 7061 C CA . HIS B 1 368 ? -6.703 -22.797 -18.766 1 94.12 368 HIS B CA 1
ATOM 7062 C C . HIS B 1 368 ? -5.828 -21.625 -18.328 1 94.12 368 HIS B C 1
ATOM 7064 O O . HIS B 1 368 ? -6.281 -20.75 -17.594 1 94.12 368 HIS B O 1
ATOM 7070 N N . GLY B 1 369 ? -4.633 -21.625 -18.641 1 93.56 369 GLY B N 1
ATOM 7071 C CA . GLY B 1 369 ? -3.795 -20.484 -18.312 1 93.56 369 GLY B CA 1
ATOM 7072 C C . GLY B 1 369 ? -3.035 -20.656 -17.016 1 93.56 369 GLY B C 1
ATOM 7073 O O . GLY B 1 369 ? -2.613 -19.672 -16.406 1 93.56 369 GLY B O 1
ATOM 7074 N N . GLY B 1 370 ? -2.855 -21.906 -16.531 1 94.44 370 GLY B N 1
ATOM 7075 C CA . GLY B 1 370 ? -1.96 -22.125 -15.406 1 94.44 370 GLY B CA 1
ATOM 7076 C C . GLY B 1 370 ? -0.528 -21.719 -15.688 1 94.44 370 GLY B C 1
ATOM 7077 O O . GLY B 1 370 ? -0.034 -21.906 -16.797 1 94.44 370 GLY B O 1
ATOM 7078 N N . TRP B 1 371 ? 0.094 -21.203 -14.727 1 95.5 371 TRP B N 1
ATOM 7079 C CA . TRP B 1 371 ? 1.414 -20.625 -14.922 1 95.5 371 TRP B CA 1
ATOM 7080 C C . TRP B 1 371 ? 2.428 -21.688 -15.336 1 95.5 371 TRP B C 1
ATOM 7082 O O . TRP B 1 371 ? 3.273 -21.438 -16.203 1 95.5 371 TRP B O 1
ATOM 7092 N N . GLY B 1 372 ? 2.363 -22.875 -14.758 1 93.25 372 GLY B N 1
ATOM 7093 C CA . GLY B 1 372 ? 3.236 -23.969 -15.156 1 93.25 372 GLY B CA 1
ATOM 7094 C C . GLY B 1 372 ? 3.062 -24.375 -16.609 1 93.25 372 GLY B C 1
ATOM 7095 O O . GLY B 1 372 ? 4.043 -24.516 -17.344 1 93.25 372 GLY B O 1
ATOM 7096 N N . SER B 1 373 ? 1.824 -24.5 -17.016 1 93.19 373 SER B N 1
ATOM 7097 C CA . SER B 1 373 ? 1.524 -24.875 -18.406 1 93.19 373 SER B CA 1
ATOM 7098 C C . SER B 1 373 ? 1.947 -23.766 -19.375 1 93.19 373 SER B C 1
ATOM 7100 O O . SER B 1 373 ? 2.414 -24.047 -20.469 1 93.19 373 SER B O 1
ATOM 7102 N N . ALA B 1 374 ? 1.727 -22.562 -18.953 1 95.44 374 ALA B N 1
ATOM 7103 C CA . ALA B 1 374 ? 2.141 -21.438 -19.797 1 95.44 374 ALA B CA 1
ATOM 7104 C C . ALA B 1 374 ? 3.645 -21.469 -20.047 1 95.44 374 ALA B C 1
ATOM 7106 O O . ALA B 1 374 ? 4.094 -21.297 -21.172 1 95.44 374 ALA B O 1
ATOM 7107 N N . ILE B 1 375 ? 4.395 -21.734 -19 1 95.19 375 ILE B N 1
ATOM 7108 C CA . ILE B 1 375 ? 5.852 -21.781 -19.094 1 95.19 375 ILE B CA 1
ATOM 7109 C C . ILE B 1 375 ? 6.262 -22.922 -20.031 1 95.19 375 ILE B C 1
ATOM 7111 O O . ILE B 1 375 ? 7.094 -22.734 -20.922 1 95.19 375 ILE B O 1
ATOM 7115 N N . GLU B 1 376 ? 5.641 -24.062 -19.875 1 93.12 376 GLU B N 1
ATOM 7116 C CA . GLU B 1 376 ? 5.965 -25.219 -20.703 1 93.12 376 GLU B CA 1
ATOM 7117 C C . GLU B 1 376 ? 5.629 -24.984 -22.172 1 93.12 376 GLU B C 1
ATOM 7119 O O . GLU B 1 376 ? 6.406 -25.344 -23.047 1 93.12 376 GLU B O 1
ATOM 7124 N N . THR B 1 377 ? 4.508 -24.359 -22.375 1 94.19 377 THR B N 1
ATOM 7125 C CA . THR B 1 377 ? 4.059 -24.094 -23.734 1 94.19 377 THR B CA 1
ATOM 7126 C C . THR B 1 377 ? 4.957 -23.062 -24.406 1 94.19 377 THR B C 1
ATOM 7128 O O . THR B 1 377 ? 5.336 -23.219 -25.578 1 94.19 377 THR B O 1
ATOM 7131 N N . LEU B 1 378 ? 5.344 -22.062 -23.688 1 93.44 378 LEU B N 1
ATOM 7132 C CA . LEU B 1 378 ? 6.156 -20.984 -24.234 1 93.44 378 LEU B CA 1
ATOM 7133 C C . LEU B 1 378 ? 7.551 -21.484 -24.594 1 93.44 378 LEU B C 1
ATOM 7135 O O . LEU B 1 378 ? 8.164 -20.969 -25.547 1 93.44 378 LEU B O 1
ATOM 7139 N N . GLN B 1 379 ? 8.008 -22.453 -23.859 1 93.31 379 GLN B N 1
ATOM 7140 C CA . GLN B 1 379 ? 9.32 -23.016 -24.141 1 93.31 379 GLN B CA 1
ATOM 7141 C C . GLN B 1 379 ? 9.422 -23.484 -25.594 1 93.31 379 GLN B C 1
ATOM 7143 O O . GLN B 1 379 ? 10.492 -23.391 -26.203 1 93.31 379 GLN B O 1
ATOM 7148 N N . PHE B 1 380 ? 8.336 -23.906 -26.141 1 92.94 380 PHE B N 1
ATOM 7149 C CA . PHE B 1 380 ? 8.359 -24.5 -27.469 1 92.94 380 PHE B CA 1
ATOM 7150 C C . PHE B 1 380 ? 7.828 -23.531 -28.516 1 92.94 380 PHE B C 1
ATOM 7152 O O . PHE B 1 380 ? 7.688 -23.891 -29.688 1 92.94 380 PHE B O 1
ATOM 7159 N N . GLY B 1 381 ? 7.48 -22.375 -28.078 1 93.06 381 GLY B N 1
ATOM 7160 C CA . GLY B 1 381 ? 7.059 -21.328 -29 1 93.06 381 GLY B CA 1
ATOM 7161 C C . GLY B 1 381 ? 5.68 -21.578 -29.578 1 93.06 381 GLY B C 1
ATOM 7162 O O . GLY B 1 381 ? 5.418 -21.234 -30.734 1 93.06 381 GLY B O 1
ATOM 7163 N N . HIS B 1 382 ? 4.871 -22.219 -28.906 1 94.5 382 HIS B N 1
ATOM 7164 C CA . HIS B 1 382 ? 3.516 -22.516 -29.375 1 94.5 382 HIS B CA 1
ATOM 7165 C C . HIS B 1 382 ? 2.594 -21.312 -29.141 1 94.5 382 HIS B C 1
ATOM 7167 O O . HIS B 1 382 ? 2.713 -20.625 -28.141 1 94.5 382 HIS B O 1
ATOM 7173 N N . CYS B 1 383 ? 1.701 -21.172 -30.094 1 92.94 383 CYS B N 1
ATOM 7174 C CA . CYS B 1 383 ? 0.64 -20.188 -29.891 1 92.94 383 CYS B CA 1
ATOM 7175 C C . CYS B 1 383 ? -0.274 -20.594 -28.75 1 92.94 383 CYS B C 1
ATOM 7177 O O . CYS B 1 383 ? -0.597 -21.781 -28.594 1 92.94 383 CYS B O 1
ATOM 7179 N N . MET B 1 384 ? -0.663 -19.609 -27.984 1 96.81 384 MET B N 1
ATOM 7180 C CA . MET B 1 384 ? -1.463 -19.953 -26.812 1 96.81 384 MET B CA 1
ATOM 7181 C C . MET B 1 384 ? -2.869 -19.375 -26.922 1 96.81 384 MET B C 1
ATOM 7183 O O . MET B 1 384 ? -3.037 -18.172 -27.125 1 96.81 384 MET B O 1
ATOM 7187 N N . VAL B 1 385 ? -3.814 -20.188 -26.875 1 97.75 385 VAL B N 1
ATOM 7188 C CA . VAL B 1 385 ? -5.211 -19.828 -26.656 1 97.75 385 VAL B CA 1
ATOM 7189 C C . VAL B 1 385 ? -5.625 -20.203 -25.234 1 97.75 385 VAL B C 1
ATOM 7191 O O . VAL B 1 385 ? -5.566 -21.375 -24.844 1 97.75 385 VAL B O 1
ATOM 7194 N N . VAL B 1 386 ? -6.031 -19.172 -24.5 1 97.5 386 VAL B N 1
ATOM 7195 C CA . VAL B 1 386 ? -6.25 -19.422 -23.078 1 97.5 386 VAL B CA 1
ATOM 7196 C C . VAL B 1 386 ? -7.734 -19.297 -22.75 1 97.5 386 VAL B C 1
ATOM 7198 O O . VAL B 1 386 ? -8.422 -18.438 -23.312 1 97.5 386 VAL B O 1
ATOM 7201 N N . LEU B 1 387 ? -8.195 -20.188 -21.938 1 96.81 387 LEU B N 1
ATOM 7202 C CA . LEU B 1 387 ? -9.547 -20.234 -21.391 1 96.81 387 LEU B CA 1
ATOM 7203 C C . LEU B 1 387 ? -9.508 -20.453 -19.875 1 96.81 387 LEU B C 1
ATOM 7205 O O . LEU B 1 387 ? -9.773 -21.562 -19.391 1 96.81 387 LEU B O 1
ATOM 7209 N N . PRO B 1 388 ? -9.211 -19.359 -19.172 1 95.19 388 PRO B N 1
ATOM 7210 C CA . PRO B 1 388 ? -9.031 -19.484 -17.719 1 95.19 388 PRO B CA 1
ATOM 7211 C C . PRO B 1 388 ? -10.328 -19.812 -16.984 1 95.19 388 PRO B C 1
ATOM 7213 O O . PRO B 1 388 ? -11.398 -19.344 -17.375 1 95.19 388 PRO B O 1
ATOM 7216 N N . LEU B 1 389 ? -10.156 -20.531 -15.875 1 88.81 389 LEU B N 1
ATOM 7217 C CA . LEU B 1 389 ? -11.359 -20.984 -15.172 1 88.81 389 LEU B CA 1
ATOM 7218 C C . LEU B 1 389 ? -11.32 -20.562 -13.703 1 88.81 389 LEU B C 1
ATOM 7220 O O . LEU B 1 389 ? -12.32 -20.094 -13.164 1 88.81 389 LEU B O 1
ATOM 7224 N N . ILE B 1 390 ? -10.117 -20.719 -13.031 1 84.38 390 ILE B N 1
ATOM 7225 C CA . ILE B 1 390 ? -10.188 -20.5 -11.594 1 84.38 390 ILE B CA 1
ATOM 7226 C C . ILE B 1 390 ? -8.938 -19.766 -11.117 1 84.38 390 ILE B C 1
ATOM 7228 O O . ILE B 1 390 ? -7.887 -19.828 -11.758 1 84.38 390 ILE B O 1
ATOM 7232 N N . PHE B 1 391 ? -9.102 -19 -9.961 1 86.81 391 PHE B N 1
ATOM 7233 C CA . PHE B 1 391 ? -8.086 -18.453 -9.078 1 86.81 391 PHE B CA 1
ATOM 7234 C C . PHE B 1 391 ? -7.121 -17.547 -9.852 1 86.81 391 PHE B C 1
ATOM 7236 O O . PHE B 1 391 ? -7.504 -16.484 -10.328 1 86.81 391 PHE B O 1
ATOM 7243 N N . ASP B 1 392 ? -5.797 -18.094 -10.094 1 93.56 392 ASP B N 1
ATOM 7244 C CA . ASP B 1 392 ? -4.793 -17.203 -10.664 1 93.56 392 ASP B CA 1
ATOM 7245 C C . ASP B 1 392 ? -4.73 -17.344 -12.18 1 93.56 392 ASP B C 1
ATOM 7247 O O . ASP B 1 392 ? -4.09 -16.531 -12.859 1 93.56 392 ASP B O 1
ATOM 7251 N N . GLN B 1 393 ? -5.512 -18.312 -12.742 1 95.81 393 GLN B N 1
ATOM 7252 C CA . GLN B 1 393 ? -5.473 -18.578 -14.18 1 95.81 393 GLN B CA 1
ATOM 7253 C C . GLN B 1 393 ? -5.887 -17.344 -14.984 1 95.81 393 GLN B C 1
ATOM 7255 O O . GLN B 1 393 ? -5.215 -16.969 -15.945 1 95.81 393 GLN B O 1
ATOM 7260 N N . PRO B 1 394 ? -6.965 -16.672 -14.555 1 97.44 394 PRO B N 1
ATOM 7261 C CA . PRO B 1 394 ? -7.332 -15.469 -15.297 1 97.44 394 PRO B CA 1
ATOM 7262 C C . PRO B 1 394 ? -6.242 -14.398 -15.266 1 97.44 394 PRO B C 1
ATOM 7264 O O . PRO B 1 394 ? -6.031 -13.695 -16.25 1 97.44 394 PRO B O 1
ATOM 7267 N N . LEU B 1 395 ? -5.613 -14.258 -14.133 1 98.5 395 LEU B N 1
ATOM 7268 C CA . LEU B 1 395 ? -4.547 -13.266 -14.008 1 98.5 395 LEU B CA 1
ATOM 7269 C C . LEU B 1 395 ? -3.377 -13.609 -14.922 1 98.5 395 LEU B C 1
ATOM 7271 O O . LEU B 1 395 ? -2.838 -12.734 -15.602 1 98.5 395 LEU B O 1
ATOM 7275 N N . ASN B 1 396 ? -3.043 -14.875 -14.977 1 98.19 396 ASN B N 1
ATOM 7276 C CA . ASN B 1 396 ? -2.012 -15.336 -15.906 1 98.19 396 ASN B CA 1
ATOM 7277 C C . ASN B 1 396 ? -2.408 -15.078 -17.359 1 98.19 396 ASN B C 1
ATOM 7279 O O . ASN B 1 396 ? -1.586 -14.641 -18.156 1 98.19 396 ASN B O 1
ATOM 7283 N N . ALA B 1 397 ? -3.646 -15.383 -17.656 1 97.88 397 ALA B N 1
ATOM 7284 C CA . ALA B 1 397 ? -4.148 -15.18 -19 1 97.88 397 ALA B CA 1
ATOM 7285 C C . ALA B 1 397 ? -4.012 -13.719 -19.438 1 97.88 397 ALA B C 1
ATOM 7287 O O . ALA B 1 397 ? -3.518 -13.422 -20.516 1 97.88 397 ALA B O 1
ATOM 7288 N N . ARG B 1 398 ? -4.395 -12.844 -18.547 1 98.38 398 ARG B N 1
ATOM 7289 C CA . ARG B 1 398 ? -4.324 -11.422 -18.859 1 98.38 398 ARG B CA 1
ATOM 7290 C C . ARG B 1 398 ? -2.875 -10.961 -19 1 98.38 398 ARG B C 1
ATOM 7292 O O . ARG B 1 398 ? -2.568 -10.094 -19.812 1 98.38 398 ARG B O 1
ATOM 7299 N N . LEU B 1 399 ? -2.012 -11.484 -18.156 1 98.31 399 LEU B N 1
ATOM 7300 C CA . LEU B 1 399 ? -0.593 -11.172 -18.281 1 98.31 399 LEU B CA 1
ATOM 7301 C C . LEU B 1 399 ? -0.073 -11.578 -19.656 1 98.31 399 LEU B C 1
ATOM 7303 O O . LEU B 1 399 ? 0.62 -10.805 -20.328 1 98.31 399 LEU B O 1
ATOM 7307 N N . LEU B 1 400 ? -0.416 -12.766 -20.125 1 98 400 LEU B N 1
ATOM 7308 C CA . LEU B 1 400 ? 0.045 -13.281 -21.406 1 98 400 LEU B CA 1
ATOM 7309 C C . LEU B 1 400 ? -0.507 -12.445 -22.562 1 98 400 LEU B C 1
ATOM 7311 O O . LEU B 1 400 ? 0.205 -12.164 -23.531 1 98 400 LEU B O 1
ATOM 7315 N N . VAL B 1 401 ? -1.769 -12.055 -22.438 1 97.56 401 VAL B N 1
ATOM 7316 C CA . VAL B 1 401 ? -2.373 -11.203 -23.453 1 97.56 401 VAL B CA 1
ATOM 7317 C C . VAL B 1 401 ? -1.694 -9.836 -23.453 1 97.56 401 VAL B C 1
ATOM 7319 O O . VAL B 1 401 ? -1.394 -9.281 -24.516 1 97.56 401 VAL B O 1
ATOM 7322 N N . GLU B 1 402 ? -1.479 -9.32 -22.219 1 97.19 402 GLU B N 1
ATOM 7323 C CA . GLU B 1 402 ? -0.789 -8.039 -22.062 1 97.19 402 GLU B CA 1
ATOM 7324 C C . GLU B 1 402 ? 0.551 -8.047 -22.797 1 97.19 402 GLU B C 1
ATOM 7326 O O . GLU B 1 402 ? 0.928 -7.047 -23.422 1 97.19 402 GLU B O 1
ATOM 7331 N N . LYS B 1 403 ? 1.233 -9.164 -22.766 1 96.81 403 LYS B N 1
ATOM 7332 C CA . LYS B 1 403 ? 2.562 -9.273 -23.359 1 96.81 403 LYS B CA 1
ATOM 7333 C C . LYS B 1 403 ? 2.475 -9.703 -24.828 1 96.81 403 LYS B C 1
ATOM 7335 O O . LYS B 1 403 ? 3.498 -9.859 -25.5 1 96.81 403 LYS B O 1
ATOM 7340 N N . GLY B 1 404 ? 1.257 -9.922 -25.359 1 95.5 404 GLY B N 1
ATOM 7341 C CA . GLY B 1 404 ? 1.028 -10.281 -26.75 1 95.5 404 GLY B CA 1
ATOM 7342 C C . GLY B 1 404 ? 1.362 -11.734 -27.047 1 95.5 404 GLY B C 1
ATOM 7343 O O . GLY B 1 404 ? 1.73 -12.07 -28.172 1 95.5 404 GLY B O 1
ATOM 7344 N N . LEU B 1 405 ? 1.195 -12.625 -26.078 1 96.75 405 LEU B N 1
ATOM 7345 C CA . LEU B 1 405 ? 1.666 -13.992 -26.219 1 96.75 405 LEU B CA 1
ATOM 7346 C C . LEU B 1 405 ? 0.494 -14.969 -26.297 1 96.75 405 LEU B C 1
ATOM 7348 O O . LEU B 1 405 ? 0.688 -16.156 -26.547 1 96.75 405 LEU B O 1
ATOM 7352 N N . ALA B 1 406 ? -0.738 -14.477 -26.109 1 97.62 406 ALA B N 1
ATOM 7353 C CA . ALA B 1 406 ? -1.894 -15.367 -26.094 1 97.62 406 ALA B CA 1
ATOM 7354 C C . ALA B 1 406 ? -3.152 -14.648 -26.578 1 97.62 406 ALA B C 1
ATOM 7356 O O . ALA B 1 406 ? -3.191 -13.422 -26.609 1 97.62 406 ALA B O 1
ATOM 7357 N N . ILE B 1 407 ? -4.055 -15.43 -26.969 1 97.44 407 ILE B N 1
ATOM 7358 C CA . ILE B 1 407 ? -5.418 -14.984 -27.234 1 97.44 407 ILE B CA 1
ATOM 7359 C C . ILE B 1 407 ? -6.371 -15.602 -26.219 1 97.44 407 ILE B C 1
ATOM 7361 O O . ILE B 1 407 ? -6.332 -16.812 -25.984 1 97.44 407 ILE B O 1
ATOM 7365 N N . GLU B 1 408 ? -7.133 -14.797 -25.609 1 97.69 408 GLU B N 1
ATOM 7366 C CA . GLU B 1 408 ? -8.102 -15.289 -24.641 1 97.69 408 GLU B CA 1
ATOM 7367 C C . GLU B 1 408 ? -9.477 -15.477 -25.266 1 97.69 408 GLU B C 1
ATOM 7369 O O . GLU B 1 408 ? -9.945 -14.617 -26.016 1 97.69 408 GLU B O 1
ATOM 7374 N N . VAL B 1 409 ? -10.078 -16.578 -24.984 1 97.62 409 VAL B N 1
ATOM 7375 C CA . VAL B 1 409 ? -11.414 -16.859 -25.5 1 97.62 409 VAL B CA 1
ATOM 7376 C C . VAL B 1 409 ? -12.43 -15.906 -24.875 1 97.62 409 VAL B C 1
ATOM 7378 O O . VAL B 1 409 ? -12.477 -15.758 -23.656 1 97.62 409 VAL B O 1
ATOM 7381 N N . GLU B 1 410 ? -13.172 -15.328 -25.703 1 94.5 410 GLU B N 1
ATOM 7382 C CA . GLU B 1 410 ? -14.195 -14.398 -25.234 1 94.5 410 GLU B CA 1
ATOM 7383 C C . GLU B 1 410 ? -15.32 -15.133 -24.5 1 94.5 410 GLU B C 1
ATOM 7385 O O . GLU B 1 410 ? -15.781 -16.188 -24.969 1 94.5 410 GLU B O 1
ATOM 7390 N N . ARG B 1 411 ? -15.703 -14.594 -23.469 1 95.38 411 ARG B N 1
ATOM 7391 C CA . ARG B 1 411 ? -16.75 -15.195 -22.656 1 95.38 411 ARG B CA 1
ATOM 7392 C C . ARG B 1 411 ? -17.906 -14.219 -22.438 1 95.38 411 ARG B C 1
ATOM 7394 O O . ARG B 1 411 ? -17.766 -13.016 -22.672 1 95.38 411 ARG B O 1
ATOM 7401 N N . GLY B 1 412 ? -19.062 -14.812 -22.016 1 91.88 412 GLY B N 1
ATOM 7402 C CA . GLY B 1 412 ? -20.188 -13.984 -21.641 1 91.88 412 GLY B CA 1
ATOM 7403 C C . GLY B 1 412 ? -20.047 -13.367 -20.266 1 91.88 412 GLY B C 1
ATOM 7404 O O . GLY B 1 412 ? -19.141 -13.727 -19.5 1 91.88 412 GLY B O 1
ATOM 7405 N N . GLU B 1 413 ? -20.984 -12.531 -19.844 1 90.62 413 GLU B N 1
ATOM 7406 C CA . GLU B 1 413 ? -20.969 -11.852 -18.562 1 90.62 413 GLU B CA 1
ATOM 7407 C C . GLU B 1 413 ? -21.062 -12.844 -17.406 1 90.62 413 GLU B C 1
ATOM 7409 O O . GLU B 1 413 ? -20.547 -12.594 -16.312 1 90.62 413 GLU B O 1
ATOM 7414 N N . ASP B 1 414 ? -21.656 -13.891 -17.766 1 91.56 414 ASP B N 1
ATOM 7415 C CA . ASP B 1 414 ? -21.828 -14.898 -16.719 1 91.56 414 ASP B CA 1
ATOM 7416 C C . ASP B 1 414 ? -20.672 -15.891 -16.719 1 91.56 414 ASP B C 1
ATOM 7418 O O . ASP B 1 414 ? -20.688 -16.875 -15.984 1 91.56 414 ASP B O 1
ATOM 7422 N N . GLY B 1 415 ? -19.75 -15.711 -17.625 1 92.75 415 GLY B N 1
ATOM 7423 C CA . GLY B 1 415 ? -18.578 -16.562 -17.672 1 92.75 415 GLY B CA 1
ATOM 7424 C C . GLY B 1 415 ? -18.719 -17.719 -18.656 1 92.75 415 GLY B C 1
ATOM 7425 O O . GLY B 1 415 ? -17.781 -18.5 -18.828 1 92.75 415 GLY B O 1
ATOM 7426 N N . SER B 1 416 ? -19.828 -17.812 -19.312 1 93.75 416 SER B N 1
ATOM 7427 C CA . SER B 1 416 ? -20.062 -18.875 -20.297 1 93.75 416 SER B CA 1
ATOM 7428 C C . SER B 1 416 ? -19.25 -18.625 -21.562 1 93.75 416 SER B C 1
ATOM 7430 O O . SER B 1 416 ? -18.891 -17.484 -21.859 1 93.75 416 SER B O 1
ATOM 7432 N N . PHE B 1 417 ? -18.891 -19.734 -22.25 1 94.75 417 PHE B N 1
ATOM 7433 C CA . PHE B 1 417 ? -18.234 -19.625 -23.531 1 94.75 417 PHE B CA 1
ATOM 7434 C C . PHE B 1 417 ? -18.844 -20.594 -24.547 1 94.75 417 PHE B C 1
ATOM 7436 O O . PHE B 1 417 ? -19.562 -21.516 -24.156 1 94.75 417 PHE B O 1
ATOM 7443 N N . CYS B 1 418 ? -18.609 -20.328 -25.797 1 94.5 418 CYS B N 1
ATOM 7444 C CA . CYS B 1 418 ? -19.188 -21.156 -26.844 1 94.5 418 CYS B CA 1
ATOM 7445 C C . CYS B 1 418 ? -18.109 -21.688 -27.766 1 94.5 418 CYS B C 1
ATOM 7447 O O . CYS B 1 418 ? -17.031 -21.094 -27.875 1 94.5 418 CYS B O 1
ATOM 7449 N N . GLY B 1 419 ? -18.484 -22.734 -28.438 1 96.44 419 GLY B N 1
ATOM 7450 C CA . GLY B 1 419 ? -17.562 -23.391 -29.344 1 96.44 419 GLY B CA 1
ATOM 7451 C C . GLY B 1 419 ? -17.094 -22.484 -30.469 1 96.44 419 GLY B C 1
ATOM 7452 O O . GLY B 1 419 ? -15.93 -22.531 -30.875 1 96.44 419 GLY B O 1
ATOM 7453 N N . ASN B 1 420 ? -17.938 -21.656 -30.969 1 95.75 420 ASN B N 1
ATOM 7454 C CA . ASN B 1 420 ? -17.594 -20.766 -32.062 1 95.75 420 ASN B CA 1
ATOM 7455 C C . ASN B 1 420 ? -16.453 -19.812 -31.688 1 95.75 420 ASN B C 1
ATOM 7457 O O . ASN B 1 420 ? -15.57 -19.547 -32.5 1 95.75 420 ASN B O 1
ATOM 7461 N N . ASN B 1 421 ? -16.547 -19.297 -30.531 1 96.69 421 ASN B N 1
ATOM 7462 C CA . ASN B 1 421 ? -15.492 -18.391 -30.062 1 96.69 421 ASN B CA 1
ATOM 7463 C C . ASN B 1 421 ? -14.164 -19.125 -29.906 1 96.69 421 ASN B C 1
ATOM 7465 O O . ASN B 1 421 ? -13.102 -18.562 -30.188 1 96.69 421 ASN B O 1
ATOM 7469 N N . ILE B 1 422 ? -14.242 -20.344 -29.422 1 97.5 422 ILE B N 1
ATOM 7470 C CA . ILE B 1 422 ? -13.039 -21.156 -29.312 1 97.5 422 ILE B CA 1
ATOM 7471 C C . ILE B 1 422 ? -12.438 -21.391 -30.688 1 97.5 422 ILE B C 1
ATOM 7473 O O . ILE B 1 422 ? -11.234 -21.203 -30.891 1 97.5 422 ILE B O 1
ATOM 7477 N N . ALA B 1 423 ? -13.281 -21.766 -31.625 1 97.44 423 ALA B N 1
ATOM 7478 C CA . ALA B 1 423 ? -12.836 -22.031 -33 1 97.44 423 ALA B CA 1
ATOM 7479 C C . ALA B 1 423 ? -12.18 -20.797 -33.594 1 97.44 423 ALA B C 1
ATOM 7481 O O . ALA B 1 423 ? -11.133 -20.891 -34.25 1 97.44 423 ALA B O 1
ATOM 7482 N N . LEU B 1 424 ? -12.828 -19.688 -33.375 1 95.94 424 LEU B N 1
ATOM 7483 C CA . LEU B 1 424 ? -12.32 -18.438 -33.906 1 95.94 424 LEU B CA 1
ATOM 7484 C C . LEU B 1 424 ? -10.938 -18.125 -33.344 1 95.94 424 LEU B C 1
ATOM 7486 O O . LEU B 1 424 ? -10.023 -17.766 -34.094 1 95.94 424 LEU B O 1
ATOM 7490 N N . CYS B 1 425 ? -10.758 -18.281 -32.031 1 97.06 425 CYS B N 1
ATOM 7491 C CA . CYS B 1 425 ? -9.477 -18 -31.391 1 97.06 425 CYS B CA 1
ATOM 7492 C C . CYS B 1 425 ? -8.398 -18.953 -31.906 1 97.06 425 CYS B C 1
ATOM 7494 O O . CYS B 1 425 ? -7.258 -18.531 -32.125 1 97.06 425 CYS B O 1
ATOM 7496 N N . LEU B 1 426 ? -8.75 -20.188 -32.094 1 97.25 426 LEU B N 1
ATOM 7497 C CA . LEU B 1 426 ? -7.781 -21.172 -32.562 1 97.25 426 LEU B CA 1
ATOM 7498 C C . LEU B 1 426 ? -7.324 -20.859 -33.969 1 97.25 426 LEU B C 1
ATOM 7500 O O . LEU B 1 426 ? -6.129 -20.922 -34.281 1 97.25 426 LEU B O 1
ATOM 7504 N N . ARG B 1 427 ? -8.227 -20.484 -34.812 1 96.38 427 ARG B N 1
ATOM 7505 C CA . ARG B 1 427 ? -7.871 -20.156 -36.188 1 96.38 427 ARG B CA 1
ATOM 7506 C C . ARG B 1 427 ? -7.02 -18.891 -36.219 1 96.38 427 ARG B C 1
ATOM 7508 O O . ARG B 1 427 ? -6.043 -18.828 -36.969 1 96.38 427 ARG B O 1
ATOM 7515 N N . LYS B 1 428 ? -7.43 -17.938 -35.469 1 95.06 428 LYS B N 1
ATOM 7516 C CA . LYS B 1 428 ? -6.656 -16.688 -35.406 1 95.06 428 LYS B CA 1
ATOM 7517 C C . LYS B 1 428 ? -5.227 -16.969 -34.938 1 95.06 428 LYS B C 1
ATOM 7519 O O . LYS B 1 428 ? -4.277 -16.422 -35.5 1 95.06 428 LYS B O 1
ATOM 7524 N N . ALA B 1 429 ? -5.082 -17.812 -33.969 1 95.81 429 ALA B N 1
ATOM 7525 C CA . ALA B 1 429 ? -3.777 -18.094 -33.375 1 95.81 429 ALA B CA 1
ATOM 7526 C C . ALA B 1 429 ? -2.902 -18.906 -34.312 1 95.81 429 ALA B C 1
ATOM 7528 O O . ALA B 1 429 ? -1.705 -18.641 -34.438 1 95.81 429 ALA B O 1
ATOM 7529 N N . MET B 1 430 ? -3.494 -19.859 -35.062 1 94.44 430 MET B N 1
ATOM 7530 C CA . MET B 1 430 ? -2.707 -20.906 -35.719 1 94.44 430 MET B CA 1
ATOM 7531 C C . MET B 1 430 ? -2.656 -20.688 -37.219 1 94.44 430 MET B C 1
ATOM 7533 O O . MET B 1 430 ? -1.721 -21.125 -37.906 1 94.44 430 MET B O 1
ATOM 7537 N N . ALA B 1 431 ? -3.643 -19.969 -37.75 1 89.88 431 ALA B N 1
ATOM 7538 C CA . ALA B 1 431 ? -3.754 -20.062 -39.188 1 89.88 431 ALA B CA 1
ATOM 7539 C C . ALA B 1 431 ? -3.85 -18.688 -39.844 1 89.88 431 ALA B C 1
ATOM 7541 O O . ALA B 1 431 ? -3.225 -18.422 -40.875 1 89.88 431 ALA B O 1
ATOM 7542 N N . TRP B 1 432 ? -4.555 -17.75 -39.219 1 89.19 432 TRP B N 1
ATOM 7543 C CA . TRP B 1 432 ? -4.895 -16.516 -39.906 1 89.19 432 TRP B CA 1
ATOM 7544 C C . TRP B 1 432 ? -3.764 -15.492 -39.781 1 89.19 432 TRP B C 1
ATOM 7546 O O . TRP B 1 432 ? -2.941 -15.586 -38.844 1 89.19 432 TRP B O 1
ATOM 7556 N N . LYS B 1 433 ? -3.781 -14.547 -40.594 1 91.19 433 LYS B N 1
ATOM 7557 C CA . LYS B 1 433 ? -2.762 -13.508 -40.656 1 91.19 433 LYS B CA 1
ATOM 7558 C C . LYS B 1 433 ? -2.816 -12.617 -39.406 1 91.19 433 LYS B C 1
ATOM 7560 O O . LYS B 1 433 ? -1.794 -12.086 -38.969 1 91.19 433 LYS B O 1
ATOM 7565 N N . GLU B 1 434 ? -3.924 -12.508 -38.844 1 89.12 434 GLU B N 1
ATOM 7566 C CA . GLU B 1 434 ? -4.129 -11.68 -37.656 1 89.12 434 GLU B CA 1
ATOM 7567 C C . GLU B 1 434 ? -3.266 -12.164 -36.5 1 89.12 434 GLU B C 1
ATOM 7569 O O . GLU B 1 434 ? -2.951 -11.398 -35.594 1 89.12 434 GLU B O 1
ATOM 7574 N N . GLY B 1 435 ? -2.873 -13.422 -36.562 1 92.38 435 GLY B N 1
ATOM 7575 C CA . GLY B 1 435 ? -2.094 -14 -35.5 1 92.38 435 GLY B CA 1
ATOM 7576 C C . GLY B 1 435 ? -0.596 -13.914 -35.719 1 92.38 435 GLY B C 1
ATOM 7577 O O . GLY B 1 435 ? 0.193 -14.359 -34.875 1 92.38 435 GLY B O 1
ATOM 7578 N N . ASP B 1 436 ? -0.157 -13.258 -36.781 1 93.5 436 ASP B N 1
ATOM 7579 C CA . ASP B 1 436 ? 1.253 -13.25 -37.156 1 93.5 436 ASP B CA 1
ATOM 7580 C C . ASP B 1 436 ? 2.1 -12.547 -36.125 1 93.5 436 ASP B C 1
ATOM 7582 O O . ASP B 1 436 ? 3.188 -13.008 -35.75 1 93.5 436 ASP B O 1
ATOM 7586 N N . GLU B 1 437 ? 1.613 -11.461 -35.719 1 93.12 437 GLU B N 1
ATOM 7587 C CA . GLU B 1 437 ? 2.361 -10.711 -34.719 1 93.12 437 GLU B CA 1
ATOM 7588 C C . GLU B 1 437 ? 2.537 -11.531 -33.438 1 93.12 437 GLU B C 1
ATOM 7590 O O . GLU B 1 437 ? 3.623 -11.555 -32.844 1 93.12 437 GLU B O 1
ATOM 7595 N N . MET B 1 438 ? 1.494 -12.125 -32.969 1 94.69 438 MET B N 1
ATOM 7596 C CA . MET B 1 438 ? 1.563 -12.961 -31.781 1 94.69 438 MET B CA 1
ATOM 7597 C C . MET B 1 438 ? 2.549 -14.109 -31.984 1 94.69 438 MET B C 1
ATOM 7599 O O . MET B 1 438 ? 3.334 -14.422 -31.094 1 94.69 438 MET B O 1
ATOM 7603 N N . ARG B 1 439 ? 2.514 -14.75 -33.125 1 94.69 439 ARG B N 1
ATOM 7604 C CA . ARG B 1 439 ? 3.414 -15.859 -33.438 1 94.69 439 ARG B CA 1
ATOM 7605 C C . ARG B 1 439 ? 4.871 -15.406 -33.375 1 94.69 439 ARG B C 1
ATOM 7607 O O . ARG B 1 439 ? 5.738 -16.125 -32.906 1 94.69 439 ARG B O 1
ATOM 7614 N N . THR B 1 440 ? 5.113 -14.211 -33.844 1 94.62 440 THR B N 1
ATOM 7615 C CA . THR B 1 440 ? 6.461 -13.648 -33.781 1 94.62 440 THR B CA 1
ATOM 7616 C C . THR B 1 440 ? 6.887 -13.406 -32.344 1 94.62 440 THR B C 1
ATOM 7618 O O . THR B 1 440 ? 8.016 -13.719 -31.969 1 94.62 440 THR B O 1
ATOM 7621 N N . ARG B 1 441 ? 6.023 -12.891 -31.578 1 94.81 441 ARG B N 1
ATOM 7622 C CA . ARG B 1 441 ? 6.324 -12.602 -30.172 1 94.81 441 ARG B CA 1
ATOM 7623 C C . ARG B 1 441 ? 6.559 -13.883 -29.391 1 94.81 441 ARG B C 1
ATOM 7625 O O . ARG B 1 441 ? 7.418 -13.93 -28.5 1 94.81 441 ARG B O 1
ATOM 7632 N N . VAL B 1 442 ? 5.75 -14.844 -29.688 1 95.69 442 VAL B N 1
ATOM 7633 C CA . VAL B 1 442 ? 5.879 -16.125 -29 1 95.69 442 VAL B CA 1
ATOM 7634 C C . VAL B 1 442 ? 7.234 -16.75 -29.328 1 95.69 442 VAL B C 1
ATOM 7636 O O . VAL B 1 442 ? 7.871 -17.359 -28.469 1 95.69 442 VAL B O 1
ATOM 7639 N N . GLU B 1 443 ? 7.645 -16.609 -30.531 1 93.88 443 GLU B N 1
ATOM 7640 C CA . GLU B 1 443 ? 8.953 -17.125 -30.938 1 93.88 443 GLU B CA 1
ATOM 7641 C C . GLU B 1 443 ? 10.07 -16.422 -30.172 1 93.88 443 GLU B C 1
ATOM 7643 O O . GLU B 1 443 ? 11.031 -17.062 -29.734 1 93.88 443 GLU B O 1
ATOM 7648 N N . LYS B 1 444 ? 9.938 -15.164 -30.078 1 94.81 444 LYS B N 1
ATOM 7649 C CA . LYS B 1 444 ? 10.93 -14.398 -29.312 1 94.81 444 LYS B CA 1
ATOM 7650 C C . LYS B 1 444 ? 10.93 -14.805 -27.844 1 94.81 444 LYS B C 1
ATOM 7652 O O . LYS B 1 444 ? 11.992 -14.938 -27.234 1 94.81 444 LYS B O 1
ATOM 7657 N N . ALA B 1 445 ? 9.75 -14.992 -27.328 1 95.75 445 ALA B N 1
ATOM 7658 C CA . ALA B 1 445 ? 9.641 -15.422 -25.938 1 95.75 445 ALA B CA 1
ATOM 7659 C C . ALA B 1 445 ? 10.25 -16.812 -25.734 1 95.75 445 ALA B C 1
ATOM 7661 O O . ALA B 1 445 ? 10.891 -17.078 -24.719 1 95.75 445 ALA B O 1
ATOM 7662 N N . ALA B 1 446 ? 10.023 -17.672 -26.688 1 95.62 446 ALA B N 1
ATOM 7663 C CA . ALA B 1 446 ? 10.602 -19.016 -26.625 1 95.62 446 ALA B CA 1
ATOM 7664 C C . ALA B 1 446 ? 12.133 -18.953 -26.578 1 95.62 446 ALA B C 1
ATOM 7666 O O . ALA B 1 446 ? 12.773 -19.719 -25.859 1 95.62 446 ALA B O 1
ATOM 7667 N N . ALA B 1 447 ? 12.672 -18.031 -27.312 1 96.12 447 ALA B N 1
ATOM 7668 C CA . ALA B 1 447 ? 14.125 -17.859 -27.312 1 96.12 447 ALA B CA 1
ATOM 7669 C C . ALA B 1 447 ? 14.625 -17.438 -25.938 1 96.12 447 ALA B C 1
ATOM 7671 O O . ALA B 1 447 ? 15.656 -17.906 -25.484 1 96.12 447 ALA B O 1
ATOM 7672 N N . ILE B 1 448 ? 13.898 -16.594 -25.297 1 96.25 448 ILE B N 1
ATOM 7673 C CA . ILE B 1 448 ? 14.25 -16.125 -23.969 1 96.25 448 ILE B CA 1
ATOM 7674 C C . ILE B 1 448 ? 14.141 -17.281 -22.969 1 96.25 448 ILE B C 1
ATOM 7676 O O . ILE B 1 448 ? 15.047 -17.484 -22.156 1 96.25 448 ILE B O 1
ATOM 7680 N N . PHE B 1 449 ? 13.102 -18.047 -23.094 1 95.81 449 PHE B N 1
ATOM 7681 C CA . PHE B 1 449 ? 12.852 -19.141 -22.156 1 95.81 449 PHE B CA 1
ATOM 7682 C C . PHE B 1 449 ? 13.883 -20.25 -22.328 1 95.81 449 PHE B C 1
ATOM 7684 O O . PHE B 1 449 ? 14.25 -20.922 -21.375 1 95.81 449 PHE B O 1
ATOM 7691 N N . ASN B 1 450 ? 14.398 -20.359 -23.516 1 94.81 450 ASN B N 1
ATOM 7692 C CA . ASN B 1 450 ? 15.352 -21.422 -23.797 1 94.81 450 ASN B CA 1
ATOM 7693 C C . ASN B 1 450 ? 16.797 -20.953 -23.641 1 94.81 450 ASN B C 1
ATOM 7695 O O . ASN B 1 450 ? 17.734 -21.703 -23.875 1 94.81 450 ASN B O 1
ATOM 7699 N N . ASP B 1 451 ? 16.969 -19.703 -23.297 1 95.62 451 ASP B N 1
ATOM 7700 C CA . ASP B 1 451 ? 18.312 -19.172 -23.047 1 95.62 451 ASP B CA 1
ATOM 7701 C C . ASP B 1 451 ? 18.906 -19.766 -21.781 1 95.62 451 ASP B C 1
ATOM 7703 O O . ASP B 1 451 ? 18.688 -19.25 -20.688 1 95.62 451 ASP B O 1
ATOM 7707 N N . GLN B 1 452 ? 19.688 -20.781 -21.906 1 93.31 452 GLN B N 1
ATOM 7708 C CA . GLN B 1 452 ? 20.219 -21.516 -20.781 1 93.31 452 GLN B CA 1
ATOM 7709 C C . GLN B 1 452 ? 21.125 -20.641 -19.922 1 93.31 452 GLN B C 1
ATOM 7711 O O . GLN B 1 452 ? 21.094 -20.734 -18.688 1 93.31 452 GLN B O 1
ATOM 7716 N N . LYS B 1 453 ? 21.875 -19.875 -20.578 1 95.19 453 LYS B N 1
ATOM 7717 C CA . LYS B 1 453 ? 22.781 -19 -19.844 1 95.19 453 LYS B CA 1
ATOM 7718 C C . LYS B 1 453 ? 22 -18.031 -18.953 1 95.19 453 LYS B C 1
ATOM 7720 O O . LYS B 1 453 ? 22.359 -17.844 -17.781 1 95.19 453 LYS B O 1
ATOM 7725 N N . LEU B 1 454 ? 20.984 -17.469 -19.484 1 96.56 454 LEU B N 1
ATOM 7726 C CA . LEU B 1 454 ? 20.141 -16.531 -18.75 1 96.56 454 LEU B CA 1
ATOM 7727 C C . LEU B 1 454 ? 19.531 -17.203 -17.531 1 96.56 454 LEU B C 1
ATOM 7729 O O . LEU B 1 454 ? 19.609 -16.672 -16.422 1 96.56 454 LEU B O 1
ATOM 7733 N N . HIS B 1 455 ? 18.984 -18.312 -17.672 1 96.19 455 HIS B N 1
ATOM 7734 C CA . HIS B 1 455 ? 18.25 -18.969 -16.594 1 96.19 455 HIS B CA 1
ATOM 7735 C C . HIS B 1 455 ? 19.219 -19.609 -15.594 1 96.19 455 HIS B C 1
ATOM 7737 O O . HIS B 1 455 ? 18.891 -19.719 -14.406 1 96.19 455 HIS B O 1
ATOM 7743 N N . HIS B 1 456 ? 20.406 -19.984 -16.047 1 94.75 456 HIS B N 1
ATOM 7744 C CA . HIS B 1 456 ? 21.438 -20.375 -15.094 1 94.75 456 HIS B CA 1
ATOM 7745 C C . HIS B 1 456 ? 21.844 -19.219 -14.188 1 94.75 456 HIS B C 1
ATOM 7747 O O . HIS B 1 456 ? 22.109 -19.422 -13 1 94.75 456 HIS B O 1
ATOM 7753 N N . GLN B 1 457 ? 21.891 -18.094 -14.789 1 96.69 457 GLN B N 1
ATOM 7754 C CA . GLN B 1 457 ? 22.234 -16.922 -14.008 1 96.69 457 GLN B CA 1
ATOM 7755 C C . GLN B 1 457 ? 21.188 -16.641 -12.938 1 96.69 457 GLN B C 1
ATOM 7757 O O . GLN B 1 457 ? 21.531 -16.25 -11.812 1 96.69 457 GLN B O 1
ATOM 7762 N N . TYR B 1 458 ? 19.938 -16.781 -13.242 1 97.62 458 TYR B N 1
ATOM 7763 C CA . TYR B 1 458 ? 18.891 -16.609 -12.25 1 97.62 458 TYR B CA 1
ATOM 7764 C C . TYR B 1 458 ? 19.062 -17.578 -11.078 1 97.62 458 TYR B C 1
ATOM 7766 O O . TYR B 1 458 ? 18.984 -17.188 -9.922 1 97.62 458 TYR B O 1
ATOM 7774 N N . VAL B 1 459 ? 19.344 -18.844 -11.367 1 97.38 459 VAL B N 1
ATOM 7775 C CA . VAL B 1 459 ? 19.531 -19.844 -10.336 1 97.38 459 VAL B CA 1
ATOM 7776 C C . VAL B 1 459 ? 20.781 -19.531 -9.523 1 97.38 459 VAL B C 1
ATOM 7778 O O . VAL B 1 459 ? 20.781 -19.641 -8.297 1 97.38 459 VAL B O 1
ATOM 7781 N N . ASP B 1 460 ? 21.797 -19.078 -10.195 1 96.5 460 ASP B N 1
ATOM 7782 C CA . ASP B 1 460 ? 23.047 -18.734 -9.531 1 96.5 460 ASP B CA 1
ATOM 7783 C C . ASP B 1 460 ? 22.844 -17.594 -8.523 1 96.5 460 ASP B C 1
ATOM 7785 O O . ASP B 1 460 ? 23.406 -17.625 -7.434 1 96.5 460 ASP B O 1
ATOM 7789 N N . GLU B 1 461 ? 22.109 -16.672 -8.93 1 96.5 461 GLU B N 1
ATOM 7790 C CA . GLU B 1 461 ? 21.844 -15.562 -8.023 1 96.5 461 GLU B CA 1
ATOM 7791 C C . GLU B 1 461 ? 21.125 -16.047 -6.766 1 96.5 461 GLU B C 1
ATOM 7793 O O . GLU B 1 461 ? 21.406 -15.57 -5.664 1 96.5 461 GLU B O 1
ATOM 7798 N N . PHE B 1 462 ? 20.203 -16.875 -6.918 1 97.62 462 PHE B N 1
ATOM 7799 C CA . PHE B 1 462 ? 19.484 -17.422 -5.773 1 97.62 462 PHE B CA 1
ATOM 7800 C C . PHE B 1 462 ? 20.422 -18.25 -4.891 1 97.62 462 PHE B C 1
ATOM 7802 O O . PHE B 1 462 ? 20.391 -18.125 -3.662 1 97.62 462 PHE B O 1
ATOM 7809 N N . VAL B 1 463 ? 21.219 -19.047 -5.508 1 97 463 VAL B N 1
ATOM 7810 C CA . VAL B 1 463 ? 22.172 -19.891 -4.793 1 97 463 VAL B CA 1
ATOM 7811 C C . VAL B 1 463 ? 23.172 -19.016 -4.039 1 97 463 VAL B C 1
ATOM 7813 O O . VAL B 1 463 ? 23.516 -19.312 -2.893 1 97 463 VAL B O 1
ATOM 7816 N N . GLU B 1 464 ? 23.609 -17.953 -4.668 1 95.44 464 GLU B N 1
ATOM 7817 C CA . GLU B 1 464 ? 24.531 -17.016 -4.012 1 95.44 464 GLU B CA 1
ATOM 7818 C C . GLU B 1 464 ? 23.875 -16.391 -2.781 1 95.44 464 GLU B C 1
ATOM 7820 O O . GLU B 1 464 ? 24.531 -16.203 -1.753 1 95.44 464 GLU B O 1
ATOM 7825 N N . PHE B 1 465 ? 22.688 -16.094 -2.859 1 96.06 465 PHE B N 1
ATOM 7826 C CA . PHE B 1 465 ? 21.938 -15.562 -1.715 1 96.06 465 PHE B CA 1
ATOM 7827 C C . PHE B 1 465 ? 21.938 -16.578 -0.573 1 96.06 465 PHE B C 1
ATOM 7829 O O . PHE B 1 465 ? 22.141 -16.219 0.585 1 96.06 465 PHE B O 1
ATOM 7836 N N . LEU B 1 466 ? 21.578 -17.844 -0.906 1 95.62 466 LEU B N 1
ATOM 7837 C CA . LEU B 1 466 ? 21.531 -18.891 0.106 1 95.62 466 LEU B CA 1
ATOM 7838 C C . LEU B 1 466 ? 22.891 -19.094 0.752 1 95.62 466 LEU B C 1
ATOM 7840 O O . LEU B 1 466 ? 22.984 -19.312 1.961 1 95.62 466 LEU B O 1
ATOM 7844 N N . LYS B 1 467 ? 23.922 -18.953 0.005 1 92.75 467 LYS B N 1
ATOM 7845 C CA . LYS B 1 467 ? 25.266 -19.172 0.502 1 92.75 467 LYS B CA 1
ATOM 7846 C C . LYS B 1 467 ? 25.719 -18 1.38 1 92.75 467 LYS B C 1
ATOM 7848 O O . LYS B 1 467 ? 26.391 -18.203 2.391 1 92.75 467 LYS B O 1
ATOM 7853 N N . ASN B 1 468 ? 25.281 -16.75 0.983 1 86.12 468 ASN B N 1
ATOM 7854 C CA . ASN B 1 468 ? 25.703 -15.555 1.702 1 86.12 468 ASN B CA 1
ATOM 7855 C C . ASN B 1 468 ? 24.844 -15.297 2.928 1 86.12 468 ASN B C 1
ATOM 7857 O O . ASN B 1 468 ? 25.25 -14.594 3.854 1 86.12 468 ASN B O 1
ATOM 7861 N N . GLY B 1 469 ? 23.578 -15.43 2.807 1 72.5 469 GLY B N 1
ATOM 7862 C CA . GLY B 1 469 ? 22.625 -15.109 3.85 1 72.5 469 GLY B CA 1
ATOM 7863 C C . GLY B 1 469 ? 22.844 -15.891 5.129 1 72.5 469 GLY B C 1
ATOM 7864 O O . GLY B 1 469 ? 22.281 -15.555 6.172 1 72.5 469 GLY B O 1
ATOM 7865 N N . LYS B 1 470 ? 23.594 -16.938 5 1 55.62 470 LYS B N 1
ATOM 7866 C CA . LYS B 1 470 ? 23.953 -17.625 6.238 1 55.62 470 LYS B CA 1
ATOM 7867 C C . LYS B 1 470 ? 24.719 -16.703 7.184 1 55.62 470 LYS B C 1
ATOM 7869 O O . LYS B 1 470 ? 24.578 -16.812 8.406 1 55.62 470 LYS B O 1
ATOM 7874 N N . GLY B 1 471 ? 25.5 -15.875 6.688 1 44.94 471 GLY B N 1
ATOM 7875 C CA . GLY B 1 471 ? 26.438 -15.117 7.492 1 44.94 471 GLY B CA 1
ATOM 7876 C C . GLY B 1 471 ? 25.844 -13.859 8.086 1 44.94 471 GLY B C 1
ATOM 7877 O O . GLY B 1 471 ? 26.312 -13.367 9.117 1 44.94 471 GLY B O 1
ATOM 7878 N N . GLU B 1 472 ? 25.109 -13.102 7.277 1 40.66 472 GLU B N 1
ATOM 7879 C CA . GLU B 1 472 ? 24.859 -11.734 7.73 1 40.66 472 GLU B CA 1
ATOM 7880 C C . GLU B 1 472 ? 23.922 -11.719 8.922 1 40.66 472 GLU B C 1
ATOM 7882 O O . GLU B 1 472 ? 23.547 -10.648 9.414 1 40.66 472 GLU B O 1
ATOM 7887 N N . ASP B 1 473 ? 23.328 -12.773 9.109 1 37.31 473 ASP B N 1
ATOM 7888 C CA . ASP B 1 473 ? 22.516 -12.617 10.32 1 37.31 473 ASP B CA 1
ATOM 7889 C C . ASP B 1 473 ? 23.406 -12.375 11.539 1 37.31 473 ASP B C 1
ATOM 7891 O O . ASP B 1 473 ? 22.953 -12.5 12.68 1 37.31 473 ASP B O 1
ATOM 7895 N N . GLY B 1 474 ? 24.734 -12.25 11.367 1 31.69 474 GLY B N 1
ATOM 7896 C CA . GLY B 1 474 ? 25.422 -12 12.617 1 31.69 474 GLY B CA 1
ATOM 7897 C C . GLY B 1 474 ? 24.984 -10.719 13.305 1 31.69 474 GLY B C 1
ATOM 7898 O O . GLY B 1 474 ? 25.672 -10.227 14.195 1 31.69 474 GLY B O 1
ATOM 7899 N N . SER B 1 475 ? 24.422 -9.852 12.672 1 29.39 475 SER B N 1
ATOM 7900 C CA . SER B 1 475 ? 24.047 -8.867 13.688 1 29.39 475 SER B CA 1
ATOM 7901 C C . SER B 1 475 ? 23.219 -9.508 14.789 1 29.39 475 SER B C 1
ATOM 7903 O O . SER B 1 475 ? 22.203 -10.148 14.516 1 29.39 475 SER B O 1
ATOM 7905 N N . PHE B 1 476 ? 23.875 -9.906 15.906 1 25.77 476 PHE B N 1
ATOM 7906 C CA . PHE B 1 476 ? 23.641 -10.461 17.234 1 25.77 476 PHE B CA 1
ATOM 7907 C C . PHE B 1 476 ? 22.359 -9.898 17.828 1 25.77 476 PHE B C 1
ATOM 7909 O O . PHE B 1 476 ? 22.359 -8.789 18.359 1 25.77 476 PHE B O 1
ATOM 7916 N N . CYS B 1 477 ? 21.328 -9.805 17.203 1 26.78 477 CYS B N 1
ATOM 7917 C CA . CYS B 1 477 ? 20.359 -9.508 18.266 1 26.78 477 CYS B CA 1
ATOM 7918 C C . CYS B 1 477 ? 20.5 -10.492 19.422 1 26.78 477 CYS B C 1
ATOM 7920 O O . CYS B 1 477 ? 20.906 -11.641 19.219 1 26.78 477 CYS B O 1
ATOM 7922 N N . GLY B 1 478 ? 20.5 -9.992 20.688 1 27.02 478 GLY B N 1
ATOM 7923 C CA . GLY B 1 478 ? 20.562 -10.586 22.016 1 27.02 478 GLY B CA 1
ATOM 7924 C C . GLY B 1 478 ? 19.797 -11.891 22.109 1 27.02 478 GLY B C 1
ATOM 7925 O O . GLY B 1 478 ? 19.891 -12.602 23.125 1 27.02 478 GLY B O 1
ATOM 7926 N N . ASN B 1 479 ? 18.922 -12.07 21.141 1 27.17 479 ASN B N 1
ATOM 7927 C CA . ASN B 1 479 ? 18.156 -13.258 21.531 1 27.17 479 ASN B CA 1
ATOM 7928 C C . ASN B 1 479 ? 18.922 -14.539 21.203 1 27.17 479 ASN B C 1
ATOM 7930 O O . ASN B 1 479 ? 18.391 -15.641 21.312 1 27.17 479 ASN B O 1
ATOM 7934 N N . ASN B 1 480 ? 20.109 -14.438 20.656 1 28.48 480 ASN B N 1
ATOM 7935 C CA . ASN B 1 480 ? 20.906 -15.656 20.531 1 28.48 480 ASN B CA 1
ATOM 7936 C C . ASN B 1 480 ? 21.141 -16.312 21.891 1 28.48 480 ASN B C 1
ATOM 7938 O O . ASN B 1 480 ? 21.422 -17.516 21.953 1 28.48 480 ASN B O 1
ATOM 7942 N N . ILE B 1 481 ? 21.219 -15.422 22.906 1 28.38 481 ILE B N 1
ATOM 7943 C CA . ILE B 1 481 ? 21.484 -16 24.219 1 28.38 481 ILE B CA 1
ATOM 7944 C C . ILE B 1 481 ? 20.328 -16.922 24.625 1 28.38 481 ILE B C 1
ATOM 7946 O O . ILE B 1 481 ? 20.562 -18.031 25.109 1 28.38 481 ILE B O 1
ATOM 7950 N N . ALA B 1 482 ? 19.156 -16.422 24.219 1 27.73 482 ALA B N 1
ATOM 7951 C CA . ALA B 1 482 ? 18.047 -17.219 24.734 1 27.73 482 ALA B CA 1
ATOM 7952 C C . ALA B 1 482 ? 17.938 -18.547 24 1 27.73 482 ALA B C 1
ATOM 7954 O O . ALA B 1 482 ? 17.656 -19.578 24.594 1 27.73 482 ALA B O 1
ATOM 7955 N N . LEU B 1 483 ? 18.328 -18.406 22.719 1 28.48 483 LEU B N 1
ATOM 7956 C CA . LEU B 1 483 ? 18.234 -19.656 21.969 1 28.48 483 LEU B CA 1
ATOM 7957 C C . LEU B 1 483 ? 19.312 -20.641 22.391 1 28.48 483 LEU B C 1
ATOM 7959 O O . LEU B 1 483 ? 19.047 -21.828 22.547 1 28.48 483 LEU B O 1
ATOM 7963 N N . CYS B 1 484 ? 20.484 -20.016 22.625 1 29.08 484 CYS B N 1
ATOM 7964 C CA . CYS B 1 484 ? 21.5 -20.906 23.156 1 29.08 484 CYS B CA 1
ATOM 7965 C C . CYS B 1 484 ? 21.031 -21.531 24.469 1 29.08 484 CYS B C 1
ATOM 7967 O O . CYS B 1 484 ? 21.234 -22.734 24.703 1 29.08 484 CYS B O 1
ATOM 7969 N N . LEU B 1 485 ? 20.344 -20.594 25.203 1 29.92 485 LEU B N 1
ATOM 7970 C CA . LEU B 1 485 ? 19.922 -21.109 26.516 1 29.92 485 LEU B CA 1
ATOM 7971 C C . LEU B 1 485 ? 18.859 -22.188 26.344 1 29.92 485 LEU B C 1
ATOM 7973 O O . LEU B 1 485 ? 18.891 -23.203 27.031 1 29.92 485 LEU B O 1
ATOM 7977 N N . ARG B 1 486 ? 18.016 -21.953 25.344 1 28.7 486 ARG B N 1
ATOM 7978 C CA . ARG B 1 486 ? 16.953 -22.953 25.234 1 28.7 486 ARG B CA 1
ATOM 7979 C C . ARG B 1 486 ? 17.484 -24.25 24.609 1 28.7 486 ARG B C 1
ATOM 7981 O O . ARG B 1 486 ? 17.094 -25.344 25.016 1 28.7 486 ARG B O 1
ATOM 7988 N N . LYS B 1 487 ? 18.438 -24.109 23.625 1 30.08 487 LYS B N 1
ATOM 7989 C CA . LYS B 1 487 ? 19.094 -25.344 23.188 1 30.08 487 LYS B CA 1
ATOM 7990 C C . LYS B 1 487 ? 19.797 -26.016 24.359 1 30.08 487 LYS B C 1
ATOM 7992 O O . LYS B 1 487 ? 19.734 -27.25 24.516 1 30.08 487 LYS B O 1
ATOM 7997 N N . ALA B 1 488 ? 20.516 -25.078 25.094 1 30.03 488 ALA B N 1
ATOM 7998 C CA . ALA B 1 488 ? 21.203 -25.641 26.25 1 30.03 488 ALA B CA 1
ATOM 7999 C C . ALA B 1 488 ? 20.219 -26.219 27.25 1 30.03 488 ALA B C 1
ATOM 8001 O O . ALA B 1 488 ? 20.469 -27.266 27.859 1 30.03 488 ALA B O 1
ATOM 8002 N N . MET B 1 489 ? 19.109 -25.484 27.422 1 32.34 489 MET B N 1
ATOM 8003 C CA . MET B 1 489 ? 18.219 -25.953 28.484 1 32.34 489 MET B CA 1
ATOM 8004 C C . MET B 1 489 ? 17.516 -27.234 28.047 1 32.34 489 MET B C 1
ATOM 8006 O O . MET B 1 489 ? 16.969 -27.953 28.891 1 32.34 489 MET B O 1
ATOM 8010 N N . ALA B 1 490 ? 17.281 -27.453 26.797 1 30.73 490 ALA B N 1
ATOM 8011 C CA . ALA B 1 490 ? 16.656 -28.719 26.406 1 30.73 490 ALA B CA 1
ATOM 8012 C C . ALA B 1 490 ? 17.641 -29.875 26.5 1 30.73 490 ALA B C 1
ATOM 8014 O O . ALA B 1 490 ? 17.297 -31.016 26.203 1 30.73 490 ALA B O 1
ATOM 8015 N N . TRP B 1 491 ? 18.906 -29.453 26.672 1 29.36 491 TRP B N 1
ATOM 8016 C CA . TRP B 1 491 ? 19.734 -30.594 27.031 1 29.36 491 TRP B CA 1
ATOM 8017 C C . TRP B 1 491 ? 19.312 -31.156 28.391 1 29.36 491 TRP B C 1
ATOM 8019 O O . TRP B 1 491 ? 18.75 -30.438 29.219 1 29.36 491 TRP B O 1
ATOM 8029 N N . LYS B 1 492 ? 19.469 -32.469 28.812 1 33.94 492 LYS B N 1
ATOM 8030 C CA . LYS B 1 492 ? 19.125 -33.188 30.016 1 33.94 492 LYS B CA 1
ATOM 8031 C C . LYS B 1 492 ? 19.5 -32.406 31.266 1 33.94 492 LYS B C 1
ATOM 8033 O O . LYS B 1 492 ? 18.766 -32.406 32.25 1 33.94 492 LYS B O 1
ATOM 8038 N N . GLU B 1 493 ? 20.734 -31.891 31.406 1 32.19 493 GLU B N 1
ATOM 8039 C CA . GLU B 1 493 ? 21.25 -31.328 32.656 1 32.19 493 GLU B CA 1
ATOM 8040 C C . GLU B 1 493 ? 20.703 -29.938 32.906 1 32.19 493 GLU B C 1
ATOM 8042 O O . GLU B 1 493 ? 20.984 -29.312 33.938 1 32.19 493 GLU B O 1
ATOM 8047 N N . GLY B 1 494 ? 20.062 -29.312 32 1 30.45 494 GLY B N 1
ATOM 8048 C CA . GLY B 1 494 ? 19.578 -27.953 32.125 1 30.45 494 GLY B CA 1
ATOM 8049 C C . GLY B 1 494 ? 18.359 -27.812 33.031 1 30.45 494 GLY B C 1
ATOM 8050 O O . GLY B 1 494 ? 17.688 -26.781 33 1 30.45 494 GLY B O 1
ATOM 8051 N N . ALA B 1 495 ? 17.969 -28.766 33.812 1 35.19 495 ALA B N 1
ATOM 8052 C CA . ALA B 1 495 ? 16.969 -28.766 34.875 1 35.19 495 ALA B CA 1
ATOM 8053 C C . ALA B 1 495 ? 17.234 -27.656 35.875 1 35.19 495 ALA B C 1
ATOM 8055 O O . ALA B 1 495 ? 16.297 -26.969 36.312 1 35.19 495 ALA B O 1
ATOM 8056 N N . GLU B 1 496 ? 18.547 -27.656 36.281 1 35.31 496 GLU B N 1
ATOM 8057 C CA . GLU B 1 496 ? 18.891 -26.781 37.375 1 35.31 496 GLU B CA 1
ATOM 8058 C C . GLU B 1 496 ? 18.688 -25.312 37.031 1 35.31 496 GLU B C 1
ATOM 8060 O O . GLU B 1 496 ? 18.203 -24.531 37.844 1 35.31 496 GLU B O 1
ATOM 8065 N N . MET B 1 497 ? 19.062 -25.125 35.781 1 32.78 497 MET B N 1
ATOM 8066 C CA . MET B 1 497 ? 19.031 -23.703 35.406 1 32.78 497 MET B CA 1
ATOM 8067 C C . MET B 1 497 ? 17.609 -23.219 35.25 1 32.78 497 MET B C 1
ATOM 8069 O O . MET B 1 497 ? 17.297 -22.047 35.531 1 32.78 497 MET B O 1
ATOM 8073 N N . ARG B 1 498 ? 16.703 -24.094 34.938 1 36.75 498 ARG B N 1
ATOM 8074 C CA . ARG B 1 498 ? 15.289 -23.734 34.906 1 36.75 498 ARG B CA 1
ATOM 8075 C C . ARG B 1 498 ? 14.789 -23.281 36.281 1 36.75 498 ARG B C 1
ATOM 8077 O O . ARG B 1 498 ? 14.062 -22.281 36.375 1 36.75 498 ARG B O 1
ATOM 8084 N N . THR B 1 499 ? 15.305 -23.969 37.188 1 37.69 499 THR B N 1
ATOM 8085 C CA . THR B 1 499 ? 14.883 -23.625 38.562 1 37.69 499 THR B CA 1
ATOM 8086 C C . THR B 1 499 ? 15.289 -22.188 38.906 1 37.69 499 THR B C 1
ATOM 8088 O O . THR B 1 499 ? 14.508 -21.438 39.5 1 37.69 499 THR B O 1
ATOM 8091 N N . ARG B 1 500 ? 16.516 -21.875 38.344 1 35.97 500 ARG B N 1
ATOM 8092 C CA . ARG B 1 500 ? 17 -20.562 38.75 1 35.97 500 ARG B CA 1
ATOM 8093 C C . ARG B 1 500 ? 16.234 -19.453 38.031 1 35.97 500 ARG B C 1
ATOM 8095 O O . ARG B 1 500 ? 15.922 -18.422 38.625 1 35.97 500 ARG B O 1
ATOM 8102 N N . VAL B 1 501 ? 15.938 -19.734 36.781 1 35.28 501 VAL B N 1
ATOM 8103 C CA . VAL B 1 501 ? 15.25 -18.703 36.031 1 35.28 501 VAL B CA 1
ATOM 8104 C C . VAL B 1 501 ? 13.805 -18.578 36.5 1 35.28 501 VAL B C 1
ATOM 8106 O O . VAL B 1 501 ? 13.281 -17.469 36.656 1 35.28 501 VAL B O 1
ATOM 8109 N N . GLU B 1 502 ? 13.227 -19.672 36.812 1 38.41 502 GLU B N 1
ATOM 8110 C CA . GLU B 1 502 ? 11.914 -19.609 37.406 1 38.41 502 GLU B CA 1
ATOM 8111 C C . GLU B 1 502 ? 11.945 -18.828 38.719 1 38.41 502 GLU B C 1
ATOM 8113 O O . GLU B 1 502 ? 11.039 -18.047 39 1 38.41 502 GLU B O 1
ATOM 8118 N N . LYS B 1 503 ? 13.055 -19.125 39.406 1 36.97 503 LYS B N 1
ATOM 8119 C CA . LYS B 1 503 ? 13.195 -18.375 40.656 1 36.97 503 LYS B CA 1
ATOM 8120 C C . LYS B 1 503 ? 13.352 -16.875 40.375 1 36.97 503 LYS B C 1
ATOM 8122 O O . LYS B 1 503 ? 12.773 -16.047 41.094 1 36.97 503 LYS B O 1
ATOM 8127 N N . ALA B 1 504 ? 14.141 -16.656 39.312 1 33.22 504 ALA B N 1
ATOM 8128 C CA . ALA B 1 504 ? 14.344 -15.242 39.031 1 33.22 504 ALA B CA 1
ATOM 8129 C C . ALA B 1 504 ? 13.07 -14.602 38.5 1 33.22 504 ALA B C 1
ATOM 8131 O O . ALA B 1 504 ? 12.719 -13.484 38.875 1 33.22 504 ALA B O 1
ATOM 8132 N N . ALA B 1 505 ? 12.375 -15.391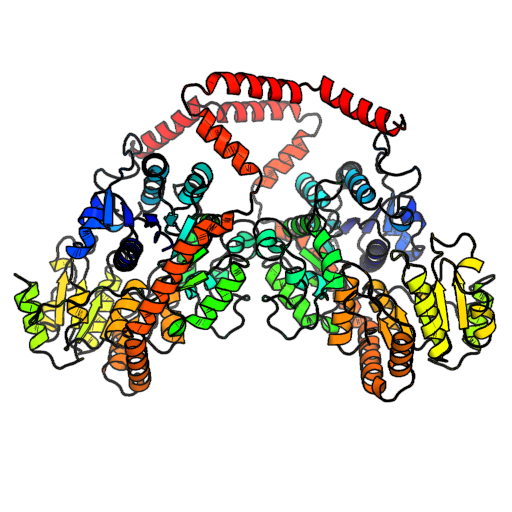 37.688 1 32.91 505 ALA B N 1
ATOM 8133 C CA . ALA B 1 505 ? 11.094 -14.875 37.219 1 32.91 505 ALA B CA 1
ATOM 8134 C C . ALA B 1 505 ? 10.109 -14.672 38.375 1 32.91 505 ALA B C 1
ATOM 8136 O O . ALA B 1 505 ? 9.328 -13.719 38.375 1 32.91 505 ALA B O 1
ATOM 8137 N N . ALA B 1 506 ? 10.211 -15.539 39.312 1 34.66 506 ALA B N 1
ATOM 8138 C CA . ALA B 1 506 ? 9.391 -15.375 40.5 1 34.66 506 ALA B CA 1
ATOM 8139 C C . ALA B 1 506 ? 9.727 -14.07 41.219 1 34.66 506 ALA B C 1
ATOM 8141 O O . ALA B 1 506 ? 8.836 -13.414 41.781 1 34.66 506 ALA B O 1
ATOM 8142 N N . ILE B 1 507 ? 11 -13.797 41.25 1 33.72 507 ILE B N 1
ATOM 8143 C CA . ILE B 1 507 ? 11.398 -12.562 41.906 1 33.72 507 ILE B CA 1
ATOM 8144 C C . ILE B 1 507 ? 10.859 -11.359 41.125 1 33.72 507 ILE B C 1
ATOM 8146 O O . ILE B 1 507 ? 10.375 -10.391 41.75 1 33.72 507 ILE B O 1
ATOM 8150 N N . PHE B 1 508 ? 10.938 -11.484 39.812 1 31.3 508 PHE B N 1
ATOM 8151 C CA . PHE B 1 508 ? 10.523 -10.305 39.062 1 31.3 508 PHE B CA 1
ATOM 8152 C C . PHE B 1 508 ? 9.016 -10.109 39.156 1 31.3 508 PHE B C 1
ATOM 8154 O O . PHE B 1 508 ? 8.508 -9.008 38.906 1 31.3 508 PHE B O 1
ATOM 8161 N N . LYS B 1 509 ? 8.234 -11.211 39.375 1 34.47 509 LYS B N 1
ATOM 8162 C CA . LYS B 1 509 ? 6.797 -11.125 39.594 1 34.47 509 LYS B CA 1
ATOM 8163 C C . LYS B 1 509 ? 6.492 -10.609 41 1 34.47 509 LYS B C 1
ATOM 8165 O O . LYS B 1 509 ? 5.332 -10.383 41.344 1 34.47 509 LYS B O 1
ATOM 8170 N N . ASP B 1 510 ? 7.457 -10.781 41.844 1 29.66 510 ASP B N 1
ATOM 8171 C CA . ASP B 1 510 ? 7.164 -10.266 43.156 1 29.66 510 ASP B CA 1
ATOM 8172 C C . ASP B 1 510 ? 6.98 -8.75 43.125 1 29.66 510 ASP B C 1
ATOM 8174 O O . ASP B 1 510 ? 7.887 -8.016 42.719 1 29.66 510 ASP B O 1
ATOM 8178 N N . GLN B 1 511 ? 5.746 -8.359 43.219 1 32 511 GLN B N 1
ATOM 8179 C CA . GLN B 1 511 ? 5.145 -7.031 43.25 1 32 511 GLN B CA 1
ATOM 8180 C C . GLN B 1 511 ? 5.914 -6.098 44.156 1 32 511 GLN B C 1
ATOM 8182 O O . GLN B 1 511 ? 5.785 -4.875 44.062 1 32 511 GLN B O 1
ATOM 8187 N N . LYS B 1 512 ? 6.34 -6.723 45.281 1 35.16 512 LYS B N 1
ATOM 8188 C CA . LYS B 1 512 ? 6.949 -5.922 46.344 1 35.16 512 LYS B CA 1
ATOM 8189 C C . LYS B 1 512 ? 8.289 -5.352 45.875 1 35.16 512 LYS B C 1
ATOM 8191 O O . LYS B 1 512 ? 8.656 -4.234 46.25 1 35.16 512 LYS B O 1
ATOM 8196 N N . LEU B 1 513 ? 9.055 -6.137 45.125 1 31.12 513 LEU B N 1
ATOM 8197 C CA . LEU B 1 513 ? 10.414 -5.695 44.812 1 31.12 513 LEU B CA 1
ATOM 8198 C C . LEU B 1 513 ? 10.406 -4.652 43.688 1 31.12 513 LEU B C 1
ATOM 8200 O O . LEU B 1 513 ? 11.305 -3.816 43.625 1 31.12 513 LEU B O 1
ATOM 8204 N N . HIS B 1 514 ? 9.414 -4.613 42.875 1 30.08 514 HIS B N 1
ATOM 8205 C CA . HIS B 1 514 ? 9.312 -3.576 41.844 1 30.08 514 HIS B CA 1
ATOM 8206 C C . HIS B 1 514 ? 9.125 -2.201 42.469 1 30.08 514 HIS B C 1
ATOM 8208 O O . HIS B 1 514 ? 9.633 -1.202 41.969 1 30.08 514 HIS B O 1
ATOM 8214 N N . HIS B 1 515 ? 8.375 -2.186 43.5 1 33.16 515 HIS B N 1
ATOM 8215 C CA . HIS B 1 515 ? 8.188 -0.945 44.25 1 33.16 515 HIS B CA 1
ATOM 8216 C C . HIS B 1 515 ? 9.492 -0.454 44.875 1 33.16 515 HIS B C 1
ATOM 8218 O O . HIS B 1 515 ? 9.742 0.752 44.938 1 33.16 515 HIS B O 1
ATOM 8224 N N . GLN B 1 516 ? 10.219 -1.456 45.281 1 33.09 516 GLN B N 1
ATOM 8225 C CA . GLN B 1 516 ? 11.445 -1.041 45.969 1 33.09 516 GLN B CA 1
ATOM 8226 C C . GLN B 1 516 ? 12.438 -0.437 44.969 1 33.09 516 GLN B C 1
ATOM 8228 O O . GLN B 1 516 ? 13.078 0.573 45.281 1 33.09 516 GLN B O 1
ATOM 8233 N N . TYR B 1 517 ? 12.594 -0.955 43.812 1 33.12 517 TYR B N 1
ATOM 8234 C CA . TYR B 1 517 ? 13.633 -0.42 42.938 1 33.12 517 TYR B CA 1
ATOM 8235 C C . TYR B 1 517 ? 13.227 0.935 42.375 1 33.12 517 TYR B C 1
ATOM 8237 O O . TYR B 1 517 ? 14.078 1.804 42.156 1 33.12 517 TYR B O 1
ATOM 8245 N N . VAL B 1 518 ? 11.945 1.168 42.156 1 34.19 518 VAL B N 1
ATOM 8246 C CA . VAL B 1 518 ? 11.5 2.518 41.844 1 34.19 518 VAL B CA 1
ATOM 8247 C C . VAL B 1 518 ? 11.812 3.463 43 1 34.19 518 VAL B C 1
ATOM 8249 O O . VAL B 1 518 ? 12.312 4.566 42.781 1 34.19 518 VAL B O 1
ATOM 8252 N N . ASP B 1 519 ? 11.594 2.961 44.125 1 36.66 519 ASP B N 1
ATOM 8253 C CA . ASP B 1 519 ? 11.93 3.781 45.281 1 36.66 519 ASP B CA 1
ATOM 8254 C C . ASP B 1 519 ? 13.438 4.004 45.375 1 36.66 519 ASP B C 1
ATOM 8256 O O . ASP B 1 519 ? 13.898 5.121 45.625 1 36.66 519 ASP B O 1
ATOM 8260 N N . GLU B 1 520 ? 14.203 2.93 45.156 1 36.56 520 GLU B N 1
ATOM 8261 C CA . GLU B 1 520 ? 15.648 3.098 45.219 1 36.56 520 GLU B CA 1
ATOM 8262 C C . GLU B 1 520 ? 16.172 3.977 44.094 1 36.56 520 GLU B C 1
ATOM 8264 O O . GLU B 1 520 ? 17.062 4.805 44.312 1 36.56 520 GLU B O 1
ATOM 8269 N N . PHE B 1 521 ? 15.602 3.844 42.969 1 35.12 521 PHE B N 1
ATOM 8270 C CA . PHE B 1 521 ? 16.031 4.727 41.875 1 35.12 521 PHE B CA 1
ATOM 8271 C C . PHE B 1 521 ? 15.617 6.164 42.156 1 35.12 521 PHE B C 1
ATOM 8273 O O . PHE B 1 521 ? 16.422 7.09 42 1 35.12 521 PHE B O 1
ATOM 8280 N N . VAL B 1 522 ? 14.445 6.387 42.688 1 34.16 522 VAL B N 1
ATOM 8281 C CA . VAL B 1 522 ? 14.062 7.715 43.156 1 34.16 522 VAL B CA 1
ATOM 8282 C C . VAL B 1 522 ? 15 8.164 44.281 1 34.16 522 VAL B C 1
ATOM 8284 O O . VAL B 1 522 ? 15.453 9.305 44.281 1 34.16 522 VAL B O 1
ATOM 8287 N N . GLU B 1 523 ? 15.297 7.195 45.125 1 36.06 523 GLU B N 1
ATOM 8288 C CA . GLU B 1 523 ? 16.234 7.547 46.188 1 36.06 523 GLU B CA 1
ATOM 8289 C C . GLU B 1 523 ? 17.641 7.766 45.625 1 36.06 523 GLU B C 1
ATOM 8291 O O . GLU B 1 523 ? 18.344 8.672 46.062 1 36.06 523 GLU B O 1
ATOM 8296 N N . PHE B 1 524 ? 18.047 6.902 44.656 1 33 524 PHE B N 1
ATOM 8297 C CA . PHE B 1 524 ? 19.344 7.141 44.031 1 33 524 PHE B CA 1
ATOM 8298 C C . PHE B 1 524 ? 19.375 8.508 43.344 1 33 524 PHE B C 1
ATOM 8300 O O . PHE B 1 524 ? 20.344 9.258 43.5 1 33 524 PHE B O 1
ATOM 8307 N N . LEU B 1 525 ? 18.328 8.867 42.531 1 26.52 525 LEU B N 1
ATOM 8308 C CA . LEU B 1 525 ? 18.328 10.211 41.969 1 26.52 525 LEU B CA 1
ATOM 8309 C C . LEU B 1 525 ? 18.312 11.266 43.062 1 26.52 525 LEU B C 1
ATOM 8311 O O . LEU B 1 525 ? 18.875 12.352 42.875 1 26.52 525 LEU B O 1
ATOM 8315 N N . LYS B 1 526 ? 17.656 11 44.094 1 32.47 526 LYS B N 1
ATOM 8316 C CA . LYS B 1 526 ? 17.734 11.969 45.188 1 32.47 526 LYS B CA 1
ATOM 8317 C C . LYS B 1 526 ? 19.125 11.977 45.812 1 32.47 526 LYS B C 1
ATOM 8319 O O . LYS B 1 526 ? 19.609 13.023 46.25 1 32.47 526 LYS B O 1
ATOM 8324 N N . ASN B 1 527 ? 19.578 10.641 46 1 31.55 527 ASN B N 1
ATOM 8325 C CA . ASN B 1 527 ? 20.891 10.68 46.656 1 31.55 527 ASN B CA 1
ATOM 8326 C C . ASN B 1 527 ? 22.016 10.719 45.625 1 31.55 527 ASN B C 1
ATOM 8328 O O . ASN B 1 527 ? 21.906 10.102 44.562 1 31.55 527 ASN B O 1
ATOM 8332 N N . GLY B 1 528 ? 22.688 11.773 45.188 1 27.72 528 GLY B N 1
ATOM 8333 C CA . GLY B 1 528 ? 23.828 12.266 44.438 1 27.72 528 GLY B CA 1
ATOM 8334 C C . GLY B 1 528 ? 24.812 11.172 44.062 1 27.72 528 GLY B C 1
ATOM 8335 O O . GLY B 1 528 ? 25.719 11.391 43.25 1 27.72 528 GLY B O 1
ATOM 8336 N N . LYS B 1 529 ? 25.078 10.188 44.938 1 23.12 529 LYS B N 1
ATOM 8337 C CA . LYS B 1 529 ? 26.188 9.258 44.656 1 23.12 529 LYS B CA 1
ATOM 8338 C C . LYS B 1 529 ? 25.688 8.039 43.875 1 23.12 529 LYS B C 1
ATOM 8340 O O . LYS B 1 529 ? 24.672 7.445 44.219 1 23.12 529 LYS B O 1
#